Protein AF-0000000086865270 (afdb_homodimer)

Foldseek 3Di:
DEEEEEFDQQDVVRVVLRLLLQLVCLVVPYAYEYEYAPQADDPPDPRSHHYDHDHFQDHPVRSLVVLQVLLVCLQVVDDQVVVVVVLLVRLLRRLLRCLPDPVSLVVVLVVLGAEYEDAVSNLSSLLSCLLSVHAYAYEHQFPQPPVLQLWDFDLQQAAHQPLLDHSDDDPVSSVSRVVVVVVSVCCCVPPRQVSVLVSCVVSVRPDDDGSSVSSLRHLAYEYLADCLLGPDGDDFPRYHYQHQLPADAADDFDPVVNVLQVPFPQFEEEEDADPSDADDPLVLQQLQQQLQQPDSGAYEHQYNDDHHPSHHPSYDYDVDGPLLNVLQDPRHAEYEYLQRRNNVSSLLQNLHAYEHENSHGSSSVSVSSSVVLLQAHYDHSSDDGSVNVSVRVCCCRVVCSNSVSSVVSNVVQPPDPDRSSVVVSVVVVVCSVVVSPCVRNDPSSVDDPCVVVVVVVVVVVVD/DEEEEEFDQQDVVRVVLSLLLQLVCLVVPYAYEYEYAPQADDPPDPRSHHYDHDHFQDHNVRSLVVLQVLLVCLQVVDDQVVVVVVLLVRLLRRLLRCLPPPVSLVVVLVVLGAEYEDAVSNLSSLLSCLLSVHAYAYEHQFPQCPVLQLWDFPLQQAAHQPLLDHSDDDPVSSVSRVVVVVVSVCCCVPPRQVSVLVSCVVSVRPDDDGSSVSSLRHLAYEYLDDCLLGPDGTDFPRYHYQHQLPADAADDFDPVVNVLQVPFPQFEEEEDADPSDADDDLVLLQLQQLLQQPDSGAYEHQYNDDHHPSHHPSYHYDVDGPLLNVLQDPRHAEYEYLQRRNNVSSLLQNLHAYEHENSHGSSSVSVSSSVVLLQAHYDHSSDDGSVNVSVRVCCCRVVCSNSVSSVVSNVVQPPDPDHSSVVVSVVVVVCSVVVSPCVRNDPSSVDDPCVVVVVVVVVVVVD

InterPro domains:
  IPR002213 UDP-glucuronosyl/UDP-glucosyltransferase [PF00201] (2-462)
  IPR002213 UDP-glucuronosyl/UDP-glucosyltransferase [cd03784] (1-425)
  IPR035595 UDP-glycosyltransferase family, conserved site [PS00375] (320-363)
  IPR050271 UDP-glycosyltransferase [PTHR48043] (12-460)

Radius of gyration: 30.58 Å; Cα contacts (8 Å, |Δi|>4): 1669; chains: 2; bounding box: 71×92×75 Å

Secondary structure (DSSP, 8-state):
-EEEEE--SS-HHHHHHHHHHHHHHHHTT-EEEEEEETT----SS--SSEEEEE--S--HHHHHHHHHHHHHHHHTT--HHHHHHHHHHHHHHHHHHHHT-HHHHHHHHHHT-SEEEE-TT-THHHHHHHHHT-EEEEEE-SS--SGGG-----TTTSPPTTS---S---HHHHHHHHHHHHHHHHHIIIIIHHHHHHHHHHTT-SS---HHHHHHT-S-EEES--TTTSPP--B-TTEEE-TTTT--PPPPPPHHHHHHHHT-TT-EEEEE-TTT-----HHHHHHHHHHHHT-SSEEEEE--SPPPTT--TTEEEES---HHHHHTSTTEEEEEE---HHHHHHHHHHT--EEE---STTHHHHHHHHHHTTSEEE--TTT--HHHHHHHHHHHHH-HHHHHHHHHHHHHHH-SSS-HHHHHHHHHHHHHHTTT-GGG--GGGG--HHHHTTHHHHHHHH-/-EEEEE--SS-HHHHHHHHHHHHHHHHTT-EEEEEEETT----SS--SSEEEEE--S--HHHHHHHHHHHHHHHHTT--HHHHHHHHHHHHHHHHHHHHH-HHHHHHHHHHT-SEEEE-TT-THHHHHHHHHT-EEEEEE-SS--SGGG-----TTTSPPTTS---S---HHHHHHHHHHHHHHHHHIIIIIHHHHHHHHHHTT-SS---HHHHHHT-S-EEES--TTTSPP--B-TTEEE-TTTT--PPPPPPHHHHHHHHT-TT-EEEEE-TTT-----HHHHHHHHHHHHT-SSEEEEE--SPPPTT--TTEEEES---HHHHHTSTTEEEEEE---HHHHHHHHHHT--EEE---STTHHHHHHHHHHTTSEEE--TTT--HHHHHHHHHHHHH-HHHHHHHHHHHHHHH-SSS-HHHHHHHHHHHHHHTTT-GGG--GGGG--HHHHTTHHHHHHHH-

Solvent-accessible surface area (backbone atoms only — not comparable to full-atom values): 48591 Å² total; per-residue (Å²): 95,36,31,38,32,31,54,46,74,65,49,63,75,53,37,50,54,54,49,52,50,36,47,55,39,26,75,72,67,33,48,29,30,40,49,39,31,64,56,45,75,65,82,71,68,80,61,80,51,48,74,44,70,42,82,55,78,33,29,44,65,54,22,51,54,51,48,44,50,52,52,52,38,47,76,70,65,47,64,62,70,62,48,54,53,53,51,50,50,50,47,50,52,26,33,51,41,53,72,67,31,61,68,60,53,51,54,56,52,71,64,61,52,60,32,34,39,22,19,70,82,25,56,50,37,47,54,48,28,56,68,61,69,35,50,36,34,32,50,30,71,61,63,72,68,52,71,73,73,66,30,65,64,56,48,41,35,41,54,38,74,86,51,65,55,55,43,77,48,57,74,66,50,28,50,48,25,43,51,49,45,52,50,52,52,49,45,41,63,71,49,54,43,51,55,53,42,50,50,38,55,73,64,64,54,62,78,81,75,54,57,68,55,44,61,67,61,44,38,36,39,32,33,47,39,43,67,82,60,47,71,47,50,48,36,38,79,33,51,42,72,27,34,39,54,84,43,64,86,52,54,86,63,58,68,71,60,38,53,57,46,70,66,25,84,73,12,26,35,40,34,42,48,63,86,74,51,52,74,71,59,66,68,57,49,42,29,48,29,47,26,52,44,70,42,83,30,30,33,43,33,48,51,68,55,80,80,53,91,56,55,30,93,49,50,48,75,28,80,72,71,65,58,56,30,51,50,48,37,88,43,45,47,35,34,36,27,28,31,47,62,69,60,46,27,27,26,33,66,47,25,35,17,34,43,26,38,42,80,59,80,57,13,47,45,49,34,47,34,38,32,72,62,41,20,33,47,74,45,55,71,92,72,61,45,39,65,54,52,33,48,51,55,49,44,48,56,69,40,60,65,19,39,51,30,12,38,50,47,13,53,57,64,66,67,51,99,58,56,27,49,57,48,51,51,51,51,54,49,45,29,64,76,48,72,38,40,67,74,38,61,46,54,66,80,77,49,50,71,49,52,55,69,41,45,65,58,52,52,60,71,72,103,95,36,31,38,32,30,54,46,73,66,48,64,75,52,37,51,53,54,50,54,51,35,47,54,39,28,76,72,66,33,47,29,30,40,50,40,29,65,56,45,78,64,81,73,69,79,59,82,50,49,73,44,69,41,81,57,77,33,30,46,65,55,23,50,52,51,49,44,51,52,51,52,38,47,77,70,65,46,66,63,69,62,48,53,54,52,51,52,50,50,48,50,52,28,35,51,41,55,72,66,31,61,68,58,53,52,54,54,52,71,64,60,51,60,31,34,41,22,20,68,83,25,55,51,37,48,55,48,28,55,68,61,69,35,50,35,33,34,50,30,72,61,64,72,67,53,74,71,76,65,29,64,64,56,48,38,36,41,55,38,73,84,52,64,55,54,43,75,49,56,74,67,49,28,51,48,26,42,50,50,45,51,50,51,51,48,45,42,64,71,48,53,44,49,55,54,44,50,50,38,56,73,64,64,53,61,78,82,76,54,57,65,55,44,61,67,61,45,39,35,41,32,33,46,40,41,67,80,60,47,72,47,50,48,37,38,78,33,52,43,73,28,34,40,53,85,42,64,85,54,54,86,62,59,68,71,61,39,52,57,49,71,66,25,84,73,12,27,36,40,34,42,48,62,89,75,53,52,74,70,58,67,68,56,49,40,29,48,28,46,25,53,44,70,44,83,30,29,32,44,32,49,51,69,59,82,80,54,90,57,56,29,92,50,49,48,76,29,79,69,72,65,58,56,30,52,50,47,36,87,43,44,46,36,35,36,28,29,33,47,60,66,59,46,28,25,27,34,68,47,24,36,15,34,44,24,37,41,81,58,80,57,14,48,45,46,34,45,35,39,32,72,62,40,20,32,47,77,45,56,72,91,72,62,45,39,66,54,52,33,48,50,53,49,45,48,56,68,40,58,63,18,40,51,30,12,38,50,48,15,52,56,64,65,67,52,98,57,57,29,49,58,46,50,51,52,52,55,49,45,28,64,76,48,73,37,41,67,75,40,61,46,53,66,80,78,49,51,71,51,52,55,66,41,45,64,58,52,54,59,73,72,103

Structure (mmCIF, N/CA/C/O backbone):
data_AF-0000000086865270-model_v1
#
loop_
_entity.id
_entity.type
_entity.pdbx_description
1 polymer UDP-glucuronosyltransferase
#
loop_
_atom_site.group_PDB
_atom_site.id
_atom_site.type_symbol
_atom_site.label_atom_id
_atom_site.label_alt_id
_atom_site.label_comp_id
_atom_site.label_asym_id
_atom_site.label_entity_id
_atom_site.label_seq_id
_atom_site.pdbx_PDB_ins_code
_atom_site.Cartn_x
_atom_site.Cartn_y
_atom_site.Cartn_z
_atom_site.occupancy
_atom_site.B_iso_or_equiv
_atom_site.auth_seq_id
_atom_site.auth_comp_id
_atom_site.auth_asym_id
_atom_site.auth_atom_id
_atom_site.pdbx_PDB_model_num
ATOM 1 N N . ALA A 1 1 ? -22.734 11.023 -9.742 1 97.81 1 ALA A N 1
ATOM 2 C CA . ALA A 1 1 ? -23.047 10.609 -8.375 1 97.81 1 ALA A CA 1
ATOM 3 C C . ALA A 1 1 ? -23.188 11.82 -7.461 1 97.81 1 ALA A C 1
ATOM 5 O O . ALA A 1 1 ? -22.531 12.844 -7.66 1 97.81 1 ALA A O 1
ATOM 6 N N . LYS A 1 2 ? -24.078 11.734 -6.527 1 98.19 2 LYS A N 1
ATOM 7 C CA . LYS A 1 2 ? -24.219 12.742 -5.48 1 98.19 2 LYS A CA 1
ATOM 8 C C . LYS A 1 2 ? -23.375 12.406 -4.262 1 98.19 2 LYS A C 1
ATOM 10 O O . LYS A 1 2 ? -23.531 11.336 -3.666 1 98.19 2 LYS A O 1
ATOM 15 N N . VAL A 1 3 ? -22.469 13.297 -3.904 1 98.62 3 VAL A N 1
ATOM 16 C CA . VAL A 1 3 ? -21.516 13.031 -2.83 1 98.62 3 VAL A CA 1
ATOM 17 C C . VAL A 1 3 ? -21.703 14.039 -1.703 1 98.62 3 VAL A C 1
ATOM 19 O O . VAL A 1 3 ? -21.547 15.242 -1.907 1 98.62 3 VAL A O 1
ATOM 22 N N . LEU A 1 4 ? -22.094 13.562 -0.555 1 98.62 4 LEU A N 1
ATOM 23 C CA . LEU A 1 4 ? -22.172 14.422 0.623 1 98.62 4 LEU A CA 1
ATOM 24 C C . LEU A 1 4 ? -20.812 14.531 1.302 1 98.62 4 LEU A C 1
ATOM 26 O O . LEU A 1 4 ? -20.109 13.523 1.448 1 98.62 4 LEU A O 1
ATOM 30 N N . ILE A 1 5 ? -20.438 15.703 1.647 1 97.62 5 ILE A N 1
ATOM 31 C CA . ILE A 1 5 ? -19.141 15.938 2.275 1 97.62 5 ILE A CA 1
ATOM 32 C C . ILE A 1 5 ? -19.328 16.609 3.633 1 97.62 5 ILE A C 1
ATOM 34 O O . ILE A 1 5 ? -19.953 17.672 3.725 1 97.62 5 ILE A O 1
ATOM 38 N N . MET A 1 6 ? -18.828 15.961 4.66 1 95.56 6 MET A N 1
ATOM 39 C CA . MET A 1 6 ? -18.906 16.516 6.008 1 95.56 6 MET A CA 1
ATOM 40 C C . MET A 1 6 ? -17.5 16.766 6.566 1 95.56 6 MET A C 1
ATOM 42 O O . MET A 1 6 ? -16.891 15.883 7.168 1 95.56 6 MET A O 1
ATOM 46 N N . PRO A 1 7 ? -17.031 17.984 6.434 1 92.88 7 PRO A N 1
ATOM 47 C CA . PRO A 1 7 ? -15.719 18.312 7.004 1 92.88 7 PRO A CA 1
ATOM 48 C C . PRO A 1 7 ? -15.789 18.609 8.5 1 92.88 7 PRO A C 1
ATOM 50 O O . PRO A 1 7 ? -16.875 18.609 9.086 1 92.88 7 PRO A O 1
ATOM 53 N N . THR A 1 8 ? -14.656 18.828 9.109 1 89.88 8 THR A N 1
ATOM 54 C CA . THR A 1 8 ? -14.625 19.219 10.516 1 89.88 8 THR A CA 1
ATOM 55 C C . THR A 1 8 ? -15.195 20.625 10.695 1 89.88 8 THR A C 1
ATOM 57 O O . THR A 1 8 ? -15.227 21.406 9.742 1 89.88 8 THR A O 1
ATOM 60 N N . ILE A 1 9 ? -15.602 20.953 11.836 1 88.31 9 ILE A N 1
ATOM 61 C CA . ILE A 1 9 ? -16.344 22.203 12.055 1 88.31 9 ILE A CA 1
ATOM 62 C C . ILE A 1 9 ? -15.383 23.281 12.539 1 88.31 9 ILE A C 1
ATOM 64 O O . ILE A 1 9 ? -15.734 24.469 12.547 1 88.31 9 ILE A O 1
ATOM 68 N N . VAL A 1 10 ? -14.156 22.906 12.844 1 85.62 10 VAL A N 1
ATOM 69 C CA . VAL A 1 10 ? -13.328 23.875 13.562 1 85.62 10 VAL A CA 1
ATOM 70 C C . VAL A 1 10 ? -12.203 24.359 12.648 1 85.62 10 VAL A C 1
ATOM 72 O O . VAL A 1 10 ? -11.922 25.562 12.586 1 85.62 10 VAL A O 1
ATOM 75 N N . PHE A 1 11 ? -11.586 23.516 11.914 1 84.44 11 PHE A N 1
ATOM 76 C CA . PHE A 1 11 ? -10.328 23.859 11.258 1 84.44 11 PHE A CA 1
ATOM 77 C C . PHE A 1 11 ? -10.555 24.172 9.781 1 84.44 11 PHE A C 1
ATOM 79 O O . PHE A 1 11 ? -10.961 23.297 9.008 1 84.44 11 PHE A O 1
ATOM 86 N N . ASP A 1 12 ? -10.164 25.359 9.383 1 85.88 12 ASP A N 1
ATOM 87 C CA . ASP A 1 12 ? -10.297 25.797 7.992 1 85.88 12 ASP A CA 1
ATOM 88 C C . ASP A 1 12 ? -9.344 25.016 7.086 1 85.88 12 ASP A C 1
ATOM 90 O O . ASP A 1 12 ? -9.648 24.781 5.914 1 85.88 12 ASP A O 1
ATOM 94 N N . SER A 1 13 ? -8.219 24.688 7.648 1 87 13 SER A N 1
ATOM 95 C CA . SER A 1 13 ? -7.238 23.953 6.855 1 87 13 SER A CA 1
ATOM 96 C C . SER A 1 13 ? -7.809 22.625 6.367 1 87 13 SER A C 1
ATOM 98 O O . SER A 1 13 ? -7.512 22.188 5.254 1 87 13 SER A O 1
ATOM 100 N N . HIS A 1 14 ? -8.656 22 7.164 1 89.75 14 HIS A N 1
ATOM 101 C CA . HIS A 1 14 ? -9.32 20.766 6.746 1 89.75 14 HIS A CA 1
ATOM 102 C C . HIS A 1 14 ? -10.367 21.047 5.672 1 89.75 14 HIS A C 1
ATOM 104 O O . HIS A 1 14 ? -10.461 20.312 4.684 1 89.75 14 HIS A O 1
ATOM 110 N N . LEU A 1 15 ? -11.102 22.094 5.984 1 91.06 15 LEU A N 1
ATOM 111 C CA . LEU A 1 15 ? -12.172 22.453 5.066 1 91.06 15 LEU A CA 1
ATOM 112 C C . LEU A 1 15 ? -11.625 22.703 3.662 1 91.06 15 LEU A C 1
ATOM 114 O O . LEU A 1 15 ? -12.258 22.312 2.672 1 91.06 15 LEU A O 1
ATOM 118 N N . ARG A 1 16 ? -10.469 23.281 3.535 1 90.81 16 ARG A N 1
ATOM 119 C CA . ARG A 1 16 ? -9.883 23.594 2.232 1 90.81 16 ARG A CA 1
ATOM 120 C C . ARG A 1 16 ? -9.609 22.312 1.443 1 90.81 16 ARG A C 1
ATOM 122 O O . ARG A 1 16 ? -9.766 22.297 0.221 1 90.81 16 ARG A O 1
ATOM 129 N N . VAL A 1 17 ? -9.188 21.297 2.096 1 93.75 17 VAL A N 1
ATOM 130 C CA . VAL A 1 17 ? -8.93 20.016 1.443 1 93.75 17 VAL A CA 1
ATOM 131 C C . VAL A 1 17 ? -10.227 19.453 0.871 1 93.75 17 VAL A C 1
ATOM 133 O O . VAL A 1 17 ? -10.273 19.047 -0.292 1 93.75 17 VAL A O 1
ATOM 136 N N . PHE A 1 18 ? -11.266 19.5 1.661 1 95.06 18 PHE A N 1
ATOM 137 C CA . PHE A 1 18 ? -12.547 18.969 1.231 1 95.06 18 PHE A CA 1
ATOM 138 C C . PHE A 1 18 ? -13.125 19.797 0.089 1 95.06 18 PHE A C 1
ATOM 140 O O . PHE A 1 18 ? -13.727 19.25 -0.836 1 95.06 18 PHE A O 1
ATOM 147 N N . MET A 1 19 ? -12.891 21.078 0.177 1 94.06 19 MET A N 1
ATOM 148 C CA . MET A 1 19 ? -13.367 21.938 -0.903 1 94.06 19 MET A CA 1
ATOM 149 C C . MET A 1 19 ? -12.633 21.641 -2.205 1 94.06 19 MET A C 1
ATOM 151 O O . MET A 1 19 ? -13.242 21.609 -3.275 1 94.06 19 MET A O 1
ATOM 155 N N . ARG A 1 20 ? -11.359 21.438 -2.082 1 94.62 20 ARG A N 1
ATOM 156 C CA . ARG A 1 20 ? -10.57 21.094 -3.264 1 94.62 20 ARG A CA 1
ATOM 157 C C . ARG A 1 20 ? -11.047 19.781 -3.881 1 94.62 20 ARG A C 1
ATOM 159 O O . ARG A 1 20 ? -11.133 19.656 -5.105 1 94.62 20 ARG A O 1
ATOM 166 N N . VAL A 1 21 ? -11.367 18.828 -3.096 1 96.75 21 VAL A N 1
ATOM 167 C CA . VAL A 1 21 ? -11.883 17.547 -3.564 1 96.75 21 VAL A CA 1
ATOM 168 C C . VAL A 1 21 ? -13.25 17.734 -4.207 1 96.75 21 VAL A C 1
ATOM 170 O O . VAL A 1 21 ? -13.539 17.156 -5.258 1 96.75 21 VAL A O 1
ATOM 173 N N . ALA A 1 22 ? -14.094 18.594 -3.582 1 96.56 22 ALA A N 1
ATOM 174 C CA . ALA A 1 22 ? -15.414 18.891 -4.133 1 96.56 22 ALA A CA 1
ATOM 175 C C . ALA A 1 22 ? -15.297 19.516 -5.523 1 96.56 22 ALA A C 1
ATOM 177 O O . ALA A 1 22 ? -16.062 19.172 -6.43 1 96.56 22 ALA A O 1
ATOM 178 N N . GLU A 1 23 ? -14.383 20.375 -5.641 1 95.62 23 GLU A N 1
ATOM 179 C CA . GLU A 1 23 ? -14.148 21 -6.941 1 95.62 23 GLU A CA 1
ATOM 180 C C . GLU A 1 23 ? -13.75 19.969 -7.988 1 95.62 23 GLU A C 1
ATOM 182 O O . GLU A 1 23 ? -14.258 19.984 -9.109 1 95.62 23 GLU A O 1
ATOM 187 N N . ALA A 1 24 ? -12.828 19.109 -7.621 1 96.69 24 ALA A N 1
ATOM 188 C CA . ALA A 1 24 ? -12.359 18.078 -8.547 1 96.69 24 ALA A CA 1
ATOM 189 C C . ALA A 1 24 ? -13.492 17.125 -8.93 1 96.69 24 ALA A C 1
ATOM 191 O O . ALA A 1 24 ? -13.586 16.703 -10.086 1 96.69 24 ALA A O 1
ATOM 192 N N . LEU A 1 25 ? -14.328 16.797 -7.969 1 97.75 25 LEU A N 1
ATOM 193 C CA . LEU A 1 25 ? -15.477 15.945 -8.25 1 97.75 25 LEU A CA 1
ATOM 194 C C . LEU A 1 25 ? -16.438 16.625 -9.219 1 97.75 25 LEU A C 1
ATOM 196 O O . LEU A 1 25 ? -16.969 15.984 -10.125 1 97.75 25 LEU A O 1
ATOM 200 N N . THR A 1 26 ? -16.625 17.891 -9.008 1 97.25 26 THR A N 1
ATOM 201 C CA . THR A 1 26 ? -17.484 18.672 -9.906 1 97.25 26 THR A CA 1
ATOM 202 C C . THR A 1 26 ? -16.938 18.641 -11.328 1 97.25 26 THR A C 1
ATOM 204 O O . THR A 1 26 ? -17.688 18.453 -12.289 1 97.25 26 THR A O 1
ATOM 207 N N . ASP A 1 27 ? -15.688 18.828 -11.461 1 96.44 27 ASP A N 1
ATOM 208 C CA . ASP A 1 27 ? -15.031 18.828 -12.766 1 96.44 27 ASP A CA 1
ATOM 209 C C . ASP A 1 27 ? -15.211 17.484 -13.469 1 96.44 27 ASP A C 1
ATOM 211 O O . ASP A 1 27 ? -15.203 17.422 -14.703 1 96.44 27 ASP A O 1
ATOM 215 N N . ARG A 1 28 ? -15.414 16.484 -12.734 1 96.75 28 ARG A N 1
ATOM 216 C CA . ARG A 1 28 ? -15.562 15.148 -13.297 1 96.75 28 ARG A CA 1
ATOM 217 C C . ARG A 1 28 ? -17.031 14.797 -13.5 1 96.75 28 ARG A C 1
ATOM 219 O O . ARG A 1 28 ? -17.359 13.656 -13.828 1 96.75 28 ARG A O 1
ATOM 226 N N . GLY A 1 29 ? -17.891 15.688 -13.172 1 97.19 29 GLY A N 1
ATOM 227 C CA . GLY A 1 29 ? -19.297 15.508 -13.484 1 97.19 29 GLY A CA 1
ATOM 228 C C . GLY A 1 29 ? -20.125 15.016 -12.312 1 97.19 29 GLY A C 1
ATOM 229 O O . GLY A 1 29 ? -21.297 14.664 -12.469 1 97.19 29 GLY A O 1
ATOM 230 N N . HIS A 1 30 ? -19.547 14.977 -11.141 1 98.19 30 HIS A N 1
ATOM 231 C CA . HIS A 1 30 ? -20.297 14.578 -9.953 1 98.19 30 HIS A CA 1
ATOM 232 C C . HIS A 1 30 ? -21 15.773 -9.312 1 98.19 30 HIS A C 1
ATOM 234 O O . HIS A 1 30 ? -20.812 16.922 -9.758 1 98.19 30 HIS A O 1
ATOM 240 N N . ASP A 1 31 ? -21.859 15.516 -8.336 1 98 31 ASP A N 1
ATOM 241 C CA . ASP A 1 31 ? -22.609 16.531 -7.605 1 98 31 ASP A CA 1
ATOM 242 C C . ASP A 1 31 ? -22.25 16.516 -6.125 1 98 31 ASP A C 1
ATOM 244 O O . ASP A 1 31 ? -23 16.016 -5.297 1 98 31 ASP A O 1
ATOM 248 N N . PRO A 1 32 ? -21.141 17.141 -5.797 1 97.69 32 PRO A N 1
ATOM 249 C CA . PRO A 1 32 ? -20.766 17.219 -4.383 1 97.69 32 PRO A CA 1
ATOM 250 C C . PRO A 1 32 ? -21.594 18.25 -3.617 1 97.69 32 PRO A C 1
ATOM 252 O O . PRO A 1 32 ? -21.891 19.328 -4.141 1 97.69 32 PRO A O 1
ATOM 255 N N . VAL A 1 33 ? -21.984 17.891 -2.428 1 97.19 33 VAL A N 1
ATOM 256 C CA . VAL A 1 33 ? -22.719 18.766 -1.523 1 97.19 33 VAL A CA 1
ATOM 257 C C . VAL A 1 33 ? -21.984 18.891 -0.196 1 97.19 33 VAL A C 1
ATOM 259 O O . VAL A 1 33 ? -21.875 17.922 0.556 1 97.19 33 VAL A O 1
ATOM 262 N N . LEU A 1 34 ? -21.516 20.047 0.086 1 95.5 34 LEU A N 1
ATOM 263 C CA . LEU A 1 34 ? -20.797 20.281 1.332 1 95.5 34 LEU A CA 1
ATOM 264 C C . LEU A 1 34 ? -21.766 20.641 2.457 1 95.5 34 LEU A C 1
ATOM 266 O O . LEU A 1 34 ? -22.594 21.547 2.309 1 95.5 34 LEU A O 1
ATOM 270 N N . LEU A 1 35 ? -21.734 19.891 3.523 1 96.12 35 LEU A N 1
ATOM 271 C CA . LEU A 1 35 ? -22.562 20.125 4.699 1 96.12 35 LEU A CA 1
ATOM 272 C C . LEU A 1 35 ? -21.828 21 5.715 1 96.12 35 LEU A C 1
ATOM 274 O O . LEU A 1 35 ? -20.891 20.547 6.359 1 96.12 35 LEU A O 1
ATOM 278 N N . LEU A 1 36 ? -22.344 22.25 5.863 1 93.06 36 LEU A N 1
ATOM 279 C CA . LEU A 1 36 ? -21.641 23.203 6.711 1 93.06 36 LEU A CA 1
ATOM 280 C C . LEU A 1 36 ? -22.625 23.984 7.578 1 93.06 36 LEU A C 1
ATOM 282 O O . LEU A 1 36 ? -23.812 24.078 7.25 1 93.06 36 LEU A O 1
ATOM 286 N N . HIS A 1 37 ? -22.047 24.453 8.68 1 92.69 37 HIS A N 1
ATOM 287 C CA . HIS A 1 37 ? -22.812 25.422 9.469 1 92.69 37 HIS A CA 1
ATOM 288 C C . HIS A 1 37 ? -23.234 26.609 8.625 1 92.69 37 HIS A C 1
ATOM 290 O O . HIS A 1 37 ? -22.469 27.078 7.77 1 92.69 37 HIS A O 1
ATOM 296 N N . GLU A 1 38 ? -24.359 27.109 8.891 1 91.75 38 GLU A N 1
ATOM 297 C CA . GLU A 1 38 ? -24.922 28.219 8.117 1 91.75 38 GLU A CA 1
ATOM 298 C C . GLU A 1 38 ? -24.031 29.453 8.195 1 91.75 38 GLU A C 1
ATOM 300 O O . GLU A 1 38 ? -24 30.266 7.262 1 91.75 38 GLU A O 1
ATOM 305 N N . GLY A 1 39 ? -23.297 29.578 9.312 1 90.06 39 GLY A N 1
ATOM 306 C CA . GLY A 1 39 ? -22.422 30.734 9.492 1 90.06 39 GLY A CA 1
ATOM 307 C C . GLY A 1 39 ? -21.016 30.5 8.984 1 90.06 39 GLY A C 1
ATOM 308 O O . GLY A 1 39 ? -20.125 31.328 9.211 1 90.06 39 GLY A O 1
ATOM 309 N N . ARG A 1 40 ? -20.812 29.391 8.383 1 88.19 40 ARG A N 1
ATOM 310 C CA . ARG A 1 40 ? -19.484 29.141 7.852 1 88.19 40 ARG A CA 1
ATOM 311 C C . ARG A 1 40 ? -19.312 29.766 6.469 1 88.19 40 ARG A C 1
ATOM 313 O O . ARG A 1 40 ? -20.141 29.547 5.582 1 88.19 40 ARG A O 1
ATOM 320 N N . ASP A 1 41 ? -18.281 30.609 6.344 1 77.12 41 ASP A N 1
ATOM 321 C CA . ASP A 1 41 ? -18.031 31.328 5.094 1 77.12 41 ASP A CA 1
ATOM 322 C C . ASP A 1 41 ? -17.109 30.516 4.18 1 77.12 41 ASP A C 1
ATOM 324 O O . ASP A 1 41 ? -16.062 30.047 4.613 1 77.12 41 ASP A O 1
ATOM 328 N N . VAL A 1 42 ? -17.594 30.047 3.164 1 74.69 42 VAL A N 1
ATOM 329 C CA . VAL A 1 42 ? -16.75 29.453 2.127 1 74.69 42 VAL A CA 1
ATOM 330 C C . VAL A 1 42 ? -16.484 30.484 1.029 1 74.69 42 VAL A C 1
ATOM 332 O O . VAL A 1 42 ? -17.344 31.297 0.706 1 74.69 42 VAL A O 1
ATOM 335 N N . GLU A 1 43 ? -15.273 30.938 0.984 1 62.5 43 GLU A N 1
ATOM 336 C CA . GLU A 1 43 ? -14.898 32 0.052 1 62.5 43 GLU A CA 1
ATOM 337 C C . GLU A 1 43 ? -15.734 31.938 -1.221 1 62.5 43 GLU A C 1
ATOM 339 O O . GLU A 1 43 ? -16.141 30.859 -1.656 1 62.5 43 GLU A O 1
ATOM 344 N N . THR A 1 44 ? -16.516 33.125 -1.383 1 51.94 44 THR A N 1
ATOM 345 C CA . THR A 1 44 ? -17.656 33.625 -2.137 1 51.94 44 THR A CA 1
ATOM 346 C C . THR A 1 44 ? -17.656 33.094 -3.562 1 51.94 44 THR A C 1
ATOM 348 O O . THR A 1 44 ? -18.656 33.188 -4.277 1 51.94 44 THR A O 1
ATOM 351 N N . SER A 1 45 ? -16.562 33.062 -4.34 1 52.34 45 SER A N 1
ATOM 352 C CA . SER A 1 45 ? -17.109 32.781 -5.664 1 52.34 45 SER A CA 1
ATOM 353 C C . SER A 1 45 ? -17.844 31.453 -5.68 1 52.34 45 SER A C 1
ATOM 355 O O . SER A 1 45 ? -17.609 30.594 -4.836 1 52.34 45 SER A O 1
ATOM 357 N N . LEU A 1 46 ? -19.047 31.484 -6.359 1 57.81 46 LEU A N 1
ATOM 358 C CA . LEU A 1 46 ? -19.953 30.359 -6.609 1 57.81 46 LEU A CA 1
ATOM 359 C C . LEU A 1 46 ? -19.172 29.062 -6.746 1 57.81 46 LEU A C 1
ATOM 361 O O . LEU A 1 46 ? -18.609 28.766 -7.805 1 57.81 46 LEU A O 1
ATOM 365 N N . PRO A 1 47 ? -19.062 28.453 -5.512 1 69.75 47 PRO A N 1
ATOM 366 C CA . PRO A 1 47 ? -18.344 27.188 -5.688 1 69.75 47 PRO A CA 1
ATOM 367 C C . PRO A 1 47 ? -18.953 26.297 -6.77 1 69.75 47 PRO A C 1
ATOM 369 O O . PRO A 1 47 ? -20.156 26.422 -7.066 1 69.75 47 PRO A O 1
ATOM 372 N N . GLY A 1 48 ? -18.312 25.828 -7.648 1 80.69 48 GLY A N 1
ATOM 373 C CA . GLY A 1 48 ? -18.797 24.891 -8.648 1 80.69 48 GLY A CA 1
ATOM 374 C C . GLY A 1 48 ? -19.516 23.703 -8.047 1 80.69 48 GLY A C 1
ATOM 375 O O . GLY A 1 48 ? -19.797 22.719 -8.742 1 80.69 48 GLY A O 1
ATOM 376 N N . PHE A 1 49 ? -19.844 23.797 -6.57 1 89.44 49 PHE A N 1
ATOM 377 C CA . PHE A 1 49 ? -20.531 22.688 -5.922 1 89.44 49 PHE A CA 1
ATOM 378 C C . PHE A 1 49 ? -21.594 23.188 -4.969 1 89.44 49 PHE A C 1
ATOM 380 O O . PHE A 1 49 ? -21.625 24.375 -4.617 1 89.44 49 PHE A O 1
ATOM 387 N N . ARG A 1 50 ? -22.5 22.359 -4.574 1 93.19 50 ARG A N 1
ATOM 388 C CA . ARG A 1 50 ? -23.641 22.719 -3.74 1 93.19 50 ARG A CA 1
ATOM 389 C C . ARG A 1 50 ? -23.281 22.672 -2.26 1 93.19 50 ARG A C 1
ATOM 391 O O . ARG A 1 50 ? -22.312 22.016 -1.876 1 93.19 50 ARG A O 1
ATOM 398 N N . MET A 1 51 ? -24.062 23.469 -1.491 1 93.06 51 MET A N 1
ATOM 399 C CA . MET A 1 51 ? -23.906 23.469 -0.039 1 93.06 51 MET A CA 1
ATOM 400 C C . MET A 1 51 ? -25.25 23.188 0.649 1 93.06 51 MET A C 1
ATOM 402 O O . MET A 1 51 ? -26.297 23.641 0.191 1 93.06 51 MET A O 1
ATOM 406 N N . GLN A 1 52 ? -25.188 22.406 1.607 1 93.62 52 GLN A N 1
ATOM 407 C CA . GLN A 1 52 ? -26.281 22.219 2.551 1 93.62 52 GLN A CA 1
ATOM 408 C C . GLN A 1 52 ? -25.938 22.781 3.922 1 93.62 52 GLN A C 1
ATOM 410 O O . GLN A 1 52 ? -24.891 22.453 4.488 1 93.62 52 GLN A O 1
ATOM 415 N N . ARG A 1 53 ? -26.797 23.656 4.398 1 93.19 53 ARG A N 1
ATOM 416 C CA . ARG A 1 53 ? -26.484 24.391 5.621 1 93.19 53 ARG A CA 1
ATOM 417 C C . ARG A 1 53 ? -27.312 23.875 6.797 1 93.19 53 ARG A C 1
ATOM 419 O O . ARG A 1 53 ? -28.422 23.391 6.617 1 93.19 53 ARG A O 1
ATOM 426 N N . TYR A 1 54 ? -26.719 23.922 7.949 1 94.06 54 TYR A N 1
ATOM 427 C CA . TYR A 1 54 ? -27.391 23.562 9.188 1 94.06 54 TYR A CA 1
ATOM 428 C C . TYR A 1 54 ? -26.938 24.469 10.336 1 94.06 54 TYR A C 1
ATOM 430 O O . TYR A 1 54 ? -25.906 25.125 10.242 1 94.06 54 TYR A O 1
ATOM 438 N N . TRP A 1 55 ? -27.734 24.562 11.367 1 92.94 55 TRP A N 1
ATOM 439 C CA . TRP A 1 55 ? -27.328 25.281 12.57 1 92.94 55 TRP A CA 1
ATOM 440 C C . TRP A 1 55 ? -26.531 24.375 13.508 1 92.94 55 TRP A C 1
ATOM 442 O O . TRP A 1 55 ? -27.078 23.422 14.07 1 92.94 55 TRP A O 1
ATOM 452 N N . GLY A 1 56 ? -25.312 24.703 13.555 1 93.06 56 GLY A N 1
ATOM 453 C CA . GLY A 1 56 ? -24.422 23.891 14.383 1 93.06 56 GLY A CA 1
ATOM 454 C C . GLY A 1 56 ? -23.656 24.703 15.414 1 93.06 56 GLY A C 1
ATOM 455 O O . GLY A 1 56 ? -24.109 25.766 15.844 1 93.06 56 GLY A O 1
ATOM 456 N N . THR A 1 57 ? -22.562 24.219 15.852 1 93.56 57 THR A N 1
ATOM 457 C CA . THR A 1 57 ? -21.812 24.75 16.984 1 93.56 57 THR A CA 1
ATOM 458 C C . THR A 1 57 ? -20.984 25.953 16.562 1 93.56 57 THR A C 1
ATOM 460 O O . THR A 1 57 ? -20.828 26.906 17.328 1 93.56 57 THR A O 1
ATOM 463 N N . PHE A 1 58 ? -20.469 25.891 15.273 1 92.12 58 PHE A N 1
ATOM 464 C CA . PHE A 1 58 ? -19.484 26.906 14.961 1 92.12 58 PHE A CA 1
ATOM 465 C C . PHE A 1 58 ? -19.828 27.609 13.648 1 92.12 58 PHE A C 1
ATOM 467 O O . PHE A 1 58 ? -20 26.953 12.625 1 92.12 58 PHE A O 1
ATOM 474 N N . SER A 1 59 ? -19.953 28.859 13.711 1 91.62 59 SER A N 1
ATOM 475 C CA . SER A 1 59 ? -19.797 29.719 12.531 1 91.62 59 SER A CA 1
ATOM 476 C C . SER A 1 59 ? -18.312 29.984 12.242 1 91.62 59 SER A C 1
ATOM 478 O O . SER A 1 59 ? -17.438 29.562 13 1 91.62 59 SER A O 1
ATOM 480 N N . THR A 1 60 ? -18.047 30.656 11.195 1 88.56 60 THR A N 1
ATOM 481 C CA . THR A 1 60 ? -16.672 31 10.891 1 88.56 60 THR A CA 1
ATOM 482 C C . THR A 1 60 ? -16.062 31.844 12.016 1 88.56 60 THR A C 1
ATOM 484 O O . THR A 1 60 ? -14.969 31.531 12.492 1 88.56 60 THR A O 1
ATOM 487 N N . GLU A 1 61 ? -16.812 32.781 12.5 1 89.31 61 GLU A N 1
ATOM 488 C CA . GLU A 1 61 ? -16.328 33.719 13.516 1 89.31 61 GLU A CA 1
ATOM 489 C C . GLU A 1 61 ? -16.156 33.031 14.867 1 89.31 61 GLU A C 1
ATOM 491 O O . GLU A 1 61 ? -15.141 33.219 15.547 1 89.31 61 GLU A O 1
ATOM 496 N N . SER A 1 62 ? -17.125 32.219 15.227 1 91.75 62 SER A N 1
ATOM 497 C CA . SER A 1 62 ? -17.047 31.562 16.531 1 91.75 62 SER A CA 1
ATOM 498 C C . SER A 1 62 ? -15.953 30.516 16.562 1 91.75 62 SER A C 1
ATOM 500 O O . SER A 1 62 ? -15.297 30.312 17.594 1 91.75 62 SER A O 1
ATOM 502 N N . ALA A 1 63 ? -15.859 29.828 15.477 1 90.06 63 ALA A N 1
ATOM 503 C CA . ALA A 1 63 ? -14.766 28.859 15.398 1 90.06 63 ALA A CA 1
ATOM 504 C C . ALA A 1 63 ? -13.414 29.547 15.539 1 90.06 63 ALA A C 1
ATOM 506 O O . ALA A 1 63 ? -12.555 29.094 16.297 1 90.06 63 ALA A O 1
ATOM 507 N N . ASP A 1 64 ? -13.242 30.594 14.781 1 87.88 64 ASP A N 1
ATOM 508 C CA . ASP A 1 64 ? -11.992 31.344 14.828 1 87.88 64 ASP A CA 1
ATOM 509 C C . ASP A 1 64 ? -11.695 31.844 16.234 1 87.88 64 ASP A C 1
ATOM 511 O O . ASP A 1 64 ? -10.578 31.672 16.734 1 87.88 64 ASP A O 1
ATOM 515 N N . ALA A 1 65 ? -12.68 32.406 16.859 1 90.19 65 ALA A N 1
ATOM 516 C CA . ALA A 1 65 ? -12.516 32.938 18.219 1 90.19 65 ALA A CA 1
ATOM 517 C C . ALA A 1 65 ? -12.148 31.812 19.188 1 90.19 65 ALA A C 1
ATOM 519 O O . ALA A 1 65 ? -11.289 32 20.047 1 90.19 65 ALA A O 1
ATOM 520 N N . TRP A 1 66 ? -12.812 30.766 19.047 1 90.31 66 TRP A N 1
ATOM 521 C CA . TRP A 1 66 ? -12.57 29.641 19.938 1 90.31 66 TRP A CA 1
ATOM 522 C C . TRP A 1 66 ? -11.164 29.078 19.766 1 90.31 66 TRP A C 1
ATOM 524 O O . TRP A 1 66 ? -10.477 28.781 20.734 1 90.31 66 TRP A O 1
ATOM 534 N N . VAL A 1 67 ? -10.75 28.891 18.547 1 87.62 67 VAL A N 1
ATOM 535 C CA . VAL A 1 67 ? -9.422 28.375 18.266 1 87.62 67 VAL A CA 1
ATOM 536 C C . VAL A 1 67 ? -8.359 29.328 18.797 1 87.62 67 VAL A C 1
ATOM 538 O O . VAL A 1 67 ? -7.359 28.906 19.375 1 87.62 67 VAL A O 1
ATOM 541 N N . GLN A 1 68 ? -8.586 30.625 18.594 1 87.56 68 GLN A N 1
ATOM 542 C CA . GLN A 1 68 ? -7.637 31.609 19.094 1 87.56 68 GLN A CA 1
ATOM 543 C C . GLN A 1 68 ? -7.523 31.547 20.625 1 87.56 68 GLN A C 1
ATOM 545 O O . GLN A 1 68 ? -6.434 31.734 21.172 1 87.56 68 GLN A O 1
ATOM 550 N N . GLU A 1 69 ? -8.625 31.297 21.234 1 88.69 69 GLU A N 1
ATOM 551 C CA . GLU A 1 69 ? -8.594 31.141 22.672 1 88.69 69 GLU A CA 1
ATOM 552 C C . GLU A 1 69 ? -7.773 29.922 23.094 1 88.69 69 GLU A C 1
ATOM 554 O O . GLU A 1 69 ? -7.039 29.969 24.078 1 88.69 69 GLU A O 1
ATOM 559 N N . LYS A 1 70 ? -7.961 28.844 22.406 1 87.5 70 LYS A N 1
ATOM 560 C CA . LYS A 1 70 ? -7.211 27.625 22.719 1 87.5 70 LYS A CA 1
ATOM 561 C C . LYS A 1 70 ? -5.719 27.828 22.469 1 87.5 70 LYS A C 1
ATOM 563 O O . LYS A 1 70 ? -4.887 27.344 23.234 1 87.5 70 LYS A O 1
ATOM 568 N N . ILE A 1 71 ? -5.418 28.469 21.391 1 85.31 71 ILE A N 1
ATOM 569 C CA . ILE A 1 71 ? -4.023 28.75 21.047 1 85.31 71 ILE A CA 1
ATOM 570 C C . ILE A 1 71 ? -3.393 29.609 22.125 1 85.31 71 ILE A C 1
ATOM 572 O O . ILE A 1 71 ? -2.254 29.375 22.547 1 85.31 71 ILE A O 1
ATOM 576 N N . LYS A 1 72 ? -4.129 30.625 22.531 1 86.19 72 LYS A N 1
ATOM 577 C CA . LYS A 1 72 ? -3.65 31.484 23.609 1 86.19 72 LYS A CA 1
ATOM 578 C C . LYS A 1 72 ? -3.348 30.672 24.859 1 86.19 72 LYS A C 1
ATOM 580 O O . LYS A 1 72 ? -2.355 30.922 25.547 1 86.19 72 LYS A O 1
ATOM 585 N N . ARG A 1 73 ? -4.164 29.734 25.141 1 86 73 ARG A N 1
ATOM 586 C CA . ARG A 1 73 ? -3.965 28.891 26.312 1 86 73 ARG A CA 1
ATOM 587 C C . ARG A 1 73 ? -2.711 28.031 26.172 1 86 73 ARG A C 1
ATOM 589 O O . ARG A 1 73 ? -1.991 27.797 27.141 1 86 73 ARG A O 1
ATOM 596 N N . VAL A 1 74 ? -2.529 27.578 25 1 82.88 74 VAL A N 1
ATOM 597 C CA . VAL A 1 74 ? -1.326 26.812 24.719 1 82.88 74 VAL A CA 1
ATOM 598 C C . VAL A 1 74 ? -0.086 27.656 24.984 1 82.88 74 VAL A C 1
ATOM 600 O O . VAL A 1 74 ? 0.867 27.188 25.609 1 82.88 74 VAL A O 1
ATOM 603 N N . PHE A 1 75 ? -0.096 28.891 24.609 1 85.56 75 PHE A N 1
ATOM 604 C CA . PHE A 1 75 ? 1.05 29.781 24.781 1 85.56 75 PHE A CA 1
ATOM 605 C C . PHE A 1 75 ? 1.214 30.203 26.234 1 85.56 75 PHE A C 1
ATOM 607 O O . PHE A 1 75 ? 2.283 30.656 26.625 1 85.56 75 PHE A O 1
ATOM 614 N N . GLN A 1 76 ? 0.146 30 26.953 1 83.56 76 GLN A N 1
ATOM 615 C CA . GLN A 1 76 ? 0.213 30.297 28.391 1 83.56 76 GLN A CA 1
ATOM 616 C C . GLN A 1 76 ? 0.702 29.094 29.172 1 83.56 76 GLN A C 1
ATOM 618 O O . GLN A 1 76 ? 0.827 29.156 30.406 1 83.56 76 GLN A O 1
ATOM 623 N N . GLY A 1 77 ? 0.921 28.031 28.469 1 77.12 77 GLY A N 1
ATOM 624 C CA . GLY A 1 77 ? 1.521 26.875 29.094 1 77.12 77 GLY A CA 1
ATOM 625 C C . GLY A 1 77 ? 0.495 25.875 29.609 1 77.12 77 GLY A C 1
ATOM 626 O O . GLY A 1 77 ? 0.828 24.984 30.391 1 77.12 77 GLY A O 1
ATOM 627 N N . LYS A 1 78 ? -0.635 26.109 29.266 1 74.62 78 LYS A N 1
ATOM 628 C CA . LYS A 1 78 ? -1.645 25.141 29.703 1 74.62 78 LYS A CA 1
ATOM 629 C C . LYS A 1 78 ? -1.503 23.812 28.953 1 74.62 78 LYS A C 1
ATOM 631 O O . LYS A 1 78 ? -1.014 23.781 27.828 1 74.62 78 LYS A O 1
ATOM 636 N N . MET A 1 79 ? -1.9 22.797 29.641 1 68.69 79 MET A N 1
ATOM 637 C CA . MET A 1 79 ? -1.678 21.438 29.125 1 68.69 79 MET A CA 1
ATOM 638 C C . MET A 1 79 ? -2.496 21.203 27.859 1 68.69 79 MET A C 1
ATOM 640 O O . MET A 1 79 ? -3.711 21.406 27.859 1 68.69 79 MET A O 1
ATOM 644 N N . THR A 1 80 ? -1.91 20.719 26.906 1 67.06 80 THR A N 1
ATOM 645 C CA . THR A 1 80 ? -2.492 20.453 25.594 1 67.06 80 THR A CA 1
ATOM 646 C C . THR A 1 80 ? -3.529 19.328 25.672 1 67.06 80 THR A C 1
ATOM 648 O O . THR A 1 80 ? -4.523 19.344 24.953 1 67.06 80 THR A O 1
ATOM 651 N N . SER A 1 81 ? -3.336 18.422 26.516 1 67.69 81 SER A N 1
ATOM 652 C CA . SER A 1 81 ? -4.285 17.328 26.672 1 67.69 81 SER A CA 1
ATOM 653 C C . SER A 1 81 ? -5.676 17.844 27.031 1 67.69 81 SER A C 1
ATOM 655 O O . SER A 1 81 ? -6.68 17.312 26.547 1 67.69 81 SER A O 1
ATOM 657 N N . LEU A 1 82 ? -5.723 18.859 27.844 1 68.62 82 LEU A N 1
ATOM 658 C CA . LEU A 1 82 ? -6.996 19.453 28.219 1 68.62 82 LEU A CA 1
ATOM 659 C C . LEU A 1 82 ? -7.691 20.078 27.016 1 68.62 82 LEU A C 1
ATOM 661 O O . LEU A 1 82 ? -8.922 20.078 26.938 1 68.62 82 LEU A O 1
ATOM 665 N N . GLU A 1 83 ? -6.887 20.375 26.141 1 76.06 83 GLU A N 1
ATOM 666 C CA . GLU A 1 83 ? -7.449 21 24.953 1 76.06 83 GLU A CA 1
ATOM 667 C C . GLU A 1 83 ? -8.07 19.953 24.031 1 76.06 83 GLU A C 1
ATOM 669 O O . GLU A 1 83 ? -9.078 20.234 23.359 1 76.06 83 GLU A O 1
ATOM 674 N N . VAL A 1 84 ? -7.508 18.844 24.047 1 74.94 84 VAL A N 1
ATOM 675 C CA . VAL A 1 84 ? -8.055 17.781 23.219 1 74.94 84 VAL A CA 1
ATOM 676 C C . VAL A 1 84 ? -9.469 17.438 23.688 1 74.94 84 VAL A C 1
ATOM 678 O O . VAL A 1 84 ? -10.359 17.188 22.875 1 74.94 84 VAL A O 1
ATOM 681 N N . PHE A 1 85 ? -9.688 17.469 24.953 1 80.88 85 PHE A N 1
ATOM 682 C CA . PHE A 1 85 ? -11.008 17.172 25.5 1 80.88 85 PHE A CA 1
ATOM 683 C C . PHE A 1 85 ? -12.008 18.266 25.156 1 80.88 85 PHE A C 1
ATOM 685 O O . PHE A 1 85 ? -13.188 17.984 24.922 1 80.88 85 PHE A O 1
ATOM 692 N N . SER A 1 86 ? -11.477 19.422 25.109 1 85.75 86 SER A N 1
ATOM 693 C CA . SER A 1 86 ? -12.359 20.531 24.734 1 85.75 86 SER A CA 1
ATOM 694 C C . SER A 1 86 ? -12.828 20.406 23.281 1 85.75 86 SER A C 1
ATOM 696 O O . SER A 1 86 ? -13.984 20.672 22.984 1 85.75 86 SER A O 1
ATOM 698 N N . PHE A 1 87 ? -11.953 19.984 22.469 1 87.94 87 PHE A N 1
ATOM 699 C CA . PHE A 1 87 ? -12.328 19.781 21.078 1 87.94 87 PHE A CA 1
ATOM 700 C C . PHE A 1 87 ? -13.359 18.672 20.953 1 87.94 87 PHE A C 1
ATOM 702 O O . PHE A 1 87 ? -14.344 18.812 20.219 1 87.94 87 PHE A O 1
ATOM 709 N N . LEU A 1 88 ? -13.102 17.609 21.672 1 90.5 88 LEU A N 1
ATOM 710 C CA . LEU A 1 88 ? -14.016 16.484 21.641 1 90.5 88 LEU A CA 1
ATOM 711 C C . LEU A 1 88 ? -15.422 16.906 22.062 1 90.5 88 LEU A C 1
ATOM 713 O O . LEU A 1 88 ? -16.406 16.516 21.438 1 90.5 88 LEU A O 1
ATOM 717 N N . GLU A 1 89 ? -15.469 17.719 23.078 1 93.5 89 GLU A N 1
ATOM 718 C CA . GLU A 1 89 ? -16.766 18.172 23.578 1 93.5 89 GLU A CA 1
ATOM 719 C C . GLU A 1 89 ? -17.5 19 22.531 1 93.5 89 GLU A C 1
ATOM 721 O O . GLU A 1 89 ? -18.719 18.891 22.391 1 93.5 89 GLU A O 1
ATOM 726 N N . LYS A 1 90 ? -16.766 19.797 21.812 1 94.44 90 LYS A N 1
ATOM 727 C CA . LYS A 1 90 ? -17.406 20.625 20.781 1 94.44 90 LYS A CA 1
ATOM 728 C C . LYS A 1 90 ? -17.891 19.75 19.625 1 94.44 90 LYS A C 1
ATOM 730 O O . LYS A 1 90 ? -18.953 20.031 19.047 1 94.44 90 LYS A O 1
ATOM 735 N N . TYR A 1 91 ? -17.141 18.766 19.266 1 94.06 91 TYR A N 1
ATOM 736 C CA . TYR A 1 91 ? -17.578 17.844 18.234 1 94.06 91 TYR A CA 1
ATOM 737 C C . TYR A 1 91 ? -18.828 17.094 18.656 1 94.06 91 TYR A C 1
ATOM 739 O O . TYR A 1 91 ? -19.734 16.891 17.844 1 94.06 91 TYR A O 1
ATOM 747 N N . LEU A 1 92 ? -18.844 16.703 19.938 1 96.56 92 LEU A N 1
ATOM 748 C CA . LEU A 1 92 ? -20.016 16 20.469 1 96.56 92 LEU A CA 1
ATOM 749 C C . LEU A 1 92 ? -21.234 16.922 20.469 1 96.56 92 LEU A C 1
ATOM 751 O O . LEU A 1 92 ? -22.328 16.484 20.094 1 96.56 92 LEU A O 1
ATOM 755 N N . GLU A 1 93 ? -20.984 18.125 20.859 1 97.12 93 GLU A N 1
ATOM 756 C CA . GLU A 1 93 ? -22.078 19.109 20.859 1 97.12 93 GLU A CA 1
ATOM 757 C C . GLU A 1 93 ? -22.641 19.297 19.453 1 97.12 93 GLU A C 1
ATOM 759 O O . GLU A 1 93 ? -23.859 19.328 19.266 1 97.12 93 GLU A O 1
ATOM 764 N N . ASN A 1 94 ? -21.75 19.484 18.562 1 96.94 94 ASN A N 1
ATOM 765 C CA . ASN A 1 94 ? -22.188 19.688 17.188 1 96.94 94 ASN A CA 1
ATOM 766 C C . ASN A 1 94 ? -22.938 18.469 16.656 1 96.94 94 ASN A C 1
ATOM 768 O O . ASN A 1 94 ? -23.938 18.609 15.961 1 96.94 94 ASN A O 1
ATOM 772 N N . CYS A 1 95 ? -22.422 17.297 16.969 1 97.38 95 CYS A N 1
ATOM 773 C CA . CYS A 1 95 ? -23.062 16.062 16.531 1 97.38 95 CYS A CA 1
ATOM 774 C C . CYS A 1 95 ? -24.469 15.953 17.125 1 97.38 95 CYS A C 1
ATOM 776 O O . CYS A 1 95 ? -25.391 15.516 16.438 1 97.38 95 CYS A O 1
ATOM 778 N N . ASP A 1 96 ? -24.578 16.297 18.344 1 98.25 96 ASP A N 1
ATOM 779 C CA . ASP A 1 96 ? -25.875 16.297 19 1 98.25 96 ASP A CA 1
ATOM 780 C C . ASP A 1 96 ? -26.875 17.172 18.25 1 98.25 96 ASP A C 1
ATOM 782 O O . ASP A 1 96 ? -28.031 16.781 18.047 1 98.25 96 ASP A O 1
ATOM 786 N N . LEU A 1 97 ? -26.438 18.297 17.828 1 97.38 97 LEU A N 1
ATOM 787 C CA . LEU A 1 97 ? -27.281 19.234 17.094 1 97.38 97 LEU A CA 1
ATOM 788 C C . LEU A 1 97 ? -27.656 18.672 15.727 1 97.38 97 LEU A C 1
ATOM 790 O O . LEU A 1 97 ? -28.812 18.797 15.305 1 97.38 97 LEU A O 1
ATOM 794 N N . VAL A 1 98 ? -26.734 18.094 15.094 1 96.88 98 VAL A N 1
ATOM 795 C CA . VAL A 1 98 ? -27 17.516 13.773 1 96.88 98 VAL A CA 1
ATOM 796 C C . VAL A 1 98 ? -28 16.391 13.883 1 96.88 98 VAL A C 1
ATOM 798 O O . VAL A 1 98 ? -28.984 16.344 13.133 1 96.88 98 VAL A O 1
ATOM 801 N N . LEU A 1 99 ? -27.781 15.453 14.82 1 97.25 99 LEU A N 1
ATOM 802 C CA . LEU A 1 99 ? -28.641 14.281 14.969 1 97.25 99 LEU A CA 1
ATOM 803 C C . LEU A 1 99 ? -30.031 14.664 15.461 1 97.25 99 LEU A C 1
ATOM 805 O O . LEU A 1 99 ? -31 13.961 15.195 1 97.25 99 LEU A O 1
ATOM 809 N N . GLY A 1 100 ? -30.078 15.797 16.141 1 97.06 100 GLY A N 1
ATOM 810 C CA . GLY A 1 100 ? -31.359 16.25 16.656 1 97.06 100 GLY A CA 1
ATOM 811 C C . GLY A 1 100 ? -32.156 17.078 15.664 1 97.06 100 GLY A C 1
ATOM 812 O O . GLY A 1 100 ? -33.281 17.453 15.922 1 97.06 100 GLY A O 1
ATOM 813 N N . ASN A 1 101 ? -31.562 17.344 14.562 1 97.06 101 ASN A N 1
ATOM 814 C CA . ASN A 1 101 ? -32.219 18.141 13.531 1 97.06 101 ASN A CA 1
ATOM 815 C C . ASN A 1 101 ? -32.969 17.266 12.531 1 97.06 101 ASN A C 1
ATOM 817 O O . ASN A 1 101 ? -32.469 17 11.438 1 97.06 101 ASN A O 1
ATOM 821 N N . SER A 1 102 ? -34.219 17.016 12.789 1 96.44 102 SER A N 1
ATOM 822 C CA . SER A 1 102 ? -35 16.094 11.984 1 96.44 102 SER A CA 1
ATOM 823 C C . SER A 1 102 ? -35.219 16.656 10.578 1 96.44 102 SER A C 1
ATOM 825 O O . SER A 1 102 ? -35.25 15.898 9.602 1 96.44 102 SER A O 1
ATOM 827 N N . THR A 1 103 ? -35.375 17.891 10.516 1 96.75 103 THR A N 1
ATOM 828 C CA . THR A 1 103 ? -35.594 18.516 9.211 1 96.75 103 THR A CA 1
ATOM 829 C C . THR A 1 103 ? -34.375 18.312 8.32 1 96.75 103 THR A C 1
ATOM 831 O O . THR A 1 103 ? -34.5 17.969 7.145 1 96.75 103 THR A O 1
ATOM 834 N N . LEU A 1 104 ? -33.25 18.562 8.859 1 96.94 104 LEU A N 1
ATOM 835 C CA . LEU A 1 104 ? -32 18.359 8.125 1 96.94 104 LEU A CA 1
ATOM 836 C C . LEU A 1 104 ? -31.875 16.906 7.676 1 96.94 104 LEU A C 1
ATOM 838 O O . LEU A 1 104 ? -31.562 16.641 6.516 1 96.94 104 LEU A O 1
ATOM 842 N N . LEU A 1 105 ? -32.094 15.992 8.578 1 97.19 105 LEU A N 1
ATOM 843 C CA . LEU A 1 105 ? -31.922 14.57 8.281 1 97.19 105 LEU A CA 1
ATOM 844 C C . LEU A 1 105 ? -32.875 14.133 7.176 1 97.19 105 LEU A C 1
ATOM 846 O O . LEU A 1 105 ? -32.5 13.352 6.297 1 97.19 105 LEU A O 1
ATOM 850 N N . GLN A 1 106 ? -34.062 14.648 7.211 1 97 106 GLN A N 1
ATOM 851 C CA . GLN A 1 106 ? -35.031 14.32 6.18 1 97 106 GLN A CA 1
ATOM 852 C C . GLN A 1 106 ? -34.625 14.867 4.82 1 97 106 GLN A C 1
ATOM 854 O O . GLN A 1 106 ? -34.75 14.18 3.803 1 97 106 GLN A O 1
ATOM 859 N N . LYS A 1 107 ? -34.156 16.047 4.863 1 97 107 LYS A N 1
ATOM 860 C CA . LYS A 1 107 ? -33.688 16.656 3.629 1 97 107 LYS A CA 1
ATOM 861 C C . LYS A 1 107 ? -32.531 15.844 3.027 1 97 107 LYS A C 1
ATOM 863 O O . LYS A 1 107 ? -32.5 15.633 1.813 1 97 107 LYS A O 1
ATOM 868 N N . LEU A 1 108 ? -31.609 15.461 3.869 1 97.81 108 LEU A N 1
ATOM 869 C CA . LEU A 1 108 ? -30.484 14.68 3.404 1 97.81 108 LEU A CA 1
ATOM 870 C C . LEU A 1 108 ? -30.938 13.32 2.883 1 97.81 108 LEU A C 1
ATOM 872 O O . LEU A 1 108 ? -30.391 12.812 1.897 1 97.81 108 LEU A O 1
ATOM 876 N N . GLN A 1 109 ? -31.844 12.734 3.514 1 97.06 109 GLN A N 1
ATOM 877 C CA . GLN A 1 109 ? -32.375 11.445 3.084 1 97.06 109 GLN A CA 1
ATOM 878 C C . GLN A 1 109 ? -33.031 11.547 1.705 1 97.06 109 GLN A C 1
ATOM 880 O O . GLN A 1 109 ? -32.875 10.641 0.882 1 97.06 109 GLN A O 1
ATOM 885 N N . TRP A 1 110 ? -33.656 12.633 1.466 1 96.88 110 TRP A N 1
ATOM 886 C CA . TRP A 1 110 ? -34.375 12.828 0.219 1 96.88 110 TRP A CA 1
ATOM 887 C C . TRP A 1 110 ? -33.438 13 -0.954 1 96.88 110 TRP A C 1
ATOM 889 O O . TRP A 1 110 ? -33.812 12.797 -2.109 1 96.88 110 TRP A O 1
ATOM 899 N N . GLU A 1 111 ? -32.219 13.391 -0.666 1 96.69 111 GLU A N 1
ATOM 900 C CA . GLU A 1 111 ? -31.234 13.625 -1.716 1 96.69 111 GLU A CA 1
ATOM 901 C C . GLU A 1 111 ? -30.75 12.305 -2.316 1 96.69 111 GLU A C 1
ATOM 903 O O . GLU A 1 111 ? -30.297 12.273 -3.465 1 96.69 111 GLU A O 1
ATOM 908 N N . HIS A 1 112 ? -30.797 11.234 -1.544 1 97.31 112 HIS A N 1
ATOM 909 C CA . HIS A 1 112 ? -30.328 9.93 -1.974 1 97.31 112 HIS A CA 1
ATOM 910 C C . HIS A 1 112 ? -28.875 9.992 -2.43 1 97.31 112 HIS A C 1
ATOM 912 O O . HIS A 1 112 ? -28.562 9.633 -3.568 1 97.31 112 HIS A O 1
ATOM 918 N N . PHE A 1 113 ? -28.047 10.328 -1.544 1 98.5 113 PHE A N 1
ATOM 919 C CA . PHE A 1 113 ? -26.609 10.422 -1.828 1 98.5 113 PHE A CA 1
ATOM 920 C C . PHE A 1 113 ? -26.031 9.047 -2.148 1 98.5 113 PHE A C 1
ATOM 922 O O . PHE A 1 113 ? -26.547 8.031 -1.684 1 98.5 113 PHE A O 1
ATOM 929 N N . ASP A 1 114 ? -24.969 9.062 -2.941 1 98.56 114 ASP A N 1
ATOM 930 C CA . ASP A 1 114 ? -24.297 7.828 -3.332 1 98.56 114 ASP A CA 1
ATOM 931 C C . ASP A 1 114 ? -23.094 7.547 -2.438 1 98.56 114 ASP A C 1
ATOM 933 O O . ASP A 1 114 ? -22.656 6.398 -2.316 1 98.56 114 ASP A O 1
ATOM 937 N N . LEU A 1 115 ? -22.562 8.586 -1.876 1 98.69 115 LEU A N 1
ATOM 938 C CA . LEU A 1 115 ? -21.328 8.492 -1.102 1 98.69 115 LEU A CA 1
ATOM 939 C C . LEU A 1 115 ? -21.234 9.633 -0.092 1 98.69 115 LEU A C 1
ATOM 941 O O . LEU A 1 115 ? -21.719 10.742 -0.353 1 98.69 115 LEU A O 1
ATOM 945 N N . LEU A 1 116 ? -20.688 9.344 1.062 1 98.62 116 LEU A N 1
ATOM 946 C CA . LEU A 1 116 ? -20.391 10.367 2.066 1 98.62 116 LEU A CA 1
ATOM 947 C C . LEU A 1 116 ? -18.906 10.422 2.377 1 98.62 116 LEU A C 1
ATOM 949 O O . LEU A 1 116 ? -18.266 9.383 2.586 1 98.62 116 LEU A O 1
ATOM 953 N N . LEU A 1 117 ? -18.328 11.617 2.291 1 97.94 117 LEU A N 1
ATOM 954 C CA . LEU A 1 117 ? -16.938 11.844 2.682 1 97.94 117 LEU A CA 1
ATOM 955 C C . LEU A 1 117 ? -16.859 12.43 4.09 1 97.94 117 LEU A C 1
ATOM 957 O O . LEU A 1 117 ? -17.469 13.461 4.371 1 97.94 117 LEU A O 1
ATOM 961 N N . VAL A 1 118 ? -16.031 11.773 4.902 1 95.25 118 VAL A N 1
ATOM 962 C CA . VAL A 1 118 ? -16 12.117 6.316 1 95.25 118 VAL A CA 1
ATOM 963 C C . VAL A 1 118 ? -14.594 12.539 6.719 1 95.25 118 VAL A C 1
ATOM 965 O O . VAL A 1 118 ? -13.617 11.922 6.293 1 95.25 118 VAL A O 1
ATOM 968 N N . ASP A 1 119 ? -14.469 13.609 7.422 1 93.25 119 ASP A N 1
ATOM 969 C CA . ASP A 1 119 ? -13.273 13.867 8.219 1 93.25 119 ASP A CA 1
ATOM 970 C C . ASP A 1 119 ? -13.312 13.086 9.531 1 93.25 119 ASP A C 1
ATOM 972 O O . ASP A 1 119 ? -14.242 13.234 10.328 1 93.25 119 ASP A O 1
ATOM 976 N N . PRO A 1 120 ? -12.359 12.336 9.773 1 89.12 120 PRO A N 1
ATOM 977 C CA . PRO A 1 120 ? -12.438 11.492 10.969 1 89.12 120 PRO A CA 1
ATOM 978 C C . PRO A 1 120 ? -12.477 12.297 12.258 1 89.12 120 PRO A C 1
ATOM 980 O O . PRO A 1 120 ? -12.906 11.789 13.297 1 89.12 120 PRO A O 1
ATOM 983 N N . ASN A 1 121 ? -12.039 13.539 12.227 1 88.38 121 ASN A N 1
ATOM 984 C CA . ASN A 1 121 ? -12.227 14.406 13.391 1 88.38 121 ASN A CA 1
ATOM 985 C C . ASN A 1 121 ? -13.703 14.664 13.664 1 88.38 121 ASN A C 1
ATOM 987 O O . ASN A 1 121 ? -14.094 14.93 14.805 1 88.38 121 ASN A O 1
ATOM 991 N N . GLU A 1 122 ? -14.453 14.695 12.656 1 91.12 122 GLU A N 1
ATOM 992 C CA . GLU A 1 122 ? -15.906 14.828 12.766 1 91.12 122 GLU A CA 1
ATOM 993 C C . GLU A 1 122 ? -16.594 13.477 12.688 1 91.12 122 GLU A C 1
ATOM 995 O O . GLU A 1 122 ? -17.25 13.156 11.688 1 91.12 122 GLU A O 1
ATOM 1000 N N . MET A 1 123 ? -16.562 12.773 13.789 1 92.38 123 MET A N 1
ATOM 1001 C CA . MET A 1 123 ? -17.031 11.391 13.828 1 92.38 123 MET A CA 1
ATOM 1002 C C . MET A 1 123 ? -18.531 11.312 13.562 1 92.38 123 MET A C 1
ATOM 1004 O O . MET A 1 123 ? -19.062 10.258 13.211 1 92.38 123 MET A O 1
ATOM 1008 N N . CYS A 1 124 ? -19.203 12.445 13.719 1 96.12 124 CYS A N 1
ATOM 1009 C CA . CYS A 1 124 ? -20.641 12.484 13.445 1 96.12 124 CYS A CA 1
ATOM 1010 C C . CYS A 1 124 ? -20.938 12.055 12.016 1 96.12 124 CYS A C 1
ATOM 1012 O O . CYS A 1 124 ? -22.016 11.539 11.734 1 96.12 124 CYS A O 1
ATOM 1014 N N . GLY A 1 125 ? -19.938 12.281 11.133 1 96.88 125 GLY A N 1
ATOM 1015 C CA . GLY A 1 125 ? -20.109 11.883 9.742 1 96.88 125 GLY A CA 1
ATOM 1016 C C . GLY A 1 125 ? -20.375 10.391 9.578 1 96.88 125 GLY A C 1
ATOM 1017 O O . GLY A 1 125 ? -21.141 9.984 8.711 1 96.88 125 GLY A O 1
ATOM 1018 N N . PHE A 1 126 ? -19.781 9.539 10.406 1 96.25 126 PHE A N 1
ATOM 1019 C CA . PHE A 1 126 ? -20 8.102 10.359 1 96.25 126 PHE A CA 1
ATOM 1020 C C . PHE A 1 126 ? -21.438 7.77 10.727 1 96.25 126 PHE A C 1
ATOM 1022 O O . PHE A 1 126 ? -22.078 6.914 10.094 1 96.25 126 PHE A O 1
ATOM 1029 N N . ILE A 1 127 ? -21.906 8.43 11.773 1 98 127 ILE A N 1
ATOM 1030 C CA . ILE A 1 127 ? -23.266 8.203 12.242 1 98 127 ILE A CA 1
ATOM 1031 C C . ILE A 1 127 ? -24.266 8.641 11.164 1 98 127 ILE A C 1
ATOM 1033 O O . ILE A 1 127 ? -25.234 7.93 10.891 1 98 127 ILE A O 1
ATOM 1037 N N . LEU A 1 128 ? -23.953 9.758 10.594 1 98.06 128 LEU A N 1
ATOM 1038 C CA . LEU A 1 128 ? -24.812 10.258 9.531 1 98.06 128 LEU A CA 1
ATOM 1039 C C . LEU A 1 128 ? -24.859 9.281 8.367 1 98.06 128 LEU A C 1
ATOM 1041 O O . LEU A 1 128 ? -25.922 9.047 7.793 1 98.06 128 LEU A O 1
ATOM 1045 N N . ALA A 1 129 ? -23.719 8.758 7.961 1 98.12 129 ALA A N 1
ATOM 1046 C CA . ALA A 1 129 ? -23.688 7.758 6.895 1 98.12 129 ALA A CA 1
ATOM 1047 C C . ALA A 1 129 ? -24.562 6.559 7.234 1 98.12 129 ALA A C 1
ATOM 1049 O O . ALA A 1 129 ? -25.234 6.004 6.355 1 98.12 129 ALA A O 1
ATOM 1050 N N . HIS A 1 130 ? -24.484 6.148 8.453 1 97.94 130 HIS A N 1
ATOM 1051 C CA . HIS A 1 130 ? -25.281 5.027 8.93 1 97.94 130 HIS A CA 1
ATOM 1052 C C . HIS A 1 130 ? -26.781 5.34 8.844 1 97.94 130 HIS A C 1
ATOM 1054 O O . HIS A 1 130 ? -27.562 4.5 8.398 1 97.94 130 HIS A O 1
ATOM 1060 N N . ILE A 1 131 ? -27.188 6.531 9.281 1 97.88 131 ILE A N 1
ATOM 1061 C CA . ILE A 1 131 ? -28.578 6.961 9.242 1 97.88 131 ILE A CA 1
ATOM 1062 C C . ILE A 1 131 ? -29.062 7.008 7.793 1 97.88 131 ILE A C 1
ATOM 1064 O O . ILE A 1 131 ? -30.172 6.551 7.488 1 97.88 131 ILE A O 1
ATOM 1068 N N . LEU A 1 132 ? -28.219 7.523 6.945 1 97.75 132 LEU A N 1
ATOM 1069 C CA . LEU A 1 132 ? -28.594 7.715 5.551 1 97.75 132 LEU A CA 1
ATOM 1070 C C . LEU A 1 132 ? -28.422 6.426 4.758 1 97.75 132 LEU A C 1
ATOM 1072 O O . LEU A 1 132 ? -28.875 6.324 3.617 1 97.75 132 LEU A O 1
ATOM 1076 N N . GLN A 1 133 ? -27.766 5.434 5.316 1 97.06 133 GLN A N 1
ATOM 1077 C CA . GLN A 1 133 ? -27.484 4.152 4.676 1 97.06 133 GLN A CA 1
ATOM 1078 C C . GLN A 1 133 ? -26.734 4.344 3.365 1 97.06 133 GLN A C 1
ATOM 1080 O O . GLN A 1 133 ? -27.125 3.807 2.33 1 97.06 133 GLN A O 1
ATOM 1085 N N . VAL A 1 134 ? -25.703 5.082 3.486 1 97.56 134 VAL A N 1
ATOM 1086 C CA . VAL A 1 134 ? -24.859 5.371 2.324 1 97.56 134 VAL A CA 1
ATOM 1087 C C . VAL A 1 134 ? -23.422 4.918 2.588 1 97.56 134 VAL A C 1
ATOM 1089 O O . VAL A 1 134 ? -22.969 4.93 3.732 1 97.56 134 VAL A O 1
ATOM 1092 N N . LYS A 1 135 ? -22.703 4.453 1.552 1 97.69 135 LYS A N 1
ATOM 1093 C CA . LYS A 1 135 ? -21.281 4.145 1.661 1 97.69 135 LYS A CA 1
ATOM 1094 C C . LYS A 1 135 ? -20.469 5.402 1.939 1 97.69 135 LYS A C 1
ATOM 1096 O O . LYS A 1 135 ? -20.891 6.512 1.596 1 97.69 135 LYS A O 1
ATOM 1101 N N . TYR A 1 136 ? -19.375 5.203 2.604 1 97.75 136 TYR A N 1
ATOM 1102 C CA . TYR A 1 136 ? -18.625 6.398 2.961 1 97.75 136 TYR A CA 1
ATOM 1103 C C . TYR A 1 136 ? -17.125 6.117 2.936 1 97.75 136 TYR A C 1
ATOM 1105 O O . TYR A 1 136 ? -16.703 4.957 2.971 1 97.75 136 TYR A O 1
ATOM 1113 N N . ALA A 1 137 ? -16.344 7.145 2.734 1 96.69 137 ALA A N 1
ATOM 1114 C CA . ALA A 1 137 ? -14.883 7.184 2.766 1 96.69 137 ALA A CA 1
ATOM 1115 C C . ALA A 1 137 ? -14.383 8.281 3.697 1 96.69 137 ALA A C 1
ATOM 1117 O O . ALA A 1 137 ? -15.133 9.203 4.043 1 96.69 137 ALA A O 1
ATOM 1118 N N . VAL A 1 138 ? -13.18 8.094 4.121 1 95.06 138 VAL A N 1
ATOM 1119 C CA . VAL A 1 138 ? -12.602 9.031 5.078 1 95.06 138 VAL A CA 1
ATOM 1120 C C . VAL A 1 138 ? -11.422 9.766 4.434 1 95.06 138 VAL A C 1
ATOM 1122 O O . VAL A 1 138 ? -10.609 9.156 3.732 1 95.06 138 VAL A O 1
ATOM 1125 N N . ILE A 1 139 ? -11.359 11.031 4.562 1 94.44 139 ILE A N 1
ATOM 1126 C CA . ILE A 1 139 ? -10.18 11.828 4.25 1 94.44 139 ILE A CA 1
ATOM 1127 C C . ILE A 1 139 ? -9.57 12.383 5.539 1 94.44 139 ILE A C 1
ATOM 1129 O O . ILE A 1 139 ? -10.125 13.297 6.148 1 94.44 139 ILE A O 1
ATOM 1133 N N . SER A 1 140 ? -8.469 11.742 5.855 1 90.62 140 SER A N 1
ATOM 1134 C CA . SER A 1 140 ? -7.805 12.125 7.102 1 90.62 140 SER A CA 1
ATOM 1135 C C . SER A 1 140 ? -6.762 13.203 6.863 1 90.62 140 SER A C 1
ATOM 1137 O O . SER A 1 140 ? -5.695 12.938 6.309 1 90.62 140 SER A O 1
ATOM 1139 N N . THR A 1 141 ? -6.949 14.398 7.277 1 83.5 141 THR A N 1
ATOM 1140 C CA . THR A 1 141 ? -6.062 15.539 7.066 1 83.5 141 THR A CA 1
ATOM 1141 C C . THR A 1 141 ? -4.996 15.594 8.148 1 83.5 141 THR A C 1
ATOM 1143 O O . THR A 1 141 ? -4.102 16.453 8.102 1 83.5 141 THR A O 1
ATOM 1146 N N . GLY A 1 142 ? -4.906 14.703 9.086 1 71.94 142 GLY A N 1
ATOM 1147 C CA . GLY A 1 142 ? -3.893 14.656 10.133 1 71.94 142 GLY A CA 1
ATOM 1148 C C . GLY A 1 142 ? -3.393 13.258 10.422 1 71.94 142 GLY A C 1
ATOM 1149 O O . GLY A 1 142 ? -3.814 12.297 9.773 1 71.94 142 GLY A O 1
ATOM 1150 N N . PHE A 1 143 ? -2.232 13.125 11.258 1 62.25 143 PHE A N 1
ATOM 1151 C CA . PHE A 1 143 ? -1.609 11.859 11.633 1 62.25 143 PHE A CA 1
ATOM 1152 C C . PHE A 1 143 ? -2.479 11.102 12.633 1 62.25 143 PHE A C 1
ATOM 1154 O O . PHE A 1 143 ? -2.242 9.922 12.898 1 62.25 143 PHE A O 1
ATOM 1161 N N . TRP A 1 144 ? -3.268 11.727 13.312 1 53.78 144 TRP A N 1
ATOM 1162 C CA . TRP A 1 144 ? -3.895 11.164 14.508 1 53.78 144 TRP A CA 1
ATOM 1163 C C . TRP A 1 144 ? -4.5 9.797 14.211 1 53.78 144 TRP A C 1
ATOM 1165 O O . TRP A 1 144 ? -4.594 8.953 15.102 1 53.78 144 TRP A O 1
ATOM 1175 N N . PHE A 1 145 ? -4.957 9.547 13.078 1 53.5 145 PHE A N 1
ATOM 1176 C CA . PHE A 1 145 ? -5.816 8.375 13.188 1 53.5 145 PHE A CA 1
ATOM 1177 C C . PHE A 1 145 ? -5.066 7.109 12.797 1 53.5 145 PHE A C 1
ATOM 1179 O O . PHE A 1 145 ? -5.164 6.648 11.656 1 53.5 145 PHE A O 1
ATOM 1186 N N . PRO A 1 146 ? -3.732 6.879 13.336 1 52.19 146 PRO A N 1
ATOM 1187 C CA . PRO A 1 146 ? -3.078 5.656 12.867 1 52.19 146 PRO A CA 1
ATOM 1188 C C . PRO A 1 146 ? -3.941 4.414 13.062 1 52.19 146 PRO A C 1
ATOM 1190 O O . PRO A 1 146 ? -4.004 3.557 12.18 1 52.19 146 PRO A O 1
ATOM 1193 N N . ALA A 1 147 ? -3.76 4.098 14.469 1 48.41 147 ALA A N 1
ATOM 1194 C CA . ALA A 1 147 ? -4.223 2.812 14.984 1 48.41 147 ALA A CA 1
ATOM 1195 C C . ALA A 1 147 ? -5.52 2.383 14.305 1 48.41 147 ALA A C 1
ATOM 1197 O O . ALA A 1 147 ? -5.859 1.197 14.297 1 48.41 147 ALA A O 1
ATOM 1198 N N . GLU A 1 148 ? -6.312 3.545 14.047 1 51.75 148 GLU A N 1
ATOM 1199 C CA . GLU A 1 148 ? -7.734 3.299 13.805 1 51.75 148 GLU A CA 1
ATOM 1200 C C . GLU A 1 148 ? -7.941 2.395 12.594 1 51.75 148 GLU A C 1
ATOM 1202 O O . GLU A 1 148 ? -8.922 1.646 12.539 1 51.75 148 GLU A O 1
ATOM 1207 N N . ILE A 1 149 ? -6.898 2.596 11.547 1 59.84 149 ILE A N 1
ATOM 1208 C CA . ILE A 1 149 ? -7.414 2.012 10.312 1 59.84 149 ILE A CA 1
ATOM 1209 C C . ILE A 1 149 ? -7.09 0.52 10.273 1 59.84 149 ILE A C 1
ATOM 1211 O O . ILE A 1 149 ? -7.016 -0.077 9.195 1 59.84 149 ILE A O 1
ATOM 1215 N N . GLY A 1 150 ? -6.91 -0 11.547 1 60.12 150 GLY A N 1
ATOM 1216 C CA . GLY A 1 150 ? -6.824 -1.451 11.586 1 60.12 150 GLY A CA 1
ATOM 1217 C C . GLY A 1 150 ? -5.484 -1.985 11.125 1 60.12 150 GLY A C 1
ATOM 1218 O O . GLY A 1 150 ? -5.219 -3.186 11.219 1 60.12 150 GLY A O 1
ATOM 1219 N N . ALA A 1 151 ? -4.668 -1.011 10.602 1 63.12 151 ALA A N 1
ATOM 1220 C CA . ALA A 1 151 ? -3.383 -1.55 10.164 1 63.12 151 ALA A CA 1
ATOM 1221 C C . ALA A 1 151 ? -2.459 -1.797 11.359 1 63.12 151 ALA A C 1
ATOM 1223 O O . ALA A 1 151 ? -2.428 -1.004 12.305 1 63.12 151 ALA A O 1
ATOM 1224 N N . THR A 1 152 ? -1.954 -2.971 11.375 1 70.38 152 THR A N 1
ATOM 1225 C CA . THR A 1 152 ? -0.999 -3.33 12.414 1 70.38 152 THR A CA 1
ATOM 1226 C C . THR A 1 152 ? 0.181 -2.361 12.422 1 70.38 152 THR A C 1
ATOM 1228 O O . THR A 1 152 ? 0.762 -2.074 11.375 1 70.38 152 THR A O 1
ATOM 1231 N N . SER A 1 153 ? 0.357 -1.683 13.484 1 79.44 153 SER A N 1
ATOM 1232 C CA . SER A 1 153 ? 1.511 -0.811 13.68 1 79.44 153 SER A CA 1
ATOM 1233 C C . SER A 1 153 ? 2.438 -1.354 14.766 1 79.44 153 SER A C 1
ATOM 1235 O O . SER A 1 153 ? 2.199 -1.145 15.953 1 79.44 153 SER A O 1
ATOM 1237 N N . PRO A 1 154 ? 3.459 -2.035 14.266 1 87.25 154 PRO A N 1
ATOM 1238 C CA . PRO A 1 154 ? 4.379 -2.543 15.281 1 87.25 154 PRO A CA 1
ATOM 1239 C C . PRO A 1 154 ? 4.977 -1.434 16.141 1 87.25 154 PRO A C 1
ATOM 1241 O O . PRO A 1 154 ? 5.613 -0.516 15.625 1 87.25 154 PRO A O 1
ATOM 1244 N N . ILE A 1 155 ? 4.867 -1.565 17.375 1 89.69 155 ILE A N 1
ATOM 1245 C CA . ILE A 1 155 ? 5.242 -0.538 18.328 1 89.69 155 ILE A CA 1
ATOM 1246 C C . ILE A 1 155 ? 6.758 -0.363 18.344 1 89.69 155 ILE A C 1
ATOM 1248 O O . ILE A 1 155 ? 7.266 0.704 18.703 1 89.69 155 ILE A O 1
ATOM 1252 N N . SER A 1 156 ? 7.414 -1.358 17.891 1 93.31 156 SER A N 1
ATOM 1253 C CA . SER A 1 156 ? 8.867 -1.384 18 1 93.31 156 SER A CA 1
ATOM 1254 C C . SER A 1 156 ? 9.508 -0.381 17.047 1 93.31 156 SER A C 1
ATOM 1256 O O . SER A 1 156 ? 10.641 0.059 17.266 1 93.31 156 SER A O 1
ATOM 1258 N N . TYR A 1 157 ? 8.805 -0.007 15.938 1 93.31 157 TYR A N 1
ATOM 1259 C CA . TYR A 1 157 ? 9.5 0.879 15.016 1 93.31 157 TYR A CA 1
ATOM 1260 C C . TYR A 1 157 ? 8.531 1.836 14.336 1 93.31 157 TYR A C 1
ATOM 1262 O O . TYR A 1 157 ? 8.938 2.715 13.578 1 93.31 157 TYR A O 1
ATOM 1270 N N . VAL A 1 158 ? 7.242 1.686 14.539 1 91.94 158 VAL A N 1
ATOM 1271 C CA . VAL A 1 158 ? 6.266 2.639 14.023 1 91.94 158 VAL A CA 1
ATOM 1272 C C . VAL A 1 158 ? 5.867 3.617 15.125 1 91.94 158 VAL A C 1
ATOM 1274 O O . VAL A 1 158 ? 5.215 3.232 16.109 1 91.94 158 VAL A O 1
ATOM 1277 N N . PRO A 1 159 ? 6.188 4.836 14.984 1 92.25 159 PRO A N 1
ATOM 1278 C CA . PRO A 1 159 ? 5.859 5.793 16.047 1 92.25 159 PRO A CA 1
ATOM 1279 C C . PRO A 1 159 ? 4.359 6.07 16.141 1 92.25 159 PRO A C 1
ATOM 1281 O O . PRO A 1 159 ? 3.691 6.25 15.125 1 92.25 159 PRO A O 1
ATOM 1284 N N . GLU A 1 160 ? 3.906 6.07 17.375 1 89.44 160 GLU A N 1
ATOM 1285 C CA . GLU A 1 160 ? 2.52 6.438 17.641 1 89.44 160 GLU A CA 1
ATOM 1286 C C . GLU A 1 160 ? 2.32 7.945 17.547 1 89.44 160 GLU A C 1
ATOM 1288 O O . GLU A 1 160 ? 3.248 8.719 17.797 1 89.44 160 GLU A O 1
ATOM 1293 N N . PHE A 1 161 ? 1.112 8.281 17.172 1 86.06 161 PHE A N 1
ATOM 1294 C CA . PHE A 1 161 ? 0.772 9.703 17.172 1 86.06 161 PHE A CA 1
ATOM 1295 C C . PHE A 1 161 ? 1.034 10.32 18.531 1 86.06 161 PHE A C 1
ATOM 1297 O O . PHE A 1 161 ? 0.644 9.758 19.562 1 86.06 161 PHE A O 1
ATOM 1304 N N . ASN A 1 162 ? 1.776 11.375 18.562 1 85.06 162 ASN A N 1
ATOM 1305 C CA . ASN A 1 162 ? 2.086 12.156 19.766 1 85.06 162 ASN A CA 1
ATOM 1306 C C . ASN A 1 162 ? 3.225 11.539 20.562 1 85.06 162 ASN A C 1
ATOM 1308 O O . ASN A 1 162 ? 3.504 11.961 21.688 1 85.06 162 ASN A O 1
ATOM 1312 N N . SER A 1 163 ? 3.807 10.492 20.031 1 90.06 163 SER A N 1
ATOM 1313 C CA . SER A 1 163 ? 4.973 9.961 20.719 1 90.06 163 SER A CA 1
ATOM 1314 C C . SER A 1 163 ? 6.219 10.789 20.422 1 90.06 163 SER A C 1
ATOM 1316 O O . SER A 1 163 ? 7.195 10.742 21.172 1 90.06 163 SER A O 1
ATOM 1318 N N . LEU A 1 164 ? 6.25 11.422 19.266 1 91.94 164 LEU A N 1
ATOM 1319 C CA . LEU A 1 164 ? 7.359 12.234 18.781 1 91.94 164 LEU A CA 1
ATOM 1320 C C . LEU A 1 164 ? 8.586 11.367 18.516 1 91.94 164 LEU A C 1
ATOM 1322 O O . LEU A 1 164 ? 9.703 11.883 18.422 1 91.94 164 LEU A O 1
ATOM 1326 N N . MET A 1 165 ? 8.359 10.062 18.469 1 94.31 165 MET A N 1
ATOM 1327 C CA . MET A 1 165 ? 9.438 9.133 18.125 1 94.31 165 MET A CA 1
ATOM 1328 C C . MET A 1 165 ? 9.617 9.023 16.625 1 94.31 165 MET A C 1
ATOM 1330 O O . MET A 1 165 ? 8.781 9.508 15.852 1 94.31 165 MET A O 1
ATOM 1334 N N . THR A 1 166 ? 10.75 8.562 16.219 1 96.19 166 THR A N 1
ATOM 1335 C CA . THR A 1 166 ? 11.008 8.156 14.844 1 96.19 166 THR A CA 1
ATOM 1336 C C . THR A 1 166 ? 10.953 6.637 14.711 1 96.19 166 THR A C 1
ATOM 1338 O O . THR A 1 166 ? 10.555 5.938 15.641 1 96.19 166 THR A O 1
ATOM 1341 N N . ASP A 1 167 ? 11.242 6.105 13.531 1 95.19 167 ASP A N 1
ATOM 1342 C CA . ASP A 1 167 ? 11.188 4.664 13.312 1 95.19 167 ASP A CA 1
ATOM 1343 C C . ASP A 1 167 ? 12.445 3.986 13.852 1 95.19 167 ASP A C 1
ATOM 1345 O O . ASP A 1 167 ? 12.594 2.766 13.758 1 95.19 167 ASP A O 1
ATOM 1349 N N . ARG A 1 168 ? 13.375 4.723 14.375 1 96.12 168 ARG A N 1
ATOM 1350 C CA . ARG A 1 168 ? 14.555 4.215 15.07 1 96.12 168 ARG A CA 1
ATOM 1351 C C . ARG A 1 168 ? 14.492 4.523 16.562 1 96.12 168 ARG A C 1
ATOM 1353 O O . ARG A 1 168 ? 14.773 5.645 16.984 1 96.12 168 ARG A O 1
ATOM 1360 N N . MET A 1 169 ? 14.141 3.508 17.281 1 96.5 169 MET A N 1
ATOM 1361 C CA . MET A 1 169 ? 13.93 3.693 18.703 1 96.5 169 MET A CA 1
ATOM 1362 C C . MET A 1 169 ? 14.828 2.768 19.516 1 96.5 169 MET A C 1
ATOM 1364 O O . MET A 1 169 ? 15.008 1.601 19.156 1 96.5 169 MET A O 1
ATOM 1368 N N . GLY A 1 170 ? 15.461 3.326 20.578 1 95.81 170 GLY A N 1
ATOM 1369 C CA . GLY A 1 170 ? 16.109 2.473 21.562 1 95.81 170 GLY A CA 1
ATOM 1370 C C . GLY A 1 170 ? 15.141 1.869 22.562 1 95.81 170 GLY A C 1
ATOM 1371 O O . GLY A 1 170 ? 13.922 1.927 22.375 1 95.81 170 GLY A O 1
ATOM 1372 N N . PHE A 1 171 ? 15.688 1.265 23.594 1 96.12 171 PHE A N 1
ATOM 1373 C CA . PHE A 1 171 ? 14.867 0.604 24.609 1 96.12 171 PHE A CA 1
ATOM 1374 C C . PHE A 1 171 ? 13.859 1.573 25.203 1 96.12 171 PHE A C 1
ATOM 1376 O O . PHE A 1 171 ? 12.664 1.27 25.281 1 96.12 171 PHE A O 1
ATOM 1383 N N . PHE A 1 172 ? 14.273 2.729 25.609 1 96.69 172 PHE A N 1
ATOM 1384 C CA . PHE A 1 172 ? 13.406 3.703 26.266 1 96.69 172 PHE A CA 1
ATOM 1385 C C . PHE A 1 172 ? 12.414 4.297 25.281 1 96.69 172 PHE A C 1
ATOM 1387 O O . PHE A 1 172 ? 11.273 4.598 25.641 1 96.69 172 PHE A O 1
ATOM 1394 N N . GLY A 1 173 ? 12.852 4.539 24 1 97 173 GLY A N 1
ATOM 1395 C CA . GLY A 1 173 ? 11.945 5.004 22.969 1 97 173 GLY A CA 1
ATOM 1396 C C . GLY A 1 173 ? 10.805 4.039 22.688 1 97 173 GLY A C 1
ATOM 1397 O O . GLY A 1 173 ? 9.648 4.449 22.609 1 97 173 GLY A O 1
ATOM 1398 N N . ARG A 1 174 ? 11.148 2.756 22.609 1 96.81 174 ARG A N 1
ATOM 1399 C CA . ARG A 1 174 ? 10.133 1.731 22.391 1 96.81 174 ARG A CA 1
ATOM 1400 C C . ARG A 1 174 ? 9.164 1.653 23.562 1 96.81 174 ARG A C 1
ATOM 1402 O O . ARG A 1 174 ? 7.965 1.454 23.375 1 96.81 174 ARG A O 1
ATOM 1409 N N . THR A 1 175 ? 9.734 1.771 24.766 1 97.06 175 THR A N 1
ATOM 1410 C CA . THR A 1 175 ? 8.898 1.748 25.953 1 97.06 175 THR A CA 1
ATOM 1411 C C . THR A 1 175 ? 7.914 2.916 25.953 1 97.06 175 THR A C 1
ATOM 1413 O O . THR A 1 175 ? 6.727 2.738 26.234 1 97.06 175 THR A O 1
ATOM 1416 N N . TRP A 1 176 ? 8.438 4.082 25.641 1 96.25 176 TRP A N 1
ATOM 1417 C CA . TRP A 1 176 ? 7.586 5.266 25.562 1 96.25 176 TRP A CA 1
ATOM 1418 C C . TRP A 1 176 ? 6.516 5.102 24.484 1 96.25 176 TRP A C 1
ATOM 1420 O O . TRP A 1 176 ? 5.344 5.406 24.719 1 96.25 176 TRP A O 1
ATOM 1430 N N . ASN A 1 177 ? 6.918 4.625 23.359 1 95.12 177 ASN A N 1
ATOM 1431 C CA . ASN A 1 177 ? 5.98 4.395 22.266 1 95.12 177 ASN A CA 1
ATOM 1432 C C . ASN A 1 177 ? 4.883 3.41 22.672 1 95.12 177 ASN A C 1
ATOM 1434 O O . ASN A 1 177 ? 3.719 3.59 22.312 1 95.12 177 ASN A O 1
ATOM 1438 N N . LEU A 1 178 ? 5.258 2.381 23.391 1 93.31 178 LEU A N 1
ATOM 1439 C CA . LEU A 1 178 ? 4.301 1.405 23.906 1 93.31 178 LEU A CA 1
ATOM 1440 C C . LEU A 1 178 ? 3.311 2.061 24.859 1 93.31 178 LEU A C 1
ATOM 1442 O O . LEU A 1 178 ? 2.107 1.8 24.797 1 93.31 178 LEU A O 1
ATOM 1446 N N . LEU A 1 179 ? 3.824 2.846 25.75 1 93.81 179 LEU A N 1
ATOM 1447 C CA . LEU A 1 179 ? 2.973 3.529 26.719 1 93.81 179 LEU A CA 1
ATOM 1448 C C . LEU A 1 179 ? 1.968 4.434 26.016 1 93.81 179 LEU A C 1
ATOM 1450 O O . LEU A 1 179 ? 0.784 4.441 26.359 1 93.81 179 LEU A O 1
ATOM 1454 N N . VAL A 1 180 ? 2.436 5.277 25.047 1 91.69 180 VAL A N 1
ATOM 1455 C CA . VAL A 1 180 ? 1.555 6.16 24.297 1 91.69 180 VAL A CA 1
ATOM 1456 C C . VAL A 1 180 ? 0.499 5.34 23.562 1 91.69 180 VAL A C 1
ATOM 1458 O O . VAL A 1 180 ? -0.677 5.711 23.531 1 91.69 180 VAL A O 1
ATOM 1461 N N . TYR A 1 181 ? 0.923 4.23 23.016 1 89 181 TYR A N 1
ATOM 1462 C CA . TYR A 1 181 ? 0.018 3.322 22.328 1 89 181 TYR A CA 1
ATOM 1463 C C . TYR A 1 181 ? -1.104 2.861 23.25 1 89 181 TYR A C 1
ATOM 1465 O O . TYR A 1 181 ? -2.281 2.924 22.891 1 89 181 TYR A O 1
ATOM 1473 N N . ILE A 1 182 ? -0.743 2.398 24.391 1 88.5 182 ILE A N 1
ATOM 1474 C CA . ILE A 1 182 ? -1.712 1.872 25.344 1 88.5 182 ILE A CA 1
ATOM 1475 C C . ILE A 1 182 ? -2.656 2.986 25.797 1 88.5 182 ILE A C 1
ATOM 1477 O O . ILE A 1 182 ? -3.877 2.812 25.797 1 88.5 182 ILE A O 1
ATOM 1481 N N . ILE A 1 183 ? -2.137 4.121 26.078 1 89.75 183 ILE A N 1
ATOM 1482 C CA . ILE A 1 183 ? -2.932 5.242 26.562 1 89.75 183 ILE A CA 1
ATOM 1483 C C . ILE A 1 183 ? -3.934 5.664 25.5 1 89.75 183 ILE A C 1
ATOM 1485 O O . ILE A 1 183 ? -5.113 5.883 25.797 1 89.75 183 ILE A O 1
ATOM 1489 N N . THR A 1 184 ? -3.447 5.793 24.297 1 87 184 THR A N 1
ATOM 1490 C CA . THR A 1 184 ? -4.301 6.242 23.203 1 87 184 THR A CA 1
ATOM 1491 C C . THR A 1 184 ? -5.426 5.242 22.953 1 87 184 THR A C 1
ATOM 1493 O O . THR A 1 184 ? -6.574 5.633 22.734 1 87 184 THR A O 1
ATOM 1496 N N . ARG A 1 185 ? -5.121 3.945 23 1 85.44 185 ARG A N 1
ATOM 1497 C CA . ARG A 1 185 ? -6.133 2.922 22.75 1 85.44 185 ARG A CA 1
ATOM 1498 C C . ARG A 1 185 ? -7.16 2.881 23.875 1 85.44 185 ARG A C 1
ATOM 1500 O O . ARG A 1 185 ? -8.352 2.691 23.625 1 85.44 185 ARG A O 1
ATOM 1507 N N . VAL A 1 186 ? -6.703 2.979 25.047 1 88.69 186 VAL A N 1
ATOM 1508 C CA . VAL A 1 186 ? -7.59 2.949 26.219 1 88.69 186 VAL A CA 1
ATOM 1509 C C . VAL A 1 186 ? -8.492 4.184 26.203 1 88.69 186 VAL A C 1
ATOM 1511 O O . VAL A 1 186 ? -9.703 4.078 26.406 1 88.69 186 VAL A O 1
ATOM 1514 N N . ALA A 1 187 ? -7.938 5.359 25.922 1 88.19 187 ALA A N 1
ATOM 1515 C CA . ALA A 1 187 ? -8.711 6.598 25.875 1 88.19 187 ALA A CA 1
ATOM 1516 C C . ALA A 1 187 ? -9.758 6.547 24.766 1 88.19 187 ALA A C 1
ATOM 1518 O O . ALA A 1 187 ? -10.891 7.004 24.969 1 88.19 187 ALA A O 1
ATOM 1519 N N . THR A 1 188 ? -9.391 6.012 23.656 1 86.81 188 THR A N 1
ATOM 1520 C CA . THR A 1 188 ? -10.32 5.926 22.547 1 86.81 188 THR A CA 1
ATOM 1521 C C . THR A 1 188 ? -11.469 4.977 22.859 1 86.81 188 THR A C 1
ATOM 1523 O O . THR A 1 188 ? -12.641 5.316 22.672 1 86.81 188 THR A O 1
ATOM 1526 N N . LYS A 1 189 ? -11.148 3.822 23.438 1 87.62 189 LYS A N 1
ATOM 1527 C CA . LYS A 1 189 ? -12.133 2.77 23.656 1 87.62 189 LYS A CA 1
ATOM 1528 C C . LYS A 1 189 ? -13.023 3.092 24.844 1 87.62 189 LYS A C 1
ATOM 1530 O O . LYS A 1 189 ? -14.219 2.787 24.828 1 87.62 189 LYS A O 1
ATOM 1535 N N . LEU A 1 190 ? -12.445 3.723 25.891 1 91.38 190 LEU A N 1
ATOM 1536 C CA . LEU A 1 190 ? -13.188 3.842 27.141 1 91.38 190 LEU A CA 1
ATOM 1537 C C . LEU A 1 190 ? -13.727 5.258 27.312 1 91.38 190 LEU A C 1
ATOM 1539 O O . LEU A 1 190 ? -14.617 5.488 28.141 1 91.38 190 LEU A O 1
ATOM 1543 N N . VAL A 1 191 ? -13.219 6.18 26.516 1 90.69 191 VAL A N 1
ATOM 1544 C CA . VAL A 1 191 ? -13.641 7.555 26.75 1 90.69 191 VAL A CA 1
ATOM 1545 C C . VAL A 1 191 ? -14.297 8.125 25.5 1 90.69 191 VAL A C 1
ATOM 1547 O O . VAL A 1 191 ? -15.461 8.531 25.516 1 90.69 191 VAL A O 1
ATOM 1550 N N . ILE A 1 192 ? -13.664 8.094 24.375 1 90.56 192 ILE A N 1
ATOM 1551 C CA . ILE A 1 192 ? -14.102 8.805 23.188 1 90.56 192 ILE A CA 1
ATOM 1552 C C . ILE A 1 192 ? -15.297 8.086 22.562 1 90.56 192 ILE A C 1
ATOM 1554 O O . ILE A 1 192 ? -16.375 8.672 22.391 1 90.56 192 ILE A O 1
ATOM 1558 N N . LEU A 1 193 ? -15.148 6.766 22.234 1 92.62 193 LEU A N 1
ATOM 1559 C CA . LEU A 1 193 ? -16.172 6.02 21.516 1 92.62 193 LEU A CA 1
ATOM 1560 C C . LEU A 1 193 ? -17.469 5.969 22.312 1 92.62 193 LEU A C 1
ATOM 1562 O O . LEU A 1 193 ? -18.547 6.199 21.766 1 92.62 193 LEU A O 1
ATOM 1566 N N . PRO A 1 194 ? -17.406 5.738 23.656 1 94.88 194 PRO A N 1
ATOM 1567 C CA . PRO A 1 194 ? -18.641 5.668 24.422 1 94.88 194 PRO A CA 1
ATOM 1568 C C . PRO A 1 194 ? -19.422 6.98 24.406 1 94.88 194 PRO A C 1
ATOM 1570 O O . PRO A 1 194 ? -20.656 6.969 24.484 1 94.88 194 PRO A O 1
ATOM 1573 N N . LYS A 1 195 ? -18.75 8.102 24.312 1 96.06 195 LYS A N 1
ATOM 1574 C CA . LYS A 1 195 ? -19.438 9.383 24.25 1 96.06 195 LYS A CA 1
ATOM 1575 C C . LYS A 1 195 ? -20.297 9.492 23 1 96.06 195 LYS A C 1
ATOM 1577 O O . LYS A 1 195 ? -21.438 9.992 23.062 1 96.06 195 LYS A O 1
ATOM 1582 N N . PHE A 1 196 ? -19.812 9.055 21.922 1 96.12 196 PHE A N 1
ATOM 1583 C CA . PHE A 1 196 ? -20.578 9.07 20.688 1 96.12 196 PHE A CA 1
ATOM 1584 C C . PHE A 1 196 ? -21.688 8.023 20.719 1 96.12 196 PHE A C 1
ATOM 1586 O O . PHE A 1 196 ? -22.781 8.234 20.188 1 96.12 196 PHE A O 1
ATOM 1593 N N . GLU A 1 197 ? -21.406 6.887 21.312 1 97.06 197 GLU A N 1
ATOM 1594 C CA . GLU A 1 197 ? -22.422 5.848 21.438 1 97.06 197 GLU A CA 1
ATOM 1595 C C . GLU A 1 197 ? -23.594 6.32 22.281 1 97.06 197 GLU A C 1
ATOM 1597 O O . GLU A 1 197 ? -24.75 5.98 22 1 97.06 197 GLU A O 1
ATOM 1602 N N . ARG A 1 198 ? -23.312 7.086 23.312 1 97.62 198 ARG A N 1
ATOM 1603 C CA . ARG A 1 198 ? -24.375 7.676 24.109 1 97.62 198 ARG A CA 1
ATOM 1604 C C . ARG A 1 198 ? -25.234 8.609 23.266 1 97.62 198 ARG A C 1
ATOM 1606 O O . ARG A 1 198 ? -26.453 8.664 23.453 1 97.62 198 ARG A O 1
ATOM 1613 N N . LEU A 1 199 ? -24.578 9.359 22.391 1 97.62 199 LEU A N 1
ATOM 1614 C CA . LEU A 1 199 ? -25.328 10.219 21.484 1 97.62 199 LEU A CA 1
ATOM 1615 C C . LEU A 1 199 ? -26.219 9.391 20.547 1 97.62 199 LEU A C 1
ATOM 1617 O O . LEU A 1 199 ? -27.359 9.773 20.281 1 97.62 199 LEU A O 1
ATOM 1621 N N . MET A 1 200 ? -25.672 8.312 20.047 1 98.19 200 MET A N 1
ATOM 1622 C CA . MET A 1 200 ? -26.438 7.441 19.172 1 98.19 200 MET A CA 1
ATOM 1623 C C . MET A 1 200 ? -27.656 6.879 19.906 1 98.19 200 MET A C 1
ATOM 1625 O O . MET A 1 200 ? -28.734 6.777 19.312 1 98.19 200 MET A O 1
ATOM 1629 N N . GLU A 1 201 ? -27.453 6.527 21.141 1 98.12 201 GLU A N 1
ATOM 1630 C CA . GLU A 1 201 ? -28.562 6.039 21.969 1 98.12 201 GLU A CA 1
ATOM 1631 C C . GLU A 1 201 ? -29.594 7.141 22.203 1 98.12 201 GLU A C 1
ATOM 1633 O O . GLU A 1 201 ? -30.797 6.902 22.094 1 98.12 201 GLU A O 1
ATOM 1638 N N . LYS A 1 202 ? -29.109 8.266 22.562 1 98.31 202 LYS A N 1
ATOM 1639 C CA . LYS A 1 202 ? -29.969 9.414 22.844 1 98.31 202 LYS A CA 1
ATOM 1640 C C . LYS A 1 202 ? -30.906 9.695 21.656 1 98.31 202 LYS A C 1
ATOM 1642 O O . LYS A 1 202 ? -32.094 9.992 21.844 1 98.31 202 LYS A O 1
ATOM 1647 N N . HIS A 1 203 ? -30.328 9.609 20.5 1 97.88 203 HIS A N 1
ATOM 1648 C CA . HIS A 1 203 ? -31.094 9.945 19.312 1 97.88 203 HIS A CA 1
ATOM 1649 C C . HIS A 1 203 ? -31.703 8.703 18.688 1 97.88 203 HIS A C 1
ATOM 1651 O O . HIS A 1 203 ? -32.219 8.766 17.562 1 97.88 203 HIS A O 1
ATOM 1657 N N . ARG A 1 204 ? -31.656 7.539 19.25 1 96.62 204 ARG A N 1
ATOM 1658 C CA . ARG A 1 204 ? -32.312 6.289 18.859 1 96.62 204 ARG A CA 1
ATOM 1659 C C . ARG A 1 204 ? -31.922 5.895 17.438 1 96.62 204 ARG A C 1
ATOM 1661 O O . ARG A 1 204 ? -32.781 5.617 16.609 1 96.62 204 ARG A O 1
ATOM 1668 N N . ILE A 1 205 ? -30.609 5.965 17.266 1 96.62 205 ILE A N 1
ATOM 1669 C CA . ILE A 1 205 ? -30.109 5.613 15.945 1 96.62 205 ILE A CA 1
ATOM 1670 C C . ILE A 1 205 ? -30.297 4.117 15.711 1 96.62 205 ILE A C 1
ATOM 1672 O O . ILE A 1 205 ? -29.938 3.297 16.562 1 96.62 205 ILE A O 1
ATOM 1676 N N . GLU A 1 206 ? -30.953 3.725 14.594 1 94.06 206 GLU A N 1
ATOM 1677 C CA . GLU A 1 206 ? -31.172 2.34 14.172 1 94.06 206 GLU A CA 1
ATOM 1678 C C . GLU A 1 206 ? -30.641 2.1 12.766 1 94.06 206 GLU A C 1
ATOM 1680 O O . GLU A 1 206 ? -30.641 3.006 11.93 1 94.06 206 GLU A O 1
ATOM 1685 N N . PRO A 1 207 ? -30.25 0.908 12.539 1 95.44 207 PRO A N 1
ATOM 1686 C CA . PRO A 1 207 ? -30.078 -0.213 13.461 1 95.44 207 PRO A CA 1
ATOM 1687 C C . PRO A 1 207 ? -28.953 0.024 14.469 1 95.44 207 PRO A C 1
ATOM 1689 O O . PRO A 1 207 ? -28.047 0.82 14.211 1 95.44 207 PRO A O 1
ATOM 1692 N N . LYS A 1 208 ? -29.016 -0.685 15.547 1 96.5 208 LYS A N 1
ATOM 1693 C CA . LYS A 1 208 ? -28 -0.521 16.578 1 96.5 208 LYS A CA 1
ATOM 1694 C C . LYS A 1 208 ? -26.641 -1.008 16.109 1 96.5 208 LYS A C 1
ATOM 1696 O O . LYS A 1 208 ? -26.547 -2.025 15.414 1 96.5 208 LYS A O 1
ATOM 1701 N N . THR A 1 209 ? -25.688 -0.273 16.406 1 96.12 209 THR A N 1
ATOM 1702 C CA . THR A 1 209 ? -24.297 -0.581 16.047 1 96.12 209 THR A CA 1
ATOM 1703 C C . THR A 1 209 ? -23.328 0.177 16.953 1 96.12 209 THR A C 1
ATOM 1705 O O . THR A 1 209 ? -23.75 1.003 17.766 1 96.12 209 THR A O 1
ATOM 1708 N N . SER A 1 210 ? -22.094 -0.24 16.969 1 93.62 210 SER A N 1
ATOM 1709 C CA . SER A 1 210 ? -21.078 0.488 17.734 1 93.62 210 SER A CA 1
ATOM 1710 C C . SER A 1 210 ? -20.375 1.523 16.875 1 93.62 210 SER A C 1
ATOM 1712 O O . SER A 1 210 ? -20.391 1.431 15.641 1 93.62 210 SER A O 1
ATOM 1714 N N . MET A 1 211 ? -19.844 2.543 17.531 1 93.88 211 MET A N 1
ATOM 1715 C CA . MET A 1 211 ? -19.078 3.555 16.812 1 93.88 211 MET A CA 1
ATOM 1716 C C . MET A 1 211 ? -17.875 2.932 16.109 1 93.88 211 MET A C 1
ATOM 1718 O O . MET A 1 211 ? -17.531 3.334 14.992 1 93.88 211 MET A O 1
ATOM 1722 N N . LEU A 1 212 ? -17.266 1.979 16.766 1 90.81 212 LEU A N 1
ATOM 1723 C CA . LEU A 1 212 ? -16.109 1.306 16.172 1 90.81 212 LEU A CA 1
ATOM 1724 C C . LEU A 1 212 ? -16.516 0.583 14.891 1 90.81 212 LEU A C 1
ATOM 1726 O O . LEU A 1 212 ? -15.766 0.608 13.906 1 90.81 212 LEU A O 1
ATOM 1730 N N . ASP A 1 213 ? -17.656 -0.073 14.883 1 92.31 213 ASP A N 1
ATOM 1731 C CA . ASP A 1 213 ? -18.156 -0.75 13.695 1 92.31 213 ASP A CA 1
ATOM 1732 C C . ASP A 1 213 ? -18.375 0.238 12.555 1 92.31 213 ASP A C 1
ATOM 1734 O O . ASP A 1 213 ? -18.125 -0.091 11.391 1 92.31 213 ASP A O 1
ATOM 1738 N N . LEU A 1 214 ? -18.812 1.416 12.914 1 94.62 214 LEU A N 1
ATOM 1739 C CA . LEU A 1 214 ? -19.016 2.441 11.898 1 94.62 214 LEU A CA 1
ATOM 1740 C C . LEU A 1 214 ? -17.688 2.879 11.297 1 94.62 214 LEU A C 1
ATOM 1742 O O . LEU A 1 214 ? -17.578 3.037 10.078 1 94.62 214 LEU A O 1
ATOM 1746 N N . VAL A 1 215 ? -16.734 3.061 12.117 1 92.25 215 VAL A N 1
ATOM 1747 C CA . VAL A 1 215 ? -15.414 3.445 11.617 1 92.25 215 VAL A CA 1
ATOM 1748 C C . VAL A 1 215 ? -14.859 2.338 10.719 1 92.25 215 VAL A C 1
ATOM 1750 O O . VAL A 1 215 ? -14.344 2.611 9.633 1 92.25 215 VAL A O 1
ATOM 1753 N N . HIS A 1 216 ? -15.016 1.069 11.148 1 91.31 216 HIS A N 1
ATOM 1754 C CA . HIS A 1 216 ? -14.508 -0.083 10.414 1 91.31 216 HIS A CA 1
ATOM 1755 C C . HIS A 1 216 ? -15.281 -0.299 9.117 1 91.31 216 HIS A C 1
ATOM 1757 O O . HIS A 1 216 ? -14.82 -1.005 8.219 1 91.31 216 HIS A O 1
ATOM 1763 N N . GLY A 1 217 ? -16.438 0.267 9.062 1 92.81 217 GLY A N 1
ATOM 1764 C CA . GLY A 1 217 ? -17.266 0.124 7.875 1 92.81 217 GLY A CA 1
ATOM 1765 C C . GLY A 1 217 ? -16.844 1.031 6.738 1 92.81 217 GLY A C 1
ATOM 1766 O O . GLY A 1 217 ? -17.391 0.961 5.637 1 92.81 217 GLY A O 1
ATOM 1767 N N . THR A 1 218 ? -15.797 1.834 6.934 1 94.81 218 THR A N 1
ATOM 1768 C CA . THR A 1 218 ? -15.297 2.766 5.93 1 94.81 218 THR A CA 1
ATOM 1769 C C . THR A 1 218 ? -14.766 2.014 4.711 1 94.81 218 THR A C 1
ATOM 1771 O O . THR A 1 218 ? -14.039 1.03 4.852 1 94.81 218 THR A O 1
ATOM 1774 N N . SER A 1 219 ? -15.133 2.502 3.529 1 96.5 219 SER A N 1
ATOM 1775 C CA . SER A 1 219 ? -14.703 1.85 2.299 1 96.5 219 SER A CA 1
ATOM 1776 C C . SER A 1 219 ? -13.211 2.08 2.043 1 96.5 219 SER A C 1
ATOM 1778 O O . SER A 1 219 ? -12.484 1.141 1.728 1 96.5 219 SER A O 1
ATOM 1780 N N . LEU A 1 220 ? -12.812 3.326 2.105 1 95.31 220 LEU A N 1
ATOM 1781 C CA . LEU A 1 220 ? -11.414 3.707 1.91 1 95.31 220 LEU A CA 1
ATOM 1782 C C . LEU A 1 220 ? -11 4.789 2.904 1 95.31 220 LEU A C 1
ATOM 1784 O O . LEU A 1 220 ? -11.797 5.668 3.238 1 95.31 220 LEU A O 1
ATOM 1788 N N . PHE A 1 221 ? -9.828 4.645 3.348 1 93.44 221 PHE A N 1
ATOM 1789 C CA . PHE A 1 221 ? -9.195 5.68 4.16 1 93.44 221 PHE A CA 1
ATOM 1790 C C . PHE A 1 221 ? -8.133 6.426 3.361 1 93.44 221 PHE A C 1
ATOM 1792 O O . PHE A 1 221 ? -7.098 5.855 3.008 1 93.44 221 PHE A O 1
ATOM 1799 N N . PHE A 1 222 ? -8.414 7.719 3.102 1 94.44 222 PHE A N 1
ATOM 1800 C CA . PHE A 1 222 ? -7.41 8.578 2.492 1 94.44 222 PHE A CA 1
ATOM 1801 C C . PHE A 1 222 ? -6.594 9.297 3.561 1 94.44 222 PHE A C 1
ATOM 1803 O O . PHE A 1 222 ? -7.141 10.039 4.375 1 94.44 222 PHE A O 1
ATOM 1810 N N . LEU A 1 223 ? -5.312 9.016 3.562 1 91.69 223 LEU A N 1
ATOM 1811 C CA . LEU A 1 223 ? -4.414 9.703 4.484 1 91.69 223 LEU A CA 1
ATOM 1812 C C . LEU A 1 223 ? -3.693 10.844 3.785 1 91.69 223 LEU A C 1
ATOM 1814 O O . LEU A 1 223 ? -2.963 10.625 2.816 1 91.69 223 LEU A O 1
ATOM 1818 N N . CYS A 1 224 ? -3.934 12.031 4.25 1 91.19 224 CYS A N 1
ATOM 1819 C CA . CYS A 1 224 ? -3.264 13.188 3.662 1 91.19 224 CYS A CA 1
ATOM 1820 C C . CYS A 1 224 ? -1.808 13.258 4.105 1 91.19 224 CYS A C 1
ATOM 1822 O O . CYS A 1 224 ? -1.37 14.266 4.66 1 91.19 224 CYS A O 1
ATOM 1824 N N . ASN A 1 225 ? -1.126 12.234 3.949 1 91.31 225 ASN A N 1
ATOM 1825 C CA . ASN A 1 225 ? 0.295 11.984 4.168 1 91.31 225 ASN A CA 1
ATOM 1826 C C . ASN A 1 225 ? 0.92 11.234 2.994 1 91.31 225 ASN A C 1
ATOM 1828 O O . ASN A 1 225 ? 0.265 11.016 1.974 1 91.31 225 ASN A O 1
ATOM 1832 N N . ASP A 1 226 ? 2.174 11.078 3.053 1 92 226 ASP A N 1
ATOM 1833 C CA . ASP A 1 226 ? 2.891 10.375 1.995 1 92 226 ASP A CA 1
ATOM 1834 C C . ASP A 1 226 ? 4.07 9.586 2.562 1 92 226 ASP A C 1
ATOM 1836 O O . ASP A 1 226 ? 4.703 10.016 3.529 1 92 226 ASP A O 1
ATOM 1840 N N . VAL A 1 227 ? 4.348 8.578 1.861 1 91.12 227 VAL A N 1
ATOM 1841 C CA . VAL A 1 227 ? 5.414 7.688 2.303 1 91.12 227 VAL A CA 1
ATOM 1842 C C . VAL A 1 227 ? 6.75 8.43 2.287 1 91.12 227 VAL A C 1
ATOM 1844 O O . VAL A 1 227 ? 7.633 8.148 3.102 1 91.12 227 VAL A O 1
ATOM 1847 N N . VAL A 1 228 ? 6.895 9.414 1.455 1 94.81 228 VAL A N 1
ATOM 1848 C CA . VAL A 1 228 ? 8.164 10.125 1.308 1 94.81 228 VAL A CA 1
ATOM 1849 C C . VAL A 1 228 ? 8.453 10.922 2.574 1 94.81 228 VAL A C 1
ATOM 1851 O O . VAL A 1 228 ? 9.617 11.18 2.902 1 94.81 228 VAL A O 1
ATOM 1854 N N . LEU A 1 229 ? 7.387 11.352 3.23 1 94.38 229 LEU A N 1
ATOM 1855 C CA . LEU A 1 229 ? 7.555 12.094 4.477 1 94.38 229 LEU A CA 1
ATOM 1856 C C . LEU A 1 229 ? 7.5 11.156 5.676 1 94.38 229 LEU A C 1
ATOM 1858 O O . LEU A 1 229 ? 8.273 11.312 6.629 1 94.38 229 LEU A O 1
ATOM 1862 N N . ASP A 1 230 ? 6.68 10.164 5.637 1 92.12 230 ASP A N 1
ATOM 1863 C CA . ASP A 1 230 ? 6.473 9.258 6.758 1 92.12 230 ASP A CA 1
ATOM 1864 C C . ASP A 1 230 ? 7.57 8.195 6.816 1 92.12 230 ASP A C 1
ATOM 1866 O O . ASP A 1 230 ? 8.484 8.188 5.988 1 92.12 230 ASP A O 1
ATOM 1870 N N . PHE A 1 231 ? 7.516 7.465 7.93 1 93.56 231 PHE A N 1
ATOM 1871 C CA . PHE A 1 231 ? 8.383 6.301 8.062 1 93.56 231 PHE A CA 1
ATOM 1872 C C . PHE A 1 231 ? 7.711 5.059 7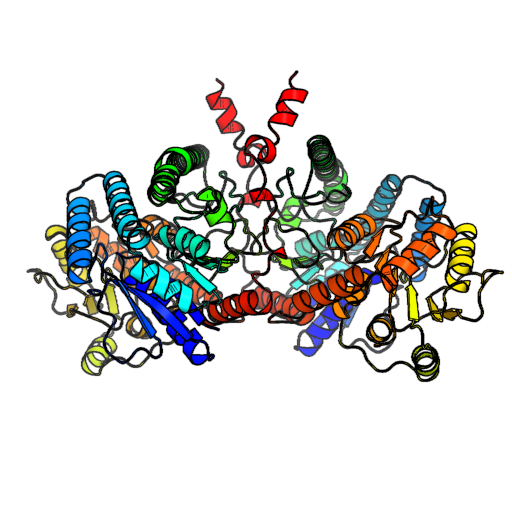.492 1 93.56 231 PHE A C 1
ATOM 1874 O O . PHE A 1 231 ? 6.5 4.875 7.641 1 93.56 231 PHE A O 1
ATOM 1881 N N . PRO A 1 232 ? 8.523 4.238 6.73 1 92 232 PRO A N 1
ATOM 1882 C CA . PRO A 1 232 ? 7.91 3.021 6.188 1 92 232 PRO A CA 1
ATOM 1883 C C . PRO A 1 232 ? 7.223 2.178 7.258 1 92 232 PRO A C 1
ATOM 1885 O O . PRO A 1 232 ? 7.828 1.861 8.281 1 92 232 PRO A O 1
ATOM 1888 N N . ARG A 1 233 ? 6 1.863 7.035 1 89.62 233 ARG A N 1
ATOM 1889 C CA . ARG A 1 233 ? 5.207 1.076 7.973 1 89.62 233 ARG A CA 1
ATOM 1890 C C . ARG A 1 233 ? 4.195 0.206 7.234 1 89.62 233 ARG A C 1
ATOM 1892 O O . ARG A 1 233 ? 3.869 0.47 6.074 1 89.62 233 ARG A O 1
ATOM 1899 N N . PRO A 1 234 ? 3.707 -0.82 7.91 1 88.88 234 PRO A N 1
ATOM 1900 C CA . PRO A 1 234 ? 2.652 -1.617 7.277 1 88.88 234 PRO A CA 1
ATOM 1901 C C . PRO A 1 234 ? 1.367 -0.824 7.051 1 88.88 234 PRO A C 1
ATOM 1903 O O . PRO A 1 234 ? 0.996 0.006 7.887 1 88.88 234 PRO A O 1
ATOM 1906 N N . THR A 1 235 ? 0.77 -1.062 5.965 1 88.94 235 THR A N 1
ATOM 1907 C CA . THR A 1 235 ? -0.524 -0.471 5.645 1 88.94 235 THR A CA 1
ATOM 1908 C C . THR A 1 235 ? -1.471 -1.52 5.066 1 88.94 235 THR A C 1
ATOM 1910 O O . THR A 1 235 ? -1.09 -2.68 4.898 1 88.94 235 THR A O 1
ATOM 1913 N N . LEU A 1 236 ? -2.707 -1.14 4.844 1 91.12 236 LEU A N 1
ATOM 1914 C CA . LEU A 1 236 ? -3.727 -2.031 4.297 1 91.12 236 LEU A CA 1
ATOM 1915 C C . LEU A 1 236 ? -4.188 -1.555 2.924 1 91.12 236 LEU A C 1
ATOM 1917 O O . LEU A 1 236 ? -4.004 -0.387 2.574 1 91.12 236 LEU A O 1
ATOM 1921 N N . PRO A 1 237 ? -4.738 -2.451 2.148 1 91.44 237 PRO A N 1
ATOM 1922 C CA . PRO A 1 237 ? -5.082 -2.102 0.768 1 91.44 237 PRO A CA 1
ATOM 1923 C C . PRO A 1 237 ? -6.148 -1.013 0.682 1 91.44 237 PRO A C 1
ATOM 1925 O O . PRO A 1 237 ? -6.242 -0.313 -0.33 1 91.44 237 PRO A O 1
ATOM 1928 N N . HIS A 1 238 ? -6.953 -0.823 1.717 1 93.06 238 HIS A N 1
ATOM 1929 C CA . HIS A 1 238 ? -8 0.191 1.649 1 93.06 238 HIS A CA 1
ATOM 1930 C C . HIS A 1 238 ? -7.512 1.524 2.205 1 93.06 238 HIS A C 1
ATOM 1932 O O . HIS A 1 238 ? -8.312 2.432 2.445 1 93.06 238 HIS A O 1
ATOM 1938 N N . VAL A 1 239 ? -6.219 1.649 2.441 1 91.88 239 VAL A N 1
ATOM 1939 C CA . VAL A 1 239 ? -5.598 2.902 2.854 1 91.88 239 VAL A CA 1
ATOM 1940 C C . VAL A 1 239 ? -4.836 3.512 1.678 1 91.88 239 VAL A C 1
ATOM 1942 O O . VAL A 1 239 ? -3.967 2.863 1.089 1 91.88 239 VAL A O 1
ATOM 1945 N N . ILE A 1 240 ? -5.18 4.75 1.321 1 93.06 240 ILE A N 1
ATOM 1946 C CA . ILE A 1 240 ? -4.57 5.43 0.184 1 93.06 240 ILE A CA 1
ATOM 1947 C C . ILE A 1 240 ? -3.877 6.703 0.658 1 93.06 240 ILE A C 1
ATOM 1949 O O . ILE A 1 240 ? -4.5 7.555 1.297 1 93.06 240 ILE A O 1
ATOM 1953 N N . PHE A 1 241 ? -2.592 6.816 0.342 1 92.19 241 PHE A N 1
ATOM 1954 C CA . PHE A 1 241 ? -1.855 8.023 0.687 1 92.19 241 PHE A CA 1
ATOM 1955 C C . PHE A 1 241 ? -2.135 9.141 -0.32 1 92.19 241 PHE A C 1
ATOM 1957 O O . PHE A 1 241 ? -1.97 8.945 -1.525 1 92.19 241 PHE A O 1
ATOM 1964 N N . THR A 1 242 ? -2.531 10.305 0.205 1 94.19 242 THR A N 1
ATOM 1965 C CA . THR A 1 242 ? -2.91 11.406 -0.669 1 94.19 242 THR A CA 1
ATOM 1966 C C . THR A 1 242 ? -2.305 12.719 -0.177 1 94.19 242 THR A C 1
ATOM 1968 O O . THR A 1 242 ? -2.945 13.773 -0.25 1 94.19 242 THR A O 1
ATOM 1971 N N . GLY A 1 243 ? -1.126 12.594 0.355 1 93.44 243 GLY A N 1
ATOM 1972 C CA . GLY A 1 243 ? -0.444 13.797 0.8 1 93.44 243 GLY A CA 1
ATOM 1973 C C . GLY A 1 243 ? -0.169 14.773 -0.325 1 93.44 243 GLY A C 1
ATOM 1974 O O . GLY A 1 243 ? 0.195 14.375 -1.432 1 93.44 243 GLY A O 1
ATOM 1975 N N . GLY A 1 244 ? -0.423 16.125 -0.039 1 95 244 GLY A N 1
ATOM 1976 C CA . GLY A 1 244 ? -0.088 17.156 -0.999 1 95 244 GLY A CA 1
ATOM 1977 C C . GLY A 1 244 ? -1.233 17.5 -1.934 1 95 244 GLY A C 1
ATOM 1978 O O . GLY A 1 244 ? -1.01 17.953 -3.061 1 95 244 GLY A O 1
ATOM 1979 N N . ILE A 1 245 ? -2.426 17.297 -1.486 1 95.25 245 ILE A N 1
ATOM 1980 C CA . ILE A 1 245 ? -3.602 17.547 -2.316 1 95.25 245 ILE A CA 1
ATOM 1981 C C . ILE A 1 245 ? -3.645 19 -2.744 1 95.25 245 ILE A C 1
ATOM 1983 O O . ILE A 1 245 ? -4.055 19.328 -3.865 1 95.25 245 ILE A O 1
ATOM 1987 N N . LEU A 1 246 ? -3.162 19.891 -1.893 1 95.06 246 LEU A N 1
ATOM 1988 C CA . LEU A 1 246 ? -3.318 21.312 -2.152 1 95.06 246 LEU A CA 1
ATOM 1989 C C . LEU A 1 246 ? -2.072 21.875 -2.824 1 95.06 246 LEU A C 1
ATOM 1991 O O . LEU A 1 246 ? -2.082 23.016 -3.295 1 95.06 246 LEU A O 1
ATOM 1995 N N . ALA A 1 247 ? -0.977 21.141 -2.822 1 96.81 247 ALA A N 1
ATOM 1996 C CA . ALA A 1 247 ? 0.256 21.641 -3.436 1 96.81 247 ALA A CA 1
ATOM 1997 C C . ALA A 1 247 ? 0.194 21.516 -4.957 1 96.81 247 ALA A C 1
ATOM 1999 O O . ALA A 1 247 ? -0.122 20.453 -5.492 1 96.81 247 ALA A O 1
ATOM 2000 N N . VAL A 1 248 ? 0.444 22.594 -5.656 1 96.75 248 VAL A N 1
ATOM 2001 C CA . VAL A 1 248 ? 0.342 22.672 -7.109 1 96.75 248 VAL A CA 1
ATOM 2002 C C . VAL A 1 248 ? 1.509 23.484 -7.668 1 96.75 248 VAL A C 1
ATOM 2004 O O . VAL A 1 248 ? 2.232 24.141 -6.914 1 96.75 248 VAL A O 1
ATOM 2007 N N . PRO A 1 249 ? 1.742 23.406 -8.984 1 97.06 249 PRO A N 1
ATOM 2008 C CA . PRO A 1 249 ? 2.781 24.266 -9.562 1 97.06 249 PRO A CA 1
ATOM 2009 C C . PRO A 1 249 ? 2.561 25.734 -9.25 1 97.06 249 PRO A C 1
ATOM 2011 O O . PRO A 1 249 ? 1.42 26.203 -9.242 1 97.06 249 PRO A O 1
ATOM 2014 N N . ALA A 1 250 ? 3.592 26.438 -9.047 1 98.12 250 ALA A N 1
ATOM 2015 C CA . ALA A 1 250 ? 3.533 27.844 -8.641 1 98.12 250 ALA A CA 1
ATOM 2016 C C . ALA A 1 250 ? 3.016 28.719 -9.773 1 98.12 250 ALA A C 1
ATOM 2018 O O . ALA A 1 250 ? 3.432 28.562 -10.93 1 98.12 250 ALA A O 1
ATOM 2019 N N . LYS A 1 251 ? 2.127 29.562 -9.461 1 97.56 251 LYS A N 1
ATOM 2020 C CA . LYS A 1 251 ? 1.688 30.641 -10.352 1 97.56 251 LYS A CA 1
ATOM 2021 C C . LYS A 1 251 ? 2.5 31.906 -10.125 1 97.56 251 LYS A C 1
ATOM 2023 O O . LYS A 1 251 ? 3.178 32.031 -9.102 1 97.56 251 LYS A O 1
ATOM 2028 N N . PRO A 1 252 ? 2.404 32.781 -11.109 1 96.62 252 PRO A N 1
ATOM 2029 C CA . PRO A 1 252 ? 3.131 34.062 -10.906 1 96.62 252 PRO A CA 1
ATOM 2030 C C . PRO A 1 252 ? 2.623 34.844 -9.703 1 96.62 252 PRO A C 1
ATOM 2032 O O . PRO A 1 252 ? 1.414 34.906 -9.461 1 96.62 252 PRO A O 1
ATOM 2035 N N . LEU A 1 253 ? 3.584 35.469 -8.984 1 97.75 253 LEU A N 1
ATOM 2036 C CA . LEU A 1 253 ? 3.229 36.25 -7.824 1 97.75 253 LEU A CA 1
ATOM 2037 C C . LEU A 1 253 ? 2.633 37.594 -8.25 1 97.75 253 LEU A C 1
ATOM 2039 O O . LEU A 1 253 ? 2.902 38.094 -9.352 1 97.75 253 LEU A O 1
ATOM 2043 N N . PRO A 1 254 ? 1.813 38.188 -7.328 1 96 254 PRO A N 1
ATOM 2044 C CA . PRO A 1 254 ? 1.406 39.562 -7.594 1 96 254 PRO A CA 1
ATOM 2045 C C . PRO A 1 254 ? 2.596 40.5 -7.77 1 96 254 PRO A C 1
ATOM 2047 O O . PRO A 1 254 ? 3.625 40.344 -7.109 1 96 254 PRO A O 1
ATOM 2050 N N . VAL A 1 255 ? 2.467 41.531 -8.562 1 95.56 255 VAL A N 1
ATOM 2051 C CA . VAL A 1 255 ? 3.561 42.375 -9.055 1 95.56 255 VAL A CA 1
ATOM 2052 C C . VAL A 1 255 ? 4.359 42.906 -7.875 1 95.56 255 VAL A C 1
ATOM 2054 O O . VAL A 1 255 ? 5.586 42.781 -7.836 1 95.56 255 VAL A O 1
ATOM 2057 N N . GLY A 1 256 ? 3.756 43.5 -6.879 1 95.38 256 GLY A N 1
ATOM 2058 C CA . GLY A 1 256 ? 4.465 44.062 -5.738 1 95.38 256 GLY A CA 1
ATOM 2059 C C . GLY A 1 256 ? 5.305 43.031 -5 1 95.38 256 GLY A C 1
ATOM 2060 O O . GLY A 1 256 ? 6.477 43.281 -4.703 1 95.38 256 GLY A O 1
ATOM 2061 N N . LEU A 1 257 ? 4.707 41.938 -4.703 1 97.5 257 LEU A N 1
ATOM 2062 C CA . LEU A 1 257 ? 5.406 40.844 -4.008 1 97.5 257 LEU A CA 1
ATOM 2063 C C . LEU A 1 257 ? 6.512 40.281 -4.883 1 97.5 257 LEU A C 1
ATOM 2065 O O . LEU A 1 257 ? 7.598 39.969 -4.387 1 97.5 257 LEU A O 1
ATOM 2069 N N . ARG A 1 258 ? 6.223 40.094 -6.172 1 97.19 258 ARG A N 1
ATOM 2070 C CA . ARG A 1 258 ? 7.203 39.562 -7.117 1 97.19 258 ARG A CA 1
ATOM 2071 C C . ARG A 1 258 ? 8.469 40.406 -7.125 1 97.19 258 ARG A C 1
ATOM 2073 O O . ARG A 1 258 ? 9.578 39.875 -7.074 1 97.19 258 ARG A O 1
ATOM 2080 N N . LEU A 1 259 ? 8.273 41.75 -7.172 1 97.25 259 LEU A N 1
ATOM 2081 C CA . LEU A 1 259 ? 9.406 42.656 -7.207 1 97.25 259 LEU A CA 1
ATOM 2082 C C . LEU A 1 259 ? 10.219 42.562 -5.918 1 97.25 259 LEU A C 1
ATOM 2084 O O . LEU A 1 259 ? 11.453 42.594 -5.949 1 97.25 259 LEU A O 1
ATOM 2088 N N . TRP A 1 260 ? 9.492 42.438 -4.844 1 97.44 260 TRP A N 1
ATOM 2089 C CA . TRP A 1 260 ? 10.148 42.312 -3.547 1 97.44 260 TRP A CA 1
ATOM 2090 C C . TRP A 1 260 ? 11.008 41.062 -3.502 1 97.44 260 TRP A C 1
ATOM 2092 O O . TRP A 1 260 ? 12.156 41.094 -3.049 1 97.44 260 TRP A O 1
ATOM 2102 N N . VAL A 1 261 ? 10.508 40 -3.961 1 98.19 261 VAL A N 1
ATOM 2103 C CA . VAL A 1 261 ? 11.148 38.688 -3.9 1 98.19 261 VAL A CA 1
ATOM 2104 C C . VAL A 1 261 ? 12.305 38.625 -4.895 1 98.19 261 VAL A C 1
ATOM 2106 O O . VAL A 1 261 ? 13.383 38.125 -4.57 1 98.19 261 VAL A O 1
ATOM 2109 N N . GLU A 1 262 ? 12.164 39.156 -6.074 1 97.75 262 GLU A N 1
ATOM 2110 C CA . GLU A 1 262 ? 13.18 39.094 -7.125 1 97.75 262 GLU A CA 1
ATOM 2111 C C . GLU A 1 262 ? 14.367 40 -6.789 1 97.75 262 GLU A C 1
ATOM 2113 O O . GLU A 1 262 ? 15.492 39.75 -7.227 1 97.75 262 GLU A O 1
ATOM 2118 N N . ALA A 1 263 ? 14.086 41.031 -6.02 1 97.25 263 ALA A N 1
ATOM 2119 C CA . ALA A 1 263 ? 15.148 41.969 -5.656 1 97.25 263 ALA A CA 1
ATOM 2120 C C . ALA A 1 263 ? 16.031 41.375 -4.562 1 97.25 263 ALA A C 1
ATOM 2122 O O . ALA A 1 263 ? 17.109 41.906 -4.289 1 97.25 263 ALA A O 1
ATOM 2123 N N . ALA A 1 264 ? 15.609 40.312 -3.984 1 97.88 264 ALA A N 1
ATOM 2124 C CA . ALA A 1 264 ? 16.359 39.719 -2.885 1 97.88 264 ALA A CA 1
ATOM 2125 C C . ALA A 1 264 ? 17.562 38.906 -3.406 1 97.88 264 ALA A C 1
ATOM 2127 O O . ALA A 1 264 ? 17.453 37.719 -3.645 1 97.88 264 ALA A O 1
ATOM 2128 N N . GLU A 1 265 ? 18.672 39.438 -3.451 1 96.56 265 GLU A N 1
ATOM 2129 C CA . GLU A 1 265 ? 19.875 38.812 -4.004 1 96.56 265 GLU A CA 1
ATOM 2130 C C . GLU A 1 265 ? 20.312 37.625 -3.166 1 96.56 265 GLU A C 1
ATOM 2132 O O . GLU A 1 265 ? 20.734 36.594 -3.707 1 96.56 265 GLU A O 1
ATOM 2137 N N . ALA A 1 266 ? 20.141 37.812 -1.863 1 97.88 266 ALA A N 1
ATOM 2138 C CA . ALA A 1 266 ? 20.562 36.719 -0.974 1 97.88 266 ALA A CA 1
ATOM 2139 C C . ALA A 1 266 ? 19.453 35.688 -0.798 1 97.88 266 ALA A C 1
ATOM 2141 O O . ALA A 1 266 ? 19.641 34.656 -0.142 1 97.88 266 ALA A O 1
ATOM 2142 N N . GLY A 1 267 ? 18.312 36 -1.351 1 98.44 267 GLY A N 1
ATOM 2143 C CA . GLY A 1 267 ? 17.188 35.062 -1.268 1 98.44 267 GLY A CA 1
ATOM 2144 C C . GLY A 1 267 ? 16.094 35.562 -0.322 1 98.44 267 GLY A C 1
ATOM 2145 O O . GLY A 1 267 ? 16.141 36.688 0.18 1 98.44 267 GLY A O 1
ATOM 2146 N N . VAL A 1 268 ? 15.086 34.688 -0.166 1 98.81 268 VAL A N 1
ATOM 2147 C CA . VAL A 1 268 ? 13.906 35.031 0.607 1 98.81 268 VAL A CA 1
ATOM 2148 C C . VAL A 1 268 ? 13.594 33.938 1.625 1 98.81 268 VAL A C 1
ATOM 2150 O O . VAL A 1 268 ? 13.711 32.75 1.323 1 98.81 268 VAL A O 1
ATOM 2153 N N . VAL A 1 269 ? 13.258 34.344 2.814 1 98.81 269 VAL A N 1
ATOM 2154 C CA . VAL A 1 269 ? 12.695 33.469 3.834 1 98.81 269 VAL A CA 1
ATOM 2155 C C . VAL A 1 269 ? 11.195 33.75 3.969 1 98.81 269 VAL A C 1
ATOM 2157 O O . VAL A 1 269 ? 10.773 34.875 4.156 1 98.81 269 VAL A O 1
ATOM 2160 N N . VAL A 1 270 ? 10.438 32.688 3.787 1 98.81 270 VAL A N 1
ATOM 2161 C CA . VAL A 1 270 ? 8.992 32.781 3.945 1 98.81 270 VAL A CA 1
ATOM 2162 C C . VAL A 1 270 ? 8.594 32.375 5.363 1 98.81 270 VAL A C 1
ATOM 2164 O O . VAL A 1 270 ? 8.992 31.312 5.84 1 98.81 270 VAL A O 1
ATOM 2167 N N . VAL A 1 271 ? 7.84 33.25 6.031 1 98.06 271 VAL A N 1
ATOM 2168 C CA . VAL A 1 271 ? 7.383 32.969 7.391 1 98.06 271 VAL A CA 1
ATOM 2169 C C . VAL A 1 271 ? 5.859 32.969 7.426 1 98.06 271 VAL A C 1
ATOM 2171 O O . VAL A 1 271 ? 5.207 33.969 7.129 1 98.06 271 VAL A O 1
ATOM 2174 N N . SER A 1 272 ? 5.348 31.781 7.73 1 96.31 272 SER A N 1
ATOM 2175 C CA . SER A 1 272 ? 3.902 31.641 7.836 1 96.31 272 SER A CA 1
ATOM 2176 C C . SER A 1 272 ? 3.531 30.578 8.875 1 96.31 272 SER A C 1
ATOM 2178 O O . SER A 1 272 ? 4.078 29.484 8.875 1 96.31 272 SER A O 1
ATOM 2180 N N . PHE A 1 273 ? 2.641 30.891 9.758 1 92.62 273 PHE A N 1
ATOM 2181 C CA . PHE A 1 273 ? 2.213 29.969 10.797 1 92.62 273 PHE A CA 1
ATOM 2182 C C . PHE A 1 273 ? 0.759 29.547 10.594 1 92.62 273 PHE A C 1
ATOM 2184 O O . PHE A 1 273 ? 0.044 29.281 11.555 1 92.62 273 PHE A O 1
ATOM 2191 N N . GLY A 1 274 ? 0.297 29.609 9.367 1 83.25 274 GLY A N 1
ATOM 2192 C CA . GLY A 1 274 ? -1.017 29.094 9 1 83.25 274 GLY A CA 1
ATOM 2193 C C . GLY A 1 274 ? -2.139 30.062 9.32 1 83.25 274 GLY A C 1
ATOM 2194 O O . GLY A 1 274 ? -1.917 31.094 9.969 1 83.25 274 GLY A O 1
ATOM 2195 N N . ILE A 1 275 ? -3.291 29.734 8.961 1 72.75 275 ILE A N 1
ATOM 2196 C CA . ILE A 1 275 ? -4.449 30.609 9.086 1 72.75 275 ILE A CA 1
ATOM 2197 C C . ILE A 1 275 ? -4.957 30.594 10.523 1 72.75 275 ILE A C 1
ATOM 2199 O O . ILE A 1 275 ? -5.531 31.578 10.992 1 72.75 275 ILE A O 1
ATOM 2203 N N . GLY A 1 276 ? -4.598 29.562 11.188 1 74.88 276 GLY A N 1
ATOM 2204 C CA . GLY A 1 276 ? -5.16 29.375 12.516 1 74.88 276 GLY A CA 1
ATOM 2205 C C . GLY A 1 276 ? -4.422 30.156 13.586 1 74.88 276 GLY A C 1
ATOM 2206 O O . GLY A 1 276 ? -4.988 30.469 14.633 1 74.88 276 GLY A O 1
ATOM 2207 N N . ILE A 1 277 ? -3.199 30.438 13.328 1 78.88 277 ILE A N 1
ATOM 2208 C CA . ILE A 1 277 ? -2.395 31.125 14.328 1 78.88 277 ILE A CA 1
ATOM 2209 C C . ILE A 1 277 ? -2.287 32.594 13.977 1 78.88 277 ILE A C 1
ATOM 2211 O O . ILE A 1 277 ? -1.474 33 13.133 1 78.88 277 ILE A O 1
ATOM 2215 N N . ARG A 1 278 ? -3.068 33.406 14.562 1 77.88 278 ARG A N 1
ATOM 2216 C CA . ARG A 1 278 ? -3.113 34.812 14.227 1 77.88 278 ARG A CA 1
ATOM 2217 C C . ARG A 1 278 ? -2.24 35.656 15.172 1 77.88 278 ARG A C 1
ATOM 2219 O O . ARG A 1 278 ? -1.705 36.688 14.789 1 77.88 278 ARG A O 1
ATOM 2226 N N . ALA A 1 279 ? -2.223 35.094 16.406 1 78.31 279 ALA A N 1
ATOM 2227 C CA . ALA A 1 279 ? -1.414 35.875 17.344 1 78.31 279 ALA A CA 1
ATOM 2228 C C . ALA A 1 279 ? -0.391 34.969 18.047 1 78.31 279 ALA A C 1
ATOM 2230 O O . ALA A 1 279 ? -0.705 33.844 18.438 1 78.31 279 ALA A O 1
ATOM 2231 N N . LEU A 1 280 ? 0.801 35.469 17.984 1 87.69 280 LEU A N 1
ATOM 2232 C CA . LEU A 1 280 ? 1.912 34.844 18.688 1 87.69 280 LEU A CA 1
ATOM 2233 C C . LEU A 1 280 ? 2.273 35.656 19.938 1 87.69 280 LEU A C 1
ATOM 2235 O O . LEU A 1 280 ? 1.986 36.844 20.016 1 87.69 280 LEU A O 1
ATOM 2239 N N . PRO A 1 281 ? 2.824 34.969 20.875 1 89.06 281 PRO A N 1
ATOM 2240 C CA . PRO A 1 281 ? 3.322 35.75 22.016 1 89.06 281 PRO A CA 1
ATOM 2241 C C . PRO A 1 281 ? 4.262 36.875 21.594 1 89.06 281 PRO A C 1
ATOM 2243 O O . PRO A 1 281 ? 5.105 36.688 20.703 1 89.06 281 PRO A O 1
ATOM 2246 N N . ARG A 1 282 ? 4.102 38.031 22.281 1 91.06 282 ARG A N 1
ATOM 2247 C CA . ARG A 1 282 ? 4.855 39.219 21.922 1 91.06 282 ARG A CA 1
ATOM 2248 C C . ARG A 1 282 ? 6.355 38.969 21.984 1 91.06 282 ARG A C 1
ATOM 2250 O O . ARG A 1 282 ? 7.102 39.406 21.109 1 91.06 282 ARG A O 1
ATOM 2257 N N . ASP A 1 283 ? 6.68 38.219 23.016 1 93.06 283 ASP A N 1
ATOM 2258 C CA . ASP A 1 283 ? 8.102 37.938 23.172 1 93.06 283 ASP A CA 1
ATOM 2259 C C . ASP A 1 283 ? 8.633 37.125 22 1 93.06 283 ASP A C 1
ATOM 2261 O O . ASP A 1 283 ? 9.727 37.375 21.5 1 93.06 283 ASP A O 1
ATOM 2265 N N . LEU A 1 284 ? 7.902 36.156 21.562 1 94.19 284 LEU A N 1
ATOM 2266 C CA . LEU A 1 284 ? 8.32 35.312 20.453 1 94.19 284 LEU A CA 1
ATOM 2267 C C . LEU A 1 284 ? 8.406 36.125 19.156 1 94.19 284 LEU A C 1
ATOM 2269 O O . LEU A 1 284 ? 9.352 35.969 18.391 1 94.19 284 LEU A O 1
ATOM 2273 N N . VAL A 1 285 ? 7.453 37 18.938 1 95.19 285 VAL A N 1
ATOM 2274 C CA . VAL A 1 285 ? 7.422 37.844 17.734 1 95.19 285 VAL A CA 1
ATOM 2275 C C . VAL A 1 285 ? 8.641 38.75 17.703 1 95.19 285 VAL A C 1
ATOM 2277 O O . VAL A 1 285 ? 9.266 38.938 16.656 1 95.19 285 VAL A O 1
ATOM 2280 N N . GLU A 1 286 ? 8.945 39.281 18.859 1 96.62 286 GLU A N 1
ATOM 2281 C CA . GLU A 1 286 ? 10.102 40.188 18.953 1 96.62 286 GLU A CA 1
ATOM 2282 C C . GLU A 1 286 ? 11.398 39.406 18.688 1 96.62 286 GLU A C 1
ATOM 2284 O O . GLU A 1 286 ? 12.289 39.938 18 1 96.62 286 GLU A O 1
ATOM 2289 N N . LYS A 1 287 ? 11.453 38.25 19.25 1 97.31 287 LYS A N 1
ATOM 2290 C CA . LYS A 1 287 ? 12.633 37.406 19.016 1 97.31 287 LYS A CA 1
ATOM 2291 C C . LYS A 1 287 ? 12.758 37.062 17.531 1 97.31 287 LYS A C 1
ATOM 2293 O O . LYS A 1 287 ? 13.859 37.094 16.969 1 97.31 287 LYS A O 1
ATOM 2298 N N . MET A 1 288 ? 11.664 36.719 16.891 1 97.56 288 MET A N 1
ATOM 2299 C CA . MET A 1 288 ? 11.664 36.406 15.477 1 97.56 288 MET A CA 1
ATOM 2300 C C . MET A 1 288 ? 12.07 37.625 14.641 1 97.56 288 MET A C 1
ATOM 2302 O O . MET A 1 288 ? 12.938 37.5 13.766 1 97.56 288 MET A O 1
ATOM 2306 N N . ALA A 1 289 ? 11.484 38.75 14.953 1 98.06 289 ALA A N 1
ATOM 2307 C CA . ALA A 1 289 ? 11.797 39.969 14.227 1 98.06 289 ALA A CA 1
ATOM 2308 C C . ALA A 1 289 ? 13.281 40.312 14.336 1 98.06 289 ALA A C 1
ATOM 2310 O O . ALA A 1 289 ? 13.906 40.688 13.344 1 98.06 289 ALA A O 1
ATOM 2311 N N . GLY A 1 290 ? 13.758 40.188 15.555 1 98.31 290 GLY A N 1
ATOM 2312 C CA . GLY A 1 290 ? 15.172 40.438 15.758 1 98.31 290 GLY A CA 1
ATOM 2313 C C . GLY A 1 290 ? 16.062 39.5 14.969 1 98.31 290 GLY A C 1
ATOM 2314 O O . GLY A 1 290 ? 17.062 39.938 14.367 1 98.31 290 GLY A O 1
ATOM 2315 N N . ALA A 1 291 ? 15.758 38.25 14.984 1 98.56 291 ALA A N 1
ATOM 2316 C CA . ALA A 1 291 ? 16.531 37.25 14.25 1 98.56 291 ALA A CA 1
ATOM 2317 C C . ALA A 1 291 ? 16.469 37.5 12.742 1 98.56 291 ALA A C 1
ATOM 2319 O O . ALA A 1 291 ? 17.5 37.469 12.062 1 98.56 291 ALA A O 1
ATOM 2320 N N . PHE A 1 292 ? 15.305 37.844 12.242 1 98.62 292 PHE A N 1
ATOM 2321 C CA . PHE A 1 292 ? 15.109 38.062 10.812 1 98.62 292 PHE A CA 1
ATOM 2322 C C . PHE A 1 292 ? 15.805 39.312 10.344 1 98.62 292 PHE A C 1
ATOM 2324 O O . PHE A 1 292 ? 16.297 39.375 9.211 1 98.62 292 PHE A O 1
ATOM 2331 N N . ALA A 1 293 ? 15.844 40.312 11.195 1 98.38 293 ALA A N 1
ATOM 2332 C CA . ALA A 1 293 ? 16.453 41.594 10.836 1 98.38 293 ALA A CA 1
ATOM 2333 C C . ALA A 1 293 ? 17.938 41.438 10.547 1 98.38 293 ALA A C 1
ATOM 2335 O O . ALA A 1 293 ? 18.516 42.219 9.789 1 98.38 293 ALA A O 1
ATOM 2336 N N . ARG A 1 294 ? 18.469 40.406 11.109 1 98.12 294 ARG A N 1
ATOM 2337 C CA . ARG A 1 294 ? 19.906 40.188 10.984 1 98.12 294 ARG A CA 1
ATOM 2338 C C . ARG A 1 294 ? 20.234 39.438 9.703 1 98.12 294 ARG A C 1
ATOM 2340 O O . ARG A 1 294 ? 21.391 39.344 9.289 1 98.12 294 ARG A O 1
ATOM 2347 N N . LEU A 1 295 ? 19.281 38.938 9 1 98.5 295 LEU A N 1
ATOM 2348 C CA . LEU A 1 295 ? 19.5 38.125 7.82 1 98.5 295 LEU A CA 1
ATOM 2349 C C . LEU A 1 295 ? 19.828 38.969 6.605 1 98.5 295 LEU A C 1
ATOM 2351 O O . LEU A 1 295 ? 19.266 40.062 6.426 1 98.5 295 LEU A O 1
ATOM 2355 N N . PRO A 1 296 ? 20.781 38.5 5.824 1 98.19 296 PRO A N 1
ATOM 2356 C CA . PRO A 1 296 ? 20.953 39.188 4.531 1 98.19 296 PRO A CA 1
ATOM 2357 C C . PRO A 1 296 ? 19.797 38.938 3.576 1 98.19 296 PRO A C 1
ATOM 2359 O O . PRO A 1 296 ? 19.609 39.688 2.619 1 98.19 296 PRO A O 1
ATOM 2362 N N . GLN A 1 297 ? 19.047 37.875 3.809 1 98.62 297 GLN A N 1
ATOM 2363 C CA . GLN A 1 297 ? 17.859 37.562 3.023 1 98.62 297 GLN A CA 1
ATOM 2364 C C . GLN A 1 297 ? 16.719 38.531 3.326 1 98.62 297 GLN A C 1
ATOM 2366 O O . GLN A 1 297 ? 16.672 39.094 4.418 1 98.62 297 GLN A O 1
ATOM 2371 N N . ARG A 1 298 ? 15.859 38.688 2.389 1 98.62 298 ARG A N 1
ATOM 2372 C CA . ARG A 1 298 ? 14.578 39.344 2.676 1 98.62 298 ARG A CA 1
ATOM 2373 C C . ARG A 1 298 ? 13.594 38.344 3.287 1 98.62 298 ARG A C 1
ATOM 2375 O O . ARG A 1 298 ? 13.703 37.125 3.068 1 98.62 298 ARG A O 1
ATOM 2382 N N . VAL A 1 299 ? 12.727 38.906 4.082 1 98.56 299 VAL A N 1
ATOM 2383 C CA . VAL A 1 299 ? 11.75 38.062 4.777 1 98.56 299 VAL A CA 1
ATOM 2384 C C . VAL A 1 299 ? 10.336 38.469 4.391 1 98.56 299 VAL A C 1
ATOM 2386 O O . VAL A 1 299 ? 10.016 39.656 4.387 1 98.56 299 VAL A O 1
ATOM 2389 N N . VAL A 1 300 ? 9.57 37.562 3.941 1 98.38 300 VAL A N 1
ATOM 2390 C CA . VAL A 1 300 ? 8.133 37.75 3.779 1 98.38 300 VAL A CA 1
ATOM 2391 C C . VAL A 1 300 ? 7.379 37.031 4.891 1 98.38 300 VAL A C 1
ATOM 2393 O O . VAL A 1 300 ? 7.402 35.812 4.965 1 98.38 300 VAL A O 1
ATOM 2396 N N . TRP A 1 301 ? 6.695 37.812 5.734 1 97 301 TRP A N 1
ATOM 2397 C CA . TRP A 1 301 ? 6.133 37.281 6.973 1 97 301 TRP A CA 1
ATOM 2398 C C . TRP A 1 301 ? 4.629 37.5 7.035 1 97 301 TRP A C 1
ATOM 2400 O O . TRP A 1 301 ? 4.18 38.656 7.078 1 97 301 TRP A O 1
ATOM 2410 N N . ARG A 1 302 ? 3.869 36.406 7.016 1 95.5 302 ARG A N 1
ATOM 2411 C CA . ARG A 1 302 ? 2.43 36.5 7.246 1 95.5 302 ARG A CA 1
ATOM 2412 C C . ARG A 1 302 ? 2.125 36.719 8.719 1 95.5 302 ARG A C 1
ATOM 2414 O O . ARG A 1 302 ? 2.348 35.844 9.547 1 95.5 302 ARG A O 1
ATOM 2421 N N . TYR A 1 303 ? 1.597 37.844 9.031 1 90 303 TYR A N 1
ATOM 2422 C CA . TYR A 1 303 ? 1.341 38.156 10.43 1 90 303 TYR A CA 1
ATOM 2423 C C . TYR A 1 303 ? 0.248 39.219 10.547 1 90 303 TYR A C 1
ATOM 2425 O O . TYR A 1 303 ? 0.239 40.219 9.797 1 90 303 TYR A O 1
ATOM 2433 N N . PHE A 1 304 ? -0.688 38.969 11.5 1 82.38 304 PHE A N 1
ATOM 2434 C CA . PHE A 1 304 ? -1.844 39.844 11.656 1 82.38 304 PHE A CA 1
ATOM 2435 C C . PHE A 1 304 ? -1.731 40.656 12.945 1 82.38 304 PHE A C 1
ATOM 2437 O O . PHE A 1 304 ? -2.521 41.562 13.18 1 82.38 304 PHE A O 1
ATOM 2444 N N . GLY A 1 305 ? -0.806 40.438 13.734 1 83.06 305 GLY A N 1
ATOM 2445 C CA . GLY A 1 305 ? -0.717 41.094 15.023 1 83.06 305 GLY A CA 1
ATOM 2446 C C . GLY A 1 305 ? 0.01 42.406 14.961 1 83.06 305 GLY A C 1
ATOM 2447 O O . GLY A 1 305 ? 0.136 43 13.891 1 83.06 305 GLY A O 1
ATOM 2448 N N . GLN A 1 306 ? 0.297 42.906 16.141 1 87.19 306 GLN A N 1
ATOM 2449 C CA . GLN A 1 306 ? 1.024 44.156 16.25 1 87.19 306 GLN A CA 1
ATOM 2450 C C . GLN A 1 306 ? 2.459 44 15.75 1 87.19 306 GLN A C 1
ATOM 2452 O O . GLN A 1 306 ? 3.158 43.062 16.125 1 87.19 306 GLN A O 1
ATOM 2457 N N . LYS A 1 307 ? 2.787 44.969 14.945 1 91 307 LYS A N 1
ATOM 2458 C CA . LYS A 1 307 ? 4.145 44.938 14.406 1 91 307 LYS A CA 1
ATOM 2459 C C . LYS A 1 307 ? 5.176 45.062 15.531 1 91 307 LYS A C 1
ATOM 2461 O O . LYS A 1 307 ? 5.047 45.938 16.406 1 91 307 LYS A O 1
ATOM 2466 N N . PRO A 1 308 ? 6.098 44.188 15.461 1 94.06 308 PRO A N 1
ATOM 2467 C CA . PRO A 1 308 ? 7.145 44.312 16.469 1 94.06 308 PRO A CA 1
ATOM 2468 C C . PRO A 1 308 ? 8 45.562 16.297 1 94.06 308 PRO A C 1
ATOM 2470 O O . PRO A 1 308 ? 8.109 46.094 15.195 1 94.06 308 PRO A O 1
ATOM 2473 N N . ARG A 1 309 ? 8.711 46.031 17.359 1 93.75 309 ARG A N 1
ATOM 2474 C CA . ARG A 1 309 ? 9.469 47.281 17.391 1 93.75 309 ARG A CA 1
ATOM 2475 C C . ARG A 1 309 ? 10.789 47.125 16.625 1 93.75 309 ARG A C 1
ATOM 2477 O O . ARG A 1 309 ? 11.297 48.094 16.062 1 93.75 309 ARG A O 1
ATOM 2484 N N . ASN A 1 310 ? 11.203 45.938 16.641 1 96.19 310 ASN A N 1
ATOM 2485 C CA . ASN A 1 310 ? 12.531 45.688 16.078 1 96.19 310 ASN A CA 1
ATOM 2486 C C . ASN A 1 310 ? 12.445 45.031 14.695 1 96.19 310 ASN A C 1
ATOM 2488 O O . ASN A 1 310 ? 13.359 44.312 14.289 1 96.19 310 ASN A O 1
ATOM 2492 N N . LEU A 1 311 ? 11.359 45.344 14.016 1 96.5 311 LEU A N 1
ATOM 2493 C CA . LEU A 1 311 ? 11.188 44.812 12.672 1 96.5 311 LEU A CA 1
ATOM 2494 C C . LEU A 1 311 ? 12.242 45.375 11.719 1 96.5 311 LEU A C 1
ATOM 2496 O O . LEU A 1 311 ? 12.398 46.594 11.625 1 96.5 311 LEU A O 1
ATOM 2500 N N . GLY A 1 312 ? 12.938 44.562 11.055 1 96.75 312 GLY A N 1
ATOM 2501 C CA . GLY A 1 312 ? 13.961 45.031 10.125 1 96.75 312 GLY A CA 1
ATOM 2502 C C . GLY A 1 312 ? 13.398 45.531 8.812 1 96.75 312 GLY A C 1
ATOM 2503 O O . GLY A 1 312 ? 12.297 45.125 8.414 1 96.75 312 GLY A O 1
ATOM 2504 N N . GLU A 1 313 ? 14.227 46.281 8.055 1 96.44 313 GLU A N 1
ATOM 2505 C CA . GLU A 1 313 ? 13.836 46.812 6.75 1 96.44 313 GLU A CA 1
ATOM 2506 C C . GLU A 1 313 ? 13.766 45.719 5.703 1 96.44 313 GLU A C 1
ATOM 2508 O O . GLU A 1 313 ? 13.117 45.875 4.668 1 96.44 313 GLU A O 1
ATOM 2513 N N . ASN A 1 314 ? 14.359 44.688 6.035 1 97.88 314 ASN A N 1
ATOM 2514 C CA . ASN A 1 314 ? 14.391 43.562 5.086 1 97.88 314 ASN A CA 1
ATOM 2515 C C . ASN A 1 314 ? 13.148 42.688 5.195 1 97.88 314 ASN A C 1
ATOM 2517 O O . ASN A 1 314 ? 13.039 41.656 4.516 1 97.88 314 ASN A O 1
ATOM 2521 N N . THR A 1 315 ? 12.211 43.031 6.051 1 98.12 315 THR A N 1
ATOM 2522 C CA . THR A 1 315 ? 11.055 42.188 6.305 1 98.12 315 THR A CA 1
ATOM 2523 C C . THR A 1 315 ? 9.773 42.844 5.801 1 98.12 315 THR A C 1
ATOM 2525 O O . THR A 1 315 ? 9.469 43.969 6.164 1 98.12 315 THR A O 1
ATOM 2528 N N . LEU A 1 316 ? 9.078 42.156 4.984 1 96.62 316 LEU A N 1
ATOM 2529 C CA . LEU A 1 316 ? 7.754 42.562 4.527 1 96.62 316 LEU A CA 1
ATOM 2530 C C . LEU A 1 316 ? 6.672 41.75 5.254 1 96.62 316 LEU A C 1
ATOM 2532 O O . LEU A 1 316 ? 6.574 40.531 5.094 1 96.62 316 LEU A O 1
ATOM 2536 N N . MET A 1 317 ? 5.852 42.406 6.066 1 94.38 317 MET A N 1
ATOM 2537 C CA . MET A 1 317 ? 4.746 41.781 6.777 1 94.38 317 MET A CA 1
ATOM 2538 C C . MET A 1 317 ? 3.445 41.906 5.988 1 94.38 317 MET A C 1
ATOM 2540 O O . MET A 1 317 ? 3.143 42.969 5.465 1 94.38 317 MET A O 1
ATOM 2544 N N . MET A 1 318 ? 2.783 40.719 5.848 1 92.31 318 MET A N 1
ATOM 2545 C CA . MET A 1 318 ? 1.526 40.719 5.105 1 92.31 318 MET A CA 1
ATOM 2546 C C . MET A 1 318 ? 0.454 39.938 5.859 1 92.31 318 MET A C 1
ATOM 2548 O O . MET A 1 318 ? 0.765 39 6.59 1 92.31 318 MET A O 1
ATOM 2552 N N . GLY A 1 319 ? -0.764 40.406 5.688 1 88.25 319 GLY A N 1
ATOM 2553 C CA . GLY A 1 319 ? -1.875 39.688 6.289 1 88.25 319 GLY A CA 1
ATOM 2554 C C . GLY A 1 319 ? -2.17 38.344 5.598 1 88.25 319 GLY A C 1
ATOM 2555 O O . GLY A 1 319 ? -2.748 37.438 6.203 1 88.25 319 GLY A O 1
ATOM 2556 N N . TRP A 1 320 ? -1.947 38.344 4.336 1 89.31 320 TRP A N 1
ATOM 2557 C CA . TRP A 1 320 ? -2.131 37.156 3.533 1 89.31 320 TRP A CA 1
ATOM 2558 C C . TRP A 1 320 ? -1.03 37.031 2.484 1 89.31 320 TRP A C 1
ATOM 2560 O O . TRP A 1 320 ? -0.571 38.031 1.934 1 89.31 320 TRP A O 1
ATOM 2570 N N . LEU A 1 321 ? -0.565 35.812 2.252 1 92.69 321 LEU A N 1
ATOM 2571 C CA . LEU A 1 321 ? 0.388 35.625 1.164 1 92.69 321 LEU A CA 1
ATOM 2572 C C . LEU A 1 321 ? 0.067 34.375 0.379 1 92.69 321 LEU A C 1
ATOM 2574 O O . LEU A 1 321 ? -0.459 33.406 0.938 1 92.69 321 LEU A O 1
ATOM 2578 N N . PRO A 1 322 ? 0.285 34.344 -0.918 1 96.06 322 PRO A N 1
ATOM 2579 C CA . PRO A 1 322 ? 0.178 33.156 -1.736 1 96.06 322 PRO A CA 1
ATOM 2580 C C . PRO A 1 322 ? 1.285 32.125 -1.442 1 96.06 322 PRO A C 1
ATOM 2582 O O . PRO A 1 322 ? 2.201 31.969 -2.252 1 96.06 322 PRO A O 1
ATOM 2585 N N . GLN A 1 323 ? 1.131 31.438 -0.367 1 96.88 323 GLN A N 1
ATOM 2586 C CA . GLN A 1 323 ? 2.189 30.641 0.231 1 96.88 323 GLN A CA 1
ATOM 2587 C C . GLN A 1 323 ? 2.736 29.625 -0.768 1 96.88 323 GLN A C 1
ATOM 2589 O O . GLN A 1 323 ? 3.951 29.531 -0.96 1 96.88 323 GLN A O 1
ATOM 2594 N N . ASN A 1 324 ? 1.849 28.828 -1.454 1 97.69 324 ASN A N 1
ATOM 2595 C CA . ASN A 1 324 ? 2.287 27.828 -2.426 1 97.69 324 ASN A CA 1
ATOM 2596 C C . ASN A 1 324 ? 3.109 28.469 -3.545 1 97.69 324 ASN A C 1
ATOM 2598 O O . ASN A 1 324 ? 4.191 27.984 -3.879 1 97.69 324 ASN A O 1
ATOM 2602 N N . ASP A 1 325 ? 2.607 29.562 -4.098 1 98.5 325 ASP A N 1
ATOM 2603 C CA . ASP A 1 325 ? 3.271 30.234 -5.207 1 98.5 325 ASP A CA 1
ATOM 2604 C C . ASP A 1 325 ? 4.598 30.844 -4.758 1 98.5 325 ASP A C 1
ATOM 2606 O O . ASP A 1 325 ? 5.586 30.812 -5.492 1 98.5 325 ASP A O 1
ATOM 2610 N N . LEU A 1 326 ? 4.504 31.406 -3.625 1 98.31 326 LEU A N 1
ATOM 2611 C CA . LEU A 1 326 ? 5.707 32.031 -3.078 1 98.31 326 LEU A CA 1
ATOM 2612 C C . LEU A 1 326 ? 6.793 30.984 -2.842 1 98.31 326 LEU A C 1
ATOM 2614 O O . LEU A 1 326 ? 7.953 31.203 -3.203 1 98.31 326 LEU A O 1
ATOM 2618 N N . LEU A 1 327 ? 6.465 29.859 -2.266 1 98.62 327 LEU A N 1
ATOM 2619 C CA . LEU A 1 327 ? 7.422 28.781 -2 1 98.62 327 LEU A CA 1
ATOM 2620 C C . LEU A 1 327 ? 8 28.234 -3.301 1 98.62 327 LEU A C 1
ATOM 2622 O O . LEU A 1 327 ? 9.102 27.688 -3.312 1 98.62 327 LEU A O 1
ATOM 2626 N N . GLY A 1 328 ? 7.258 28.422 -4.352 1 98.38 328 GLY A N 1
ATOM 2627 C CA . GLY A 1 328 ? 7.695 27.922 -5.645 1 98.38 328 GLY A CA 1
ATOM 2628 C C . GLY A 1 328 ? 8.641 28.859 -6.363 1 98.38 328 GLY A C 1
ATOM 2629 O O . GLY A 1 328 ? 9.164 28.531 -7.43 1 98.38 328 GLY A O 1
ATOM 2630 N N . HIS A 1 329 ? 8.914 30.047 -5.832 1 98.25 329 HIS A N 1
ATOM 2631 C CA . HIS A 1 329 ? 9.812 31 -6.457 1 98.25 329 HIS A CA 1
ATOM 2632 C C . HIS A 1 329 ? 11.273 30.594 -6.262 1 98.25 329 HIS A C 1
ATOM 2634 O O . HIS A 1 329 ? 11.664 30.172 -5.176 1 98.25 329 HIS A O 1
ATOM 2640 N N . PRO A 1 330 ? 12.094 30.766 -7.219 1 97.12 330 PRO A N 1
ATOM 2641 C CA . PRO A 1 330 ? 13.477 30.281 -7.16 1 97.12 330 PRO A CA 1
ATOM 2642 C C . PRO A 1 330 ? 14.305 31 -6.09 1 97.12 330 PRO A C 1
ATOM 2644 O O . PRO A 1 330 ? 15.297 30.453 -5.602 1 97.12 330 PRO A O 1
ATOM 2647 N N . ASN A 1 331 ? 13.883 32.188 -5.641 1 98.38 331 ASN A N 1
ATOM 2648 C CA . ASN A 1 331 ? 14.656 32.938 -4.672 1 98.38 331 ASN A CA 1
ATOM 2649 C C . ASN A 1 331 ? 14.352 32.531 -3.242 1 98.38 331 ASN A C 1
ATOM 2651 O O . ASN A 1 331 ? 15.047 32.906 -2.305 1 98.38 331 ASN A O 1
ATOM 2655 N N . VAL A 1 332 ? 13.367 31.688 -3.025 1 98.69 332 VAL A N 1
ATOM 2656 C CA . VAL A 1 332 ? 13.016 31.266 -1.675 1 98.69 332 VAL A CA 1
ATOM 2657 C C . VAL A 1 332 ? 14.016 30.203 -1.194 1 98.69 332 VAL A C 1
ATOM 2659 O O . VAL A 1 332 ? 14.273 29.219 -1.89 1 98.69 332 VAL A O 1
ATOM 2662 N N . LYS A 1 333 ? 14.516 30.453 0.022 1 98.69 333 LYS A N 1
ATOM 2663 C CA . LYS A 1 333 ? 15.594 29.609 0.522 1 98.69 333 LYS A CA 1
ATOM 2664 C C . LYS A 1 333 ? 15.148 28.812 1.735 1 98.69 333 LYS A C 1
ATOM 2666 O O . LYS A 1 333 ? 15.727 27.766 2.045 1 98.69 333 LYS A O 1
ATOM 2671 N N . ALA A 1 334 ? 14.141 29.266 2.408 1 98.81 334 ALA A N 1
ATOM 2672 C CA . ALA A 1 334 ? 13.695 28.578 3.623 1 98.81 334 ALA A CA 1
ATOM 2673 C C . ALA A 1 334 ? 12.242 28.953 3.947 1 98.81 334 ALA A C 1
ATOM 2675 O O . ALA A 1 334 ? 11.758 30 3.543 1 98.81 334 ALA A O 1
ATOM 2676 N N . PHE A 1 335 ? 11.617 28.094 4.621 1 98.88 335 PHE A N 1
ATOM 2677 C CA . PHE A 1 335 ? 10.234 28.25 5.078 1 98.88 335 PHE A CA 1
ATOM 2678 C C . PHE A 1 335 ? 10.148 28.109 6.594 1 98.88 335 PHE A C 1
ATOM 2680 O O . PHE A 1 335 ? 10.453 27.062 7.148 1 98.88 335 PHE A O 1
ATOM 2687 N N . VAL A 1 336 ? 9.828 29.172 7.289 1 98.62 336 VAL A N 1
ATOM 2688 C CA . VAL A 1 336 ? 9.555 29.141 8.727 1 98.62 336 VAL A CA 1
ATOM 2689 C C . VAL A 1 336 ? 8.055 28.922 8.953 1 98.62 336 VAL A C 1
ATOM 2691 O O . VAL A 1 336 ? 7.234 29.75 8.555 1 98.62 336 VAL A O 1
ATOM 2694 N N . SER A 1 337 ? 7.723 27.781 9.609 1 97.06 337 SER A N 1
ATOM 2695 C CA . SER A 1 337 ? 6.328 27.344 9.609 1 97.06 337 SER A CA 1
ATOM 2696 C C . SER A 1 337 ? 5.957 26.688 10.93 1 97.06 337 SER A C 1
ATOM 2698 O O . SER A 1 337 ? 6.832 26.328 11.719 1 97.06 337 SER A O 1
ATOM 2700 N N . HIS A 1 338 ? 4.672 26.688 11.258 1 94.88 338 HIS A N 1
ATOM 2701 C CA . HIS A 1 338 ? 4.176 25.922 12.398 1 94.88 338 HIS A CA 1
ATOM 2702 C C . HIS A 1 338 ? 4.09 24.438 12.07 1 94.88 338 HIS A C 1
ATOM 2704 O O . HIS A 1 338 ? 3.756 23.625 12.938 1 94.88 338 HIS A O 1
ATOM 2710 N N . CYS A 1 339 ? 4.281 24.078 10.805 1 93.88 339 CYS A N 1
ATOM 2711 C CA . CYS A 1 339 ? 4.426 22.703 10.352 1 93.88 339 CYS A CA 1
ATOM 2712 C C . CYS A 1 339 ? 3.072 22 10.266 1 93.88 339 CYS A C 1
ATOM 2714 O O . CYS A 1 339 ? 2.912 20.891 10.758 1 93.88 339 CYS A O 1
ATOM 2716 N N . GLY A 1 340 ? 2.096 22.766 9.734 1 93.06 340 GLY A N 1
ATOM 2717 C CA . GLY A 1 340 ? 0.896 22.078 9.289 1 93.06 340 GLY A CA 1
ATOM 2718 C C . GLY A 1 340 ? 1.131 21.188 8.078 1 93.06 340 GLY A C 1
ATOM 2719 O O . GLY A 1 340 ? 1.996 21.484 7.25 1 93.06 340 GLY A O 1
ATOM 2720 N N . MET A 1 341 ? 0.365 20.234 7.949 1 93.12 341 MET A N 1
ATOM 2721 C CA . MET A 1 341 ? 0.569 19.234 6.902 1 93.12 341 MET A CA 1
ATOM 2722 C C . MET A 1 341 ? 0.51 19.875 5.52 1 93.12 341 MET A C 1
ATOM 2724 O O . MET A 1 341 ? 1.354 19.609 4.668 1 93.12 341 MET A O 1
ATOM 2728 N N . ASN A 1 342 ? -0.454 20.703 5.27 1 94.25 342 ASN A N 1
ATOM 2729 C CA . ASN A 1 342 ? -0.595 21.328 3.965 1 94.25 342 ASN A CA 1
ATOM 2730 C C . ASN A 1 342 ? 0.62 22.188 3.625 1 94.25 342 ASN A C 1
ATOM 2732 O O . ASN A 1 342 ? 1.136 22.125 2.508 1 94.25 342 ASN A O 1
ATOM 2736 N N . GLY A 1 343 ? 1.024 23.016 4.621 1 95.62 343 GLY A N 1
ATOM 2737 C CA . GLY A 1 343 ? 2.195 23.844 4.406 1 95.62 343 GLY A CA 1
ATOM 2738 C C . GLY A 1 343 ? 3.463 23.047 4.164 1 95.62 343 GLY A C 1
ATOM 2739 O O . GLY A 1 343 ? 4.266 23.391 3.297 1 95.62 343 GLY A O 1
ATOM 2740 N N . VAL A 1 344 ? 3.623 22 4.906 1 96.75 344 VAL A N 1
ATOM 2741 C CA . VAL A 1 344 ? 4.805 21.156 4.762 1 96.75 344 VAL A CA 1
ATOM 2742 C C . VAL A 1 344 ? 4.812 20.516 3.379 1 96.75 344 VAL A C 1
ATOM 2744 O O . VAL A 1 344 ? 5.863 20.391 2.744 1 96.75 344 VAL A O 1
ATOM 2747 N N . PHE A 1 345 ? 3.668 20.109 2.887 1 97 345 PHE A N 1
ATOM 2748 C CA . PHE A 1 345 ? 3.635 19.484 1.571 1 97 345 PHE A CA 1
ATOM 2749 C C . PHE A 1 345 ? 3.832 20.516 0.47 1 97 345 PHE A C 1
ATOM 2751 O O . PHE A 1 345 ? 4.328 20.203 -0.612 1 97 345 PHE A O 1
ATOM 2758 N N . GLU A 1 346 ? 3.434 21.781 0.737 1 97.94 346 GLU A N 1
ATOM 2759 C CA . GLU A 1 346 ? 3.83 22.828 -0.196 1 97.94 346 GLU A CA 1
ATOM 2760 C C . GLU A 1 346 ? 5.348 22.984 -0.243 1 97.94 346 GLU A C 1
ATOM 2762 O O . GLU A 1 346 ? 5.93 23.125 -1.321 1 97.94 346 GLU A O 1
ATOM 2767 N N . ALA A 1 347 ? 5.926 22.969 0.936 1 98.62 347 ALA A N 1
ATOM 2768 C CA . ALA A 1 347 ? 7.383 23.031 1.008 1 98.62 347 ALA A CA 1
ATOM 2769 C C . ALA A 1 347 ? 8.031 21.844 0.302 1 98.62 347 ALA A C 1
ATOM 2771 O O . ALA A 1 347 ? 9 22.016 -0.438 1 98.62 347 ALA A O 1
ATOM 2772 N N . ILE A 1 348 ? 7.512 20.672 0.49 1 98.38 348 ILE A N 1
ATOM 2773 C CA . ILE A 1 348 ? 8.008 19.453 -0.156 1 98.38 348 ILE A CA 1
ATOM 2774 C C . ILE A 1 348 ? 7.836 19.578 -1.668 1 98.38 348 ILE A C 1
ATOM 2776 O O . ILE A 1 348 ? 8.766 19.297 -2.43 1 98.38 348 ILE A O 1
ATOM 2780 N N . TYR A 1 349 ? 6.688 20 -2.08 1 98.44 349 TYR A N 1
ATOM 2781 C CA . TYR A 1 349 ? 6.398 20.125 -3.504 1 98.44 349 TYR A CA 1
ATOM 2782 C C . TYR A 1 349 ? 7.441 21 -4.199 1 98.44 349 TYR A C 1
ATOM 2784 O O . TYR A 1 349 ? 7.883 20.672 -5.305 1 98.44 349 TYR A O 1
ATOM 2792 N N . HIS A 1 350 ? 7.887 22.031 -3.537 1 98.69 350 HIS A N 1
ATOM 2793 C CA . HIS A 1 350 ? 8.773 23 -4.164 1 98.69 350 HIS A CA 1
ATOM 2794 C C . HIS A 1 350 ? 10.211 22.812 -3.695 1 98.69 350 HIS A C 1
ATOM 2796 O O . HIS A 1 350 ? 11.102 23.578 -4.074 1 98.69 350 HIS A O 1
ATOM 2802 N N . GLY A 1 351 ? 10.477 21.828 -2.863 1 98.62 351 GLY A N 1
ATOM 2803 C CA . GLY A 1 351 ? 11.828 21.5 -2.434 1 98.62 351 GLY A CA 1
ATOM 2804 C C . GLY A 1 351 ? 12.453 22.562 -1.558 1 98.62 351 GLY A C 1
ATOM 2805 O O . GLY A 1 351 ? 13.617 22.922 -1.742 1 98.62 351 GLY A O 1
ATOM 2806 N N . VAL A 1 352 ? 11.656 23.094 -0.595 1 98.81 352 VAL A N 1
ATOM 2807 C CA . VAL A 1 352 ? 12.133 24.172 0.268 1 98.81 352 VAL A CA 1
ATOM 2808 C C . VAL A 1 352 ? 12.352 23.641 1.683 1 98.81 352 VAL A C 1
ATOM 2810 O O . VAL A 1 352 ? 11.461 23.016 2.266 1 98.81 352 VAL A O 1
ATOM 2813 N N . PRO A 1 353 ? 13.516 23.812 2.283 1 98.75 353 PRO A N 1
ATOM 2814 C CA . PRO A 1 353 ? 13.742 23.375 3.664 1 98.75 353 PRO A CA 1
ATOM 2815 C C . PRO A 1 353 ? 12.922 24.172 4.676 1 98.75 353 PRO A C 1
ATOM 2817 O O . PRO A 1 353 ? 12.461 25.281 4.371 1 98.75 353 PRO A O 1
ATOM 2820 N N . VAL A 1 354 ? 12.836 23.625 5.941 1 98.88 354 VAL A N 1
ATOM 2821 C CA . VAL A 1 354 ? 11.859 24.172 6.883 1 98.88 354 VAL A CA 1
ATOM 2822 C C . VAL A 1 354 ? 12.523 24.422 8.234 1 98.88 354 VAL A C 1
ATOM 2824 O O . VAL A 1 354 ? 13.359 23.625 8.672 1 98.88 354 VAL A O 1
ATOM 2827 N N . VAL A 1 355 ? 12.312 25.547 8.805 1 98.88 355 VAL A N 1
ATOM 2828 C CA . VAL A 1 355 ? 12.5 25.781 10.234 1 98.88 355 VAL A CA 1
ATOM 2829 C C . VAL A 1 355 ? 11.148 25.797 10.938 1 98.88 355 VAL A C 1
ATOM 2831 O O . VAL A 1 355 ? 10.352 26.719 10.758 1 98.88 355 VAL A O 1
ATOM 2834 N N . GLY A 1 356 ? 10.938 24.734 11.68 1 98.25 356 GLY A N 1
ATOM 2835 C CA . GLY A 1 356 ? 9.57 24.5 12.133 1 98.25 356 GLY A CA 1
ATOM 2836 C C . GLY A 1 356 ? 9.359 24.828 13.602 1 98.25 356 GLY A C 1
ATOM 2837 O O . GLY A 1 356 ? 10.18 24.469 14.445 1 98.25 356 GLY A O 1
ATOM 2838 N N . PHE A 1 357 ? 8.242 25.516 13.922 1 95.94 357 PHE A N 1
ATOM 2839 C CA . PHE A 1 357 ? 7.734 25.812 15.25 1 95.94 357 PHE A CA 1
ATOM 2840 C C . PHE A 1 357 ? 6.375 25.156 15.461 1 95.94 357 PHE A C 1
ATOM 2842 O O . PHE A 1 357 ? 5.336 25.812 15.352 1 95.94 357 PHE A O 1
ATOM 2849 N N . PRO A 1 358 ? 6.363 23.828 15.781 1 93.94 358 PRO A N 1
ATOM 2850 C CA . PRO A 1 358 ? 5.055 23.25 16.094 1 93.94 358 PRO A CA 1
ATOM 2851 C C . PRO A 1 358 ? 4.449 23.828 17.375 1 93.94 358 PRO A C 1
ATOM 2853 O O . PRO A 1 358 ? 5.16 24.047 18.359 1 93.94 358 PRO A O 1
ATOM 2856 N N . PHE A 1 359 ? 3.184 24.094 17.344 1 90 359 PHE A N 1
ATOM 2857 C CA . PHE A 1 359 ? 2.514 24.703 18.5 1 90 359 PHE A CA 1
ATOM 2858 C C . PHE A 1 359 ? 1.537 23.719 19.125 1 90 359 PHE A C 1
ATOM 2860 O O . PHE A 1 359 ? 1.331 23.75 20.344 1 90 359 PHE A O 1
ATOM 2867 N N . TYR A 1 360 ? 0.906 22.891 18.266 1 84.5 360 TYR A N 1
ATOM 2868 C CA . TYR A 1 360 ? -0.108 22 18.812 1 84.5 360 TYR A CA 1
ATOM 2869 C C . TYR A 1 360 ? -0.384 20.844 17.859 1 84.5 360 TYR A C 1
ATOM 2871 O O . TYR A 1 360 ? 0.033 20.875 16.703 1 84.5 360 TYR A O 1
ATOM 2879 N N . GLY A 1 361 ? -1.011 19.812 18.328 1 84.12 361 GLY A N 1
ATOM 2880 C CA . GLY A 1 361 ? -1.556 18.719 17.547 1 84.12 361 GLY A CA 1
ATOM 2881 C C . GLY A 1 361 ? -0.49 17.906 16.844 1 84.12 361 GLY A C 1
ATOM 2882 O O . GLY A 1 361 ? 0.52 17.547 17.438 1 84.12 361 GLY A O 1
ATOM 2883 N N . ASP A 1 362 ? -0.782 17.672 15.562 1 88.19 362 ASP A N 1
ATOM 2884 C CA . ASP A 1 362 ? 0.094 16.766 14.836 1 88.19 362 ASP A CA 1
ATOM 2885 C C . ASP A 1 362 ? 1.3 17.5 14.258 1 88.19 362 ASP A C 1
ATOM 2887 O O . ASP A 1 362 ? 2.178 16.891 13.648 1 88.19 362 ASP A O 1
ATOM 2891 N N . GLN A 1 363 ? 1.36 18.766 14.531 1 92.06 363 GLN A N 1
ATOM 2892 C CA . GLN A 1 363 ? 2.479 19.562 14.039 1 92.06 363 GLN A CA 1
ATOM 2893 C C . GLN A 1 363 ? 3.809 19.016 14.555 1 92.06 363 GLN A C 1
ATOM 2895 O O . GLN A 1 363 ? 4.809 19.016 13.828 1 92.06 363 GLN A O 1
ATOM 2900 N N . PHE A 1 364 ? 3.742 18.547 15.789 1 92.56 364 PHE A N 1
ATOM 2901 C CA . PHE A 1 364 ? 4.961 18.016 16.391 1 92.56 364 PHE A CA 1
ATOM 2902 C C . PHE A 1 364 ? 5.422 16.766 15.648 1 92.56 364 PHE A C 1
ATOM 2904 O O . PHE A 1 364 ? 6.609 16.625 15.336 1 92.56 364 PHE A O 1
ATOM 2911 N N . ASP A 1 365 ? 4.516 15.922 15.352 1 92.69 365 ASP A N 1
ATOM 2912 C CA . ASP A 1 365 ? 4.836 14.688 14.641 1 92.69 365 ASP A CA 1
ATOM 2913 C C . ASP A 1 365 ? 5.301 14.984 13.211 1 92.69 365 ASP A C 1
ATOM 2915 O O . ASP A 1 365 ? 6.219 14.328 12.711 1 92.69 365 ASP A O 1
ATOM 2919 N N . ILE A 1 366 ? 4.699 15.914 12.555 1 94.81 366 ILE A N 1
ATOM 2920 C CA . ILE A 1 366 ? 5.059 16.281 11.195 1 94.81 366 ILE A CA 1
ATOM 2921 C C . ILE A 1 366 ? 6.496 16.812 11.164 1 94.81 366 ILE A C 1
ATOM 2923 O O . ILE A 1 366 ? 7.305 16.375 10.344 1 94.81 366 ILE A O 1
ATOM 2927 N N . MET A 1 367 ? 6.746 17.641 12.109 1 96.81 367 MET A N 1
ATOM 2928 C CA . MET A 1 367 ? 8.07 18.266 12.109 1 96.81 367 MET A CA 1
ATOM 2929 C C . MET A 1 367 ? 9.141 17.25 12.5 1 96.81 367 MET A C 1
ATOM 2931 O O . MET A 1 367 ? 10.281 17.344 12.047 1 96.81 367 MET A O 1
ATOM 2935 N N . THR A 1 368 ? 8.766 16.312 13.367 1 96.38 368 THR A N 1
ATOM 2936 C CA . THR A 1 368 ? 9.688 15.234 13.695 1 96.38 368 THR A CA 1
ATOM 2937 C C . THR A 1 368 ? 10.117 14.492 12.43 1 96.38 368 THR A C 1
ATOM 2939 O O . THR A 1 368 ? 11.289 14.148 12.273 1 96.38 368 THR A O 1
ATOM 2942 N N . ARG A 1 369 ? 9.234 14.273 11.523 1 95.81 369 ARG A N 1
ATOM 2943 C CA . ARG A 1 369 ? 9.539 13.586 10.273 1 95.81 369 ARG A CA 1
ATOM 2944 C C . ARG A 1 369 ? 10.375 14.461 9.352 1 95.81 369 ARG A C 1
ATOM 2946 O O . ARG A 1 369 ? 11.336 13.992 8.734 1 95.81 369 ARG A O 1
ATOM 2953 N N . VAL A 1 370 ? 10.016 15.727 9.289 1 97.94 370 VAL A N 1
ATOM 2954 C CA . VAL A 1 370 ? 10.75 16.672 8.461 1 97.94 370 VAL A CA 1
ATOM 2955 C C . VAL A 1 370 ? 12.211 16.719 8.883 1 97.94 370 VAL A C 1
ATOM 2957 O O . VAL A 1 370 ? 13.117 16.641 8.047 1 97.94 370 VAL A O 1
ATOM 2960 N N . GLN A 1 371 ? 12.375 16.812 10.195 1 98.25 371 GLN A N 1
ATOM 2961 C CA . GLN A 1 371 ? 13.734 16.875 10.719 1 98.25 371 GLN A CA 1
ATOM 2962 C C . GLN A 1 371 ? 14.461 15.547 10.5 1 98.25 371 GLN A C 1
ATOM 2964 O O . GLN A 1 371 ? 15.633 15.531 10.125 1 98.25 371 GLN A O 1
ATOM 2969 N N . ALA A 1 372 ? 13.781 14.484 10.719 1 97.38 372 ALA A N 1
ATOM 2970 C CA . ALA A 1 372 ? 14.391 13.164 10.562 1 97.38 372 ALA A CA 1
ATOM 2971 C C . ALA A 1 372 ? 14.859 12.945 9.125 1 97.38 372 ALA A C 1
ATOM 2973 O O . ALA A 1 372 ? 15.859 12.266 8.891 1 97.38 372 ALA A O 1
ATOM 2974 N N . LYS A 1 373 ? 14.234 13.547 8.203 1 97.31 373 LYS A N 1
ATOM 2975 C CA . LYS A 1 373 ? 14.562 13.367 6.793 1 97.31 373 LYS A CA 1
ATOM 2976 C C . LYS A 1 373 ? 15.617 14.375 6.336 1 97.31 373 LYS A C 1
ATOM 2978 O O . LYS A 1 373 ? 16.016 14.375 5.172 1 97.31 373 LYS A O 1
ATOM 2983 N N . GLY A 1 374 ? 16.031 15.242 7.211 1 98.06 374 GLY A N 1
ATOM 2984 C CA . GLY A 1 374 ? 17.109 16.188 6.938 1 98.06 374 GLY A CA 1
ATOM 2985 C C . GLY A 1 374 ? 16.641 17.438 6.215 1 98.06 374 GLY A C 1
ATOM 2986 O O . GLY A 1 374 ? 17.469 18.188 5.68 1 98.06 374 GLY A O 1
ATOM 2987 N N . MET A 1 375 ? 15.336 17.609 6.258 1 98.12 375 MET A N 1
ATOM 2988 C CA . MET A 1 375 ? 14.773 18.688 5.445 1 98.12 375 MET A CA 1
ATOM 2989 C C . MET A 1 375 ? 14.57 19.938 6.281 1 98.12 375 MET A C 1
ATOM 2991 O O . MET A 1 375 ? 14.258 21 5.742 1 98.12 375 MET A O 1
ATOM 2995 N N . GLY A 1 376 ? 14.773 19.828 7.559 1 98.62 376 GLY A N 1
ATOM 2996 C CA . GLY A 1 376 ? 14.508 21 8.359 1 98.62 376 GLY A CA 1
ATOM 2997 C C . GLY A 1 376 ? 14.969 20.859 9.805 1 98.62 376 GLY A C 1
ATOM 2998 O O . GLY A 1 376 ? 15.508 19.828 10.188 1 98.62 376 GLY A O 1
ATOM 2999 N N . ILE A 1 377 ? 14.797 21.953 10.562 1 98.75 377 ILE A N 1
ATOM 3000 C CA . ILE A 1 377 ? 15.18 22.016 11.969 1 98.75 377 ILE A CA 1
ATOM 3001 C C . ILE A 1 377 ? 13.953 22.297 12.828 1 98.75 377 ILE A C 1
ATOM 3003 O O . ILE A 1 377 ? 13.195 23.219 12.555 1 98.75 377 ILE A O 1
ATOM 3007 N N . LEU A 1 378 ? 13.742 21.438 13.797 1 98.25 378 LEU A N 1
ATOM 3008 C CA . LEU A 1 378 ? 12.656 21.594 14.758 1 98.25 378 LEU A CA 1
ATOM 3009 C C . LEU A 1 378 ? 13.047 22.578 15.859 1 98.25 378 LEU A C 1
ATOM 3011 O O . LEU A 1 378 ? 14.117 22.453 16.453 1 98.25 378 LEU A O 1
ATOM 3015 N N . MET A 1 379 ? 12.211 23.625 16.062 1 97.44 379 MET A N 1
ATOM 3016 C CA . MET A 1 379 ? 12.422 24.625 17.109 1 97.44 379 MET A CA 1
ATOM 3017 C C . MET A 1 379 ? 11.367 24.5 18.203 1 97.44 379 MET A C 1
ATOM 3019 O O . MET A 1 379 ? 10.219 24.156 17.922 1 97.44 379 MET A O 1
ATOM 3023 N N . ASP A 1 380 ? 11.82 24.719 19.406 1 94.5 380 ASP A N 1
ATOM 3024 C CA . ASP A 1 380 ? 10.906 24.828 20.531 1 94.5 380 ASP A CA 1
ATOM 3025 C C . ASP A 1 380 ? 10.531 26.281 20.812 1 94.5 380 ASP A C 1
ATOM 3027 O O . ASP A 1 380 ? 11.344 27.047 21.344 1 94.5 380 ASP A O 1
ATOM 3031 N N . TRP A 1 381 ? 9.336 26.641 20.547 1 91.75 381 TRP A N 1
ATOM 3032 C CA . TRP A 1 381 ? 8.93 28.047 20.625 1 91.75 381 TRP A CA 1
ATOM 3033 C C . TRP A 1 381 ? 9 28.547 22.062 1 91.75 381 TRP A C 1
ATOM 3035 O O . TRP A 1 381 ? 9.172 29.734 22.297 1 91.75 381 TRP A O 1
ATOM 3045 N N . SER A 1 382 ? 8.836 27.688 23.031 1 90.06 382 SER A N 1
ATOM 3046 C CA . SER A 1 382 ? 8.766 28.094 24.438 1 90.06 382 SER A CA 1
ATOM 3047 C C . SER A 1 382 ? 10.156 28.422 24.984 1 90.06 382 SER A C 1
ATOM 3049 O O . SER A 1 382 ? 10.281 29.156 25.969 1 90.06 382 SER A O 1
ATOM 3051 N N . ARG A 1 383 ? 11.203 27.969 24.297 1 93.31 383 ARG A N 1
ATOM 3052 C CA . ARG A 1 383 ? 12.531 28.156 24.875 1 93.31 383 ARG A CA 1
ATOM 3053 C C . ARG A 1 383 ? 13.453 28.844 23.875 1 93.31 383 ARG A C 1
ATOM 3055 O O . ARG A 1 383 ? 14.57 29.234 24.219 1 93.31 383 ARG A O 1
ATOM 3062 N N . VAL A 1 384 ? 12.969 29.078 22.766 1 95.69 384 VAL A N 1
ATOM 3063 C CA . VAL A 1 384 ? 13.828 29.531 21.672 1 95.69 384 VAL A CA 1
ATOM 3064 C C . VAL A 1 384 ? 14.367 30.922 22 1 95.69 384 VAL A C 1
ATOM 3066 O O . VAL A 1 384 ? 13.648 31.766 22.531 1 95.69 384 VAL A O 1
ATOM 3069 N N . LYS A 1 385 ? 15.672 31.109 21.812 1 97.38 385 LYS A N 1
ATOM 3070 C CA . LYS A 1 385 ? 16.312 32.438 21.875 1 97.38 385 LYS A CA 1
ATOM 3071 C C . LYS A 1 385 ? 16.484 33 20.469 1 97.38 385 LYS A C 1
ATOM 3073 O O . LYS A 1 385 ? 16.484 32.281 19.484 1 97.38 385 LYS A O 1
ATOM 3078 N N . GLU A 1 386 ? 16.516 34.344 20.484 1 97.88 386 GLU A N 1
ATOM 3079 C CA . GLU A 1 386 ? 16.703 35.031 19.219 1 97.88 386 GLU A CA 1
ATOM 3080 C C . GLU A 1 386 ? 17.891 34.5 18.438 1 97.88 386 GLU A C 1
ATOM 3082 O O . GLU A 1 386 ? 17.781 34.219 17.234 1 97.88 386 GLU A O 1
ATOM 3087 N N . GLU A 1 387 ? 18.969 34.219 19.141 1 98.19 387 GLU A N 1
ATOM 3088 C CA . GLU A 1 387 ? 20.188 33.75 18.516 1 98.19 387 GLU A CA 1
ATOM 3089 C C . GLU A 1 387 ? 20 32.344 17.938 1 98.19 387 GLU A C 1
ATOM 3091 O O . GLU A 1 387 ? 20.531 32.031 16.875 1 98.19 387 GLU A O 1
ATOM 3096 N N . GLU A 1 388 ? 19.312 31.562 18.609 1 98.12 388 GLU A N 1
ATOM 3097 C CA . GLU A 1 388 ? 19.062 30.188 18.172 1 98.12 388 GLU A CA 1
ATOM 3098 C C . GLU A 1 388 ? 18.234 30.172 16.891 1 98.12 388 GLU A C 1
ATOM 3100 O O . GLU A 1 388 ? 18.5 29.359 15.992 1 98.12 388 GLU A O 1
ATOM 3105 N N . LEU A 1 389 ? 17.234 30.984 16.891 1 98.31 389 LEU A N 1
ATOM 3106 C CA . LEU A 1 389 ? 16.422 31.062 15.68 1 98.31 389 LEU A CA 1
ATOM 3107 C C . LEU A 1 389 ? 17.25 31.562 14.5 1 98.31 389 LEU A C 1
ATOM 3109 O O . LEU A 1 389 ? 17.156 31.016 13.398 1 98.31 389 LEU A O 1
ATOM 3113 N N . TYR A 1 390 ? 18.016 32.656 14.781 1 98.62 390 TYR A N 1
ATOM 3114 C CA . TYR A 1 390 ? 18.891 33.188 13.742 1 98.62 390 TYR A CA 1
ATOM 3115 C C . TYR A 1 390 ? 19.812 32.094 13.195 1 98.62 390 TYR A C 1
ATOM 3117 O O . TYR A 1 390 ? 19.906 31.891 11.984 1 98.62 390 TYR A O 1
ATOM 3125 N N . GLN A 1 391 ? 20.391 31.344 14.07 1 98.56 391 GLN A N 1
ATOM 3126 C CA . GLN A 1 391 ? 21.328 30.297 13.68 1 98.56 391 GLN A CA 1
ATOM 3127 C C . GLN A 1 391 ? 20.625 29.188 12.906 1 98.56 391 GLN A C 1
ATOM 3129 O O . GLN A 1 391 ? 21.188 28.625 11.961 1 98.56 391 GLN A O 1
ATOM 3134 N N . ALA A 1 392 ? 19.453 28.812 13.336 1 98.69 392 ALA A N 1
ATOM 3135 C CA . ALA A 1 392 ? 18.688 27.766 12.656 1 98.69 392 ALA A CA 1
ATOM 3136 C C . ALA A 1 392 ? 18.406 28.141 11.211 1 98.69 392 ALA A C 1
ATOM 3138 O O . ALA A 1 392 ? 18.578 27.344 10.297 1 98.69 392 ALA A O 1
ATOM 3139 N N . VAL A 1 393 ? 17.969 29.406 11.016 1 98.81 393 VAL A N 1
ATOM 3140 C CA . VAL A 1 393 ? 17.625 29.875 9.68 1 98.81 393 VAL A CA 1
ATOM 3141 C C . VAL A 1 393 ? 18.891 29.922 8.82 1 98.81 393 VAL A C 1
ATOM 3143 O O . VAL A 1 393 ? 18.906 29.469 7.68 1 98.81 393 VAL A O 1
ATOM 3146 N N . VAL A 1 394 ? 19.938 30.469 9.375 1 98.69 394 VAL A N 1
ATOM 3147 C CA . VAL A 1 394 ? 21.203 30.562 8.648 1 98.69 394 VAL A CA 1
ATOM 3148 C C . VAL A 1 394 ? 21.703 29.156 8.281 1 98.69 394 VAL A C 1
ATOM 3150 O O . VAL A 1 394 ? 22.156 28.922 7.164 1 98.69 394 VAL A O 1
ATOM 3153 N N . THR A 1 395 ? 21.625 28.25 9.219 1 98.69 395 THR A N 1
ATOM 3154 C CA . THR A 1 395 ? 22.094 26.891 9 1 98.69 395 THR A CA 1
ATOM 3155 C C . THR A 1 395 ? 21.312 26.219 7.867 1 98.69 395 THR A C 1
ATOM 3157 O O . THR A 1 395 ? 21.891 25.625 6.961 1 98.69 395 THR A O 1
ATOM 3160 N N . VAL A 1 396 ? 20.031 26.328 7.871 1 98.5 396 VAL A N 1
ATOM 3161 C CA . VAL A 1 396 ? 19.172 25.688 6.879 1 98.5 396 VAL A CA 1
ATOM 3162 C C . VAL A 1 396 ? 19.469 26.266 5.492 1 98.5 396 VAL A C 1
ATOM 3164 O O . VAL A 1 396 ? 19.406 25.547 4.492 1 98.5 396 VAL A O 1
ATOM 3167 N N . ILE A 1 397 ? 19.859 27.531 5.441 1 98.44 397 ILE A N 1
ATOM 3168 C CA . ILE A 1 397 ? 20.109 28.203 4.168 1 98.44 397 ILE A CA 1
ATOM 3169 C C . ILE A 1 397 ? 21.531 27.922 3.691 1 98.44 397 ILE A C 1
ATOM 3171 O O . ILE A 1 397 ? 21.75 27.656 2.506 1 98.44 397 ILE A O 1
ATOM 3175 N N . SER A 1 398 ? 22.453 27.891 4.598 1 98.25 398 SER A N 1
ATOM 3176 C CA . SER A 1 398 ? 23.859 27.859 4.207 1 98.25 398 SER A CA 1
ATOM 3177 C C . SER A 1 398 ? 24.375 26.422 4.082 1 98.25 398 SER A C 1
ATOM 3179 O O . SER A 1 398 ? 25.297 26.156 3.314 1 98.25 398 SER A O 1
ATOM 3181 N N . ASP A 1 399 ? 23.859 25.547 4.918 1 98.5 399 ASP A N 1
ATOM 3182 C CA . ASP A 1 399 ? 24.219 24.141 4.785 1 98.5 399 ASP A CA 1
ATOM 3183 C C . ASP A 1 399 ? 23.453 23.5 3.629 1 98.5 399 ASP A C 1
ATOM 3185 O O . ASP A 1 399 ? 22.25 23.297 3.707 1 98.5 399 ASP A O 1
ATOM 3189 N N . PRO A 1 400 ? 24.156 23.156 2.611 1 98.19 400 PRO A N 1
ATOM 3190 C CA . PRO A 1 400 ? 23.469 22.656 1.411 1 98.19 400 PRO A CA 1
ATOM 3191 C C . PRO A 1 400 ? 22.734 21.344 1.653 1 98.19 400 PRO A C 1
ATOM 3193 O O . PRO A 1 400 ? 21.891 20.953 0.85 1 98.19 400 PRO A O 1
ATOM 3196 N N . SER A 1 401 ? 23.062 20.609 2.729 1 98.62 401 SER A N 1
ATOM 3197 C CA . SER A 1 401 ? 22.438 19.312 2.984 1 98.62 401 SER A CA 1
ATOM 3198 C C . SER A 1 401 ? 20.922 19.453 3.145 1 98.62 401 SER A C 1
ATOM 3200 O O . SER A 1 401 ? 20.172 18.562 2.738 1 98.62 401 SER A O 1
ATOM 3202 N N . TYR A 1 402 ? 20.469 20.562 3.682 1 98.75 402 TYR A N 1
ATOM 3203 C CA . TYR A 1 402 ? 19.047 20.766 3.887 1 98.75 402 TYR A CA 1
ATOM 3204 C C . TYR A 1 402 ? 18.328 20.969 2.559 1 98.75 402 TYR A C 1
ATOM 3206 O O . TYR A 1 402 ? 17.281 20.344 2.312 1 98.75 402 TYR A O 1
ATOM 3214 N N . ARG A 1 403 ? 18.859 21.812 1.75 1 98.31 403 ARG A N 1
ATOM 3215 C CA . ARG A 1 403 ? 18.266 22.031 0.435 1 98.31 403 ARG A CA 1
ATOM 3216 C C . ARG A 1 403 ? 18.312 20.766 -0.405 1 98.31 403 ARG A C 1
ATOM 3218 O O . ARG A 1 403 ? 17.344 20.453 -1.118 1 98.31 403 ARG A O 1
ATOM 3225 N N . LYS A 1 404 ? 19.422 20.094 -0.341 1 98.5 404 LYS A N 1
ATOM 3226 C CA . LYS A 1 404 ? 19.547 18.828 -1.069 1 98.5 404 LYS A CA 1
ATOM 3227 C C . LYS A 1 404 ? 18.5 17.828 -0.608 1 98.5 404 LYS A C 1
ATOM 3229 O O . LYS A 1 404 ? 17.891 17.125 -1.429 1 98.5 404 LYS A O 1
ATOM 3234 N N . ALA A 1 405 ? 18.281 17.734 0.659 1 98.5 405 ALA A N 1
ATOM 3235 C CA . ALA A 1 405 ? 17.266 16.828 1.2 1 98.5 405 ALA A CA 1
ATOM 3236 C C . ALA A 1 405 ? 15.867 17.234 0.738 1 98.5 405 ALA A C 1
ATOM 3238 O O . ALA A 1 405 ? 15.078 16.391 0.321 1 98.5 405 ALA A O 1
ATOM 3239 N N . ALA A 1 406 ? 15.578 18.5 0.805 1 98.69 406 ALA A N 1
ATOM 3240 C CA . ALA A 1 406 ? 14.273 19 0.393 1 98.69 406 ALA A CA 1
ATOM 3241 C C . ALA A 1 406 ? 14.008 18.703 -1.08 1 98.69 406 ALA A C 1
ATOM 3243 O O . ALA A 1 406 ? 12.922 18.25 -1.444 1 98.69 406 ALA A O 1
ATOM 3244 N N . GLN A 1 407 ? 14.992 18.953 -1.866 1 98.5 407 GLN A N 1
ATOM 3245 C CA . GLN A 1 407 ? 14.859 18.719 -3.299 1 98.5 407 GLN A CA 1
ATOM 3246 C C . GLN A 1 407 ? 14.719 17.219 -3.602 1 98.5 407 GLN A C 1
ATOM 3248 O O . GLN A 1 407 ? 13.961 16.844 -4.496 1 98.5 407 GLN A O 1
ATOM 3253 N N . HIS A 1 408 ? 15.484 16.484 -2.877 1 98.19 408 HIS A N 1
ATOM 3254 C CA . HIS A 1 408 ? 15.383 15.031 -3.041 1 98.19 408 HIS A CA 1
ATOM 3255 C C . HIS A 1 408 ? 13.984 14.539 -2.695 1 98.19 408 HIS A C 1
ATOM 3257 O O . HIS A 1 408 ? 13.383 13.781 -3.459 1 98.19 408 HIS A O 1
ATOM 3263 N N . ILE A 1 409 ? 13.438 14.953 -1.606 1 98.19 409 ILE A N 1
ATOM 3264 C CA . ILE A 1 409 ? 12.102 14.555 -1.167 1 98.19 409 ILE A CA 1
ATOM 3265 C C . ILE A 1 409 ? 11.055 15.055 -2.162 1 98.19 409 ILE A C 1
ATOM 3267 O O . ILE A 1 409 ? 10.094 14.352 -2.475 1 98.19 409 ILE A O 1
ATOM 3271 N N . SER A 1 410 ? 11.25 16.25 -2.621 1 98.31 410 SER A N 1
ATOM 3272 C CA . SER A 1 410 ? 10.367 16.812 -3.641 1 98.31 410 SER A CA 1
ATOM 3273 C C . SER A 1 410 ? 10.344 15.93 -4.887 1 98.31 410 SER A C 1
ATOM 3275 O O . SER A 1 410 ? 9.266 15.602 -5.398 1 98.31 410 SER A O 1
ATOM 3277 N N . ALA A 1 411 ? 11.539 15.57 -5.355 1 98.06 411 ALA A N 1
ATOM 3278 C CA . ALA A 1 411 ? 11.641 14.742 -6.551 1 98.06 411 ALA A CA 1
ATOM 3279 C C . ALA A 1 411 ? 10.906 13.414 -6.359 1 98.06 411 ALA A C 1
ATOM 3281 O O . ALA A 1 411 ? 10.211 12.945 -7.266 1 98.06 411 ALA A O 1
ATOM 3282 N N . LEU A 1 412 ? 11.07 12.797 -5.203 1 97.69 412 LEU A N 1
ATOM 3283 C CA . LEU A 1 412 ? 10.383 11.547 -4.902 1 97.69 412 LEU A CA 1
ATOM 3284 C C . LEU A 1 412 ? 8.867 11.75 -4.875 1 97.69 412 LEU A C 1
ATOM 3286 O O . LEU A 1 412 ? 8.125 10.945 -5.445 1 97.69 412 LEU A O 1
ATOM 3290 N N . HIS A 1 413 ? 8.445 12.805 -4.203 1 96.94 413 HIS A N 1
ATOM 3291 C CA . HIS A 1 413 ? 7.027 13.102 -4.047 1 96.94 413 HIS A CA 1
ATOM 3292 C C . HIS A 1 413 ? 6.367 13.352 -5.402 1 96.94 413 HIS A C 1
ATOM 3294 O O . HIS A 1 413 ? 5.219 12.953 -5.617 1 96.94 413 HIS A O 1
ATOM 3300 N N . LEU A 1 414 ? 7.062 13.961 -6.297 1 97.31 414 LEU A N 1
ATOM 3301 C CA . LEU A 1 414 ? 6.5 14.367 -7.578 1 97.31 414 LEU A CA 1
ATOM 3302 C C . LEU A 1 414 ? 6.555 13.219 -8.586 1 97.31 414 LEU A C 1
ATOM 3304 O O . LEU A 1 414 ? 5.84 13.234 -9.586 1 97.31 414 LEU A O 1
ATOM 3308 N N . ASP A 1 415 ? 7.434 12.25 -8.312 1 96.56 415 ASP A N 1
ATOM 3309 C CA . ASP A 1 415 ? 7.555 11.117 -9.227 1 96.56 415 ASP A CA 1
ATOM 3310 C C . ASP A 1 415 ? 6.52 10.039 -8.906 1 96.56 415 ASP A C 1
ATOM 3312 O O . ASP A 1 415 ? 6.871 8.945 -8.461 1 96.56 415 ASP A O 1
ATOM 3316 N N . ARG A 1 416 ? 5.289 10.305 -9.102 1 92.44 416 ARG A N 1
ATOM 3317 C CA . ARG A 1 416 ? 4.156 9.406 -8.961 1 92.44 416 ARG A CA 1
ATOM 3318 C C . ARG A 1 416 ? 3.295 9.398 -10.219 1 92.44 416 ARG A C 1
ATOM 3320 O O . ARG A 1 416 ? 3.268 10.383 -10.961 1 92.44 416 ARG A O 1
ATOM 3327 N N . PRO A 1 417 ? 2.648 8.273 -10.398 1 90.25 417 PRO A N 1
ATOM 3328 C CA . PRO A 1 417 ? 1.84 8.203 -11.617 1 90.25 417 PRO A CA 1
ATOM 3329 C C . PRO A 1 417 ? 0.708 9.227 -11.633 1 90.25 417 PRO A C 1
ATOM 3331 O O . PRO A 1 417 ? 0.296 9.672 -12.703 1 90.25 417 PRO A O 1
ATOM 3334 N N . MET A 1 418 ? 0.143 9.609 -10.453 1 92.69 418 MET A N 1
ATOM 3335 C CA . MET A 1 418 ? -0.966 10.555 -10.352 1 92.69 418 MET A CA 1
ATOM 3336 C C . MET A 1 418 ? -0.735 11.539 -9.211 1 92.69 418 MET A C 1
ATOM 3338 O O . MET A 1 418 ? -0.275 11.156 -8.133 1 92.69 418 MET A O 1
ATOM 3342 N N . HIS A 1 419 ? -1.143 12.812 -9.523 1 94.94 419 HIS A N 1
ATOM 3343 C CA . HIS A 1 419 ? -1.168 13.789 -8.438 1 94.94 419 HIS A CA 1
ATOM 3344 C C . HIS A 1 419 ? -2.131 13.359 -7.336 1 94.94 419 HIS A C 1
ATOM 3346 O O . HIS A 1 419 ? -3.113 12.664 -7.602 1 94.94 419 HIS A O 1
ATOM 3352 N N . ALA A 1 420 ? -1.856 13.812 -6.133 1 96.19 420 ALA A N 1
ATOM 3353 C CA . ALA A 1 420 ? -2.611 13.391 -4.957 1 96.19 420 ALA A CA 1
ATOM 3354 C C . ALA A 1 420 ? -4.105 13.641 -5.145 1 96.19 420 ALA A C 1
ATOM 3356 O O . ALA A 1 420 ? -4.934 12.805 -4.777 1 96.19 420 ALA A O 1
ATOM 3357 N N . LEU A 1 421 ? -4.484 14.789 -5.688 1 97.31 421 LEU A N 1
ATOM 3358 C CA . LEU A 1 421 ? -5.891 15.125 -5.895 1 97.31 421 LEU A CA 1
ATOM 3359 C C . LEU A 1 421 ? -6.543 14.156 -6.875 1 97.31 421 LEU A C 1
ATOM 3361 O O . LEU A 1 421 ? -7.625 13.625 -6.605 1 97.31 421 LEU A O 1
ATOM 3365 N N . ASN A 1 422 ? -5.895 13.906 -7.996 1 97.06 422 ASN A N 1
ATOM 3366 C CA . ASN A 1 422 ? -6.422 12.992 -9 1 97.06 422 ASN A CA 1
ATOM 3367 C C . ASN A 1 422 ? -6.523 11.57 -8.453 1 97.06 422 ASN A C 1
ATOM 3369 O O . ASN A 1 422 ? -7.465 10.844 -8.773 1 97.06 422 ASN A O 1
ATOM 3373 N N . ARG A 1 423 ? -5.555 11.172 -7.73 1 96.5 423 ARG A N 1
ATOM 3374 C CA . ARG A 1 423 ? -5.574 9.852 -7.105 1 96.5 423 ARG A CA 1
ATOM 3375 C C . ARG A 1 423 ? -6.766 9.719 -6.16 1 96.5 423 ARG A C 1
ATOM 3377 O O . ARG A 1 423 ? -7.414 8.672 -6.121 1 96.5 423 ARG A O 1
ATOM 3384 N N . THR A 1 424 ? -7.027 10.781 -5.383 1 97.69 424 THR A N 1
ATOM 3385 C CA . THR A 1 424 ? -8.172 10.781 -4.477 1 97.69 424 THR A CA 1
ATOM 3386 C C . THR A 1 424 ? -9.469 10.602 -5.25 1 97.69 424 THR A C 1
ATOM 3388 O O . THR A 1 424 ? -10.273 9.727 -4.922 1 97.69 424 THR A O 1
ATOM 3391 N N . VAL A 1 425 ? -9.641 11.352 -6.305 1 98.12 425 VAL A N 1
ATOM 3392 C CA . VAL A 1 425 ? -10.867 11.305 -7.086 1 98.12 425 VAL A CA 1
ATOM 3393 C C . VAL A 1 425 ? -10.992 9.945 -7.773 1 98.12 425 VAL A C 1
ATOM 3395 O O . VAL A 1 425 ? -12.078 9.367 -7.832 1 98.12 425 VAL A O 1
ATOM 3398 N N . TYR A 1 426 ? -9.891 9.453 -8.32 1 97.81 426 TYR A N 1
ATOM 3399 C CA . TYR A 1 426 ? -9.898 8.133 -8.945 1 97.81 426 TYR A CA 1
ATOM 3400 C C . TYR A 1 426 ? -10.461 7.082 -8 1 97.81 426 TYR A C 1
ATOM 3402 O O . TYR A 1 426 ? -11.328 6.293 -8.383 1 97.81 426 TYR A O 1
ATOM 3410 N N . TRP A 1 427 ? -9.984 7.051 -6.793 1 97.62 427 TRP A N 1
ATOM 3411 C CA . TRP A 1 427 ? -10.367 6.004 -5.852 1 97.62 427 TRP A CA 1
ATOM 3412 C C . TRP A 1 427 ? -11.773 6.242 -5.32 1 97.62 427 TRP A C 1
ATOM 3414 O O . TRP A 1 427 ? -12.492 5.297 -4.984 1 97.62 427 TRP A O 1
ATOM 3424 N N . LEU A 1 428 ? -12.148 7.52 -5.191 1 98.5 428 LEU A N 1
ATOM 3425 C CA . LEU A 1 428 ? -13.539 7.785 -4.855 1 98.5 428 LEU A CA 1
ATOM 3426 C C . LEU A 1 428 ? -14.477 7.234 -5.926 1 98.5 428 LEU A C 1
ATOM 3428 O O . LEU A 1 428 ? -15.484 6.605 -5.609 1 98.5 428 LEU A O 1
ATOM 3432 N N . GLU A 1 429 ? -14.133 7.473 -7.172 1 98.44 429 GLU A N 1
ATOM 3433 C CA . GLU A 1 429 ? -14.906 6.914 -8.273 1 98.44 429 GLU A CA 1
ATOM 3434 C C . GLU A 1 429 ? -14.859 5.391 -8.266 1 98.44 429 GLU A C 1
ATOM 3436 O O . GLU A 1 429 ? -15.828 4.73 -8.648 1 98.44 429 GLU A O 1
ATOM 3441 N N . TYR A 1 430 ? -13.734 4.875 -7.895 1 97.94 430 TYR A N 1
ATOM 3442 C CA . TYR A 1 430 ? -13.562 3.43 -7.836 1 97.94 430 TYR A CA 1
ATOM 3443 C C . TYR A 1 430 ? -14.586 2.795 -6.902 1 97.94 430 TYR A C 1
ATOM 3445 O O . TYR A 1 430 ? -15.219 1.797 -7.254 1 97.94 430 TYR A O 1
ATOM 3453 N N . ILE A 1 431 ? -14.773 3.338 -5.688 1 97.12 431 ILE A N 1
ATOM 3454 C CA . ILE A 1 431 ? -15.711 2.734 -4.75 1 97.12 431 ILE A CA 1
ATOM 3455 C C . ILE A 1 431 ? -17.141 2.961 -5.238 1 97.12 431 ILE A C 1
ATOM 3457 O O . ILE A 1 431 ? -18.047 2.18 -4.926 1 97.12 431 ILE A O 1
ATOM 3461 N N . LEU A 1 432 ? -17.344 4.07 -6.016 1 98 432 LEU A N 1
ATOM 3462 C CA . LEU A 1 432 ? -18.656 4.262 -6.633 1 98 432 LEU A CA 1
ATOM 3463 C C . LEU A 1 432 ? -18.922 3.203 -7.695 1 98 432 LEU A C 1
ATOM 3465 O O . LEU A 1 432 ? -20 2.621 -7.746 1 98 432 LEU A O 1
ATOM 3469 N N . ARG A 1 433 ? -17.906 2.879 -8.484 1 97.56 433 ARG A N 1
ATOM 3470 C CA . ARG A 1 433 ? -18.047 1.904 -9.562 1 97.56 433 ARG A CA 1
ATOM 3471 C C . ARG A 1 433 ? -18.188 0.49 -9.008 1 97.56 433 ARG A C 1
ATOM 3473 O O . ARG A 1 433 ? -18.859 -0.352 -9.602 1 97.56 433 ARG A O 1
ATOM 3480 N N . HIS A 1 434 ? -17.578 0.266 -7.875 1 97.56 434 HIS A N 1
ATOM 3481 C CA . HIS A 1 434 ? -17.5 -1.101 -7.367 1 97.56 434 HIS A CA 1
ATOM 3482 C C . HIS A 1 434 ? -18.219 -1.233 -6.031 1 97.56 434 HIS A C 1
ATOM 3484 O O . HIS A 1 434 ? -17.828 -2.037 -5.184 1 97.56 434 HIS A O 1
ATOM 3490 N N . ASN A 1 435 ? -19.188 -0.415 -5.828 1 96.81 435 ASN A N 1
ATOM 3491 C CA . ASN A 1 435 ? -20.141 -0.519 -4.727 1 96.81 435 ASN A CA 1
ATOM 3492 C C . ASN A 1 435 ? -19.438 -0.627 -3.381 1 96.81 435 ASN A C 1
ATOM 3494 O O . ASN A 1 435 ? -19.672 -1.571 -2.625 1 96.81 435 ASN A O 1
ATOM 3498 N N . GLY A 1 436 ? -18.484 0.285 -3.121 1 97.12 436 GLY A N 1
ATOM 3499 C CA . GLY A 1 436 ? -17.812 0.382 -1.836 1 97.12 436 GLY A CA 1
ATOM 3500 C C . GLY A 1 436 ? -16.547 -0.466 -1.757 1 97.12 436 GLY A C 1
ATOM 3501 O O . GLY A 1 436 ? -15.812 -0.402 -0.77 1 97.12 436 GLY A O 1
ATOM 3502 N N . ALA A 1 437 ? -16.328 -1.404 -2.768 1 96.5 437 ALA A N 1
ATOM 3503 C CA . ALA A 1 437 ? -15.156 -2.273 -2.846 1 96.5 437 ALA A CA 1
ATOM 3504 C C . ALA A 1 437 ? -14.977 -3.07 -1.557 1 96.5 437 ALA A C 1
ATOM 3506 O O . ALA A 1 437 ? -13.906 -3.039 -0.943 1 96.5 437 ALA A O 1
ATOM 3507 N N . PRO A 1 438 ? -15.938 -3.887 -1.167 1 95.88 438 PRO A N 1
ATOM 3508 C CA . PRO A 1 438 ? -15.883 -4.609 0.106 1 95.88 438 PRO A CA 1
ATOM 3509 C C . PRO A 1 438 ? -14.719 -5.598 0.175 1 95.88 438 PRO A C 1
ATOM 3511 O O . PRO A 1 438 ? -14.312 -6 1.267 1 95.88 438 PRO A O 1
ATOM 3514 N N . TYR A 1 439 ? -14.141 -6 -0.995 1 95.44 439 TYR A N 1
ATOM 3515 C CA . TYR A 1 439 ? -13.062 -6.977 -1.017 1 95.44 439 TYR A CA 1
ATOM 3516 C C . TYR A 1 439 ? -11.805 -6.414 -0.371 1 95.44 439 TYR A C 1
ATOM 3518 O O . TYR A 1 439 ? -10.867 -7.156 -0.058 1 95.44 439 TYR A O 1
ATOM 3526 N N . LEU A 1 440 ? -11.758 -5.105 -0.091 1 95.44 440 LEU A N 1
ATOM 3527 C CA . LEU A 1 440 ? -10.594 -4.461 0.503 1 95.44 440 LEU A CA 1
ATOM 3528 C C . LEU A 1 440 ? -10.688 -4.469 2.025 1 95.44 440 LEU A C 1
ATOM 3530 O O . LEU A 1 440 ? -9.703 -4.172 2.711 1 95.44 440 LEU A O 1
ATOM 3534 N N . ARG A 1 441 ? -11.852 -4.781 2.627 1 92.75 441 ARG A N 1
ATOM 3535 C CA . ARG A 1 441 ? -12.047 -4.773 4.074 1 92.75 441 ARG A CA 1
ATOM 3536 C C . ARG A 1 441 ? -11.266 -5.91 4.734 1 92.75 441 ARG A C 1
ATOM 3538 O O . ARG A 1 441 ? -11.484 -7.082 4.418 1 92.75 441 ARG A O 1
ATOM 3545 N N . PRO A 1 442 ? -10.344 -5.605 5.621 1 92 442 PRO A N 1
ATOM 3546 C CA . PRO A 1 442 ? -9.539 -6.652 6.254 1 92 442 PRO A CA 1
ATOM 3547 C C . PRO A 1 442 ? -10.305 -7.414 7.332 1 92 442 PRO A C 1
ATOM 3549 O O . PRO A 1 442 ? -11.18 -6.848 7.988 1 92 442 PRO A O 1
ATOM 3552 N N . ALA A 1 443 ? -9.914 -8.641 7.547 1 93.5 443 ALA A N 1
ATOM 3553 C CA . ALA A 1 443 ? -10.594 -9.523 8.492 1 93.5 443 ALA A CA 1
ATOM 3554 C C . ALA A 1 443 ? -10.297 -9.109 9.93 1 93.5 443 ALA A C 1
ATOM 3556 O O . ALA A 1 443 ? -10.977 -9.547 10.859 1 93.5 443 ALA A O 1
ATOM 3557 N N . VAL A 1 444 ? -9.289 -8.273 10.117 1 91.25 444 VAL A N 1
ATOM 3558 C CA . VAL A 1 444 ? -8.906 -7.852 11.461 1 91.25 444 VAL A CA 1
ATOM 3559 C C . VAL A 1 444 ? -10.078 -7.16 12.141 1 91.25 444 VAL A C 1
ATOM 3561 O O . VAL A 1 444 ? -10.219 -7.223 13.367 1 91.25 444 VAL A O 1
ATOM 3564 N N . TYR A 1 445 ? -10.969 -6.523 11.43 1 91.25 445 TYR A N 1
ATOM 3565 C CA . TYR A 1 445 ? -12.078 -5.758 11.977 1 91.25 445 TYR A CA 1
ATOM 3566 C C . TYR A 1 445 ? -13.102 -6.68 12.641 1 91.25 445 TYR A C 1
ATOM 3568 O O . TYR A 1 445 ? -13.961 -6.223 13.398 1 91.25 445 TYR A O 1
ATOM 3576 N N . ASP A 1 446 ? -12.984 -7.977 12.375 1 92.19 446 ASP A N 1
ATOM 3577 C CA . ASP A 1 446 ? -13.945 -8.93 12.93 1 92.19 446 ASP A CA 1
ATOM 3578 C C . ASP A 1 446 ? -13.328 -9.703 14.094 1 92.19 446 ASP A C 1
ATOM 3580 O O . ASP A 1 446 ? -13.938 -10.648 14.609 1 92.19 446 ASP A O 1
ATOM 3584 N N . LEU A 1 447 ? -12.172 -9.344 14.508 1 91.75 447 LEU A N 1
ATOM 3585 C CA . LEU A 1 447 ? -11.477 -10.086 15.555 1 91.75 447 LEU A CA 1
ATOM 3586 C C . LEU A 1 447 ? -11.5 -9.328 16.875 1 91.75 447 LEU A C 1
ATOM 3588 O O . LEU A 1 447 ? -11.391 -8.102 16.891 1 91.75 447 LEU A O 1
ATOM 3592 N N . SER A 1 448 ? -11.641 -10.102 17.938 1 89.81 448 SER A N 1
ATOM 3593 C CA . SER A 1 448 ? -11.414 -9.531 19.266 1 89.81 448 SER A CA 1
ATOM 3594 C C . SER A 1 448 ? -9.922 -9.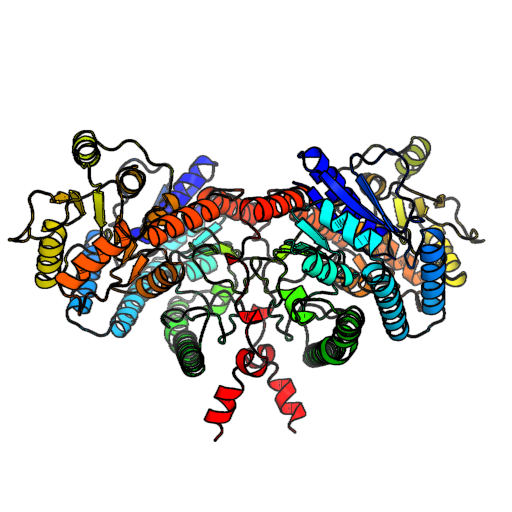375 19.547 1 89.81 448 SER A C 1
ATOM 3596 O O . SER A 1 448 ? -9.086 -9.93 18.844 1 89.81 448 SER A O 1
ATOM 3598 N N . LEU A 1 449 ? -9.672 -8.609 20.531 1 85.31 449 LEU A N 1
ATOM 3599 C CA . LEU A 1 449 ? -8.281 -8.367 20.891 1 85.31 449 LEU A CA 1
ATOM 3600 C C . LEU A 1 449 ? -7.57 -9.672 21.25 1 85.31 449 LEU A C 1
ATOM 3602 O O . LEU A 1 449 ? -6.418 -9.875 20.859 1 85.31 449 LEU A O 1
ATOM 3606 N N . TYR A 1 450 ? -8.234 -10.508 22.016 1 90.31 450 TYR A N 1
ATOM 3607 C CA . TYR A 1 450 ? -7.574 -11.734 22.438 1 90.31 450 TYR A CA 1
ATOM 3608 C C . TYR A 1 450 ? -7.379 -12.688 21.266 1 90.31 450 TYR A C 1
ATOM 3610 O O . TYR A 1 450 ? -6.426 -13.469 21.25 1 90.31 450 TYR A O 1
ATOM 3618 N N . GLU A 1 451 ? -8.289 -12.633 20.203 1 93 451 GLU A N 1
ATOM 3619 C CA . GLU A 1 451 ? -8.086 -13.414 18.984 1 93 451 GLU A CA 1
ATOM 3620 C C . GLU A 1 451 ? -6.922 -12.875 18.172 1 93 451 GLU A C 1
ATOM 3622 O O . GLU A 1 451 ? -6.102 -13.641 17.656 1 93 451 GLU A O 1
ATOM 3627 N N . TYR A 1 452 ? -6.922 -11.562 18.109 1 89.94 452 TYR A N 1
ATOM 3628 C CA . TYR A 1 452 ? -5.891 -10.914 17.297 1 89.94 452 TYR A CA 1
ATOM 3629 C C . TYR A 1 452 ? -4.5 -11.258 17.828 1 89.94 452 TYR A C 1
ATOM 3631 O O . TYR A 1 452 ? -3.598 -11.57 17.047 1 89.94 452 TYR A O 1
ATOM 3639 N N . PHE A 1 453 ? -4.344 -11.297 19.141 1 86.75 453 PHE A N 1
ATOM 3640 C CA . PHE A 1 453 ? -3.033 -11.539 19.734 1 86.75 453 PHE A CA 1
ATOM 3641 C C . PHE A 1 453 ? -2.867 -13.016 20.078 1 86.75 453 PHE A C 1
ATOM 3643 O O . PHE A 1 453 ? -1.88 -13.398 20.719 1 86.75 453 PHE A O 1
ATOM 3650 N N . CYS A 1 454 ? -3.793 -13.867 19.719 1 92 454 CYS A N 1
ATOM 3651 C CA . CYS A 1 454 ? -3.764 -15.297 19.969 1 92 454 CYS A CA 1
ATOM 3652 C C . CYS A 1 454 ? -3.553 -15.594 21.438 1 92 454 CYS A C 1
ATOM 3654 O O . CYS A 1 454 ? -2.803 -16.5 21.797 1 92 454 CYS A O 1
ATOM 3656 N N . LEU A 1 455 ? -4.117 -14.797 22.281 1 90.94 455 LEU A N 1
ATOM 3657 C CA . LEU A 1 455 ? -3.977 -14.977 23.719 1 90.94 455 LEU A CA 1
ATOM 3658 C C . LEU A 1 455 ? -4.691 -16.25 24.172 1 90.94 455 LEU A C 1
ATOM 3660 O O . LEU A 1 455 ? -4.27 -16.891 25.141 1 90.94 455 LEU A O 1
ATOM 3664 N N . ASP A 1 456 ? -5.781 -16.547 23.547 1 93.19 456 ASP A N 1
ATOM 3665 C CA . ASP A 1 456 ? -6.508 -17.781 23.859 1 93.19 456 ASP A CA 1
ATOM 3666 C C . ASP A 1 456 ? -5.637 -19.016 23.594 1 93.19 456 ASP A C 1
ATOM 3668 O O . ASP A 1 456 ? -5.637 -19.953 24.391 1 93.19 456 ASP A O 1
ATOM 3672 N N . ILE A 1 457 ? -4.898 -18.984 22.562 1 93.38 457 ILE A N 1
ATOM 3673 C CA . ILE A 1 457 ? -3.994 -20.078 22.234 1 93.38 457 ILE A CA 1
ATOM 3674 C C . ILE A 1 457 ? -2.863 -20.141 23.266 1 93.38 457 ILE A C 1
ATOM 3676 O O . ILE A 1 457 ? -2.514 -21.219 23.75 1 93.38 457 ILE A O 1
ATOM 3680 N N . LEU A 1 458 ? -2.258 -19.016 23.578 1 90.19 458 LEU A N 1
ATOM 3681 C CA . LEU A 1 458 ? -1.183 -18.938 24.562 1 90.19 458 LEU A CA 1
ATOM 3682 C C . LEU A 1 458 ? -1.654 -19.453 25.922 1 90.19 458 LEU A C 1
ATOM 3684 O O . LEU A 1 458 ? -0.917 -20.141 26.625 1 90.19 458 LEU A O 1
ATOM 3688 N N . ALA A 1 459 ? -2.85 -19.125 26.312 1 91.62 459 ALA A N 1
ATOM 3689 C CA . ALA A 1 459 ? -3.416 -19.562 27.594 1 91.62 459 ALA A CA 1
ATOM 3690 C C . ALA A 1 459 ? -3.537 -21.078 27.656 1 91.62 459 ALA A C 1
ATOM 3692 O O . ALA A 1 459 ? -3.256 -21.688 28.688 1 91.62 459 ALA A O 1
ATOM 3693 N N . LEU A 1 460 ? -3.953 -21.641 26.562 1 90.12 460 LEU A N 1
ATOM 3694 C CA . LEU A 1 460 ? -4.105 -23.094 26.516 1 90.12 460 LEU A CA 1
ATOM 3695 C C . LEU A 1 460 ? -2.746 -23.781 26.594 1 90.12 460 LEU A C 1
ATOM 3697 O O . LEU A 1 460 ? -2.615 -24.828 27.234 1 90.12 460 LEU A O 1
ATOM 3701 N N . LEU A 1 461 ? -1.762 -23.172 25.891 1 87.38 461 LEU A N 1
ATOM 3702 C CA . LEU A 1 461 ? -0.428 -23.766 25.875 1 87.38 461 LEU A CA 1
ATOM 3703 C C . LEU A 1 461 ? 0.218 -23.672 27.266 1 87.38 461 LEU A C 1
ATOM 3705 O O . LEU A 1 461 ? 1.044 -24.5 27.625 1 87.38 461 LEU A O 1
ATOM 3709 N N . LEU A 1 462 ? -0.092 -22.641 27.984 1 85.12 462 LEU A N 1
ATOM 3710 C CA . LEU A 1 462 ? 0.472 -22.438 29.312 1 85.12 462 LEU A CA 1
ATOM 3711 C C . LEU A 1 462 ? -0.266 -23.281 30.344 1 85.12 462 LEU A C 1
ATOM 3713 O O . LEU A 1 462 ? 0.206 -23.438 31.469 1 85.12 462 LEU A O 1
ATOM 3717 N N . LEU A 1 463 ? -1.397 -23.859 30.141 1 78.5 463 LEU A N 1
ATOM 3718 C CA . LEU A 1 463 ? -2.086 -24.781 31.047 1 78.5 463 LEU A CA 1
ATOM 3719 C C . LEU A 1 463 ? -1.515 -26.188 30.922 1 78.5 463 LEU A C 1
ATOM 3721 O O . LEU A 1 463 ? -1.403 -26.906 31.922 1 78.5 463 LEU A O 1
ATOM 3725 N N . ALA B 1 1 ? 19.625 1.758 -19.234 1 97.81 1 ALA B N 1
ATOM 3726 C CA . ALA B 1 1 ? 20.25 1.006 -18.141 1 97.81 1 ALA B CA 1
ATOM 3727 C C . ALA B 1 1 ? 20.469 -0.453 -18.531 1 97.81 1 ALA B C 1
ATOM 3729 O O . ALA B 1 1 ? 19.672 -1.02 -19.297 1 97.81 1 ALA B O 1
ATOM 3730 N N . LYS B 1 2 ? 21.516 -1.025 -18.062 1 98.19 2 LYS B N 1
ATOM 3731 C CA . LYS B 1 2 ? 21.781 -2.453 -18.219 1 98.19 2 LYS B CA 1
ATOM 3732 C C . LYS B 1 2 ? 21.219 -3.244 -17.047 1 98.19 2 LYS B C 1
ATOM 3734 O O . LYS B 1 2 ? 21.578 -2.998 -15.891 1 98.19 2 LYS B O 1
ATOM 3739 N N . VAL B 1 3 ? 20.312 -4.18 -17.328 1 98.62 3 VAL B N 1
ATOM 3740 C CA . VAL B 1 3 ? 19.625 -4.918 -16.281 1 98.62 3 VAL B CA 1
ATOM 3741 C C . VAL B 1 3 ? 19.938 -6.406 -16.406 1 98.62 3 VAL B C 1
ATOM 3743 O O . VAL B 1 3 ? 19.641 -7.035 -17.422 1 98.62 3 VAL B O 1
ATOM 3746 N N . LEU B 1 4 ? 20.594 -6.945 -15.398 1 98.62 4 LEU B N 1
ATOM 3747 C CA . LEU B 1 4 ? 20.812 -8.383 -15.344 1 98.62 4 LEU B CA 1
ATOM 3748 C C . LEU B 1 4 ? 19.609 -9.094 -14.742 1 98.62 4 LEU B C 1
ATOM 3750 O O . LEU B 1 4 ? 19.047 -8.633 -13.75 1 98.62 4 LEU B O 1
ATOM 3754 N N . ILE B 1 5 ? 19.188 -10.156 -15.359 1 97.62 5 ILE B N 1
ATOM 3755 C CA . ILE B 1 5 ? 18.031 -10.898 -14.898 1 97.62 5 ILE B CA 1
ATOM 3756 C C . ILE B 1 5 ? 18.422 -12.352 -14.609 1 97.62 5 ILE B C 1
ATOM 3758 O O . ILE B 1 5 ? 18.953 -13.039 -15.484 1 97.62 5 ILE B O 1
ATOM 3762 N N . MET B 1 6 ? 18.188 -12.75 -13.383 1 95.62 6 MET B N 1
ATOM 3763 C CA . MET B 1 6 ? 18.469 -14.133 -12.992 1 95.62 6 MET B CA 1
ATOM 3764 C C . MET B 1 6 ? 17.188 -14.844 -12.57 1 95.62 6 MET B C 1
ATOM 3766 O O . MET B 1 6 ? 16.797 -14.789 -11.398 1 95.62 6 MET B O 1
ATOM 3770 N N . PRO B 1 7 ? 16.594 -15.578 -13.477 1 92.88 7 PRO B N 1
ATOM 3771 C CA . PRO B 1 7 ? 15.391 -16.344 -13.133 1 92.88 7 PRO B CA 1
ATOM 3772 C C . PRO B 1 7 ? 15.719 -17.672 -12.445 1 92.88 7 PRO B C 1
ATOM 3774 O O . PRO B 1 7 ? 16.891 -18.016 -12.305 1 92.88 7 PRO B O 1
ATOM 3777 N N . THR B 1 8 ? 14.719 -18.359 -12 1 90 8 THR B N 1
ATOM 3778 C CA . THR B 1 8 ? 14.93 -19.688 -11.43 1 90 8 THR B CA 1
ATOM 3779 C C . THR B 1 8 ? 15.375 -20.672 -12.508 1 90 8 THR B C 1
ATOM 3781 O O . THR B 1 8 ? 15.141 -20.453 -13.695 1 90 8 THR B O 1
ATOM 3784 N N . ILE B 1 9 ? 15.969 -21.719 -12.133 1 88.56 9 ILE B N 1
ATOM 3785 C CA . ILE B 1 9 ? 16.609 -22.609 -13.094 1 88.56 9 ILE B CA 1
ATOM 3786 C C . ILE B 1 9 ? 15.68 -23.766 -13.43 1 88.56 9 ILE B C 1
ATOM 3788 O O . ILE B 1 9 ? 15.906 -24.5 -14.398 1 88.56 9 ILE B O 1
ATOM 3792 N N . VAL B 1 10 ? 14.57 -23.875 -12.711 1 86.06 10 VAL B N 1
ATOM 3793 C CA . VAL B 1 10 ? 13.797 -25.109 -12.852 1 86.06 10 VAL B CA 1
ATOM 3794 C C . VAL B 1 10 ? 12.477 -24.812 -13.562 1 86.06 10 VAL B C 1
ATOM 3796 O O . VAL B 1 10 ? 12.078 -25.562 -14.461 1 86.06 10 VAL B O 1
ATOM 3799 N N . PHE B 1 11 ? 11.82 -23.781 -13.258 1 84.62 11 PHE B N 1
ATOM 3800 C CA . PHE B 1 11 ? 10.43 -23.594 -13.68 1 84.62 11 PHE B CA 1
ATOM 3801 C C . PHE B 1 11 ? 10.344 -22.656 -14.867 1 84.62 11 PHE B C 1
ATOM 3803 O O . PHE B 1 11 ? 10.672 -21.469 -14.75 1 84.62 11 PHE B O 1
ATOM 3810 N N . ASP B 1 12 ? 9.773 -23.156 -15.953 1 86.12 12 ASP B N 1
ATOM 3811 C CA . ASP B 1 12 ? 9.594 -22.359 -17.156 1 86.12 12 ASP B CA 1
ATOM 3812 C C . ASP B 1 12 ? 8.555 -21.266 -16.953 1 86.12 12 ASP B C 1
ATOM 3814 O O . ASP B 1 12 ? 8.648 -20.188 -17.547 1 86.12 12 ASP B O 1
ATOM 3818 N N . SER B 1 13 ? 7.602 -21.594 -16.141 1 87.19 13 SER B N 1
ATOM 3819 C CA . SER B 1 13 ? 6.559 -20.609 -15.867 1 87.19 13 SER B CA 1
ATOM 3820 C C . SER B 1 13 ? 7.145 -19.328 -15.266 1 87.19 13 SER B C 1
ATOM 3822 O O . SER B 1 13 ? 6.676 -18.234 -15.555 1 87.19 13 SER B O 1
ATOM 3824 N N . HIS B 1 14 ? 8.18 -19.453 -14.453 1 89.94 14 HIS B N 1
ATOM 3825 C CA . HIS B 1 14 ? 8.875 -18.297 -13.906 1 89.94 14 HIS B CA 1
ATOM 3826 C C . HIS B 1 14 ? 9.656 -17.562 -14.992 1 89.94 14 HIS B C 1
ATOM 3828 O O . HIS B 1 14 ? 9.617 -16.328 -15.062 1 89.94 14 HIS B O 1
ATOM 3834 N N . LEU B 1 15 ? 10.336 -18.391 -15.734 1 91.19 15 LEU B N 1
ATOM 3835 C CA . LEU B 1 15 ? 11.164 -17.828 -16.797 1 91.19 15 LEU B CA 1
ATOM 3836 C C . LEU B 1 15 ? 10.336 -16.953 -17.734 1 91.19 15 LEU B C 1
ATOM 3838 O O . LEU B 1 15 ? 10.789 -15.898 -18.172 1 91.19 15 LEU B O 1
ATOM 3842 N N . ARG B 1 16 ? 9.125 -17.344 -18.031 1 90.88 16 ARG B N 1
ATOM 3843 C CA . ARG B 1 16 ? 8.266 -16.594 -18.938 1 90.88 16 ARG B CA 1
ATOM 3844 C C . ARG B 1 16 ? 7.965 -15.211 -18.406 1 90.88 16 ARG B C 1
ATOM 3846 O O . ARG B 1 16 ? 7.891 -14.242 -19.156 1 90.88 16 ARG B O 1
ATOM 3853 N N . VAL B 1 17 ? 7.773 -15.094 -17.141 1 93.81 17 VAL B N 1
ATOM 3854 C CA . VAL B 1 17 ? 7.512 -13.805 -16.516 1 93.81 17 VAL B CA 1
ATOM 3855 C C . VAL B 1 17 ? 8.719 -12.891 -16.688 1 93.81 17 VAL B C 1
ATOM 3857 O O . VAL B 1 17 ? 8.578 -11.734 -17.109 1 93.81 17 VAL B O 1
ATOM 3860 N N . PHE B 1 18 ? 9.875 -13.43 -16.453 1 95.06 18 PHE B N 1
ATOM 3861 C CA . PHE B 1 18 ? 11.102 -12.641 -16.547 1 95.06 18 PHE B CA 1
ATOM 3862 C C . PHE B 1 18 ? 11.359 -12.242 -18 1 95.06 18 PHE B C 1
ATOM 3864 O O . PHE B 1 18 ? 11.82 -11.125 -18.266 1 95.06 18 PHE B O 1
ATOM 3871 N N . MET B 1 19 ? 11.031 -13.148 -18.891 1 94.19 19 MET B N 1
ATOM 3872 C CA . MET B 1 19 ? 11.203 -12.828 -20.297 1 94.19 19 MET B CA 1
ATOM 3873 C C . MET B 1 19 ? 10.258 -11.711 -20.719 1 94.19 19 MET B C 1
ATOM 3875 O O . MET B 1 19 ? 10.648 -10.82 -21.484 1 94.19 19 MET B O 1
ATOM 3879 N N . ARG B 1 20 ? 9.062 -11.781 -20.234 1 94.62 20 ARG B N 1
ATOM 3880 C CA . ARG B 1 20 ? 8.094 -10.734 -20.547 1 94.62 20 ARG B CA 1
ATOM 3881 C C . ARG B 1 20 ? 8.562 -9.383 -20.016 1 94.62 20 ARG B C 1
ATOM 3883 O O . ARG B 1 20 ? 8.414 -8.367 -20.703 1 94.62 20 ARG B O 1
ATOM 3890 N N . VAL B 1 21 ? 9.117 -9.352 -18.875 1 96.75 21 VAL B N 1
ATOM 3891 C CA . VAL B 1 21 ? 9.648 -8.125 -18.281 1 96.75 21 VAL B CA 1
ATOM 3892 C C . VAL B 1 21 ? 10.844 -7.637 -19.094 1 96.75 21 VAL B C 1
ATOM 3894 O O . VAL B 1 21 ? 10.969 -6.441 -19.359 1 96.75 21 VAL B O 1
ATOM 3897 N N . ALA B 1 22 ? 11.703 -8.57 -19.531 1 96.56 22 ALA B N 1
ATOM 3898 C CA . ALA B 1 22 ? 12.859 -8.219 -20.359 1 96.56 22 ALA B CA 1
ATOM 3899 C C . ALA B 1 22 ? 12.422 -7.57 -21.672 1 96.56 22 ALA B C 1
ATOM 3901 O O . ALA B 1 22 ? 13.016 -6.586 -22.109 1 96.56 22 ALA B O 1
ATOM 3902 N N . GLU B 1 23 ? 11.422 -8.109 -22.219 1 95.62 23 GLU B N 1
ATOM 3903 C CA . GLU B 1 23 ? 10.883 -7.539 -23.453 1 95.62 23 GLU B CA 1
ATOM 3904 C C . GLU B 1 23 ? 10.383 -6.113 -23.219 1 95.62 23 GLU B C 1
ATOM 3906 O O . GLU B 1 23 ? 10.664 -5.219 -24.016 1 95.62 23 GLU B O 1
ATOM 3911 N N . ALA B 1 24 ? 9.641 -5.93 -22.156 1 96.69 24 ALA B N 1
ATOM 3912 C CA . ALA B 1 24 ? 9.094 -4.609 -21.844 1 96.69 24 ALA B CA 1
ATOM 3913 C C . ALA B 1 24 ? 10.219 -3.607 -21.578 1 96.69 24 ALA B C 1
ATOM 3915 O O . ALA B 1 24 ? 10.125 -2.443 -21.984 1 96.69 24 ALA B O 1
ATOM 3916 N N . LEU B 1 25 ? 11.242 -4.051 -20.906 1 97.75 25 LEU B N 1
ATOM 3917 C CA . LEU B 1 25 ? 12.391 -3.191 -20.656 1 97.75 25 LEU B CA 1
ATOM 3918 C C . LEU B 1 25 ? 13.078 -2.799 -21.953 1 97.75 25 LEU B C 1
ATOM 3920 O O . LEU B 1 25 ? 13.484 -1.646 -22.125 1 97.75 25 LEU B O 1
ATOM 3924 N N . THR B 1 26 ? 13.188 -3.746 -22.828 1 97.25 26 THR B N 1
ATOM 3925 C CA . THR B 1 26 ? 13.773 -3.479 -24.141 1 97.25 26 THR B CA 1
ATOM 3926 C C . THR B 1 26 ? 12.969 -2.426 -24.891 1 97.25 26 THR B C 1
ATOM 3928 O O . THR B 1 26 ? 13.531 -1.502 -25.484 1 97.25 26 THR B O 1
ATOM 3931 N N . ASP B 1 27 ? 11.703 -2.562 -24.875 1 96.44 27 ASP B N 1
ATOM 3932 C CA . ASP B 1 27 ? 10.805 -1.628 -25.547 1 96.44 27 ASP B CA 1
ATOM 3933 C C . ASP B 1 27 ? 10.969 -0.213 -25 1 96.44 27 ASP B C 1
ATOM 3935 O O . ASP B 1 27 ? 10.727 0.766 -25.703 1 96.44 27 ASP B O 1
ATOM 3939 N N . ARG B 1 28 ? 11.414 -0.111 -23.812 1 96.75 28 ARG B N 1
ATOM 3940 C CA . ARG B 1 28 ? 11.57 1.188 -23.172 1 96.75 28 ARG B CA 1
ATOM 3941 C C . ARG B 1 28 ? 13.008 1.698 -23.312 1 96.75 28 ARG B C 1
ATOM 3943 O O . ARG B 1 28 ? 13.375 2.709 -22.703 1 96.75 28 ARG B O 1
ATOM 3950 N N . GLY B 1 29 ? 13.828 0.959 -23.953 1 97.19 29 GLY B N 1
ATOM 3951 C CA . GLY B 1 29 ? 15.164 1.438 -24.281 1 97.19 29 GLY B CA 1
ATOM 3952 C C . GLY B 1 29 ? 16.234 0.93 -23.344 1 97.19 29 GLY B C 1
ATOM 3953 O O . GLY B 1 29 ? 17.391 1.375 -23.406 1 97.19 29 GLY B O 1
ATOM 3954 N N . HIS B 1 30 ? 15.906 0.004 -22.484 1 98.19 30 HIS B N 1
ATOM 3955 C CA . HIS B 1 30 ? 16.891 -0.585 -21.594 1 98.19 30 HIS B CA 1
ATOM 3956 C C . HIS B 1 30 ? 17.594 -1.775 -22.25 1 98.19 30 HIS B C 1
ATOM 3958 O O . HIS B 1 30 ? 17.219 -2.18 -23.359 1 98.19 30 HIS B O 1
ATOM 3964 N N . ASP B 1 31 ? 18.641 -2.273 -21.625 1 98 31 ASP B N 1
ATOM 3965 C CA . ASP B 1 31 ? 19.422 -3.412 -22.094 1 98 31 ASP B CA 1
ATOM 3966 C C . ASP B 1 31 ? 19.359 -4.574 -21.109 1 98 31 ASP B C 1
ATOM 3968 O O . ASP B 1 31 ? 20.312 -4.805 -20.359 1 98 31 ASP B O 1
ATOM 3972 N N . PRO B 1 32 ? 18.281 -5.32 -21.172 1 97.69 32 PRO B N 1
ATOM 3973 C CA . PRO B 1 32 ? 18.203 -6.484 -20.281 1 97.69 32 PRO B CA 1
ATOM 3974 C C . PRO B 1 32 ? 19.062 -7.648 -20.766 1 97.69 32 PRO B C 1
ATOM 3976 O O . PRO B 1 32 ? 19.141 -7.906 -21.969 1 97.69 32 PRO B O 1
ATOM 3979 N N . VAL B 1 33 ? 19.703 -8.289 -19.844 1 97.19 33 VAL B N 1
ATOM 3980 C CA . VAL B 1 33 ? 20.516 -9.469 -20.094 1 97.19 33 VAL B CA 1
ATOM 3981 C C . VAL B 1 33 ? 20.031 -10.633 -19.219 1 97.19 33 VAL B C 1
ATOM 3983 O O . VAL B 1 33 ? 20.172 -10.594 -18 1 97.19 33 VAL B O 1
ATOM 3986 N N . LEU B 1 34 ? 19.531 -11.625 -19.844 1 95.56 34 LEU B N 1
ATOM 3987 C CA . LEU B 1 34 ? 19.062 -12.797 -19.125 1 95.56 34 LEU B CA 1
ATOM 3988 C C . LEU B 1 34 ? 20.188 -13.797 -18.891 1 95.56 34 LEU B C 1
ATOM 3990 O O . LEU B 1 34 ? 20.875 -14.188 -19.828 1 95.56 34 LEU B O 1
ATOM 3994 N N . LEU B 1 35 ? 20.438 -14.133 -17.641 1 96.19 35 LEU B N 1
ATOM 3995 C CA . LEU B 1 35 ? 21.453 -15.102 -17.266 1 96.19 35 LEU B CA 1
ATOM 3996 C C . LEU B 1 35 ? 20.859 -16.5 -17.172 1 96.19 35 LEU B C 1
ATOM 3998 O O . LEU B 1 35 ? 20.094 -16.797 -16.234 1 96.19 35 LEU B O 1
ATOM 4002 N N . LEU B 1 36 ? 21.266 -17.375 -18.125 1 93.06 36 LEU B N 1
ATOM 4003 C CA . LEU B 1 36 ? 20.656 -18.703 -18.203 1 93.06 36 LEU B CA 1
ATOM 4004 C C . LEU B 1 36 ? 21.719 -19.766 -18.453 1 93.06 36 LEU B C 1
ATOM 4006 O O . LEU B 1 36 ? 22.797 -19.469 -18.969 1 93.06 36 LEU B O 1
ATOM 4010 N N . HIS B 1 37 ? 21.312 -20.953 -18.016 1 92.81 37 HIS B N 1
ATOM 4011 C CA . HIS B 1 37 ? 22.125 -22.109 -18.422 1 92.81 37 HIS B CA 1
ATOM 4012 C C . HIS B 1 37 ? 22.25 -22.188 -19.938 1 92.81 37 HIS B C 1
ATOM 4014 O O . HIS B 1 37 ? 21.297 -21.891 -20.672 1 92.81 37 HIS B O 1
ATOM 4020 N N . GLU B 1 38 ? 23.375 -22.625 -20.375 1 91.81 38 GLU B N 1
ATOM 4021 C CA . GLU B 1 38 ? 23.672 -22.672 -21.797 1 91.81 38 GLU B CA 1
ATOM 4022 C C . GLU B 1 38 ? 22.703 -23.609 -22.531 1 91.81 38 GLU B C 1
ATOM 4024 O O . GLU B 1 38 ? 22.422 -23.422 -23.703 1 91.81 38 GLU B O 1
ATOM 4029 N N . GLY B 1 39 ? 22.188 -24.594 -21.781 1 90.25 39 GLY B N 1
ATOM 4030 C CA . GLY B 1 39 ? 21.266 -25.547 -22.391 1 90.25 39 GLY B CA 1
ATOM 4031 C C . GLY B 1 39 ? 19.812 -25.156 -22.25 1 90.25 39 GLY B C 1
ATOM 4032 O O . GLY B 1 39 ? 18.922 -25.938 -22.562 1 90.25 39 GLY B O 1
ATOM 4033 N N . ARG B 1 40 ? 19.609 -24 -21.734 1 88.38 40 ARG B N 1
ATOM 4034 C CA . ARG B 1 40 ? 18.219 -23.562 -21.594 1 88.38 40 ARG B CA 1
ATOM 4035 C C . ARG B 1 40 ? 17.734 -22.922 -22.891 1 88.38 40 ARG B C 1
ATOM 4037 O O . ARG B 1 40 ? 18.375 -22.016 -23.438 1 88.38 40 ARG B O 1
ATOM 4044 N N . ASP B 1 41 ? 16.625 -23.453 -23.422 1 77.31 41 ASP B N 1
ATOM 4045 C CA . ASP B 1 41 ? 16.062 -22.984 -24.688 1 77.31 41 ASP B CA 1
ATOM 4046 C C . ASP B 1 41 ? 15.055 -21.859 -24.438 1 77.31 41 ASP B C 1
ATOM 4048 O O . ASP B 1 41 ? 14.156 -21.984 -23.609 1 77.31 41 ASP B O 1
ATOM 4052 N N . VAL B 1 42 ? 15.375 -20.734 -24.812 1 75 42 VAL B N 1
ATOM 4053 C CA . VAL B 1 42 ? 14.406 -19.641 -24.828 1 75 42 VAL B CA 1
ATOM 4054 C C . VAL B 1 42 ? 13.812 -19.5 -26.234 1 75 42 VAL B C 1
ATOM 4056 O O . VAL B 1 42 ? 14.508 -19.719 -27.234 1 75 42 VAL B O 1
ATOM 4059 N N . GLU B 1 43 ? 12.57 -19.828 -26.344 1 63.34 43 GLU B N 1
ATOM 4060 C CA . GLU B 1 43 ? 11.898 -19.844 -27.641 1 63.34 43 GLU B CA 1
ATOM 4061 C C . GLU B 1 43 ? 12.477 -18.797 -28.578 1 63.34 43 GLU B C 1
ATOM 4063 O O . GLU B 1 43 ? 12.922 -17.734 -28.141 1 63.34 43 GLU B O 1
ATOM 4068 N N . THR B 1 44 ? 13.07 -19.359 -29.719 1 52.5 44 THR B N 1
ATOM 4069 C CA . THR B 1 44 ? 13.984 -19.031 -30.812 1 52.5 44 THR B CA 1
ATOM 4070 C C . THR B 1 44 ? 13.773 -17.594 -31.281 1 52.5 44 THR B C 1
ATOM 4072 O O . THR B 1 44 ? 14.586 -17.062 -32.031 1 52.5 44 THR B O 1
ATOM 4075 N N . SER B 1 45 ? 12.578 -17.047 -31.5 1 52.66 45 SER B N 1
ATOM 4076 C CA . SER B 1 45 ? 12.883 -15.797 -32.219 1 52.66 45 SER B CA 1
ATOM 4077 C C . SER B 1 45 ? 13.742 -14.875 -31.344 1 52.66 45 SER B C 1
ATOM 4079 O O . SER B 1 45 ? 13.75 -14.984 -30.125 1 52.66 45 SER B O 1
ATOM 4081 N N . LEU B 1 46 ? 14.828 -14.352 -32.031 1 58.06 46 LEU B N 1
ATOM 4082 C CA . LEU B 1 46 ? 15.781 -13.383 -31.484 1 58.06 46 LEU B CA 1
ATOM 4083 C C . LEU B 1 46 ? 15.109 -12.5 -30.438 1 58.06 46 LEU B C 1
ATOM 4085 O O . LEU B 1 46 ? 14.391 -11.555 -30.781 1 58.06 46 LEU B O 1
ATOM 4089 N N . PRO B 1 47 ? 15.273 -13.016 -29.188 1 69.81 47 PRO B N 1
ATOM 4090 C CA . PRO B 1 47 ? 14.664 -12.125 -28.203 1 69.81 47 PRO B CA 1
ATOM 4091 C C . PRO B 1 47 ? 15.133 -10.68 -28.344 1 69.81 47 PRO B C 1
ATOM 4093 O O . PRO B 1 47 ? 16.234 -10.43 -28.844 1 69.81 47 PRO B O 1
ATOM 4096 N N . GLY B 1 48 ? 14.367 -9.773 -28.406 1 80.69 48 GLY B N 1
ATOM 4097 C CA . GLY B 1 48 ? 14.742 -8.367 -28.422 1 80.69 48 GLY B CA 1
ATOM 4098 C C . GLY B 1 48 ? 15.664 -7.98 -27.281 1 80.69 48 GLY B C 1
ATOM 4099 O O . GLY B 1 48 ? 15.883 -6.797 -27.031 1 80.69 48 GLY B O 1
ATOM 4100 N N . PHE B 1 49 ? 16.266 -9.125 -26.5 1 89.38 49 PHE B N 1
ATOM 4101 C CA . PHE B 1 49 ? 17.156 -8.828 -25.391 1 89.38 49 PHE B CA 1
ATOM 4102 C C . PHE B 1 49 ? 18.344 -9.781 -25.375 1 89.38 49 PHE B C 1
ATOM 4104 O O . PHE B 1 49 ? 18.312 -10.82 -26.062 1 89.38 49 PHE B O 1
ATOM 4111 N N . ARG B 1 50 ? 19.375 -9.461 -24.672 1 93.25 50 ARG B N 1
ATOM 4112 C CA . ARG B 1 50 ? 20.625 -10.211 -24.656 1 93.25 50 ARG B CA 1
ATOM 4113 C C . ARG B 1 50 ? 20.547 -11.352 -23.641 1 93.25 50 ARG B C 1
ATOM 4115 O O . ARG B 1 50 ? 19.734 -11.312 -22.719 1 93.25 50 ARG B O 1
ATOM 4122 N N . MET B 1 51 ? 21.391 -12.375 -23.922 1 93 51 MET B N 1
ATOM 4123 C CA . MET B 1 51 ? 21.531 -13.5 -23.016 1 93 51 MET B CA 1
ATOM 4124 C C . MET B 1 51 ? 22.984 -13.727 -22.625 1 93 51 MET B C 1
ATOM 4126 O O . MET B 1 51 ? 23.875 -13.57 -23.469 1 93 51 MET B O 1
ATOM 4130 N N . GLN B 1 52 ? 23.203 -13.961 -21.422 1 93.62 52 GLN B N 1
ATOM 4131 C CA . GLN B 1 52 ? 24.469 -14.461 -20.922 1 93.62 52 GLN B CA 1
ATOM 4132 C C . GLN B 1 52 ? 24.344 -15.898 -20.438 1 93.62 52 GLN B C 1
ATOM 4134 O O . GLN B 1 52 ? 23.469 -16.219 -19.641 1 93.62 52 GLN B O 1
ATOM 4139 N N . ARG B 1 53 ? 25.203 -16.75 -20.969 1 93.12 53 ARG B N 1
ATOM 4140 C CA . ARG B 1 53 ? 25.062 -18.188 -20.719 1 93.12 53 ARG B CA 1
ATOM 4141 C C . ARG B 1 53 ? 26.141 -18.672 -19.766 1 93.12 53 ARG B C 1
ATOM 4143 O O . ARG B 1 53 ? 27.25 -18.125 -19.734 1 93.12 53 ARG B O 1
ATOM 4150 N N . TYR B 1 54 ? 25.781 -19.641 -18.984 1 94.12 54 TYR B N 1
ATOM 4151 C CA . TYR B 1 54 ? 26.734 -20.297 -18.078 1 94.12 54 TYR B CA 1
ATOM 4152 C C . TYR B 1 54 ? 26.422 -21.781 -17.953 1 94.12 54 TYR B C 1
ATOM 4154 O O . TYR B 1 54 ? 25.328 -22.234 -18.328 1 94.12 54 TYR B O 1
ATOM 4162 N N . TRP B 1 55 ? 27.391 -22.562 -17.562 1 93 55 TRP B N 1
ATOM 4163 C CA . TRP B 1 55 ? 27.172 -23.969 -17.281 1 93 55 TRP B CA 1
ATOM 4164 C C . TRP B 1 55 ? 26.656 -24.172 -15.867 1 93 55 TRP B C 1
ATOM 4166 O O . TRP B 1 55 ? 27.375 -23.953 -14.898 1 93 55 TRP B O 1
ATOM 4176 N N . GLY B 1 56 ? 25.422 -24.531 -15.852 1 93.12 56 GLY B N 1
ATOM 4177 C CA . GLY B 1 56 ? 24.797 -24.719 -14.562 1 93.12 56 GLY B CA 1
ATOM 4178 C C . GLY B 1 56 ? 24.188 -26.094 -14.391 1 93.12 56 GLY B C 1
ATOM 4179 O O . GLY B 1 56 ? 24.625 -27.062 -15.016 1 93.12 56 GLY B O 1
ATOM 4180 N N . THR B 1 57 ? 23.234 -26.219 -13.531 1 93.75 57 THR B N 1
ATOM 4181 C CA . THR B 1 57 ? 22.672 -27.484 -13.086 1 93.75 57 THR B CA 1
ATOM 4182 C C . THR B 1 57 ? 21.688 -28.016 -14.109 1 93.75 57 THR B C 1
ATOM 4184 O O . THR B 1 57 ? 21.594 -29.234 -14.328 1 93.75 57 THR B O 1
ATOM 4187 N N . PHE B 1 58 ? 20.938 -27.047 -14.75 1 92.31 58 PHE B N 1
ATOM 4188 C CA . PHE B 1 58 ? 19.828 -27.562 -15.531 1 92.31 58 PHE B CA 1
ATOM 4189 C C . PHE B 1 58 ?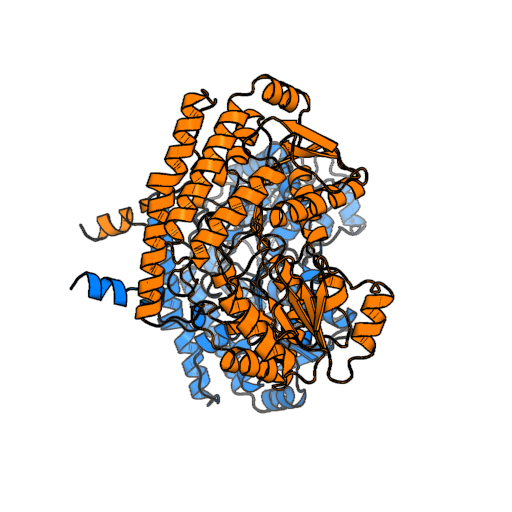 19.828 -26.969 -16.938 1 92.31 58 PHE B C 1
ATOM 4191 O O . PHE B 1 58 ? 19.875 -25.75 -17.109 1 92.31 58 PHE B O 1
ATOM 4198 N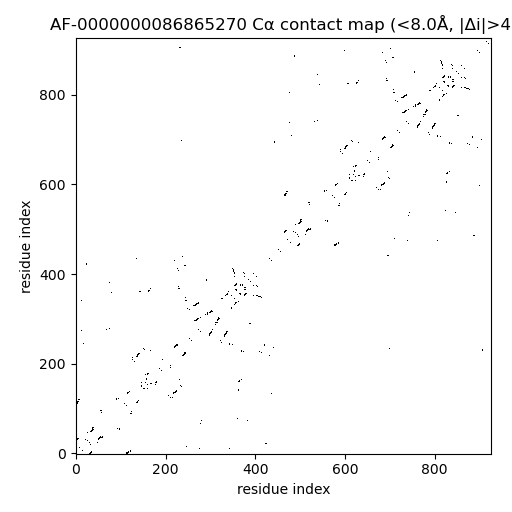 N . SER B 1 59 ? 19.859 -27.797 -17.891 1 91.81 59 SER B N 1
ATOM 4199 C CA . SER B 1 59 ? 19.391 -27.453 -19.234 1 91.81 59 SER B CA 1
ATOM 4200 C C . SER B 1 59 ? 17.875 -27.547 -19.328 1 91.81 59 SER B C 1
ATOM 4202 O O . SER B 1 59 ? 17.203 -27.938 -18.359 1 91.81 59 SER B O 1
ATOM 4204 N N . THR B 1 60 ? 17.328 -27.203 -20.422 1 88.81 60 THR B N 1
ATOM 4205 C CA . THR B 1 60 ? 15.891 -27.328 -20.609 1 88.81 60 THR B CA 1
ATOM 4206 C C . THR B 1 60 ? 15.438 -28.781 -20.438 1 88.81 60 THR B C 1
ATOM 4208 O O . THR B 1 60 ? 14.492 -29.047 -19.688 1 88.81 60 THR B O 1
ATOM 4211 N N . GLU B 1 61 ? 16.188 -29.672 -21 1 89.56 61 GLU B N 1
ATOM 4212 C CA . GLU B 1 61 ? 15.812 -31.094 -20.984 1 89.56 61 GLU B CA 1
ATOM 4213 C C . GLU B 1 61 ? 15.977 -31.688 -19.594 1 89.56 61 GLU B C 1
ATOM 4215 O O . GLU B 1 61 ? 15.102 -32.438 -19.141 1 89.56 61 GLU B O 1
ATOM 4220 N N . SER B 1 62 ? 17.062 -31.375 -18.953 1 91.94 62 SER B N 1
ATOM 4221 C CA . SER B 1 62 ? 17.312 -31.969 -17.641 1 91.94 62 SER B CA 1
ATOM 4222 C C . SER B 1 62 ? 16.344 -31.406 -16.594 1 91.94 62 SER B C 1
ATOM 4224 O O . SER B 1 62 ? 15.93 -32.125 -15.688 1 91.94 62 SER B O 1
ATOM 4226 N N . ALA B 1 63 ? 16.109 -30.156 -16.734 1 90.38 63 ALA B N 1
ATOM 4227 C CA . ALA B 1 63 ? 15.117 -29.578 -15.828 1 90.38 63 ALA B CA 1
ATOM 4228 C C . ALA B 1 63 ? 13.758 -30.234 -16 1 90.38 63 ALA B C 1
ATOM 4230 O O . ALA B 1 63 ? 13.117 -30.609 -15.016 1 90.38 63 ALA B O 1
ATOM 4231 N N . ASP B 1 64 ? 13.352 -30.344 -17.219 1 88 64 ASP B N 1
ATOM 4232 C CA . ASP B 1 64 ? 12.07 -30.969 -17.531 1 88 64 ASP B CA 1
ATOM 4233 C C . ASP B 1 64 ? 12.008 -32.406 -16.969 1 88 64 ASP B C 1
ATOM 4235 O O . ASP B 1 64 ? 11.039 -32.781 -16.328 1 88 64 ASP B O 1
ATOM 4239 N N . ALA B 1 65 ? 13.031 -33.156 -17.219 1 90.31 65 ALA B N 1
ATOM 4240 C CA . ALA B 1 65 ? 13.094 -34.531 -16.75 1 90.31 65 ALA B CA 1
ATOM 4241 C C . ALA B 1 65 ? 13.023 -34.594 -15.227 1 90.31 65 ALA B C 1
ATOM 4243 O O . ALA B 1 65 ? 12.336 -35.438 -14.664 1 90.31 65 ALA B O 1
ATOM 4244 N N . TRP B 1 66 ? 13.734 -33.75 -14.633 1 90.44 66 TRP B N 1
ATOM 4245 C CA . TRP B 1 66 ? 13.781 -33.719 -13.18 1 90.44 66 TRP B CA 1
ATOM 4246 C C . TRP B 1 66 ? 12.422 -33.375 -12.594 1 90.44 66 TRP B C 1
ATOM 4248 O O . TRP B 1 66 ? 11.969 -34 -11.633 1 90.44 66 TRP B O 1
ATOM 4258 N N . VAL B 1 67 ? 11.805 -32.375 -13.117 1 87.69 67 VAL B N 1
ATOM 4259 C CA . VAL B 1 67 ? 10.492 -31.922 -12.641 1 87.69 67 VAL B CA 1
ATOM 4260 C C . VAL B 1 67 ? 9.477 -33.062 -12.836 1 87.69 67 VAL B C 1
ATOM 4262 O O . VAL B 1 67 ? 8.656 -33.312 -11.953 1 87.69 67 VAL B O 1
ATOM 4265 N N . GLN B 1 68 ? 9.539 -33.719 -13.984 1 87.56 68 GLN B N 1
ATOM 4266 C CA . GLN B 1 68 ? 8.617 -34.812 -14.25 1 87.56 68 GLN B CA 1
ATOM 4267 C C . GLN B 1 68 ? 8.812 -35.938 -13.242 1 87.56 68 GLN B C 1
ATOM 4269 O O . GLN B 1 68 ? 7.84 -36.562 -12.82 1 87.56 68 GLN B O 1
ATOM 4274 N N . GLU B 1 69 ? 10.023 -36.156 -12.891 1 88.69 69 GLU B N 1
ATOM 4275 C CA . GLU B 1 69 ? 10.297 -37.156 -11.867 1 88.69 69 GLU B CA 1
ATOM 4276 C C . GLU B 1 69 ? 9.688 -36.781 -10.531 1 88.69 69 GLU B C 1
ATOM 4278 O O . GLU B 1 69 ? 9.133 -37.625 -9.82 1 88.69 69 GLU B O 1
ATOM 4283 N N . LYS B 1 70 ? 9.836 -35.531 -10.148 1 87.5 70 LYS B N 1
ATOM 4284 C CA . LYS B 1 70 ? 9.281 -35.062 -8.891 1 87.5 70 LYS B CA 1
ATOM 4285 C C . LYS B 1 70 ? 7.754 -35.125 -8.898 1 87.5 70 LYS B C 1
ATOM 4287 O O . LYS B 1 70 ? 7.141 -35.5 -7.898 1 87.5 70 LYS B O 1
ATOM 4292 N N . ILE B 1 71 ? 7.191 -34.75 -10.008 1 85.19 71 ILE B N 1
ATOM 4293 C CA . ILE B 1 71 ? 5.738 -34.812 -10.148 1 85.19 71 ILE B CA 1
ATOM 4294 C C . ILE B 1 71 ? 5.25 -36.25 -10.023 1 85.19 71 ILE B C 1
ATOM 4296 O O . ILE B 1 71 ? 4.246 -36.5 -9.359 1 85.19 71 ILE B O 1
ATOM 4300 N N . LYS B 1 72 ? 5.961 -37.125 -10.688 1 86.12 72 LYS B N 1
ATOM 4301 C CA . LYS B 1 72 ? 5.625 -38.531 -10.586 1 86.12 72 LYS B CA 1
ATOM 4302 C C . LYS B 1 72 ? 5.652 -39 -9.125 1 86.12 72 LYS B C 1
ATOM 4304 O O . LYS B 1 72 ? 4.789 -39.781 -8.703 1 86.12 72 LYS B O 1
ATOM 4309 N N . ARG B 1 73 ? 6.59 -38.531 -8.414 1 85.69 73 ARG B N 1
ATOM 4310 C CA . ARG B 1 73 ? 6.707 -38.906 -7.004 1 85.69 73 ARG B CA 1
ATOM 4311 C C . ARG B 1 73 ? 5.535 -38.375 -6.195 1 85.69 73 ARG B C 1
ATOM 4313 O O . ARG B 1 73 ? 5.043 -39.031 -5.281 1 85.69 73 ARG B O 1
ATOM 4320 N N . VAL B 1 74 ? 5.168 -37.219 -6.539 1 83 74 VAL B N 1
ATOM 4321 C CA . VAL B 1 74 ? 4.016 -36.594 -5.879 1 83 74 VAL B CA 1
ATOM 4322 C C . VAL B 1 74 ? 2.777 -37.469 -6.113 1 83 74 VAL B C 1
ATOM 4324 O O . VAL B 1 74 ? 2.016 -37.75 -5.18 1 83 74 VAL B O 1
ATOM 4327 N N . PHE B 1 75 ? 2.594 -38 -7.285 1 85.56 75 PHE B N 1
ATOM 4328 C CA . PHE B 1 75 ? 1.422 -38.781 -7.637 1 85.56 75 PHE B CA 1
ATOM 4329 C C . PHE B 1 75 ? 1.508 -40.188 -7.031 1 85.56 75 PHE B C 1
ATOM 4331 O O . PHE B 1 75 ? 0.499 -40.875 -6.926 1 85.56 75 PHE B O 1
ATOM 4338 N N . GLN B 1 76 ? 2.713 -40.5 -6.652 1 83.69 76 GLN B N 1
ATOM 4339 C CA . GLN B 1 76 ? 2.898 -41.781 -5.988 1 83.69 76 GLN B CA 1
ATOM 4340 C C . GLN B 1 76 ? 2.689 -41.656 -4.48 1 83.69 76 GLN B C 1
ATOM 4342 O O . GLN B 1 76 ? 2.799 -42.656 -3.752 1 83.69 76 GLN B O 1
ATOM 4347 N N . GLY B 1 77 ? 2.443 -40.469 -4.059 1 77.19 77 GLY B N 1
ATOM 4348 C CA . GLY B 1 77 ? 2.088 -40.281 -2.666 1 77.19 77 GLY B CA 1
ATOM 4349 C C . GLY B 1 77 ? 3.277 -39.938 -1.792 1 77.19 77 GLY B C 1
ATOM 4350 O O . GLY B 1 77 ? 3.188 -39.969 -0.563 1 77.19 77 GLY B O 1
ATOM 4351 N N . LYS B 1 78 ? 4.289 -39.688 -2.41 1 74.44 78 LYS B N 1
ATOM 4352 C CA . LYS B 1 78 ? 5.445 -39.281 -1.605 1 74.44 78 LYS B CA 1
ATOM 4353 C C . LYS B 1 78 ? 5.273 -37.875 -1.033 1 74.44 78 LYS B C 1
ATOM 4355 O O . LYS B 1 78 ? 4.578 -37.062 -1.617 1 74.44 78 LYS B O 1
ATOM 4360 N N . MET B 1 79 ? 5.883 -37.719 0.106 1 68.94 79 MET B N 1
ATOM 4361 C CA . MET B 1 79 ? 5.688 -36.5 0.855 1 68.94 79 MET B CA 1
ATOM 4362 C C . MET B 1 79 ? 6.266 -35.312 0.099 1 68.94 79 MET B C 1
ATOM 4364 O O . MET B 1 79 ? 7.438 -35.312 -0.282 1 68.94 79 MET B O 1
ATOM 4368 N N . THR B 1 80 ? 5.539 -34.312 -0.026 1 67.38 80 THR B N 1
ATOM 4369 C CA . THR B 1 80 ? 5.883 -33.094 -0.75 1 67.38 80 THR B CA 1
ATOM 4370 C C . THR B 1 80 ? 7.012 -32.344 -0.045 1 67.38 80 THR B C 1
ATOM 4372 O O . THR B 1 80 ? 7.848 -31.719 -0.696 1 67.38 80 THR B O 1
ATOM 4375 N N . SER B 1 81 ? 7.066 -32.438 1.213 1 67.75 81 SER B N 1
ATOM 4376 C CA . SER B 1 81 ? 8.117 -31.75 1.96 1 67.75 81 SER B CA 1
ATOM 4377 C C . SER B 1 81 ? 9.5 -32.219 1.528 1 67.75 81 SER B C 1
ATOM 4379 O O . SER B 1 81 ? 10.438 -31.438 1.438 1 67.75 81 SER B O 1
ATOM 4381 N N . LEU B 1 82 ? 9.602 -33.5 1.262 1 69 82 LEU B N 1
ATOM 4382 C CA . LEU B 1 82 ? 10.867 -34.062 0.808 1 69 82 LEU B CA 1
ATOM 4383 C C . LEU B 1 82 ? 11.266 -33.5 -0.55 1 69 82 LEU B C 1
ATOM 4385 O O . LEU B 1 82 ? 12.453 -33.312 -0.835 1 69 82 LEU B O 1
ATOM 4389 N N . GLU B 1 83 ? 10.305 -33.094 -1.178 1 76.19 83 GLU B N 1
ATOM 4390 C CA . GLU B 1 83 ? 10.578 -32.531 -2.5 1 76.19 83 GLU B CA 1
ATOM 4391 C C . GLU B 1 83 ? 11.094 -31.109 -2.402 1 76.19 83 GLU B C 1
ATOM 4393 O O . GLU B 1 83 ? 11.914 -30.672 -3.217 1 76.19 83 GLU B O 1
ATOM 4398 N N . VAL B 1 84 ? 10.648 -30.453 -1.424 1 75.31 84 VAL B N 1
ATOM 4399 C CA . VAL B 1 84 ? 11.117 -29.094 -1.224 1 75.31 84 VAL B CA 1
ATOM 4400 C C . VAL B 1 84 ? 12.617 -29.094 -0.955 1 75.31 84 VAL B C 1
ATOM 4402 O O . VAL B 1 84 ? 13.352 -28.234 -1.454 1 75.31 84 VAL B O 1
ATOM 4405 N N . PHE B 1 85 ? 13.07 -30.062 -0.243 1 81 85 PHE B N 1
ATOM 4406 C CA . PHE B 1 85 ? 14.492 -30.156 0.072 1 81 85 PHE B CA 1
ATOM 4407 C C . PHE B 1 85 ? 15.297 -30.484 -1.175 1 81 85 PHE B C 1
ATOM 4409 O O . PHE B 1 85 ? 16.438 -30.031 -1.329 1 81 85 PHE B O 1
ATOM 4416 N N . SER B 1 86 ? 14.672 -31.25 -1.987 1 85.81 86 SER B N 1
ATOM 4417 C CA . SER B 1 86 ? 15.352 -31.594 -3.23 1 85.81 86 SER B CA 1
ATOM 4418 C C . SER B 1 86 ? 15.539 -30.359 -4.117 1 85.81 86 SER B C 1
ATOM 4420 O O . SER B 1 86 ? 16.578 -30.203 -4.75 1 85.81 86 SER B O 1
ATOM 4422 N N . PHE B 1 87 ? 14.57 -29.562 -4.148 1 88.12 87 PHE B N 1
ATOM 4423 C CA . PHE B 1 87 ? 14.68 -28.328 -4.918 1 88.12 87 PHE B CA 1
ATOM 4424 C C . PHE B 1 87 ? 15.766 -27.422 -4.344 1 88.12 87 PHE B C 1
ATOM 4426 O O . PHE B 1 87 ? 16.578 -26.859 -5.09 1 88.12 87 PHE B O 1
ATOM 4433 N N . LEU B 1 88 ? 15.75 -27.328 -3.037 1 90.56 88 LEU B N 1
ATOM 4434 C CA . LEU B 1 88 ? 16.75 -26.5 -2.369 1 90.56 88 LEU B CA 1
ATOM 4435 C C . LEU B 1 88 ? 18.156 -26.969 -2.715 1 90.56 88 LEU B C 1
ATOM 4437 O O . LEU B 1 88 ? 19.031 -26.141 -2.992 1 90.56 88 LEU B O 1
ATOM 4441 N N . GLU B 1 89 ? 18.328 -28.25 -2.713 1 93.56 89 GLU B N 1
ATOM 4442 C CA . GLU B 1 89 ? 19.641 -28.797 -3.014 1 93.56 89 GLU B CA 1
ATOM 4443 C C . GLU B 1 89 ? 20.078 -28.453 -4.434 1 93.56 89 GLU B C 1
ATOM 4445 O O . GLU B 1 89 ? 21.25 -28.172 -4.672 1 93.56 89 GLU B O 1
ATOM 4450 N N . LYS B 1 90 ? 19.156 -28.484 -5.344 1 94.5 90 LYS B N 1
ATOM 4451 C CA . LYS B 1 90 ? 19.5 -28.156 -6.727 1 94.5 90 LYS B CA 1
ATOM 4452 C C . LYS B 1 90 ? 19.828 -26.672 -6.875 1 94.5 90 LYS B C 1
ATOM 4454 O O . LYS B 1 90 ? 20.734 -26.312 -7.641 1 94.5 90 LYS B O 1
ATOM 4459 N N . TYR B 1 91 ? 19.125 -25.859 -6.188 1 94.19 91 TYR B N 1
ATOM 4460 C CA . TYR B 1 91 ? 19.422 -24.438 -6.203 1 94.19 91 TYR B CA 1
ATOM 4461 C C . TYR B 1 91 ? 20.812 -24.156 -5.613 1 94.19 91 TYR B C 1
ATOM 4463 O O . TYR B 1 91 ? 21.562 -23.328 -6.133 1 94.19 91 TYR B O 1
ATOM 4471 N N . LEU B 1 92 ? 21.109 -24.891 -4.535 1 96.62 92 LEU B N 1
ATOM 4472 C CA . LEU B 1 92 ? 22.406 -24.734 -3.902 1 96.62 92 LEU B CA 1
ATOM 4473 C C . LEU B 1 92 ? 23.516 -25.203 -4.84 1 96.62 92 LEU B C 1
ATOM 4475 O O . LEU B 1 92 ? 24.562 -24.547 -4.953 1 96.62 92 LEU B O 1
ATOM 4479 N N . GLU B 1 93 ? 23.25 -26.297 -5.469 1 97.19 93 GLU B N 1
ATOM 4480 C CA . GLU B 1 93 ? 24.219 -26.828 -6.43 1 97.19 93 GLU B CA 1
ATOM 4481 C C . GLU B 1 93 ? 24.469 -25.828 -7.555 1 97.19 93 GLU B C 1
ATOM 4483 O O . GLU B 1 93 ? 25.625 -25.594 -7.93 1 97.19 93 GLU B O 1
ATOM 4488 N N . ASN B 1 94 ? 23.406 -25.344 -8.07 1 97 94 ASN B N 1
ATOM 4489 C CA . ASN B 1 94 ? 23.547 -24.375 -9.148 1 97 94 ASN B CA 1
ATOM 4490 C C . ASN B 1 94 ? 24.297 -23.125 -8.688 1 97 94 ASN B C 1
ATOM 4492 O O . ASN B 1 94 ? 25.141 -22.594 -9.422 1 97 94 ASN B O 1
ATOM 4496 N N . CYS B 1 95 ? 23.953 -22.672 -7.516 1 97.44 95 CYS B N 1
ATOM 4497 C CA . CYS B 1 95 ? 24.625 -21.484 -6.965 1 97.44 95 CYS B CA 1
ATOM 4498 C C . CYS B 1 95 ? 26.109 -21.734 -6.789 1 97.44 95 CYS B C 1
ATOM 4500 O O . CYS B 1 95 ? 26.938 -20.859 -7.062 1 97.44 95 CYS B O 1
ATOM 4502 N N . ASP B 1 96 ? 26.438 -22.875 -6.32 1 98.25 96 ASP B N 1
ATOM 4503 C CA . ASP B 1 96 ? 27.828 -23.266 -6.172 1 98.25 96 ASP B CA 1
ATOM 4504 C C . ASP B 1 96 ? 28.578 -23.156 -7.5 1 98.25 96 ASP B C 1
ATOM 4506 O O . ASP B 1 96 ? 29.688 -22.641 -7.555 1 98.25 96 ASP B O 1
ATOM 4510 N N . LEU B 1 97 ? 27.953 -23.594 -8.531 1 97.44 97 LEU B N 1
ATOM 4511 C CA . LEU B 1 97 ? 28.547 -23.547 -9.867 1 97.44 97 LEU B CA 1
ATOM 4512 C C . LEU B 1 97 ? 28.719 -22.125 -10.352 1 97.44 97 LEU B C 1
ATOM 4514 O O . LEU B 1 97 ? 29.75 -21.766 -10.93 1 97.44 97 LEU B O 1
ATOM 4518 N N . VAL B 1 98 ? 27.75 -21.344 -10.117 1 96.88 98 VAL B N 1
ATOM 4519 C CA . VAL B 1 98 ? 27.781 -19.953 -10.555 1 96.88 98 VAL B CA 1
ATOM 4520 C C . VAL B 1 98 ? 28.906 -19.219 -9.82 1 96.88 98 VAL B C 1
ATOM 4522 O O . VAL B 1 98 ? 29.719 -18.531 -10.438 1 96.88 98 VAL B O 1
ATOM 4525 N N . LEU B 1 99 ? 28.969 -19.359 -8.5 1 97.25 99 LEU B N 1
ATOM 4526 C CA . LEU B 1 99 ? 29.922 -18.641 -7.668 1 97.25 99 LEU B CA 1
ATOM 4527 C C . LEU B 1 99 ? 31.344 -19.141 -7.938 1 97.25 99 LEU B C 1
ATOM 4529 O O . LEU B 1 99 ? 32.312 -18.406 -7.75 1 97.25 99 LEU B O 1
ATOM 4533 N N . GLY B 1 100 ? 31.422 -20.375 -8.391 1 97.06 100 GLY B N 1
ATOM 4534 C CA . GLY B 1 100 ? 32.719 -20.953 -8.672 1 97.06 100 GLY B CA 1
ATOM 4535 C C . GLY B 1 100 ? 33.219 -20.641 -10.078 1 97.06 100 GLY B C 1
ATOM 4536 O O . GLY B 1 100 ? 34.375 -20.984 -10.422 1 97.06 100 GLY B O 1
ATOM 4537 N N . ASN B 1 101 ? 32.438 -20.031 -10.844 1 97.12 101 ASN B N 1
ATOM 4538 C CA . ASN B 1 101 ? 32.781 -19.703 -12.219 1 97.12 101 ASN B CA 1
ATOM 4539 C C . ASN B 1 101 ? 33.406 -18.312 -12.312 1 97.12 101 ASN B C 1
ATOM 4541 O O . ASN B 1 101 ? 32.75 -17.344 -12.688 1 97.12 101 ASN B O 1
ATOM 4545 N N . SER B 1 102 ? 34.688 -18.234 -12.203 1 96.44 102 SER B N 1
ATOM 4546 C CA . SER B 1 102 ? 35.406 -16.953 -12.156 1 96.44 102 SER B CA 1
ATOM 4547 C C . SER B 1 102 ? 35.281 -16.219 -13.484 1 96.44 102 SER B C 1
ATOM 4549 O O . SER B 1 102 ? 35.219 -14.984 -13.508 1 96.44 102 SER B O 1
ATOM 4551 N N . THR B 1 103 ? 35.312 -16.938 -14.492 1 96.75 103 THR B N 1
ATOM 4552 C CA . THR B 1 103 ? 35.188 -16.328 -15.805 1 96.75 103 THR B CA 1
ATOM 4553 C C . THR B 1 103 ? 33.844 -15.625 -15.961 1 96.75 103 THR B C 1
ATOM 4555 O O . THR B 1 103 ? 33.781 -14.492 -16.453 1 96.75 103 THR B O 1
ATOM 4558 N N . LEU B 1 104 ? 32.844 -16.297 -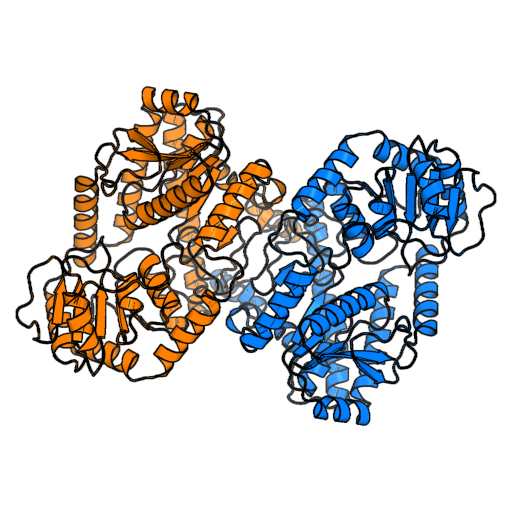15.609 1 96.94 104 LEU B N 1
ATOM 4559 C CA . LEU B 1 104 ? 31.5 -15.719 -15.656 1 96.94 104 LEU B CA 1
ATOM 4560 C C . LEU B 1 104 ? 31.422 -14.461 -14.797 1 96.94 104 LEU B C 1
ATOM 4562 O O . LEU B 1 104 ? 30.922 -13.43 -15.242 1 96.94 104 LEU B O 1
ATOM 4566 N N . LEU B 1 105 ? 31.891 -14.547 -13.594 1 97.19 105 LEU B N 1
ATOM 4567 C CA . LEU B 1 105 ? 31.812 -13.43 -12.656 1 97.19 105 LEU B CA 1
ATOM 4568 C C . LEU B 1 105 ? 32.562 -12.219 -13.195 1 97.19 105 LEU B C 1
ATOM 4570 O O . LEU B 1 105 ? 32.094 -11.078 -13.062 1 97.19 105 LEU B O 1
ATOM 4574 N N . GLN B 1 106 ? 33.688 -12.469 -13.789 1 97 106 GLN B N 1
ATOM 4575 C CA . GLN B 1 106 ? 34.469 -11.391 -14.367 1 97 106 GLN B CA 1
ATOM 4576 C C . GLN B 1 106 ? 33.75 -10.734 -15.531 1 97 106 GLN B C 1
ATOM 4578 O O . GLN B 1 106 ? 33.719 -9.508 -15.656 1 97 106 GLN B O 1
ATOM 4583 N N . LYS B 1 107 ? 33.188 -11.562 -16.328 1 96.94 107 LYS B N 1
ATOM 4584 C CA . LYS B 1 107 ? 32.406 -11.047 -17.453 1 96.94 107 LYS B CA 1
ATOM 4585 C C . LYS B 1 107 ? 31.266 -10.172 -16.969 1 96.94 107 LYS B C 1
ATOM 4587 O O . LYS B 1 107 ? 31 -9.117 -17.547 1 96.94 107 LYS B O 1
ATOM 4592 N N . LEU B 1 108 ? 30.562 -10.664 -15.984 1 97.81 108 LEU B N 1
ATOM 4593 C CA . LEU B 1 108 ? 29.438 -9.906 -15.453 1 97.81 108 LEU B CA 1
ATOM 4594 C C . LEU B 1 108 ? 29.906 -8.602 -14.82 1 97.81 108 LEU B C 1
ATOM 4596 O O . LEU B 1 108 ? 29.234 -7.57 -14.938 1 97.81 108 LEU B O 1
ATOM 4600 N N . GLN B 1 109 ? 30.984 -8.617 -14.164 1 97 109 GLN B N 1
ATOM 4601 C CA . GLN B 1 109 ? 31.531 -7.414 -13.547 1 97 109 GLN B CA 1
ATOM 4602 C C . GLN B 1 109 ? 31.891 -6.367 -14.602 1 97 109 GLN B C 1
ATOM 4604 O O . GLN B 1 109 ? 31.688 -5.172 -14.383 1 97 109 GLN B O 1
ATOM 4609 N N . TRP B 1 110 ? 32.344 -6.82 -15.695 1 96.81 110 TRP B N 1
ATOM 4610 C CA . TRP B 1 110 ? 32.812 -5.93 -16.766 1 96.81 110 TRP B CA 1
ATOM 4611 C C . TRP B 1 110 ? 31.625 -5.23 -17.422 1 96.81 110 TRP B C 1
ATOM 4613 O O . TRP B 1 110 ? 31.781 -4.18 -18.047 1 96.81 110 TRP B O 1
ATOM 4623 N N . GLU B 1 111 ? 30.469 -5.812 -17.312 1 96.69 111 GLU B N 1
ATOM 4624 C CA . GLU B 1 111 ? 29.281 -5.25 -17.938 1 96.69 111 GLU B CA 1
ATOM 4625 C C . GLU B 1 111 ? 28.812 -3.994 -17.203 1 96.69 111 GLU B C 1
ATOM 4627 O O . GLU B 1 111 ? 28.156 -3.131 -17.797 1 96.69 111 GLU B O 1
ATOM 4632 N N . HIS B 1 112 ? 29.109 -3.898 -15.922 1 97.31 112 HIS B N 1
ATOM 4633 C CA . HIS B 1 112 ? 28.688 -2.775 -15.094 1 97.31 112 HIS B CA 1
ATOM 4634 C C . HIS B 1 112 ? 27.172 -2.594 -15.141 1 97.31 112 HIS B C 1
ATOM 4636 O O . HIS B 1 112 ? 26.672 -1.522 -15.5 1 97.31 112 HIS B O 1
ATOM 4642 N N . PHE B 1 113 ? 26.5 -3.57 -14.703 1 98.5 113 PHE B N 1
ATOM 4643 C CA . PHE B 1 113 ? 25.047 -3.539 -14.672 1 98.5 113 PHE B CA 1
ATOM 4644 C C . PHE B 1 113 ? 24.547 -2.469 -13.711 1 98.5 113 PHE B C 1
ATOM 4646 O O . PHE B 1 113 ? 25.234 -2.125 -12.742 1 98.5 113 PHE B O 1
ATOM 4653 N N . ASP B 1 114 ? 23.344 -1.979 -14 1 98.56 114 ASP B N 1
ATOM 4654 C CA . ASP B 1 114 ? 22.734 -0.949 -13.172 1 98.56 114 ASP B CA 1
ATOM 4655 C C . ASP B 1 114 ? 21.75 -1.562 -12.172 1 98.56 114 ASP B C 1
ATOM 4657 O O . ASP B 1 114 ? 21.453 -0.958 -11.141 1 98.56 114 ASP B O 1
ATOM 4661 N N . LEU B 1 115 ? 21.25 -2.705 -12.516 1 98.69 115 LEU B N 1
ATOM 4662 C CA . LEU B 1 115 ? 20.203 -3.348 -11.727 1 98.69 115 LEU B CA 1
ATOM 4663 C C . LEU B 1 115 ? 20.203 -4.855 -11.953 1 98.69 115 LEU B C 1
ATOM 4665 O O . LEU B 1 115 ? 20.516 -5.324 -13.055 1 98.69 115 LEU B O 1
ATOM 4669 N N . LEU B 1 116 ? 19.906 -5.602 -10.906 1 98.69 116 LEU B N 1
ATOM 4670 C CA . LEU B 1 116 ? 19.734 -7.047 -11.008 1 98.69 116 LEU B CA 1
ATOM 4671 C C . LEU B 1 116 ? 18.344 -7.457 -10.57 1 98.69 116 LEU B C 1
ATOM 4673 O O . LEU B 1 116 ? 17.859 -7.008 -9.523 1 98.69 116 LEU B O 1
ATOM 4677 N N . LEU B 1 117 ? 17.641 -8.219 -11.422 1 97.94 117 LEU B N 1
ATOM 4678 C CA . LEU B 1 117 ? 16.344 -8.789 -11.078 1 97.94 117 LEU B CA 1
ATOM 4679 C C . LEU B 1 117 ? 16.484 -10.242 -10.641 1 97.94 117 LEU B C 1
ATOM 4681 O O . LEU B 1 117 ? 17.031 -11.07 -11.383 1 97.94 117 LEU B O 1
ATOM 4685 N N . VAL B 1 118 ? 15.898 -10.516 -9.484 1 95.31 118 VAL B N 1
ATOM 4686 C CA . VAL B 1 118 ? 16.109 -11.82 -8.867 1 95.31 118 VAL B CA 1
ATOM 4687 C C . VAL B 1 118 ? 14.766 -12.523 -8.664 1 95.31 118 VAL B C 1
ATOM 4689 O O . VAL B 1 118 ? 13.781 -11.891 -8.273 1 95.31 118 VAL B O 1
ATOM 4692 N N . ASP B 1 119 ? 14.688 -13.766 -9.031 1 93.38 119 ASP B N 1
ATOM 4693 C CA . ASP B 1 119 ? 13.648 -14.648 -8.508 1 93.38 119 ASP B CA 1
ATOM 4694 C C . ASP B 1 119 ? 14.008 -15.148 -7.109 1 93.38 119 ASP B C 1
ATOM 4696 O O . ASP B 1 119 ? 15.062 -15.773 -6.918 1 93.38 119 ASP B O 1
ATOM 4700 N N . PRO B 1 120 ? 13.203 -14.922 -6.195 1 89.19 120 PRO B N 1
ATOM 4701 C CA . PRO B 1 120 ? 13.594 -15.289 -4.832 1 89.19 120 PRO B CA 1
ATOM 4702 C C . PRO B 1 120 ? 13.805 -16.797 -4.66 1 89.19 120 PRO B C 1
ATOM 4704 O O . PRO B 1 120 ? 14.469 -17.219 -3.715 1 89.19 120 PRO B O 1
ATOM 4707 N N . ASN B 1 121 ? 13.25 -17.594 -5.535 1 88.44 121 ASN B N 1
ATOM 4708 C CA . ASN B 1 121 ? 13.57 -19.016 -5.52 1 88.44 121 ASN B CA 1
ATOM 4709 C C . ASN B 1 121 ? 15.039 -19.266 -5.848 1 88.44 121 ASN B C 1
ATOM 4711 O O . ASN B 1 121 ? 15.617 -20.266 -5.426 1 88.44 121 ASN B O 1
ATOM 4715 N N . GLU B 1 122 ? 15.57 -18.438 -6.633 1 91.19 122 GLU B N 1
ATOM 4716 C CA . GLU B 1 122 ? 17 -18.484 -6.961 1 91.19 122 GLU B CA 1
ATOM 4717 C C . GLU B 1 122 ? 17.781 -17.484 -6.109 1 91.19 122 GLU B C 1
ATOM 4719 O O . GLU B 1 122 ? 18.266 -16.469 -6.617 1 91.19 122 GLU B O 1
ATOM 4724 N N . MET B 1 123 ? 18.047 -17.891 -4.895 1 92.56 123 MET B N 1
ATOM 4725 C CA . MET B 1 123 ? 18.625 -16.984 -3.906 1 92.56 123 MET B CA 1
ATOM 4726 C C . MET B 1 123 ? 20.047 -16.594 -4.305 1 92.56 123 MET B C 1
ATOM 4728 O O . MET B 1 123 ? 20.594 -15.609 -3.812 1 92.56 123 MET B O 1
ATOM 4732 N N . CYS B 1 124 ? 20.625 -17.375 -5.195 1 96.19 124 CYS B N 1
ATOM 4733 C CA . CYS B 1 124 ? 21.969 -17.078 -5.672 1 96.19 124 CYS B CA 1
ATOM 4734 C C . CYS B 1 124 ? 22.031 -15.68 -6.285 1 96.19 124 CYS B C 1
ATOM 4736 O O . CYS B 1 124 ? 23.078 -15.031 -6.277 1 96.19 124 CYS B O 1
ATOM 4738 N N . GLY B 1 125 ? 20.859 -15.234 -6.812 1 96.88 125 GLY B N 1
ATOM 4739 C CA . GLY B 1 125 ? 20.797 -13.898 -7.391 1 96.88 125 GLY B CA 1
ATOM 4740 C C . GLY B 1 125 ? 21.156 -12.805 -6.406 1 96.88 125 GLY B C 1
ATOM 4741 O O . GLY B 1 125 ? 21.766 -11.805 -6.773 1 96.88 125 GLY B O 1
ATOM 4742 N N . PHE B 1 126 ? 20.812 -12.945 -5.129 1 96.31 126 PHE B N 1
ATOM 4743 C CA . PHE B 1 126 ? 21.156 -11.977 -4.102 1 96.31 126 PHE B CA 1
ATOM 4744 C C . PHE B 1 126 ? 22.672 -11.906 -3.902 1 96.31 126 PHE B C 1
ATOM 4746 O O . PHE B 1 126 ? 23.234 -10.828 -3.76 1 96.31 126 PHE B O 1
ATOM 4753 N N . ILE B 1 127 ? 23.266 -13.086 -3.857 1 98 127 ILE B N 1
ATOM 4754 C CA . ILE B 1 127 ? 24.703 -13.172 -3.66 1 98 127 ILE B CA 1
ATOM 4755 C C . ILE B 1 127 ? 25.422 -12.531 -4.848 1 98 127 ILE B C 1
ATOM 4757 O O . ILE B 1 127 ? 26.391 -11.781 -4.664 1 98 127 ILE B O 1
ATOM 4761 N N . LEU B 1 128 ? 24.906 -12.844 -5.992 1 98.06 128 LEU B N 1
ATOM 4762 C CA . LEU B 1 128 ? 25.5 -12.273 -7.199 1 98.06 128 LEU B CA 1
ATOM 4763 C C . LEU B 1 128 ? 25.406 -10.75 -7.18 1 98.06 128 LEU B C 1
ATOM 4765 O O . LEU B 1 128 ? 26.359 -10.062 -7.562 1 98.06 128 LEU B O 1
ATOM 4769 N N . ALA B 1 129 ? 24.266 -10.219 -6.805 1 98.06 129 ALA B N 1
ATOM 4770 C CA . ALA B 1 129 ? 24.109 -8.773 -6.691 1 98.06 129 ALA B CA 1
ATOM 4771 C C . ALA B 1 129 ? 25.156 -8.18 -5.742 1 98.06 129 ALA B C 1
ATOM 4773 O O . ALA B 1 129 ? 25.688 -7.098 -5.988 1 98.06 129 ALA B O 1
ATOM 4774 N N . HIS B 1 130 ? 25.344 -8.859 -4.656 1 98 130 HIS B N 1
ATOM 4775 C CA . HIS B 1 130 ? 26.328 -8.43 -3.664 1 98 130 HIS B CA 1
ATOM 4776 C C . HIS B 1 130 ? 27.734 -8.43 -4.25 1 98 130 HIS B C 1
ATOM 4778 O O . HIS B 1 130 ? 28.5 -7.48 -4.035 1 98 130 HIS B O 1
ATOM 4784 N N . ILE B 1 131 ? 28.109 -9.484 -4.965 1 97.88 131 ILE B N 1
ATOM 4785 C CA . ILE B 1 131 ? 29.422 -9.602 -5.594 1 97.88 131 ILE B CA 1
ATOM 4786 C C . ILE B 1 131 ? 29.609 -8.484 -6.613 1 97.88 131 ILE B C 1
ATOM 4788 O O . ILE B 1 131 ? 30.672 -7.855 -6.668 1 97.88 131 ILE B O 1
ATOM 4792 N N . LEU B 1 132 ? 28.578 -8.242 -7.363 1 97.75 132 LEU B N 1
ATOM 4793 C CA . LEU B 1 132 ? 28.656 -7.262 -8.445 1 97.75 132 LEU B CA 1
ATOM 4794 C C . LEU B 1 132 ? 28.453 -5.848 -7.906 1 97.75 132 LEU B C 1
ATOM 4796 O O . LEU B 1 132 ? 28.688 -4.867 -8.625 1 97.75 132 LEU B O 1
ATOM 4800 N N . GLN B 1 133 ? 28.016 -5.703 -6.68 1 97.12 133 GLN B N 1
ATOM 4801 C CA . GLN B 1 133 ? 27.734 -4.422 -6.039 1 97.12 133 GLN B CA 1
ATOM 4802 C C . GLN B 1 133 ? 26.734 -3.607 -6.84 1 97.12 133 GLN B C 1
ATOM 4804 O O . GLN B 1 133 ? 26.969 -2.436 -7.141 1 97.12 133 GLN B O 1
ATOM 4809 N N . VAL B 1 134 ? 25.672 -4.266 -7.137 1 97.56 134 VAL B N 1
ATOM 4810 C CA . VAL B 1 134 ? 24.609 -3.633 -7.906 1 97.56 134 VAL B CA 1
ATOM 4811 C C . VAL B 1 134 ? 23.297 -3.68 -7.121 1 97.56 134 VAL B C 1
ATOM 4813 O O . VAL B 1 134 ? 23.078 -4.605 -6.336 1 97.56 134 VAL B O 1
ATOM 4816 N N . LYS B 1 135 ? 22.438 -2.66 -7.27 1 97.69 135 LYS B N 1
ATOM 4817 C CA . LYS B 1 135 ? 21.094 -2.678 -6.688 1 97.69 135 LYS B CA 1
ATOM 4818 C C . LYS B 1 135 ? 20.234 -3.773 -7.316 1 97.69 135 LYS B C 1
ATOM 4820 O O . LYS B 1 135 ? 20.484 -4.18 -8.453 1 97.69 135 LYS B O 1
ATOM 4825 N N . TYR B 1 136 ? 19.328 -4.242 -6.547 1 97.75 136 TYR B N 1
ATOM 4826 C CA . TYR B 1 136 ? 18.547 -5.348 -7.09 1 97.75 136 TYR B CA 1
ATOM 4827 C C . TYR B 1 136 ? 17.094 -5.289 -6.598 1 97.75 136 TYR B C 1
ATOM 4829 O O . TYR B 1 136 ? 16.797 -4.617 -5.605 1 97.75 136 TYR B O 1
ATOM 4837 N N . ALA B 1 137 ? 16.203 -5.867 -7.359 1 96.75 137 ALA B N 1
ATOM 4838 C CA . ALA B 1 137 ? 14.781 -6.051 -7.086 1 96.75 137 ALA B CA 1
ATOM 4839 C C . ALA B 1 137 ? 14.375 -7.512 -7.254 1 96.75 137 ALA B C 1
ATOM 4841 O O . ALA B 1 137 ? 15.094 -8.297 -7.879 1 96.75 137 ALA B O 1
ATOM 4842 N N . VAL B 1 138 ? 13.297 -7.82 -6.609 1 95.06 138 VAL B N 1
ATOM 4843 C CA . VAL B 1 138 ? 12.828 -9.203 -6.625 1 95.06 138 VAL B CA 1
ATOM 4844 C C . VAL B 1 138 ? 11.484 -9.289 -7.352 1 95.06 138 VAL B C 1
ATOM 4846 O O . VAL B 1 138 ? 10.617 -8.43 -7.16 1 95.06 138 VAL B O 1
ATOM 4849 N N . ILE B 1 139 ? 11.336 -10.211 -8.219 1 94.5 139 ILE B N 1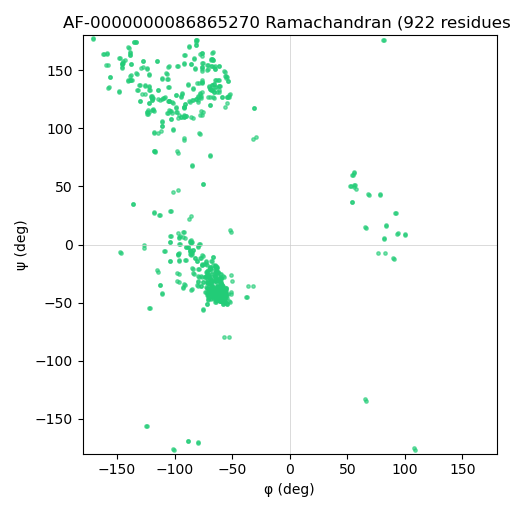
ATOM 4850 C CA . ILE B 1 139 ? 10.047 -10.594 -8.789 1 94.5 139 ILE B CA 1
ATOM 4851 C C . ILE B 1 139 ? 9.656 -11.984 -8.297 1 94.5 139 ILE B C 1
ATOM 4853 O O . ILE B 1 139 ? 10.227 -12.984 -8.727 1 94.5 139 ILE B O 1
ATOM 4857 N N . SER B 1 140 ? 8.688 -11.914 -7.398 1 90.81 140 SER B N 1
ATOM 4858 C CA . SER B 1 140 ? 8.25 -13.164 -6.793 1 90.81 140 SER B CA 1
ATOM 4859 C C . SER B 1 140 ? 7.078 -13.773 -7.566 1 90.81 140 SER B C 1
ATOM 4861 O O . SER B 1 140 ? 5.953 -13.273 -7.492 1 90.81 140 SER B O 1
ATOM 4863 N N . THR B 1 141 ? 7.238 -14.836 -8.25 1 84 141 THR B N 1
ATOM 4864 C CA . THR B 1 141 ? 6.227 -15.477 -9.086 1 84 141 THR B CA 1
ATOM 4865 C C . THR B 1 141 ? 5.379 -16.438 -8.258 1 84 141 THR B C 1
ATOM 4867 O O . THR B 1 141 ? 4.426 -17.031 -8.766 1 84 141 THR B O 1
ATOM 4870 N N . GLY B 1 142 ? 5.543 -16.578 -6.973 1 72.31 142 GLY B N 1
ATOM 4871 C CA . GLY B 1 142 ? 4.754 -17.438 -6.102 1 72.31 142 GLY B CA 1
ATOM 4872 C C . GLY B 1 142 ? 4.445 -16.812 -4.762 1 72.31 142 GLY B C 1
ATOM 4873 O O . GLY B 1 142 ? 4.793 -15.648 -4.52 1 72.31 142 GLY B O 1
ATOM 4874 N N . PHE B 1 143 ? 3.502 -17.469 -3.898 1 62.88 143 PHE B N 1
ATOM 4875 C CA . PHE B 1 143 ? 3.08 -17 -2.584 1 62.88 143 PHE B CA 1
ATOM 4876 C C . PHE B 1 143 ? 4.191 -17.188 -1.56 1 62.88 143 PHE B C 1
ATOM 4878 O O . PHE B 1 143 ? 4.117 -16.656 -0.45 1 62.88 143 PHE B O 1
ATOM 4885 N N . TRP B 1 144 ? 5.035 -18.016 -1.756 1 54 144 TRP B N 1
ATOM 4886 C CA . TRP B 1 144 ? 5.938 -18.516 -0.72 1 54 144 TRP B CA 1
ATOM 4887 C C . TRP B 1 144 ? 6.613 -17.344 0.004 1 54 144 TRP B C 1
ATOM 4889 O O . TRP B 1 144 ? 7 -17.469 1.168 1 54 144 TRP B O 1
ATOM 4899 N N . PHE B 1 145 ? 6.762 -16.25 -0.599 1 53.78 145 PHE B N 1
ATOM 4900 C CA . PHE B 1 145 ? 7.746 -15.484 0.15 1 53.78 145 PHE B CA 1
ATOM 4901 C C . PHE B 1 145 ? 7.066 -14.43 1.014 1 53.78 145 PHE B C 1
ATOM 4903 O O . PHE B 1 145 ? 7.016 -13.258 0.646 1 53.78 145 PHE B O 1
ATOM 4910 N N . PRO B 1 146 ? 5.848 -14.781 1.825 1 52.56 146 PRO B N 1
ATOM 4911 C CA . PRO B 1 146 ? 5.242 -13.68 2.572 1 52.56 146 PRO B CA 1
ATOM 4912 C C . PRO B 1 146 ? 6.223 -13.008 3.529 1 52.56 146 PRO B C 1
ATOM 4914 O O . PRO B 1 146 ? 6.234 -11.773 3.645 1 52.56 146 PRO B O 1
ATOM 4917 N N . ALA B 1 147 ? 6.234 -13.898 4.652 1 48.44 147 ALA B N 1
ATOM 4918 C CA . ALA B 1 147 ? 6.898 -13.477 5.883 1 48.44 147 ALA B CA 1
ATOM 4919 C C . ALA B 1 147 ? 8.086 -12.57 5.578 1 48.44 147 ALA B C 1
ATOM 4921 O O . ALA B 1 147 ? 8.5 -11.773 6.426 1 48.44 147 ALA B O 1
ATOM 4922 N N . GLU B 1 148 ? 8.727 -13.008 4.371 1 51.72 148 GLU B N 1
ATOM 4923 C CA . GLU B 1 148 ? 10.125 -12.641 4.16 1 51.72 148 GLU B CA 1
ATOM 4924 C C . GLU B 1 148 ? 10.281 -11.125 4.012 1 51.72 148 GLU B C 1
ATOM 4926 O O . GLU B 1 148 ? 11.312 -10.57 4.387 1 51.72 148 GLU B O 1
ATOM 4931 N N . ILE B 1 149 ? 9.133 -10.523 3.426 1 60.81 149 ILE B N 1
ATOM 4932 C CA . ILE B 1 149 ? 9.555 -9.188 3.02 1 60.81 149 ILE B CA 1
ATOM 4933 C C . ILE B 1 149 ? 9.383 -8.211 4.184 1 60.81 149 ILE B C 1
ATOM 4935 O O . ILE B 1 149 ? 9.344 -6.996 3.982 1 60.81 149 ILE B O 1
ATOM 4939 N N . GLY B 1 150 ? 9.359 -8.875 5.41 1 60.69 150 GLY B N 1
ATOM 4940 C CA . GLY B 1 150 ? 9.422 -7.984 6.559 1 60.69 150 GLY B CA 1
ATOM 4941 C C . GLY B 1 150 ? 8.07 -7.398 6.934 1 60.69 150 GLY B C 1
ATOM 4942 O O . GLY B 1 150 ? 7.941 -6.746 7.973 1 60.69 150 GLY B O 1
ATOM 4943 N N . ALA B 1 151 ? 7.09 -7.703 6.023 1 63.97 151 ALA B N 1
ATOM 4944 C CA . ALA B 1 151 ? 5.785 -7.156 6.391 1 63.97 151 ALA B CA 1
ATOM 4945 C C . ALA B 1 151 ? 5.129 -7.984 7.492 1 63.97 151 ALA B C 1
ATOM 4947 O O . ALA B 1 151 ? 5.23 -9.211 7.496 1 63.97 151 ALA B O 1
ATOM 4948 N N . THR B 1 152 ? 4.742 -7.293 8.492 1 70.25 152 THR B N 1
ATOM 4949 C CA . THR B 1 152 ? 4.039 -7.953 9.594 1 70.25 152 THR B CA 1
ATOM 4950 C C . THR B 1 152 ? 2.828 -8.719 9.07 1 70.25 152 THR B C 1
ATOM 4952 O O . THR B 1 152 ? 2.045 -8.195 8.281 1 70.25 152 THR B O 1
ATOM 4955 N N . SER B 1 153 ? 2.793 -9.984 9.305 1 79.25 153 SER B N 1
ATOM 4956 C CA . SER B 1 153 ? 1.653 -10.836 8.977 1 79.25 153 SER B CA 1
ATOM 4957 C C . SER B 1 153 ? 1.001 -11.398 10.242 1 79.25 153 SER B C 1
ATOM 4959 O O . SER B 1 153 ? 1.435 -12.422 10.766 1 79.25 153 SER B O 1
ATOM 4961 N N . PRO B 1 154 ? -0.03 -10.672 10.641 1 87.38 154 PRO B N 1
ATOM 4962 C CA . PRO B 1 154 ? -0.688 -11.203 11.844 1 87.38 154 PRO B CA 1
ATOM 4963 C C . PRO B 1 154 ? -1.211 -12.625 11.648 1 87.38 154 PRO B C 1
ATOM 4965 O O . PRO B 1 154 ? -2.02 -12.867 10.742 1 87.38 154 PRO B O 1
ATOM 4968 N N . ILE B 1 155 ? -0.853 -13.461 12.492 1 89.75 155 ILE B N 1
ATOM 4969 C CA . ILE B 1 155 ? -1.131 -14.891 12.383 1 89.75 155 ILE B CA 1
ATOM 4970 C C . ILE B 1 155 ? -2.631 -15.133 12.539 1 89.75 155 ILE B C 1
ATOM 4972 O O . ILE B 1 155 ? -3.156 -16.125 12.039 1 89.75 155 ILE B O 1
ATOM 4976 N N . SER B 1 156 ? -3.271 -14.211 13.141 1 93.25 156 SER B N 1
ATOM 4977 C CA . SER B 1 156 ? -4.672 -14.398 13.5 1 93.25 156 SER B CA 1
ATOM 4978 C C . SER B 1 156 ? -5.57 -14.375 12.266 1 93.25 156 SER B C 1
ATOM 4980 O O . SER B 1 156 ? -6.672 -14.922 12.281 1 93.25 156 SER B O 1
ATOM 4982 N N . TYR B 1 157 ? -5.121 -13.703 11.172 1 93.25 157 TYR B N 1
ATOM 4983 C CA . TYR B 1 157 ? -6.059 -13.625 10.055 1 93.25 157 TYR B CA 1
ATOM 4984 C C . TYR B 1 157 ? -5.324 -13.633 8.719 1 93.25 157 TYR B C 1
ATOM 4986 O O . TYR B 1 157 ? -5.949 -13.648 7.656 1 93.25 157 TYR B O 1
ATOM 4994 N N . VAL B 1 158 ? -4.012 -13.562 8.711 1 92 158 VAL B N 1
ATOM 4995 C CA . VAL B 1 158 ? -3.24 -13.688 7.48 1 92 158 VAL B CA 1
ATOM 4996 C C . VAL B 1 158 ? -2.727 -15.117 7.332 1 92 158 VAL B C 1
ATOM 4998 O O . VAL B 1 158 ? -1.866 -15.562 8.102 1 92 158 VAL B O 1
ATOM 5001 N N . PRO B 1 159 ? -3.182 -15.805 6.375 1 92.31 159 PRO B N 1
ATOM 5002 C CA . PRO B 1 159 ? -2.748 -17.203 6.23 1 92.31 159 PRO B CA 1
ATOM 5003 C C . PRO B 1 159 ? -1.291 -17.312 5.789 1 92.31 159 PRO B C 1
ATOM 5005 O O . PRO B 1 159 ? -0.848 -16.578 4.902 1 92.31 159 PRO B O 1
ATOM 5008 N N . GLU B 1 160 ? -0.611 -18.234 6.445 1 89.5 160 GLU B N 1
ATOM 5009 C CA . GLU B 1 160 ? 0.76 -18.562 6.059 1 89.5 160 GLU B CA 1
ATOM 5010 C C . GLU B 1 160 ? 0.792 -19.422 4.809 1 89.5 160 GLU B C 1
ATOM 5012 O O . GLU B 1 160 ? -0.14 -20.188 4.555 1 89.5 160 GLU B O 1
ATOM 5017 N N . PHE B 1 161 ? 1.864 -19.234 4.078 1 86 161 PHE B N 1
ATOM 5018 C CA . PHE B 1 161 ? 2.062 -20.109 2.928 1 86 161 PHE B CA 1
ATOM 5019 C C . PHE B 1 161 ? 2.014 -21.578 3.346 1 86 161 PHE B C 1
ATOM 5021 O O . PHE B 1 161 ? 2.646 -21.969 4.328 1 86 161 PHE B O 1
ATOM 5028 N N . ASN B 1 162 ? 1.205 -22.344 2.703 1 85 162 ASN B N 1
ATOM 5029 C CA . ASN B 1 162 ? 1.062 -23.781 2.893 1 85 162 ASN B CA 1
ATOM 5030 C C . ASN B 1 162 ? 0.168 -24.094 4.086 1 85 162 ASN B C 1
ATOM 5032 O O . ASN B 1 162 ? 0.083 -25.25 4.512 1 85 162 ASN B O 1
ATOM 5036 N N . SER B 1 163 ? -0.416 -23.078 4.668 1 90.06 163 SER B N 1
ATOM 5037 C CA . SER B 1 163 ? -1.37 -23.375 5.734 1 90.06 163 SER B CA 1
ATOM 5038 C C . SER B 1 163 ? -2.725 -23.781 5.16 1 90.06 163 SER B C 1
ATOM 5040 O O . SER B 1 163 ? -3.529 -24.406 5.852 1 90.06 163 SER B O 1
ATOM 5042 N N . LEU B 1 164 ? -3.043 -23.312 3.982 1 92.06 164 LEU B N 1
ATOM 5043 C CA . LEU B 1 164 ? -4.301 -23.547 3.279 1 92.06 164 LEU B CA 1
ATOM 5044 C C . LEU B 1 164 ? -5.469 -22.906 4.02 1 92.06 164 LEU B C 1
ATOM 5046 O O . LEU B 1 164 ? -6.625 -23.266 3.799 1 92.06 164 LEU B O 1
ATOM 5050 N N . MET B 1 165 ? -5.137 -22.016 4.938 1 94.38 165 MET B N 1
ATOM 5051 C CA . MET B 1 165 ? -6.16 -21.266 5.66 1 94.38 165 MET B CA 1
ATOM 5052 C C . MET B 1 165 ? -6.621 -20.047 4.848 1 94.38 165 MET B C 1
ATOM 5054 O O . MET B 1 165 ? -5.996 -19.688 3.852 1 94.38 165 MET B O 1
ATOM 5058 N N . THR B 1 166 ? -7.77 -19.562 5.172 1 96.25 166 THR B N 1
ATOM 5059 C CA . THR B 1 166 ? -8.25 -18.281 4.688 1 96.25 166 THR B CA 1
ATOM 5060 C C . THR B 1 166 ? -8.078 -17.203 5.754 1 96.25 166 THR B C 1
ATOM 5062 O O . THR B 1 166 ? -7.449 -17.438 6.785 1 96.25 166 THR B O 1
ATOM 5065 N N . ASP B 1 167 ? -8.539 -15.984 5.488 1 95.19 167 ASP B N 1
ATOM 5066 C CA . ASP B 1 167 ? -8.398 -14.898 6.453 1 95.19 167 ASP B CA 1
ATOM 5067 C C . ASP B 1 167 ? -9.461 -14.992 7.547 1 95.19 167 ASP B C 1
ATOM 5069 O O . ASP B 1 167 ? -9.5 -14.156 8.453 1 95.19 167 ASP B O 1
ATOM 5073 N N . ARG B 1 168 ? -10.328 -15.953 7.48 1 96.19 168 ARG B N 1
ATOM 5074 C CA . ARG B 1 168 ? -11.305 -16.266 8.523 1 96.19 168 ARG B CA 1
ATOM 5075 C C . ARG B 1 168 ? -10.977 -17.594 9.188 1 96.19 168 ARG B C 1
ATOM 5077 O O . ARG B 1 168 ? -11.273 -18.672 8.648 1 96.19 168 ARG B O 1
ATOM 5084 N N . MET B 1 169 ? -10.398 -17.453 10.344 1 96.44 169 MET B N 1
ATOM 5085 C CA . MET B 1 169 ? -9.93 -18.656 11.039 1 96.44 169 MET B CA 1
ATOM 5086 C C . MET B 1 169 ? -10.57 -18.766 12.422 1 96.44 169 MET B C 1
ATOM 5088 O O . MET B 1 169 ? -10.703 -17.766 13.125 1 96.44 169 MET B O 1
ATOM 5092 N N . GLY B 1 170 ? -11.023 -19.984 12.781 1 95.81 170 GLY B N 1
ATOM 5093 C CA . GLY B 1 170 ? -11.391 -20.266 14.156 1 95.81 170 GLY B CA 1
ATOM 5094 C C . GLY B 1 170 ? -10.195 -20.547 15.047 1 95.81 170 GLY B C 1
ATOM 5095 O O . GLY B 1 170 ? -9.047 -20.328 14.648 1 95.81 170 GLY B O 1
ATOM 5096 N N . PHE B 1 171 ? -10.469 -21 16.25 1 96.12 171 PHE B N 1
ATOM 5097 C CA . PHE B 1 171 ? -9.414 -21.281 17.219 1 96.12 171 PHE B CA 1
ATOM 5098 C C . PHE B 1 171 ? -8.398 -22.266 16.641 1 96.12 171 PHE B C 1
ATOM 5100 O O . PHE B 1 171 ? -7.188 -22 16.672 1 96.12 171 PHE B O 1
ATOM 5107 N N . PHE B 1 172 ? -8.828 -23.344 16.078 1 96.69 172 PHE B N 1
ATOM 5108 C CA . PHE B 1 172 ? -7.945 -24.391 15.578 1 96.69 172 PHE B CA 1
ATOM 5109 C C . PHE B 1 172 ? -7.219 -23.922 14.32 1 96.69 172 PHE B C 1
ATOM 5111 O O . PHE B 1 172 ? -6.062 -24.281 14.094 1 96.69 172 PHE B O 1
ATOM 5118 N N . GLY B 1 173 ? -7.926 -23.141 13.43 1 96.94 173 GLY B N 1
ATOM 5119 C CA . GLY B 1 173 ? -7.285 -22.562 12.266 1 96.94 173 GLY B CA 1
ATOM 5120 C C . GLY B 1 173 ? -6.137 -21.625 12.609 1 96.94 173 GLY B C 1
ATOM 5121 O O . GLY B 1 173 ? -5.059 -21.719 12.023 1 96.94 173 GLY B O 1
ATOM 5122 N N . ARG B 1 174 ? -6.367 -20.781 13.609 1 96.81 174 ARG B N 1
ATOM 5123 C CA . ARG B 1 174 ? -5.324 -19.859 14.055 1 96.81 174 ARG B CA 1
ATOM 5124 C C . ARG B 1 174 ? -4.148 -20.625 14.656 1 96.81 174 ARG B C 1
ATOM 5126 O O . ARG B 1 174 ? -2.99 -20.234 14.461 1 96.81 174 ARG B O 1
ATOM 5133 N N . THR B 1 175 ? -4.477 -21.672 15.406 1 97 175 THR B N 1
ATOM 5134 C CA . THR B 1 175 ? -3.422 -22.484 16 1 97 175 THR B CA 1
ATOM 5135 C C . THR B 1 175 ? -2.572 -23.141 14.914 1 97 175 THR B C 1
ATOM 5137 O O . THR B 1 175 ? -1.343 -23.141 14.992 1 97 175 THR B O 1
ATOM 5140 N N . TRP B 1 176 ? -3.256 -23.688 13.922 1 96.25 176 TRP B N 1
ATOM 5141 C CA . TRP B 1 176 ? -2.549 -24.312 12.812 1 96.25 176 TRP B CA 1
ATOM 5142 C C . TRP B 1 176 ? -1.691 -23.281 12.07 1 96.25 176 TRP B C 1
ATOM 5144 O O . TRP B 1 176 ? -0.53 -23.547 11.758 1 96.25 176 TRP B O 1
ATOM 5154 N N . ASN B 1 177 ? -2.262 -22.156 11.812 1 95.06 177 ASN B N 1
ATOM 5155 C CA . ASN B 1 177 ? -1.533 -21.078 11.141 1 95.06 177 ASN B CA 1
ATOM 5156 C C . ASN B 1 177 ? -0.296 -20.672 11.93 1 95.06 177 ASN B C 1
ATOM 5158 O O . ASN B 1 177 ? 0.757 -20.406 11.344 1 95.06 177 ASN B O 1
ATOM 5162 N N . LEU B 1 178 ? -0.424 -20.609 13.234 1 93.38 178 LEU B N 1
ATOM 5163 C CA . LEU B 1 178 ? 0.7 -20.281 14.109 1 93.38 178 LEU B CA 1
ATOM 5164 C C . LEU B 1 178 ? 1.791 -21.344 14 1 93.38 178 LEU B C 1
ATOM 5166 O O . LEU B 1 178 ? 2.977 -21.016 13.93 1 93.38 178 LEU B O 1
ATOM 5170 N N . LEU B 1 179 ? 1.396 -22.562 14.047 1 93.75 179 LEU B N 1
ATOM 5171 C CA . LEU B 1 179 ? 2.352 -23.656 13.953 1 93.75 179 LEU B CA 1
ATOM 5172 C C . LEU B 1 179 ? 3.115 -23.609 12.633 1 93.75 179 LEU B C 1
ATOM 5174 O O . LEU B 1 179 ? 4.336 -23.766 12.609 1 93.75 179 LEU B O 1
ATOM 5178 N N . VAL B 1 180 ? 2.393 -23.453 11.484 1 91.62 180 VAL B N 1
ATOM 5179 C CA . VAL B 1 180 ? 3.025 -23.359 10.172 1 91.62 180 VAL B CA 1
ATOM 5180 C C . VAL B 1 180 ? 3.988 -22.172 10.148 1 91.62 180 VAL B C 1
ATOM 5182 O O . VAL B 1 180 ? 5.094 -22.266 9.617 1 91.62 180 VAL B O 1
ATOM 5185 N N . TYR B 1 181 ? 3.566 -21.094 10.75 1 88.94 181 TYR B N 1
ATOM 5186 C CA . TYR B 1 181 ? 4.395 -19.891 10.844 1 88.94 181 TYR B CA 1
ATOM 5187 C C . TYR B 1 181 ? 5.715 -20.203 11.539 1 88.94 181 TYR B C 1
ATOM 5189 O O . TYR B 1 181 ? 6.785 -19.844 11.047 1 88.94 181 TYR B O 1
ATOM 5197 N N . ILE B 1 182 ? 5.629 -20.812 12.664 1 88.56 182 ILE B N 1
ATOM 5198 C CA . ILE B 1 182 ? 6.812 -21.109 13.469 1 88.56 182 ILE B CA 1
ATOM 5199 C C . ILE B 1 182 ? 7.719 -22.078 12.703 1 88.56 182 ILE B C 1
ATOM 5201 O O . ILE B 1 182 ? 8.922 -21.844 12.594 1 88.56 182 ILE B O 1
ATOM 5205 N N . ILE B 1 183 ? 7.164 -23.078 12.109 1 89.75 183 ILE B N 1
ATOM 5206 C CA . ILE B 1 183 ? 7.93 -24.078 11.398 1 89.75 183 ILE B CA 1
ATOM 5207 C C . ILE B 1 183 ? 8.664 -23.438 10.219 1 89.75 183 ILE B C 1
ATOM 5209 O O . ILE B 1 183 ? 9.844 -23.688 10 1 89.75 183 ILE B O 1
ATOM 5213 N N . THR B 1 184 ? 7.938 -22.641 9.477 1 87 184 THR B N 1
ATOM 5214 C CA . THR B 1 184 ? 8.516 -22.016 8.297 1 87 184 THR B CA 1
ATOM 5215 C C . THR B 1 184 ? 9.656 -21.078 8.688 1 87 184 THR B C 1
ATOM 5217 O O . THR B 1 184 ? 10.703 -21.078 8.039 1 87 184 THR B O 1
ATOM 5220 N N . ARG B 1 185 ? 9.492 -20.328 9.766 1 85.38 185 ARG B N 1
ATOM 5221 C CA . ARG B 1 185 ? 10.523 -19.391 10.195 1 85.38 185 ARG B CA 1
ATOM 5222 C C . ARG B 1 185 ? 11.75 -20.125 10.719 1 85.38 185 ARG B C 1
ATOM 5224 O O . ARG B 1 185 ? 12.883 -19.703 10.492 1 85.38 185 ARG B O 1
ATOM 5231 N N . VAL B 1 186 ? 11.523 -21.141 11.461 1 88.69 186 VAL B N 1
ATOM 5232 C CA . VAL B 1 186 ? 12.617 -21.922 12.016 1 88.69 186 VAL B CA 1
ATOM 5233 C C . VAL B 1 186 ? 13.383 -22.625 10.891 1 88.69 186 VAL B C 1
ATOM 5235 O O . VAL B 1 186 ? 14.617 -22.609 10.867 1 88.69 186 VAL B O 1
ATOM 5238 N N . ALA B 1 187 ? 12.68 -23.203 9.922 1 88.19 187 ALA B N 1
ATOM 5239 C CA . ALA B 1 187 ? 13.312 -23.891 8.797 1 88.19 187 ALA B CA 1
ATOM 5240 C C . ALA B 1 187 ? 14.125 -22.922 7.957 1 88.19 187 ALA B C 1
ATOM 5242 O O . ALA B 1 187 ? 15.227 -23.25 7.504 1 88.19 187 ALA B O 1
ATOM 5243 N N . THR B 1 188 ? 13.602 -21.766 7.758 1 86.81 188 THR B N 1
ATOM 5244 C CA . THR B 1 188 ? 14.305 -20.766 6.953 1 86.81 188 THR B CA 1
ATOM 5245 C C . THR B 1 188 ? 15.57 -20.297 7.656 1 86.81 188 THR B C 1
ATOM 5247 O O . THR B 1 188 ? 16.641 -20.266 7.051 1 86.81 188 THR B O 1
ATOM 5250 N N . LYS B 1 189 ? 15.477 -20.031 8.945 1 87.56 189 LYS B N 1
ATOM 5251 C CA . LYS B 1 189 ? 16.578 -19.438 9.695 1 87.56 189 LYS B CA 1
ATOM 5252 C C . LYS B 1 189 ? 17.656 -20.469 10.008 1 87.56 189 LYS B C 1
ATOM 5254 O O . LYS B 1 189 ? 18.844 -20.156 10 1 87.56 189 LYS B O 1
ATOM 5259 N N . LEU B 1 190 ? 17.234 -21.719 10.281 1 91.25 190 LEU B N 1
ATOM 5260 C CA . LEU B 1 190 ? 18.188 -22.688 10.812 1 91.25 190 LEU B CA 1
ATOM 5261 C C . LEU B 1 190 ? 18.609 -23.672 9.734 1 91.25 190 LEU B C 1
ATOM 5263 O O . LEU B 1 190 ? 19.609 -24.375 9.891 1 91.25 190 LEU B O 1
ATOM 5267 N N . VAL B 1 191 ? 17.875 -23.688 8.633 1 90.69 191 VAL B N 1
ATOM 5268 C CA . VAL B 1 191 ? 18.203 -24.719 7.648 1 90.69 191 VAL B CA 1
ATOM 5269 C C . VAL B 1 191 ? 18.547 -24.062 6.316 1 90.69 191 VAL B C 1
ATOM 5271 O O . VAL B 1 191 ? 19.641 -24.234 5.793 1 90.69 191 VAL B O 1
ATOM 5274 N N . ILE B 1 192 ? 17.719 -23.25 5.781 1 90.62 192 ILE B N 1
ATOM 5275 C CA . ILE B 1 192 ? 17.844 -22.75 4.414 1 90.62 192 ILE B CA 1
ATOM 5276 C C . ILE B 1 192 ? 18.953 -21.703 4.352 1 90.62 192 ILE B C 1
ATOM 5278 O O . ILE B 1 192 ? 19.906 -21.859 3.586 1 90.62 192 ILE B O 1
ATOM 5282 N N . LEU B 1 193 ? 18.875 -20.625 5.18 1 92.62 193 LEU B N 1
ATOM 5283 C CA . LEU B 1 193 ? 19.797 -19.5 5.102 1 92.62 193 LEU B CA 1
ATOM 5284 C C . LEU B 1 193 ? 21.234 -19.969 5.379 1 92.62 193 LEU B C 1
ATOM 5286 O O . LEU B 1 193 ? 22.156 -19.594 4.652 1 92.62 193 LEU B O 1
ATOM 5290 N N . PRO B 1 194 ? 21.438 -20.844 6.398 1 94.88 194 PRO B N 1
ATOM 5291 C CA . PRO B 1 194 ? 22.812 -21.281 6.684 1 94.88 194 PRO B CA 1
ATOM 5292 C C . PRO B 1 194 ? 23.438 -22.031 5.52 1 94.88 194 PRO B C 1
ATOM 5294 O O . PRO B 1 194 ? 24.656 -21.969 5.332 1 94.88 194 PRO B O 1
ATOM 5297 N N . LYS B 1 195 ? 22.656 -22.734 4.73 1 96.06 195 LYS B N 1
ATOM 5298 C CA . LYS B 1 195 ? 23.203 -23.453 3.584 1 96.06 195 LYS B CA 1
ATOM 5299 C C . LYS B 1 195 ? 23.797 -22.484 2.557 1 96.06 195 LYS B C 1
ATOM 5301 O O . LYS B 1 195 ? 24.859 -22.75 1.992 1 96.06 195 LYS B O 1
ATOM 5306 N N . PHE B 1 196 ? 23.141 -21.422 2.326 1 96.25 196 PHE B N 1
ATOM 5307 C CA . PHE B 1 196 ? 23.656 -20.422 1.398 1 96.25 196 PHE B CA 1
ATOM 5308 C C . PHE B 1 196 ? 24.844 -19.672 2.008 1 96.25 196 PHE B C 1
ATOM 5310 O O . PHE B 1 196 ? 25.781 -19.312 1.298 1 96.25 196 PHE B O 1
ATOM 5317 N N . GLU B 1 197 ? 24.781 -19.422 3.293 1 97.06 197 GLU B N 1
ATOM 5318 C CA . GLU B 1 197 ? 25.891 -18.766 3.965 1 97.06 197 GLU B CA 1
ATOM 5319 C C . GLU B 1 197 ? 27.172 -19.609 3.896 1 97.06 197 GLU B C 1
ATOM 5321 O O . GLU B 1 197 ? 28.266 -19.062 3.76 1 97.06 197 GLU B O 1
ATOM 5326 N N . ARG B 1 198 ? 27.016 -20.906 4.008 1 97.56 198 ARG B N 1
ATOM 5327 C CA . ARG B 1 198 ? 28.156 -21.797 3.842 1 97.56 198 ARG B CA 1
ATOM 5328 C C . ARG B 1 198 ? 28.75 -21.672 2.441 1 97.56 198 ARG B C 1
ATOM 5330 O O . ARG B 1 198 ? 29.969 -21.734 2.27 1 97.56 198 ARG B O 1
ATOM 5337 N N . LEU B 1 199 ? 27.859 -21.531 1.449 1 97.69 199 LEU B N 1
ATOM 5338 C CA . LEU B 1 199 ? 28.344 -21.328 0.088 1 97.69 199 LEU B CA 1
ATOM 5339 C C . LEU B 1 199 ? 29.109 -20.016 -0.024 1 97.69 199 LEU B C 1
ATOM 5341 O O . LEU B 1 199 ? 30.125 -19.938 -0.701 1 97.69 199 LEU B O 1
ATOM 5345 N N . MET B 1 200 ? 28.562 -18.984 0.592 1 98.19 200 MET B N 1
ATOM 5346 C CA . MET B 1 200 ? 29.234 -17.688 0.573 1 98.19 200 MET B CA 1
ATOM 5347 C C . MET B 1 200 ? 30.609 -17.781 1.211 1 98.19 200 MET B C 1
ATOM 5349 O O . MET B 1 200 ? 31.578 -17.172 0.722 1 98.19 200 MET B O 1
ATOM 5353 N N . GLU B 1 201 ? 30.688 -18.516 2.291 1 98.12 201 GLU B N 1
ATOM 5354 C CA . GLU B 1 201 ? 31.969 -18.734 2.949 1 98.12 201 GLU B CA 1
ATOM 5355 C C . GLU B 1 201 ? 32.938 -19.516 2.057 1 98.12 201 GLU B C 1
ATOM 5357 O O . GLU B 1 201 ? 34.094 -19.172 1.931 1 98.12 201 GLU B O 1
ATOM 5362 N N . LYS B 1 202 ? 32.406 -20.562 1.512 1 98.31 202 LYS B N 1
ATOM 5363 C CA . LYS B 1 202 ? 33.219 -21.422 0.634 1 98.31 202 LYS B CA 1
ATOM 5364 C C . LYS B 1 202 ? 33.844 -20.625 -0.489 1 98.31 202 LYS B C 1
ATOM 5366 O O . LYS B 1 202 ? 35.031 -20.844 -0.829 1 98.31 202 LYS B O 1
ATOM 5371 N N . HIS B 1 203 ? 33.094 -19.734 -1.015 1 97.88 203 HIS B N 1
ATOM 5372 C CA . HIS B 1 203 ? 33.594 -18.969 -2.16 1 97.88 203 HIS B CA 1
ATOM 5373 C C . HIS B 1 203 ? 34.156 -17.641 -1.726 1 97.88 203 HIS B C 1
ATOM 5375 O O . HIS B 1 203 ? 34.438 -16.781 -2.562 1 97.88 203 HIS B O 1
ATOM 5381 N N . ARG B 1 204 ? 34.344 -17.328 -0.48 1 96.62 204 ARG B N 1
ATOM 5382 C CA . ARG B 1 204 ? 35 -16.172 0.107 1 96.62 204 ARG B CA 1
ATOM 5383 C C . ARG B 1 204 ? 34.375 -14.867 -0.394 1 96.62 204 ARG B C 1
ATOM 5385 O O . ARG B 1 204 ? 35.094 -13.977 -0.866 1 96.62 204 ARG B O 1
ATOM 5392 N N . ILE B 1 205 ? 33.062 -14.898 -0.288 1 96.69 205 ILE B N 1
ATOM 5393 C CA . ILE B 1 205 ? 32.375 -13.711 -0.742 1 96.69 205 ILE B CA 1
ATOM 5394 C C . ILE B 1 205 ? 32.625 -12.555 0.213 1 96.69 205 ILE B C 1
ATOM 5396 O O . ILE B 1 205 ? 32.531 -12.703 1.432 1 96.69 205 ILE B O 1
ATOM 5400 N N . GLU B 1 206 ? 33.094 -11.383 -0.306 1 94.06 206 GLU B N 1
ATOM 5401 C CA . GLU B 1 206 ? 33.344 -10.164 0.447 1 94.06 206 GLU B CA 1
ATOM 5402 C C . GLU B 1 206 ? 32.562 -8.984 -0.136 1 94.06 206 GLU B C 1
ATOM 5404 O O . GLU B 1 206 ? 32.344 -8.93 -1.345 1 94.06 206 GLU B O 1
ATOM 5409 N N . PRO B 1 207 ? 32.25 -8.078 0.692 1 95.38 207 PRO B N 1
ATOM 5410 C CA . PRO B 1 207 ? 32.375 -8.086 2.152 1 95.38 207 PRO B CA 1
ATOM 5411 C C . PRO B 1 207 ? 31.453 -9.109 2.812 1 95.38 207 PRO B C 1
ATOM 5413 O O . PRO B 1 207 ? 30.438 -9.508 2.227 1 95.38 207 PRO B O 1
ATOM 5416 N N . LYS B 1 208 ? 31.797 -9.477 4.016 1 96.5 208 LYS B N 1
ATOM 5417 C CA . LYS B 1 208 ? 30.984 -10.469 4.73 1 96.5 208 LYS B CA 1
ATOM 5418 C C . LYS B 1 208 ? 29.609 -9.914 5.078 1 96.5 208 LYS B C 1
ATOM 5420 O O . LYS B 1 208 ? 29.484 -8.75 5.457 1 96.5 208 LYS B O 1
ATOM 5425 N N . THR B 1 209 ? 28.672 -10.695 4.891 1 96.12 209 THR B N 1
ATOM 5426 C CA . THR B 1 209 ? 27.281 -10.359 5.191 1 96.12 209 THR B CA 1
ATOM 5427 C C . THR B 1 209 ? 26.453 -11.625 5.355 1 96.12 209 THR B C 1
ATOM 5429 O O . THR B 1 209 ? 26.938 -12.734 5.129 1 96.12 209 THR B O 1
ATOM 5432 N N . SER B 1 210 ? 25.281 -11.484 5.93 1 93.69 210 SER B N 1
ATOM 5433 C CA . SER B 1 210 ? 24.375 -12.625 6.039 1 93.69 210 SER B CA 1
ATOM 5434 C C . SER B 1 210 ? 23.422 -12.695 4.855 1 93.69 210 SER B C 1
ATOM 5436 O O . SER B 1 210 ? 23.203 -11.695 4.164 1 93.69 210 SER B O 1
ATOM 5438 N N . MET B 1 211 ? 22.922 -13.898 4.594 1 93.94 211 MET B N 1
ATOM 5439 C CA . MET B 1 211 ? 21.938 -14.062 3.525 1 93.94 211 MET B CA 1
ATOM 5440 C C . MET B 1 211 ? 20.688 -13.234 3.803 1 93.94 211 MET B C 1
ATOM 5442 O O . MET B 1 211 ? 20.094 -12.68 2.881 1 93.94 211 MET B O 1
ATOM 5446 N N . LEU B 1 212 ? 20.312 -13.188 5.059 1 90.88 212 LEU B N 1
ATOM 5447 C CA . LEU B 1 212 ? 19.141 -12.406 5.434 1 90.88 212 LEU B CA 1
ATOM 5448 C C . LEU B 1 212 ? 19.344 -10.93 5.113 1 90.88 212 LEU B C 1
ATOM 5450 O O . LEU B 1 212 ? 18.422 -10.266 4.629 1 90.88 212 LEU B O 1
ATOM 5454 N N . ASP B 1 213 ? 20.516 -10.406 5.391 1 92.44 213 ASP B N 1
ATOM 5455 C CA . ASP B 1 213 ? 20.844 -9.023 5.07 1 92.44 213 ASP B CA 1
ATOM 5456 C C . ASP B 1 213 ? 20.734 -8.766 3.568 1 92.44 213 ASP B C 1
ATOM 5458 O O . ASP B 1 213 ? 20.297 -7.688 3.146 1 92.44 213 ASP B O 1
ATOM 5462 N N . LEU B 1 214 ? 21.125 -9.75 2.809 1 94.75 214 LEU B N 1
ATOM 5463 C CA . LEU B 1 214 ? 21.031 -9.617 1.36 1 94.75 214 LEU B CA 1
ATOM 5464 C C . LEU B 1 214 ? 19.562 -9.555 0.916 1 94.75 214 LEU B C 1
ATOM 5466 O O . LEU B 1 214 ? 19.203 -8.742 0.065 1 94.75 214 LEU B O 1
ATOM 5470 N N . VAL B 1 215 ? 18.781 -10.391 1.471 1 92.31 215 VAL B N 1
ATOM 5471 C CA . VAL B 1 215 ? 17.359 -10.375 1.128 1 92.31 215 VAL B CA 1
ATOM 5472 C C . VAL B 1 215 ? 16.75 -9.031 1.526 1 92.31 215 VAL B C 1
ATOM 5474 O O . VAL B 1 215 ? 16.016 -8.422 0.748 1 92.31 215 VAL B O 1
ATOM 5477 N N . HIS B 1 216 ? 17.109 -8.531 2.73 1 91.44 216 HIS B N 1
ATOM 5478 C CA . HIS B 1 216 ? 16.578 -7.277 3.254 1 91.44 216 HIS B CA 1
ATOM 5479 C C . HIS B 1 216 ? 17.094 -6.082 2.469 1 91.44 216 HIS B C 1
ATOM 5481 O O . HIS B 1 216 ? 16.547 -4.984 2.547 1 91.44 216 HIS B O 1
ATOM 5487 N N . GLY B 1 217 ? 18.172 -6.297 1.767 1 92.94 217 GLY B N 1
ATOM 5488 C CA . GLY B 1 217 ? 18.766 -5.227 0.981 1 92.94 217 GLY B CA 1
ATOM 5489 C C . GLY B 1 217 ? 18.031 -4.977 -0.328 1 92.94 217 GLY B C 1
ATOM 5490 O O . GLY B 1 217 ? 18.375 -4.043 -1.062 1 92.94 217 GLY B O 1
ATOM 5491 N N . THR B 1 218 ? 16.969 -5.727 -0.607 1 94.81 218 THR B N 1
ATOM 5492 C CA . THR B 1 218 ? 16.203 -5.602 -1.837 1 94.81 218 THR B CA 1
ATOM 5493 C C . THR B 1 218 ? 15.523 -4.238 -1.909 1 94.81 218 THR B C 1
ATOM 5495 O O . THR B 1 218 ? 14.922 -3.783 -0.93 1 94.81 218 THR B O 1
ATOM 5498 N N . SER B 1 219 ? 15.609 -3.611 -3.078 1 96.5 219 SER B N 1
ATOM 5499 C CA . SER B 1 219 ? 15.008 -2.293 -3.254 1 96.5 219 SER B CA 1
ATOM 5500 C C . SER B 1 219 ? 13.484 -2.381 -3.297 1 96.5 219 SER B C 1
ATOM 5502 O O . SER B 1 219 ? 12.797 -1.614 -2.621 1 96.5 219 SER B O 1
ATOM 5504 N N . LEU B 1 220 ? 12.984 -3.26 -4.133 1 95.38 220 LEU B N 1
ATOM 5505 C CA . LEU B 1 220 ? 11.555 -3.48 -4.27 1 95.38 220 LEU B CA 1
ATOM 5506 C C . LEU B 1 220 ? 11.242 -4.969 -4.406 1 95.38 220 LEU B C 1
ATOM 5508 O O . LEU B 1 220 ? 12 -5.711 -5.031 1 95.38 220 LEU B O 1
ATOM 5512 N N . PHE B 1 221 ? 10.188 -5.324 -3.797 1 93.5 221 PHE B N 1
ATOM 5513 C CA . PHE B 1 221 ? 9.633 -6.664 -3.961 1 93.5 221 PHE B CA 1
ATOM 5514 C C . PHE B 1 221 ? 8.375 -6.629 -4.816 1 93.5 221 PHE B C 1
ATOM 5516 O O . PHE B 1 221 ? 7.348 -6.09 -4.395 1 93.5 221 PHE B O 1
ATOM 5523 N N . PHE B 1 222 ? 8.477 -7.23 -6.02 1 94.5 222 PHE B N 1
ATOM 5524 C CA . PHE B 1 222 ? 7.297 -7.41 -6.855 1 94.5 222 PHE B CA 1
ATOM 5525 C C . PHE B 1 222 ? 6.645 -8.758 -6.586 1 94.5 222 PHE B C 1
ATOM 5527 O O . PHE B 1 222 ? 7.273 -9.805 -6.758 1 94.5 222 PHE B O 1
ATOM 5534 N N . LEU B 1 223 ? 5.418 -8.703 -6.125 1 91.81 223 LEU B N 1
ATOM 5535 C CA . LEU B 1 223 ? 4.66 -9.93 -5.906 1 91.81 223 LEU B CA 1
ATOM 5536 C C . LEU B 1 223 ? 3.711 -10.195 -7.07 1 91.81 223 LEU B C 1
ATOM 5538 O O . LEU B 1 223 ? 2.832 -9.383 -7.359 1 91.81 223 LEU B O 1
ATOM 5542 N N . CYS B 1 224 ? 3.92 -11.289 -7.727 1 91.25 224 CYS B N 1
ATOM 5543 C CA . CYS B 1 224 ? 3.043 -11.641 -8.836 1 91.25 224 CYS B CA 1
ATOM 5544 C C . CYS B 1 224 ? 1.701 -12.156 -8.328 1 91.25 224 CYS B C 1
ATOM 5546 O O . CYS B 1 224 ? 1.295 -13.273 -8.656 1 91.25 224 CYS B O 1
ATOM 5548 N N . ASN B 1 225 ? 1.104 -11.445 -7.512 1 91.31 225 ASN B N 1
ATOM 5549 C CA . ASN B 1 225 ? -0.216 -11.578 -6.906 1 91.31 225 ASN B CA 1
ATOM 5550 C C . ASN B 1 225 ? -0.984 -10.266 -6.938 1 91.31 225 ASN B C 1
ATOM 5552 O O . ASN B 1 225 ? -0.52 -9.281 -7.523 1 91.31 225 ASN B O 1
ATOM 5556 N N . ASP B 1 226 ? -2.178 -10.32 -6.539 1 91.88 226 ASP B N 1
ATOM 5557 C CA . ASP B 1 226 ? -3.014 -9.125 -6.508 1 91.88 226 ASP B CA 1
ATOM 5558 C C . ASP B 1 226 ? -3.982 -9.164 -5.328 1 91.88 226 ASP B C 1
ATOM 5560 O O . ASP B 1 226 ? -4.453 -10.234 -4.938 1 91.88 226 ASP B O 1
ATOM 5564 N N . VAL B 1 227 ? -4.297 -8.016 -4.938 1 91.06 227 VAL B N 1
ATOM 5565 C CA . VAL B 1 227 ? -5.168 -7.879 -3.775 1 91.06 227 VAL B CA 1
ATOM 5566 C C . VAL B 1 227 ? -6.543 -8.461 -4.094 1 91.06 227 VAL B C 1
ATOM 5568 O O . VAL B 1 227 ? -7.223 -8.984 -3.205 1 91.06 227 VAL B O 1
ATOM 5571 N N . VAL B 1 228 ? -6.945 -8.469 -5.324 1 94.81 228 VAL B N 1
ATOM 5572 C CA . VAL B 1 228 ? -8.273 -8.93 -5.707 1 94.81 228 VAL B CA 1
ATOM 5573 C C . VAL B 1 228 ? -8.391 -10.438 -5.488 1 94.81 228 VAL B C 1
ATOM 5575 O O . VAL B 1 228 ? -9.484 -10.953 -5.254 1 94.81 228 VAL B O 1
ATOM 5578 N N . LEU B 1 229 ? -7.258 -11.109 -5.625 1 94.38 229 LEU B N 1
ATOM 5579 C CA . LEU B 1 229 ? -7.246 -12.547 -5.391 1 94.38 229 LEU B CA 1
ATOM 5580 C C . LEU B 1 229 ? -6.879 -12.859 -3.943 1 94.38 229 LEU B C 1
ATOM 5582 O O . LEU B 1 229 ? -7.465 -13.75 -3.328 1 94.38 229 LEU B O 1
ATOM 5586 N N . ASP B 1 230 ? -5.992 -12.133 -3.363 1 92.19 230 ASP B N 1
ATOM 5587 C CA . ASP B 1 230 ? -5.488 -12.391 -2.018 1 92.19 230 ASP B CA 1
ATOM 5588 C C . ASP B 1 230 ? -6.445 -11.852 -0.958 1 92.19 230 ASP B C 1
ATOM 5590 O O . ASP B 1 230 ? -7.484 -11.273 -1.288 1 92.19 230 ASP B O 1
ATOM 5594 N N . PHE B 1 231 ? -6.117 -12.219 0.269 1 93.56 231 PHE B N 1
ATOM 5595 C CA . PHE B 1 231 ? -6.828 -11.656 1.41 1 93.56 231 PHE B CA 1
ATOM 5596 C C . PHE B 1 231 ? -6.172 -10.359 1.871 1 93.56 231 PHE B C 1
ATOM 5598 O O . PHE B 1 231 ? -4.945 -10.242 1.86 1 93.56 231 PHE B O 1
ATOM 5605 N N . PRO B 1 232 ? -7.039 -9.336 2.201 1 92 232 PRO B N 1
ATOM 5606 C CA . PRO B 1 232 ? -6.438 -8.086 2.676 1 92 232 PRO B CA 1
ATOM 5607 C C . PRO B 1 232 ? -5.477 -8.305 3.844 1 92 232 PRO B C 1
ATOM 5609 O O . PRO B 1 232 ? -5.836 -8.953 4.832 1 92 232 PRO B O 1
ATOM 5612 N N . ARG B 1 233 ? -4.293 -7.816 3.713 1 89.75 233 ARG B N 1
ATOM 5613 C CA . ARG B 1 233 ? -3.262 -7.961 4.734 1 89.75 233 ARG B CA 1
ATOM 5614 C C . ARG B 1 233 ? -2.328 -6.758 4.746 1 89.75 233 ARG B C 1
ATOM 5616 O O . ARG B 1 233 ? -2.258 -6.012 3.766 1 89.75 233 ARG B O 1
ATOM 5623 N N . PRO B 1 234 ? -1.624 -6.574 5.844 1 88.88 234 PRO B N 1
ATOM 5624 C CA . PRO B 1 234 ? -0.644 -5.488 5.859 1 88.88 234 PRO B CA 1
ATOM 5625 C C . PRO B 1 234 ? 0.49 -5.703 4.855 1 88.88 234 PRO B C 1
ATOM 5627 O O . PRO B 1 234 ? 0.939 -6.832 4.66 1 88.88 234 PRO B O 1
ATOM 5630 N N . THR B 1 235 ? 0.883 -4.66 4.258 1 89 235 THR B N 1
ATOM 5631 C CA . THR B 1 235 ? 2.023 -4.672 3.348 1 89 235 THR B CA 1
ATOM 5632 C C . THR B 1 235 ? 2.934 -3.473 3.605 1 89 235 THR B C 1
ATOM 5634 O O . THR B 1 235 ? 2.637 -2.635 4.461 1 89 235 THR B O 1
ATOM 5637 N N . LEU B 1 236 ? 4.062 -3.43 2.936 1 91.25 236 LEU B N 1
ATOM 5638 C CA . LEU B 1 236 ? 5.031 -2.35 3.082 1 91.25 236 LEU B CA 1
ATOM 5639 C C . LEU B 1 236 ? 5.168 -1.562 1.782 1 91.25 236 LEU B C 1
ATOM 5641 O O . LEU B 1 236 ? 4.816 -2.061 0.71 1 91.25 236 LEU B O 1
ATOM 5645 N N . PRO B 1 237 ? 5.633 -0.354 1.885 1 91.44 237 PRO B N 1
ATOM 5646 C CA . PRO B 1 237 ? 5.664 0.51 0.702 1 91.44 237 PRO B CA 1
ATOM 5647 C C . PRO B 1 237 ? 6.59 -0.02 -0.393 1 91.44 237 PRO B C 1
ATOM 5649 O O . PRO B 1 237 ? 6.414 0.313 -1.567 1 91.44 237 PRO B O 1
ATOM 5652 N N . HIS B 1 238 ? 7.562 -0.854 -0.06 1 93.12 238 HIS B N 1
ATOM 5653 C CA . HIS B 1 238 ? 8.477 -1.351 -1.081 1 93.12 238 HIS B CA 1
ATOM 5654 C C . HIS B 1 238 ? 7.988 -2.67 -1.666 1 93.12 238 HIS B C 1
ATOM 5656 O O . HIS B 1 238 ? 8.727 -3.35 -2.381 1 93.12 238 HIS B O 1
ATOM 5662 N N . VAL B 1 239 ? 6.762 -3.047 -1.359 1 92 239 VAL B N 1
ATOM 5663 C CA . VAL B 1 239 ? 6.121 -4.223 -1.942 1 92 239 VAL B CA 1
ATOM 5664 C C . VAL B 1 239 ? 5.094 -3.785 -2.984 1 92 239 VAL B C 1
ATOM 5666 O O . VAL B 1 239 ? 4.191 -3 -2.686 1 92 239 VAL B O 1
ATOM 5669 N N . ILE B 1 240 ? 5.246 -4.277 -4.223 1 93.12 240 ILE B N 1
ATOM 5670 C CA . ILE B 1 240 ? 4.367 -3.902 -5.324 1 93.12 240 ILE B CA 1
ATOM 5671 C C . ILE B 1 240 ? 3.668 -5.145 -5.871 1 93.12 240 ILE B C 1
ATOM 5673 O O . ILE B 1 240 ? 4.324 -6.117 -6.25 1 93.12 240 ILE B O 1
ATOM 5677 N N . PHE B 1 241 ? 2.344 -5.094 -5.902 1 92.31 241 PHE B N 1
ATOM 5678 C CA . PHE B 1 241 ? 1.583 -6.199 -6.473 1 92.31 241 PHE B CA 1
ATOM 5679 C C . PHE B 1 241 ? 1.56 -6.117 -7.992 1 92.31 241 PHE B C 1
ATOM 5681 O O . PHE B 1 241 ? 1.186 -5.086 -8.555 1 92.31 241 PHE B O 1
ATOM 5688 N N . THR B 1 242 ? 1.929 -7.234 -8.633 1 94.25 242 THR B N 1
ATOM 5689 C CA . THR B 1 242 ? 2.029 -7.238 -10.086 1 94.25 242 THR B CA 1
ATOM 5690 C C . THR B 1 242 ? 1.411 -8.508 -10.672 1 94.25 242 THR B C 1
ATOM 5692 O O . THR B 1 242 ? 1.923 -9.062 -11.641 1 94.25 242 THR B O 1
ATOM 5695 N N . GLY B 1 243 ? 0.377 -8.938 -10.008 1 93.44 243 GLY B N 1
ATOM 5696 C CA . GLY B 1 243 ? -0.315 -10.109 -10.516 1 93.44 243 GLY B CA 1
ATOM 5697 C C . GLY B 1 243 ? -0.896 -9.898 -11.906 1 93.44 243 GLY B C 1
ATOM 5698 O O . GLY B 1 243 ? -1.431 -8.828 -12.203 1 93.44 243 GLY B O 1
ATOM 5699 N N . GLY B 1 244 ? -0.718 -10.953 -12.805 1 95 244 GLY B N 1
ATOM 5700 C CA . GLY B 1 244 ? -1.33 -10.914 -14.125 1 95 244 GLY B CA 1
ATOM 5701 C C . GLY B 1 244 ? -0.424 -10.312 -15.18 1 95 244 GLY B C 1
ATOM 5702 O O . GLY B 1 244 ? -0.901 -9.766 -16.172 1 95 244 GLY B O 1
ATOM 5703 N N . ILE B 1 245 ? 0.847 -10.422 -14.984 1 95.31 245 ILE B N 1
ATOM 5704 C CA . ILE B 1 245 ? 1.812 -9.836 -15.906 1 95.31 245 ILE B CA 1
ATOM 5705 C C . ILE B 1 245 ? 1.633 -10.445 -17.297 1 95.31 245 ILE B C 1
ATOM 5707 O O . ILE B 1 245 ? 1.782 -9.75 -18.312 1 95.31 245 ILE B O 1
ATOM 5711 N N . LEU B 1 246 ? 1.249 -11.695 -17.344 1 95.06 246 LEU B N 1
ATOM 5712 C CA . LEU B 1 246 ? 1.217 -12.398 -18.625 1 95.06 246 LEU B CA 1
ATOM 5713 C C . LEU B 1 246 ? -0.183 -12.367 -19.234 1 95.06 246 LEU B C 1
ATOM 5715 O O . LEU B 1 246 ? -0.373 -12.742 -20.391 1 95.06 246 LEU B O 1
ATOM 5719 N N . ALA B 1 247 ? -1.184 -11.992 -18.453 1 96.75 247 ALA B N 1
ATOM 5720 C CA . ALA B 1 247 ? -2.553 -11.953 -18.953 1 96.75 247 ALA B CA 1
ATOM 5721 C C . ALA B 1 247 ? -2.777 -10.719 -19.828 1 96.75 247 ALA B C 1
ATOM 5723 O O . ALA B 1 247 ? -2.477 -9.594 -19.406 1 96.75 247 ALA B O 1
ATOM 5724 N N . VAL B 1 248 ? -3.252 -10.898 -21.016 1 96.69 248 VAL B N 1
ATOM 5725 C CA . VAL B 1 248 ? -3.441 -9.836 -22 1 96.69 248 VAL B CA 1
ATOM 5726 C C . VAL B 1 248 ? -4.766 -10.031 -22.734 1 96.69 248 VAL B C 1
ATOM 5728 O O . VAL B 1 248 ? -5.387 -11.094 -22.625 1 96.69 248 VAL B O 1
ATOM 5731 N N . PRO B 1 249 ? -5.234 -9 -23.438 1 97.06 249 PRO B N 1
ATOM 5732 C CA . PRO B 1 249 ? -6.438 -9.203 -24.25 1 97.06 249 PRO B CA 1
ATOM 5733 C C . PRO B 1 249 ? -6.301 -10.367 -25.234 1 97.06 249 PRO B C 1
ATOM 5735 O O . PRO B 1 249 ? -5.227 -10.57 -25.797 1 97.06 249 PRO B O 1
ATOM 5738 N N . ALA B 1 250 ? -7.332 -11.062 -25.438 1 98.12 250 ALA B N 1
ATOM 5739 C CA . ALA B 1 250 ? -7.324 -12.266 -26.281 1 98.12 250 ALA B CA 1
ATOM 5740 C C . ALA B 1 250 ? -7.117 -11.906 -27.75 1 98.12 250 ALA B C 1
ATOM 5742 O O . ALA B 1 250 ? -7.734 -10.969 -28.25 1 98.12 250 ALA B O 1
ATOM 5743 N N . LYS B 1 251 ? -6.266 -12.609 -28.359 1 97.5 251 LYS B N 1
ATOM 5744 C CA . LYS B 1 251 ? -6.105 -12.578 -29.812 1 97.5 251 LYS B CA 1
ATOM 5745 C C . LYS B 1 251 ? -6.969 -13.641 -30.484 1 97.5 251 LYS B C 1
ATOM 5747 O O . LYS B 1 251 ? -7.441 -14.57 -29.828 1 97.5 251 LYS B O 1
ATOM 5752 N N . PRO B 1 252 ? -7.148 -13.438 -31.781 1 96.62 252 PRO B N 1
ATOM 5753 C CA . PRO B 1 252 ? -7.93 -14.469 -32.469 1 96.62 252 PRO B CA 1
ATOM 5754 C C . PRO B 1 252 ? -7.27 -15.844 -32.438 1 96.62 252 PRO B C 1
ATOM 5756 O O . PRO B 1 252 ? -6.047 -15.953 -32.562 1 96.62 252 PRO B O 1
ATOM 5759 N N . LEU B 1 253 ? -8.133 -16.859 -32.281 1 97.75 253 LEU B N 1
ATOM 5760 C CA . LEU B 1 253 ? -7.633 -18.234 -32.25 1 97.75 253 LEU B CA 1
ATOM 5761 C C . LEU B 1 253 ? -7.254 -18.719 -33.625 1 97.75 253 LEU B C 1
ATOM 5763 O O . LEU B 1 253 ? -7.773 -18.203 -34.625 1 97.75 253 LEU B O 1
ATOM 5767 N N . PRO B 1 254 ? -6.332 -19.734 -33.688 1 96 254 PRO B N 1
ATOM 5768 C CA . PRO B 1 254 ? -6.113 -20.375 -34.969 1 96 254 PRO B CA 1
ATOM 5769 C C . PRO B 1 254 ? -7.395 -20.953 -35.594 1 96 254 PRO B C 1
ATOM 5771 O O . PRO B 1 254 ? -8.258 -21.438 -34.844 1 96 254 PRO B O 1
ATOM 5774 N N . VAL B 1 255 ? -7.508 -20.984 -36.875 1 95.5 255 VAL B N 1
ATOM 5775 C CA . VAL B 1 255 ? -8.742 -21.25 -37.594 1 95.5 255 VAL B CA 1
ATOM 5776 C C . VAL B 1 255 ? -9.352 -22.578 -37.125 1 95.5 255 VAL B C 1
ATOM 5778 O O . VAL B 1 255 ? -10.523 -22.625 -36.781 1 95.5 255 VAL B O 1
ATOM 5781 N N . GLY B 1 256 ? -8.625 -23.641 -37.094 1 95.38 256 GLY B N 1
ATOM 5782 C CA . GLY B 1 256 ? -9.148 -24.922 -36.656 1 95.38 256 GLY B CA 1
ATOM 5783 C C . GLY B 1 256 ? -9.734 -24.906 -35.25 1 95.38 256 GLY B C 1
ATOM 5784 O O . GLY B 1 256 ? -10.844 -25.391 -35.031 1 95.38 256 GLY B O 1
ATOM 5785 N N . LEU B 1 257 ? -9 -24.375 -34.344 1 97.5 257 LEU B N 1
ATOM 5786 C CA . LEU B 1 257 ? -9.445 -24.281 -32.969 1 97.5 257 LEU B CA 1
ATOM 5787 C C . LEU B 1 257 ? -10.641 -23.344 -32.844 1 97.5 257 LEU B C 1
ATOM 5789 O O . LEU B 1 257 ? -11.578 -23.609 -32.094 1 97.5 257 LEU B O 1
ATOM 5793 N N . ARG B 1 258 ? -10.594 -22.219 -33.562 1 97.12 258 ARG B N 1
ATOM 5794 C CA . ARG B 1 258 ? -11.68 -21.25 -33.562 1 97.12 258 ARG B CA 1
ATOM 5795 C C . ARG B 1 258 ? -13 -21.906 -33.969 1 97.12 258 ARG B C 1
ATOM 5797 O O . ARG B 1 258 ? -14.023 -21.703 -33.312 1 97.12 258 ARG B O 1
ATOM 5804 N N . LEU B 1 259 ? -12.938 -22.703 -35.031 1 97.19 259 LEU B N 1
ATOM 5805 C CA . LEU B 1 259 ? -14.133 -23.359 -35.531 1 97.19 259 LEU B CA 1
ATOM 5806 C C . LEU B 1 259 ? -14.672 -24.359 -34.531 1 97.19 259 LEU B C 1
ATOM 5808 O O . LEU B 1 259 ? -15.883 -24.469 -34.312 1 97.19 259 LEU B O 1
ATOM 5812 N N . TRP B 1 260 ? -13.742 -25.047 -33.906 1 97.44 260 TRP B N 1
ATOM 5813 C CA . TRP B 1 260 ? -14.117 -26 -32.875 1 97.44 260 TRP B CA 1
ATOM 5814 C C . TRP B 1 260 ? -14.844 -25.312 -31.719 1 97.44 260 TRP B C 1
ATOM 5816 O O . TRP B 1 260 ? -15.875 -25.797 -31.25 1 97.44 260 TRP B O 1
ATOM 5826 N N . VAL B 1 261 ? -14.344 -24.234 -31.281 1 98.12 261 VAL B N 1
ATOM 5827 C CA . VAL B 1 261 ? -14.836 -23.5 -30.125 1 98.12 261 VAL B CA 1
ATOM 5828 C C . VAL B 1 261 ? -16.156 -22.812 -30.469 1 98.12 261 VAL B C 1
ATOM 5830 O O . VAL B 1 261 ? -17.094 -22.828 -29.688 1 98.12 261 VAL B O 1
ATOM 5833 N N . GLU B 1 262 ? -16.297 -22.234 -31.641 1 97.69 262 GLU B N 1
ATOM 5834 C CA . GLU B 1 262 ? -17.484 -21.5 -32.062 1 97.69 262 GLU B CA 1
ATOM 5835 C C . GLU B 1 262 ? -18.656 -22.438 -32.312 1 97.69 262 GLU B C 1
ATOM 5837 O O . GLU B 1 262 ? -19.812 -22.047 -32.156 1 97.69 262 GLU B O 1
ATOM 5842 N N . ALA B 1 263 ? -18.328 -23.641 -32.656 1 97.25 263 ALA B N 1
ATOM 5843 C CA . ALA B 1 263 ? -19.375 -24.625 -32.938 1 97.25 263 ALA B CA 1
ATOM 5844 C C . ALA B 1 263 ? -19.984 -25.172 -31.656 1 97.25 263 ALA B C 1
ATOM 5846 O O . ALA B 1 263 ? -21.031 -25.812 -31.672 1 97.25 263 ALA B O 1
ATOM 5847 N N . ALA B 1 264 ? -19.359 -24.891 -30.562 1 97.88 264 ALA B N 1
ATOM 5848 C CA . ALA B 1 264 ? -19.812 -25.406 -29.281 1 97.88 264 ALA B CA 1
ATOM 5849 C C . ALA B 1 264 ? -21.016 -24.609 -28.75 1 97.88 264 ALA B C 1
ATOM 5851 O O . ALA B 1 264 ? -20.844 -23.656 -27.984 1 97.88 264 ALA B O 1
ATOM 5852 N N . GLU B 1 265 ? -22.172 -25.016 -28.969 1 96.5 265 GLU B N 1
ATOM 5853 C CA . GLU B 1 265 ? -23.391 -24.297 -28.594 1 96.5 265 GLU B CA 1
ATOM 5854 C C . GLU B 1 265 ? -23.547 -24.203 -27.078 1 96.5 265 GLU B C 1
ATOM 5856 O O . GLU B 1 265 ? -23.969 -23.172 -26.562 1 96.5 265 GLU B O 1
ATOM 5861 N N . ALA B 1 266 ? -23.156 -25.312 -26.453 1 97.88 266 ALA B N 1
ATOM 5862 C CA . ALA B 1 266 ? -23.297 -25.344 -25 1 97.88 266 ALA B CA 1
ATOM 5863 C C . ALA B 1 266 ? -22.078 -24.703 -24.328 1 97.88 266 ALA B C 1
ATOM 5865 O O . ALA B 1 266 ? -22.047 -24.562 -23.094 1 97.88 266 ALA B O 1
ATOM 5866 N N . GLY B 1 267 ? -21.094 -24.375 -25.109 1 98.44 267 GLY B N 1
ATOM 5867 C CA . GLY B 1 267 ? -19.891 -23.75 -24.578 1 98.44 267 GLY B CA 1
ATOM 5868 C C . GLY B 1 267 ? -18.688 -24.672 -24.578 1 98.44 267 GLY B C 1
ATOM 5869 O O . GLY B 1 267 ? -18.734 -25.781 -25.125 1 98.44 267 GLY B O 1
ATOM 5870 N N . VAL B 1 268 ? -17.594 -24.141 -24 1 98.81 268 VAL B N 1
ATOM 5871 C CA . VAL B 1 268 ? -16.312 -24.859 -24.031 1 98.81 268 VAL B CA 1
ATOM 5872 C C . VAL B 1 268 ? -15.719 -24.906 -22.641 1 98.81 268 VAL B C 1
ATOM 5874 O O . VAL B 1 268 ? -15.789 -23.922 -21.891 1 98.81 268 VAL B O 1
ATOM 5877 N N . VAL B 1 269 ? -15.195 -26.047 -22.266 1 98.88 269 VAL B N 1
ATOM 5878 C CA . VAL B 1 269 ? -14.367 -26.203 -21.078 1 98.88 269 VAL B CA 1
ATOM 5879 C C . VAL B 1 269 ? -12.898 -26.344 -21.5 1 98.88 269 VAL B C 1
ATOM 5881 O O . VAL B 1 269 ? -12.555 -27.188 -22.328 1 98.88 269 VAL B O 1
ATOM 5884 N N . VAL B 1 270 ? -12.094 -25.453 -20.953 1 98.81 270 VAL B N 1
ATOM 5885 C CA . VAL B 1 270 ? -10.664 -25.516 -21.219 1 98.81 270 VAL B CA 1
ATOM 5886 C C . VAL B 1 270 ? -9.961 -26.297 -20.109 1 98.81 270 VAL B C 1
ATOM 5888 O O . VAL B 1 270 ? -10.164 -26.016 -18.922 1 98.81 270 VAL B O 1
ATOM 5891 N N . VAL B 1 271 ? -9.18 -27.297 -20.516 1 98.06 271 VAL B N 1
ATOM 5892 C CA . VAL B 1 271 ? -8.445 -28.125 -19.562 1 98.06 271 VAL B CA 1
ATOM 5893 C C . VAL B 1 271 ? -6.941 -27.984 -19.812 1 98.06 271 VAL B C 1
ATOM 5895 O O . VAL B 1 271 ? -6.453 -28.344 -20.875 1 98.06 271 VAL B O 1
ATOM 5898 N N . SER B 1 272 ? -6.281 -27.422 -18.828 1 96.31 272 SER B N 1
ATOM 5899 C CA . SER B 1 272 ? -4.832 -27.281 -18.922 1 96.31 272 SER B CA 1
ATOM 5900 C C . SER B 1 272 ? -4.172 -27.359 -17.547 1 96.31 272 SER B C 1
ATOM 5902 O O . SER B 1 272 ? -4.605 -26.703 -16.609 1 96.31 272 SER B O 1
ATOM 5904 N N . PHE B 1 273 ? -3.156 -28.141 -17.422 1 92.69 273 PHE B N 1
ATOM 5905 C CA . PHE B 1 273 ? -2.451 -28.312 -16.141 1 92.69 273 PHE B CA 1
ATOM 5906 C C . PHE B 1 273 ? -1.035 -27.75 -16.234 1 92.69 273 PHE B C 1
ATOM 5908 O O . PHE B 1 273 ? -0.124 -28.234 -15.57 1 92.69 273 PHE B O 1
ATOM 5915 N N . GLY B 1 274 ? -0.826 -26.812 -17.125 1 83.38 274 GLY B N 1
ATOM 5916 C CA . GLY B 1 274 ? 0.432 -26.094 -17.234 1 83.38 274 GLY B CA 1
ATOM 5917 C C . GLY B 1 274 ? 1.499 -26.844 -18 1 83.38 274 GLY B C 1
ATOM 5918 O O . GLY B 1 274 ? 1.315 -28.016 -18.328 1 83.38 274 GLY B O 1
ATOM 5919 N N . ILE B 1 275 ? 2.582 -26.25 -18.188 1 72.81 275 ILE B N 1
ATOM 5920 C CA . ILE B 1 275 ? 3.65 -26.797 -19.016 1 72.81 275 ILE B CA 1
ATOM 5921 C C . ILE B 1 275 ? 4.43 -27.844 -18.234 1 72.81 275 ILE B C 1
ATOM 5923 O O . ILE B 1 275 ? 4.98 -28.781 -18.797 1 72.81 275 ILE B O 1
ATOM 5927 N N . GLY B 1 276 ? 4.305 -27.734 -16.953 1 74.81 276 GLY B N 1
ATOM 5928 C CA . GLY B 1 276 ? 5.133 -28.578 -16.109 1 74.81 276 GLY B CA 1
ATOM 5929 C C . GLY B 1 276 ? 4.543 -29.953 -15.891 1 74.81 276 GLY B C 1
ATOM 5930 O O . GLY B 1 276 ? 5.273 -30.906 -15.609 1 74.81 276 GLY B O 1
ATOM 5931 N N . ILE B 1 277 ? 3.273 -30.047 -16.016 1 78.75 277 ILE B N 1
ATOM 5932 C CA . ILE B 1 277 ? 2.617 -31.328 -15.766 1 78.75 277 ILE B CA 1
ATOM 5933 C C . ILE B 1 277 ? 2.299 -32 -17.094 1 78.75 277 ILE B C 1
ATOM 5935 O O . ILE B 1 277 ? 1.301 -31.703 -17.734 1 78.75 277 ILE B O 1
ATOM 5939 N N . ARG B 1 278 ? 3.105 -32.906 -17.469 1 77.94 278 ARG B N 1
ATOM 5940 C CA . ARG B 1 278 ? 2.945 -33.562 -18.766 1 77.94 278 ARG B CA 1
ATOM 5941 C C . ARG B 1 278 ? 2.227 -34.906 -18.609 1 77.94 278 ARG B C 1
ATOM 5943 O O . ARG B 1 278 ? 1.536 -35.344 -19.531 1 77.94 278 ARG B O 1
ATOM 5950 N N . ALA B 1 279 ? 2.516 -35.469 -17.422 1 78.12 279 ALA B N 1
ATOM 5951 C CA . ALA B 1 279 ? 1.865 -36.75 -17.25 1 78.12 279 ALA B CA 1
ATOM 5952 C C . ALA B 1 279 ? 1.049 -36.781 -15.961 1 78.12 279 ALA B C 1
ATOM 5954 O O . ALA B 1 279 ? 1.491 -36.281 -14.922 1 78.12 279 ALA B O 1
ATOM 5955 N N . LEU B 1 280 ? -0.167 -37.188 -16.156 1 87.69 280 LEU B N 1
ATOM 5956 C CA . LEU B 1 280 ? -1.08 -37.438 -15.047 1 87.69 280 LEU B CA 1
ATOM 5957 C C . LEU B 1 280 ? -1.274 -38.938 -14.82 1 87.69 280 LEU B C 1
ATOM 5959 O O . LEU B 1 280 ? -1.088 -39.75 -15.734 1 87.69 280 LEU B O 1
ATOM 5963 N N . PRO B 1 281 ? -1.563 -39.25 -13.625 1 89 281 PRO B N 1
ATOM 5964 C CA . PRO B 1 281 ? -1.908 -40.688 -13.422 1 89 281 PRO B CA 1
ATOM 5965 C C . PRO B 1 281 ? -3.01 -41.156 -14.359 1 89 281 PRO B C 1
ATOM 5967 O O . PRO B 1 281 ? -3.982 -40.438 -14.594 1 89 281 PRO B O 1
ATOM 5970 N N . ARG B 1 282 ? -2.82 -42.406 -14.844 1 91.06 282 ARG B N 1
ATOM 5971 C CA . ARG B 1 282 ? -3.736 -42.969 -15.836 1 91.06 282 ARG B CA 1
ATOM 5972 C C . ARG B 1 282 ? -5.168 -42.969 -15.312 1 91.06 282 ARG B C 1
ATOM 5974 O O . ARG B 1 282 ? -6.105 -42.656 -16.047 1 91.06 282 ARG B O 1
ATOM 5981 N N . ASP B 1 283 ? -5.223 -43.312 -14.055 1 93.06 283 ASP B N 1
ATOM 5982 C CA . ASP B 1 283 ? -6.551 -43.406 -13.453 1 93.06 283 ASP B CA 1
ATOM 5983 C C . ASP B 1 283 ? -7.223 -42.031 -13.445 1 93.06 283 ASP B C 1
ATOM 5985 O O . ASP B 1 283 ? -8.414 -41.906 -13.742 1 93.06 283 ASP B O 1
ATOM 5989 N N . LEU B 1 284 ? -6.504 -41 -13.125 1 94.19 284 LEU B N 1
ATOM 5990 C CA . LEU B 1 284 ? -7.043 -39.656 -13.094 1 94.19 284 LEU B CA 1
ATOM 5991 C C . LEU B 1 284 ? -7.453 -39.188 -14.492 1 94.19 284 LEU B C 1
ATOM 5993 O O . LEU B 1 284 ? -8.516 -38.594 -14.664 1 94.19 284 LEU B O 1
ATOM 5997 N N . VAL B 1 285 ? -6.652 -39.5 -15.484 1 95.12 285 VAL B N 1
ATOM 5998 C CA . VAL B 1 285 ? -6.93 -39.125 -16.859 1 95.12 285 VAL B CA 1
ATOM 5999 C C . VAL B 1 285 ? -8.211 -39.781 -17.344 1 95.12 285 VAL B C 1
ATOM 6001 O O . VAL B 1 285 ? -9.039 -39.156 -18.016 1 95.12 285 VAL B O 1
ATOM 6004 N N . GLU B 1 286 ? -8.336 -41.031 -16.984 1 96.62 286 GLU B N 1
ATOM 6005 C CA . GLU B 1 286 ? -9.523 -41.781 -17.391 1 96.62 286 GLU B CA 1
ATOM 6006 C C . GLU B 1 286 ? -10.773 -41.219 -16.719 1 96.62 286 GLU B C 1
ATOM 6008 O O . GLU B 1 286 ? -11.828 -41.094 -17.359 1 96.62 286 GLU B O 1
ATOM 6013 N N . LYS B 1 287 ? -10.609 -40.906 -15.453 1 97.38 287 LYS B N 1
ATOM 6014 C CA . LYS B 1 287 ? -11.727 -40.281 -14.742 1 97.38 287 LYS B CA 1
ATOM 6015 C C . LYS B 1 287 ? -12.102 -38.969 -15.367 1 97.38 287 LYS B C 1
ATOM 6017 O O . LYS B 1 287 ? -13.289 -38.656 -15.516 1 97.38 287 LYS B O 1
ATOM 6022 N N . MET B 1 288 ? -11.133 -38.156 -15.719 1 97.56 288 MET B N 1
ATOM 6023 C CA . MET B 1 288 ? -11.383 -36.875 -16.344 1 97.56 288 MET B CA 1
ATOM 6024 C C . MET B 1 288 ? -12.055 -37.031 -17.703 1 97.56 288 MET B C 1
ATOM 6026 O O . MET B 1 288 ? -13.055 -36.375 -17.984 1 97.56 288 MET B O 1
ATOM 6030 N N . ALA B 1 289 ? -11.516 -37.938 -18.484 1 98.06 289 ALA B N 1
ATOM 6031 C CA . ALA B 1 289 ? -12.078 -38.219 -19.812 1 98.06 289 ALA B CA 1
ATOM 6032 C C . ALA B 1 289 ? -13.539 -38.656 -19.719 1 98.06 289 ALA B C 1
ATOM 6034 O O . ALA B 1 289 ? -14.383 -38.188 -20.484 1 98.06 289 ALA B O 1
ATOM 6035 N N . GLY B 1 290 ? -13.758 -39.531 -18.766 1 98.31 290 GLY B N 1
ATOM 6036 C CA . GLY B 1 290 ? -15.125 -39.969 -18.562 1 98.31 290 GLY B CA 1
ATOM 6037 C C . GLY B 1 290 ? -16.062 -38.844 -18.156 1 98.31 290 GLY B C 1
ATOM 6038 O O . GLY B 1 290 ? -17.188 -38.781 -18.672 1 98.31 290 GLY B O 1
ATOM 6039 N N . ALA B 1 291 ? -15.648 -38.031 -17.266 1 98.56 291 ALA B N 1
ATOM 6040 C CA . ALA B 1 291 ? -16.453 -36.906 -16.797 1 98.56 291 ALA B CA 1
ATOM 6041 C C . ALA B 1 291 ? -16.719 -35.938 -17.938 1 98.56 291 ALA B C 1
ATOM 6043 O O . ALA B 1 291 ? -17.844 -35.469 -18.125 1 98.56 291 ALA B O 1
ATOM 6044 N N . PHE B 1 292 ? -15.695 -35.656 -18.734 1 98.62 292 PHE B N 1
ATOM 6045 C CA . PHE B 1 292 ? -15.797 -34.688 -19.812 1 98.62 292 PHE B CA 1
ATOM 6046 C C . PHE B 1 292 ? -16.688 -35.188 -20.938 1 98.62 292 PHE B C 1
ATOM 6048 O O . PHE B 1 292 ? -17.391 -34.406 -21.578 1 98.62 292 PHE B O 1
ATOM 6055 N N . ALA B 1 293 ? -16.656 -36.469 -21.156 1 98.44 293 ALA B N 1
ATOM 6056 C CA . ALA B 1 293 ? -17.438 -37.094 -22.234 1 98.44 293 ALA B CA 1
ATOM 6057 C C . ALA B 1 293 ? -18.938 -36.906 -22 1 98.44 293 ALA B C 1
ATOM 6059 O O . ALA B 1 293 ? -19.719 -36.875 -22.953 1 98.44 293 ALA B O 1
ATOM 6060 N N . ARG B 1 294 ? -19.234 -36.719 -20.781 1 98.19 294 ARG B N 1
ATOM 6061 C CA . ARG B 1 294 ? -20.641 -36.625 -20.406 1 98.19 294 ARG B CA 1
ATOM 6062 C C . ARG B 1 294 ? -21.141 -35.188 -20.547 1 98.19 294 ARG B C 1
ATOM 6064 O O . ARG B 1 294 ? -22.344 -34.938 -20.516 1 98.19 294 ARG B O 1
ATOM 6071 N N . LEU B 1 295 ? -20.312 -34.25 -20.797 1 98.5 295 LEU B N 1
ATOM 6072 C CA . LEU B 1 295 ? -20.672 -32.844 -20.844 1 98.5 295 LEU B CA 1
ATOM 6073 C C . LEU B 1 295 ? -21.312 -32.5 -22.188 1 98.5 295 LEU B C 1
ATOM 6075 O O . LEU B 1 295 ? -20.875 -33 -23.234 1 98.5 295 LEU B O 1
ATOM 6079 N N . PRO B 1 296 ? -22.344 -31.688 -22.125 1 98.19 296 PRO B N 1
ATOM 6080 C CA . PRO B 1 296 ? -22.828 -31.141 -23.406 1 98.19 296 PRO B CA 1
ATOM 6081 C C . PRO B 1 296 ? -21.844 -30.141 -24.016 1 98.19 296 PRO B C 1
ATOM 6083 O O . PRO B 1 296 ? -21.922 -29.875 -25.219 1 98.19 296 PRO B O 1
ATOM 6086 N N . GLN B 1 297 ? -20.984 -29.578 -23.219 1 98.69 297 GLN B N 1
ATOM 6087 C CA . GLN B 1 297 ? -19.938 -28.672 -23.688 1 98.69 297 GLN B CA 1
ATOM 6088 C C . GLN B 1 297 ? -18.859 -29.422 -24.469 1 98.69 297 GLN B C 1
ATOM 6090 O O . GLN B 1 297 ? -18.656 -30.609 -24.234 1 98.69 297 GLN B O 1
ATOM 6095 N N . ARG B 1 298 ? -18.219 -28.719 -25.328 1 98.62 298 ARG B N 1
ATOM 6096 C CA . ARG B 1 298 ? -16.969 -29.25 -25.891 1 98.62 298 ARG B CA 1
ATOM 6097 C C . ARG B 1 298 ? -15.797 -28.984 -24.953 1 98.62 298 ARG B C 1
ATOM 6099 O O . ARG B 1 298 ? -15.836 -28.062 -24.141 1 98.62 298 ARG B O 1
ATOM 6106 N N . VAL B 1 299 ? -14.844 -29.875 -25.062 1 98.62 299 VAL B N 1
ATOM 6107 C CA . VAL B 1 299 ? -13.68 -29.766 -24.188 1 98.62 299 VAL B CA 1
ATOM 6108 C C . VAL B 1 299 ? -12.414 -29.625 -25.016 1 98.62 299 VAL B C 1
ATOM 6110 O O . VAL B 1 299 ? -12.211 -30.344 -26 1 98.62 299 VAL B O 1
ATOM 6113 N N . VAL B 1 300 ? -11.656 -28.609 -24.734 1 98.38 300 VAL B N 1
ATOM 6114 C CA . VAL B 1 300 ? -10.305 -28.484 -25.266 1 98.38 300 VAL B CA 1
ATOM 6115 C C . VAL B 1 300 ? -9.289 -28.797 -24.188 1 98.38 300 VAL B C 1
ATOM 6117 O O . VAL B 1 300 ? -9.18 -28.062 -23.188 1 98.38 300 VAL B O 1
ATOM 6120 N N . TRP B 1 301 ? -8.531 -29.875 -24.391 1 96.94 301 TRP B N 1
ATOM 6121 C CA . TRP B 1 301 ? -7.695 -30.422 -23.328 1 96.94 301 TRP B CA 1
ATOM 6122 C C . TRP B 1 301 ? -6.238 -30.484 -23.766 1 96.94 301 TRP B C 1
ATOM 6124 O O . TRP B 1 301 ? -5.891 -31.219 -24.703 1 96.94 301 TRP B O 1
ATOM 6134 N N . ARG B 1 302 ? -5.395 -29.703 -23.062 1 95.56 302 ARG B N 1
ATOM 6135 C CA . ARG B 1 302 ? -3.955 -29.797 -23.281 1 95.56 302 ARG B CA 1
ATOM 6136 C C . ARG B 1 302 ? -3.389 -31.047 -22.594 1 95.56 302 ARG B C 1
ATOM 6138 O O . ARG B 1 302 ? -3.369 -31.125 -21.359 1 95.56 302 ARG B O 1
ATOM 6145 N N . TYR B 1 303 ? -2.908 -31.953 -23.359 1 90.06 303 TYR B N 1
ATOM 6146 C CA . TYR B 1 303 ? -2.422 -33.188 -22.797 1 90.06 303 TYR B CA 1
ATOM 6147 C C . TYR B 1 303 ? -1.42 -33.875 -23.734 1 90.06 303 TYR B C 1
ATOM 6149 O O . TYR B 1 303 ? -1.634 -33.906 -24.953 1 90.06 303 TYR B O 1
ATOM 6157 N N . PHE B 1 304 ? -0.298 -34.344 -23.141 1 82.25 304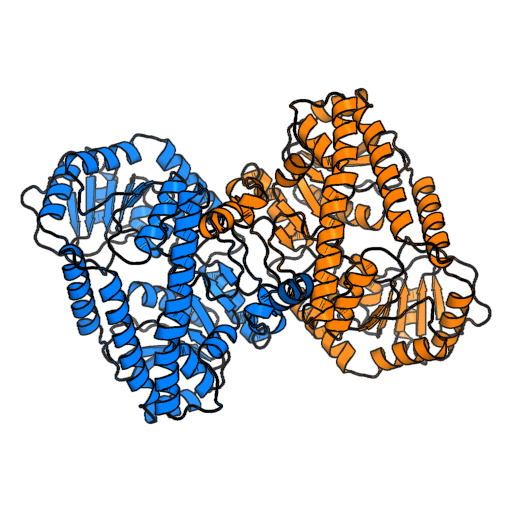 PHE B N 1
ATOM 6158 C CA . PHE B 1 304 ? 0.789 -34.906 -23.922 1 82.25 304 PHE B CA 1
ATOM 6159 C C . PHE B 1 304 ? 0.853 -36.438 -23.719 1 82.25 304 PHE B C 1
ATOM 6161 O O . PHE B 1 304 ? 1.597 -37.125 -24.422 1 82.25 304 PHE B O 1
ATOM 6168 N N . GLY B 1 305 ? 0.116 -36.969 -22.906 1 83.12 305 GLY B N 1
ATOM 6169 C CA . GLY B 1 305 ? 0.215 -38.406 -22.594 1 83.12 305 GLY B CA 1
ATOM 6170 C C . GLY B 1 305 ? -0.631 -39.25 -23.516 1 83.12 305 GLY B C 1
ATOM 6171 O O . GLY B 1 305 ? -1.021 -38.844 -24.594 1 83.12 305 GLY B O 1
ATOM 6172 N N . GLN B 1 306 ? -0.732 -40.5 -23.109 1 87.31 306 GLN B N 1
ATOM 6173 C CA . GLN B 1 306 ? -1.539 -41.438 -23.859 1 87.31 306 GLN B CA 1
ATOM 6174 C C . GLN B 1 306 ? -3.023 -41.094 -23.766 1 87.31 306 GLN B C 1
ATOM 6176 O O . GLN B 1 306 ? -3.545 -40.844 -22.688 1 87.31 306 GLN B O 1
ATOM 6181 N N . LYS B 1 307 ? -3.582 -41.125 -24.922 1 91.06 307 LYS B N 1
ATOM 6182 C CA . LYS B 1 307 ? -5.012 -40.844 -24.969 1 91.06 307 LYS B CA 1
ATOM 6183 C C . LYS B 1 307 ? -5.812 -41.844 -24.172 1 91.06 307 LYS B C 1
ATOM 6185 O O . LYS B 1 307 ? -5.594 -43.062 -24.312 1 91.06 307 LYS B O 1
ATOM 6190 N N . PRO B 1 308 ? -6.656 -41.344 -23.375 1 94.06 308 PRO B N 1
ATOM 6191 C CA . PRO B 1 308 ? -7.488 -42.281 -22.625 1 94.06 308 PRO B CA 1
ATOM 6192 C C . PRO B 1 308 ? -8.477 -43.031 -23.531 1 94.06 308 PRO B C 1
ATOM 6194 O O . PRO B 1 308 ? -8.852 -42.531 -24.594 1 94.06 308 PRO B O 1
ATOM 6197 N N . ARG B 1 309 ? -9 -44.188 -23.109 1 93.75 309 ARG B N 1
ATOM 6198 C CA . ARG B 1 309 ? -9.852 -45.062 -23.906 1 93.75 309 ARG B CA 1
ATOM 6199 C C . ARG B 1 309 ? -11.273 -44.531 -24 1 93.75 309 ARG B C 1
ATOM 6201 O O . ARG B 1 309 ? -11.969 -44.75 -24.984 1 93.75 309 ARG B O 1
ATOM 6208 N N . ASN B 1 310 ? -11.57 -43.812 -22.969 1 96.19 310 ASN B N 1
ATOM 6209 C CA . ASN B 1 310 ? -12.953 -43.344 -22.875 1 96.19 310 ASN B CA 1
ATOM 6210 C C . ASN B 1 310 ? -13.078 -41.875 -23.266 1 96.19 310 ASN B C 1
ATOM 6212 O O . ASN B 1 310 ? -13.984 -41.188 -22.797 1 96.19 310 ASN B O 1
ATOM 6216 N N . LEU B 1 311 ? -12.172 -41.469 -24.141 1 96.56 311 LEU B N 1
ATOM 6217 C CA . LEU B 1 311 ? -12.219 -40.062 -24.594 1 96.56 311 LEU B CA 1
ATOM 6218 C C . LEU B 1 311 ? -13.477 -39.812 -25.406 1 96.56 311 LEU B C 1
ATOM 6220 O O . LEU B 1 311 ? -13.766 -40.531 -26.359 1 96.56 311 LEU B O 1
ATOM 6224 N N . GLY B 1 312 ? -14.219 -38.844 -25.062 1 96.81 312 GLY B N 1
ATOM 6225 C CA . GLY B 1 312 ? -15.438 -38.5 -25.766 1 96.81 312 GLY B CA 1
ATOM 6226 C C . GLY B 1 312 ? -15.188 -37.781 -27.078 1 96.81 312 GLY B C 1
ATOM 6227 O O . GLY B 1 312 ? -14.156 -37.125 -27.234 1 96.81 312 GLY B O 1
ATOM 6228 N N . GLU B 1 313 ? -16.219 -37.75 -27.953 1 96.5 313 GLU B N 1
ATOM 6229 C CA . GLU B 1 313 ? -16.141 -37.062 -29.234 1 96.5 313 GLU B CA 1
ATOM 6230 C C . GLU B 1 313 ? -16.172 -35.562 -29.062 1 96.5 313 GLU B C 1
ATOM 6232 O O . GLU B 1 313 ? -15.742 -34.812 -29.938 1 96.5 313 GLU B O 1
ATOM 6237 N N . ASN B 1 314 ? -16.594 -35.219 -27.938 1 97.94 314 ASN B N 1
ATOM 6238 C CA . ASN B 1 314 ? -16.703 -33.781 -27.688 1 97.94 314 ASN B CA 1
ATOM 6239 C C . ASN B 1 314 ? -15.391 -33.188 -27.188 1 97.94 314 ASN B C 1
ATOM 6241 O O . ASN B 1 314 ? -15.32 -32 -26.844 1 97.94 314 ASN B O 1
ATOM 6245 N N . THR B 1 315 ? -14.336 -33.969 -27.109 1 98.12 315 THR B N 1
ATOM 6246 C CA . THR B 1 315 ? -13.086 -33.5 -26.516 1 98.12 315 THR B CA 1
ATOM 6247 C C . THR B 1 315 ? -11.992 -33.438 -27.578 1 98.12 315 THR B C 1
ATOM 6249 O O . THR B 1 315 ? -11.727 -34.406 -28.281 1 98.12 315 THR B O 1
ATOM 6252 N N . LEU B 1 316 ? -11.406 -32.312 -27.703 1 96.69 316 LEU B N 1
ATOM 6253 C CA . LEU B 1 316 ? -10.234 -32.094 -28.547 1 96.69 316 LEU B CA 1
ATOM 6254 C C . LEU B 1 316 ? -8.961 -32.031 -27.703 1 96.69 316 LEU B C 1
ATOM 6256 O O . LEU B 1 316 ? -8.789 -31.125 -26.891 1 96.69 316 LEU B O 1
ATOM 6260 N N . MET B 1 317 ? -8.055 -33 -27.844 1 94.44 317 MET B N 1
ATOM 6261 C CA . MET B 1 317 ? -6.777 -33.031 -27.141 1 94.44 317 MET B CA 1
ATOM 6262 C C . MET B 1 317 ? -5.676 -32.406 -27.984 1 94.44 317 MET B C 1
ATOM 6264 O O . MET B 1 317 ? -5.578 -32.656 -29.188 1 94.44 317 MET B O 1
ATOM 6268 N N . MET B 1 318 ? -4.941 -31.469 -27.312 1 92.38 318 MET B N 1
ATOM 6269 C CA . MET B 1 318 ? -3.859 -30.781 -28 1 92.38 318 MET B CA 1
ATOM 6270 C C . MET B 1 318 ? -2.594 -30.766 -27.156 1 92.38 318 MET B C 1
ATOM 6272 O O . MET B 1 318 ? -2.668 -30.75 -25.922 1 92.38 318 MET B O 1
ATOM 6276 N N . GLY B 1 319 ? -1.486 -30.828 -27.844 1 88.38 319 GLY B N 1
ATOM 6277 C CA . GLY B 1 319 ? -0.218 -30.719 -27.141 1 88.38 319 GLY B CA 1
ATOM 6278 C C . GLY B 1 319 ? 0.052 -29.328 -26.609 1 88.38 319 GLY B C 1
ATOM 6279 O O . GLY B 1 319 ? 0.826 -29.156 -25.672 1 88.38 319 GLY B O 1
ATOM 6280 N N . TRP B 1 320 ? -0.412 -28.375 -27.344 1 89.38 320 TRP B N 1
ATOM 6281 C CA . TRP B 1 320 ? -0.284 -26.984 -26.953 1 89.38 320 TRP B CA 1
ATOM 6282 C C . TRP B 1 320 ? -1.552 -26.203 -27.297 1 89.38 320 TRP B C 1
ATOM 6284 O O . TRP B 1 320 ? -2.195 -26.469 -28.312 1 89.38 320 TRP B O 1
ATOM 6294 N N . LEU B 1 321 ? -1.945 -25.297 -26.453 1 92.69 321 LEU B N 1
ATOM 6295 C CA . LEU B 1 321 ? -3.066 -24.438 -26.797 1 92.69 321 LEU B CA 1
ATOM 6296 C C . LEU B 1 321 ? -2.795 -23 -26.359 1 92.69 321 LEU B C 1
ATOM 6298 O O . LEU B 1 321 ? -2.086 -22.766 -25.375 1 92.69 321 LEU B O 1
ATOM 6302 N N . PRO B 1 322 ? -3.254 -22.016 -27.109 1 96.06 322 PRO B N 1
ATOM 6303 C CA . PRO B 1 322 ? -3.197 -20.609 -26.703 1 96.06 322 PRO B CA 1
ATOM 6304 C C . PRO B 1 322 ? -4.129 -20.281 -25.531 1 96.06 322 PRO B C 1
ATOM 6306 O O . PRO B 1 322 ? -5.164 -19.641 -25.734 1 96.06 322 PRO B O 1
ATOM 6309 N N . GLN B 1 323 ? -3.707 -20.656 -24.375 1 96.94 323 GLN B N 1
ATOM 6310 C CA . GLN B 1 323 ? -4.551 -20.688 -23.188 1 96.94 323 GLN B CA 1
ATOM 6311 C C . GLN B 1 323 ? -5.188 -19.328 -22.922 1 96.94 323 GLN B C 1
ATOM 6313 O O . GLN B 1 323 ? -6.402 -19.234 -22.734 1 96.94 323 GLN B O 1
ATOM 6318 N N . ASN B 1 324 ? -4.379 -18.219 -22.906 1 97.69 324 ASN B N 1
ATOM 6319 C CA . ASN B 1 324 ? -4.902 -16.875 -22.672 1 97.69 324 ASN B CA 1
ATOM 6320 C C . ASN B 1 324 ? -5.977 -16.5 -23.688 1 97.69 324 ASN B C 1
ATOM 6322 O O . ASN B 1 324 ? -7.055 -16.031 -23.312 1 97.69 324 ASN B O 1
ATOM 6326 N N . ASP B 1 325 ? -5.695 -16.734 -24.953 1 98.5 325 ASP B N 1
ATOM 6327 C CA . ASP B 1 325 ? -6.617 -16.375 -26.016 1 98.5 325 ASP B CA 1
ATOM 6328 C C . ASP B 1 325 ? -7.883 -17.234 -25.953 1 98.5 325 ASP B C 1
ATOM 6330 O O . ASP B 1 325 ? -8.984 -16.734 -26.188 1 98.5 325 ASP B O 1
ATOM 6334 N N . LEU B 1 326 ? -7.633 -18.438 -25.703 1 98.31 326 LEU B N 1
ATOM 6335 C CA . LEU B 1 326 ? -8.758 -19.359 -25.609 1 98.31 326 LEU B CA 1
ATOM 6336 C C . LEU B 1 326 ? -9.68 -18.969 -24.453 1 98.31 326 LEU B C 1
ATOM 6338 O O . LEU B 1 326 ? -10.898 -18.938 -24.609 1 98.31 326 LEU B O 1
ATOM 6342 N N . LEU B 1 327 ? -9.148 -18.672 -23.297 1 98.62 327 LEU B N 1
ATOM 6343 C CA . LEU B 1 327 ? -9.93 -18.281 -22.125 1 98.62 327 LEU B CA 1
ATOM 6344 C C . LEU B 1 327 ? -10.695 -16.984 -22.406 1 98.62 327 LEU B C 1
ATOM 6346 O O . LEU B 1 327 ? -11.727 -16.734 -21.781 1 98.62 327 LEU B O 1
ATOM 6350 N N . GLY B 1 328 ? -10.188 -16.234 -23.344 1 98.38 328 GLY B N 1
ATOM 6351 C CA . GLY B 1 328 ? -10.82 -14.969 -23.672 1 98.38 328 GLY B CA 1
ATOM 6352 C C . GLY B 1 328 ? -11.977 -15.117 -24.641 1 98.38 328 GLY B C 1
ATOM 6353 O O . GLY B 1 328 ? -12.664 -14.141 -24.953 1 98.38 328 GLY B O 1
ATOM 6354 N N . HIS B 1 329 ? -12.242 -16.297 -25.156 1 98.25 329 HIS B N 1
ATOM 6355 C CA . HIS B 1 329 ? -13.336 -16.516 -26.094 1 98.25 329 HIS B CA 1
ATOM 6356 C C . HIS B 1 329 ? -14.688 -16.547 -25.391 1 98.25 329 HIS B C 1
ATOM 6358 O O . HIS B 1 329 ? -14.812 -17.125 -24.312 1 98.25 329 HIS B O 1
ATOM 6364 N N . PRO B 1 330 ? -15.68 -15.984 -25.938 1 97.06 330 PRO B N 1
ATOM 6365 C CA . PRO B 1 330 ? -16.984 -15.852 -25.266 1 97.06 330 PRO B CA 1
ATOM 6366 C C . PRO B 1 330 ? -17.641 -17.203 -25 1 97.06 330 PRO B C 1
ATOM 6368 O O . PRO B 1 330 ? -18.469 -17.312 -24.094 1 97.06 330 PRO B O 1
ATOM 6371 N N . ASN B 1 331 ? -17.25 -18.266 -25.719 1 98.38 331 ASN B N 1
ATOM 6372 C CA . ASN B 1 331 ? -17.891 -19.562 -25.562 1 98.38 331 ASN B CA 1
ATOM 6373 C C . ASN B 1 331 ? -17.266 -20.344 -24.406 1 98.38 331 ASN B C 1
ATOM 6375 O O . ASN B 1 331 ? -17.797 -21.391 -24 1 98.38 331 ASN B O 1
ATOM 6379 N N . VAL B 1 332 ? -16.188 -19.891 -23.828 1 98.69 332 VAL B N 1
ATOM 6380 C CA . VAL B 1 332 ? -15.555 -20.609 -22.734 1 98.69 332 VAL B CA 1
ATOM 6381 C C . VAL B 1 332 ? -16.344 -20.406 -21.438 1 98.69 332 VAL B C 1
ATOM 6383 O O . VAL B 1 332 ? -16.641 -19.266 -21.062 1 98.69 332 VAL B O 1
ATOM 6386 N N . LYS B 1 333 ? -16.609 -21.531 -20.781 1 98.62 333 LYS B N 1
ATOM 6387 C CA . LYS B 1 333 ? -17.484 -21.484 -19.609 1 98.62 333 LYS B CA 1
ATOM 6388 C C . LYS B 1 333 ? -16.734 -21.844 -18.328 1 98.62 333 LYS B C 1
ATOM 6390 O O . LYS B 1 333 ? -17.141 -21.469 -17.234 1 98.62 333 LYS B O 1
ATOM 6395 N N . ALA B 1 334 ? -15.672 -22.562 -18.469 1 98.81 334 ALA B N 1
ATOM 6396 C CA . ALA B 1 334 ? -14.938 -23.016 -17.297 1 98.81 334 ALA B CA 1
ATOM 6397 C C . ALA B 1 334 ? -13.492 -23.359 -17.656 1 98.81 334 ALA B C 1
ATOM 6399 O O . ALA B 1 334 ? -13.195 -23.688 -18.797 1 98.81 334 ALA B O 1
ATOM 6400 N N . PHE B 1 335 ? -12.656 -23.281 -16.703 1 98.88 335 PHE B N 1
ATOM 6401 C CA . PHE B 1 335 ? -11.242 -23.594 -16.812 1 98.88 335 PHE B CA 1
ATOM 6402 C C . PHE B 1 335 ? -10.852 -24.656 -15.789 1 98.88 335 PHE B C 1
ATOM 6404 O O . PHE B 1 335 ? -10.938 -24.438 -14.586 1 98.88 335 PHE B O 1
ATOM 6411 N N . VAL B 1 336 ? -10.5 -25.828 -16.234 1 98.62 336 VAL B N 1
ATOM 6412 C CA . VAL B 1 336 ? -9.945 -26.875 -15.375 1 98.62 336 VAL B CA 1
ATOM 6413 C C . VAL B 1 336 ? -8.422 -26.781 -15.352 1 98.62 336 VAL B C 1
ATOM 6415 O O . VAL B 1 336 ? -7.773 -26.938 -16.391 1 98.62 336 VAL B O 1
ATOM 6418 N N . SER B 1 337 ? -7.867 -26.531 -14.156 1 97.06 337 SER B N 1
ATOM 6419 C CA . SER B 1 337 ? -6.465 -26.125 -14.094 1 97.06 337 SER B CA 1
ATOM 6420 C C . SER B 1 337 ? -5.785 -26.672 -12.844 1 97.06 337 SER B C 1
ATOM 6422 O O . SER B 1 337 ? -6.461 -27.109 -11.906 1 97.06 337 SER B O 1
ATOM 6424 N N . HIS B 1 338 ? -4.477 -26.812 -12.891 1 94.88 338 HIS B N 1
ATOM 6425 C CA . HIS B 1 338 ? -3.703 -27.141 -11.695 1 94.88 338 HIS B CA 1
ATOM 6426 C C . HIS B 1 338 ? -3.555 -25.922 -10.789 1 94.88 338 HIS B C 1
ATOM 6428 O O . HIS B 1 338 ? -3.002 -26.031 -9.688 1 94.88 338 HIS B O 1
ATOM 6434 N N . CYS B 1 339 ? -3.936 -24.75 -11.266 1 93.88 339 CYS B N 1
ATOM 6435 C CA . CYS B 1 339 ? -4.043 -23.516 -10.484 1 93.88 339 CYS B CA 1
ATOM 6436 C C . CYS B 1 339 ? -2.674 -22.891 -10.25 1 93.88 339 CYS B C 1
ATOM 6438 O O . CYS B 1 339 ? -2.334 -22.531 -9.125 1 93.88 339 CYS B O 1
ATOM 6440 N N . GLY B 1 340 ? -1.883 -22.891 -11.352 1 93.06 340 GLY B N 1
ATOM 6441 C CA . GLY B 1 340 ? -0.734 -22 -11.328 1 93.06 340 GLY B CA 1
ATOM 6442 C C . GLY B 1 340 ? -1.117 -20.531 -11.344 1 93.06 340 GLY B C 1
ATOM 6443 O O . GLY B 1 340 ? -2.15 -20.156 -11.906 1 93.06 340 GLY B O 1
ATOM 6444 N N . MET B 1 341 ? -0.308 -19.75 -10.844 1 93.19 341 MET B N 1
ATOM 6445 C CA . MET B 1 341 ? -0.621 -18.344 -10.688 1 93.19 341 MET B CA 1
ATOM 6446 C C . MET B 1 341 ? -0.889 -17.688 -12.039 1 93.19 341 MET B C 1
ATOM 6448 O O . MET B 1 341 ? -1.857 -16.938 -12.188 1 93.19 341 MET B O 1
ATOM 6452 N N . ASN B 1 342 ? -0.072 -17.922 -13.016 1 94.31 342 ASN B N 1
ATOM 6453 C CA . ASN B 1 342 ? -0.246 -17.328 -14.328 1 94.31 342 ASN B CA 1
ATOM 6454 C C . ASN B 1 342 ? -1.576 -17.719 -14.961 1 94.31 342 ASN B C 1
ATOM 6456 O O . ASN B 1 342 ? -2.291 -16.875 -15.5 1 94.31 342 ASN B O 1
ATOM 6460 N N . GLY B 1 343 ? -1.851 -19.047 -14.891 1 95.62 343 GLY B N 1
ATOM 6461 C CA . GLY B 1 343 ? -3.111 -19.516 -15.43 1 95.62 343 GLY B CA 1
ATOM 6462 C C . GLY B 1 343 ? -4.324 -18.938 -14.727 1 95.62 343 GLY B C 1
ATOM 6463 O O . GLY B 1 343 ? -5.309 -18.578 -15.367 1 95.62 343 GLY B O 1
ATOM 6464 N N . VAL B 1 344 ? -4.242 -18.859 -13.438 1 96.75 344 VAL B N 1
ATOM 6465 C CA . VAL B 1 344 ? -5.348 -18.312 -12.656 1 96.75 344 VAL B CA 1
ATOM 6466 C C . VAL B 1 344 ? -5.562 -16.844 -13.016 1 96.75 344 VAL B C 1
ATOM 6468 O O . VAL B 1 344 ? -6.703 -16.391 -13.117 1 96.75 344 VAL B O 1
ATOM 6471 N N . PHE B 1 345 ? -4.508 -16.109 -13.227 1 97 345 PHE B N 1
ATOM 6472 C CA . PHE B 1 345 ? -4.672 -14.703 -13.562 1 97 345 PHE B CA 1
ATOM 6473 C C . PHE B 1 345 ? -5.176 -14.547 -14.992 1 97 345 PHE B C 1
ATOM 6475 O O . PHE B 1 345 ? -5.844 -13.562 -15.32 1 97 345 PHE B O 1
ATOM 6482 N N . GLU B 1 346 ? -4.844 -15.523 -15.875 1 97.94 346 GLU B N 1
ATOM 6483 C CA . GLU B 1 346 ? -5.516 -15.523 -17.172 1 97.94 346 GLU B CA 1
ATOM 6484 C C . GLU B 1 346 ? -7.02 -15.719 -17.016 1 97.94 346 GLU B C 1
ATOM 6486 O O . GLU B 1 346 ? -7.812 -15.039 -17.672 1 97.94 346 GLU B O 1
ATOM 6491 N N . ALA B 1 347 ? -7.348 -16.656 -16.172 1 98.62 347 ALA B N 1
ATOM 6492 C CA . ALA B 1 347 ? -8.766 -16.891 -15.898 1 98.62 347 ALA B CA 1
ATOM 6493 C C . ALA B 1 347 ? -9.422 -15.648 -15.305 1 98.62 347 ALA B C 1
ATOM 6495 O O . ALA B 1 347 ? -10.531 -15.281 -15.695 1 98.62 347 ALA B O 1
ATOM 6496 N N . ILE B 1 348 ? -8.781 -14.992 -14.383 1 98.38 348 ILE B N 1
ATOM 6497 C CA . ILE B 1 348 ? -9.281 -13.773 -13.766 1 98.38 348 ILE B CA 1
ATOM 6498 C C . ILE B 1 348 ? -9.414 -12.68 -14.82 1 98.38 348 ILE B C 1
ATOM 6500 O O . ILE B 1 348 ? -10.445 -12 -14.891 1 98.38 348 ILE B O 1
ATOM 6504 N N . TYR B 1 349 ? -8.414 -12.531 -15.617 1 98.44 349 TYR B N 1
ATOM 6505 C CA . TYR B 1 349 ? -8.422 -11.5 -16.641 1 98.44 349 TYR B CA 1
ATOM 6506 C C . TYR B 1 349 ? -9.648 -11.625 -17.531 1 98.44 349 TYR B C 1
ATOM 6508 O O . TYR B 1 349 ? -10.266 -10.617 -17.891 1 98.44 349 TYR B O 1
ATOM 6516 N N . HIS B 1 350 ? -10.055 -12.828 -17.828 1 98.69 350 HIS B N 1
ATOM 6517 C CA . HIS B 1 350 ? -11.133 -13.047 -18.781 1 98.69 350 HIS B CA 1
ATOM 6518 C C . HIS B 1 350 ? -12.43 -13.422 -18.078 1 98.69 350 HIS B C 1
ATOM 6520 O O . HIS B 1 350 ? -13.438 -13.703 -18.734 1 98.69 350 HIS B O 1
ATOM 6526 N N . GLY B 1 351 ? -12.43 -13.461 -16.75 1 98.62 351 GLY B N 1
ATOM 6527 C CA . GLY B 1 351 ? -13.633 -13.695 -15.977 1 98.62 351 GLY B CA 1
ATOM 6528 C C . GLY B 1 351 ? -14.18 -15.109 -16.125 1 98.62 351 GLY B C 1
ATOM 6529 O O . GLY B 1 351 ? -15.383 -15.305 -16.281 1 98.62 351 GLY B O 1
ATOM 6530 N N . VAL B 1 352 ? -13.25 -16.109 -16.094 1 98.81 352 VAL B N 1
ATOM 6531 C CA . VAL B 1 352 ? -13.648 -17.5 -16.297 1 98.81 352 VAL B CA 1
ATOM 6532 C C . VAL B 1 352 ? -13.547 -18.25 -14.977 1 98.81 352 VAL B C 1
ATOM 6534 O O . VAL B 1 352 ? -12.508 -18.219 -14.312 1 98.81 352 VAL B O 1
ATOM 6537 N N . PRO B 1 353 ? -14.586 -18.938 -14.516 1 98.75 353 PRO B N 1
ATOM 6538 C CA . PRO B 1 353 ? -14.5 -19.734 -13.289 1 98.75 353 PRO B CA 1
ATOM 6539 C C . PRO B 1 353 ? -13.578 -20.938 -13.43 1 98.75 353 PRO B C 1
ATOM 6541 O O . PRO B 1 353 ? -13.289 -21.375 -14.547 1 98.75 353 PRO B O 1
ATOM 6544 N N . VAL B 1 354 ? -13.188 -21.531 -12.25 1 98.88 354 VAL B N 1
ATOM 6545 C CA . VAL B 1 354 ? -12.102 -22.516 -12.266 1 98.88 354 VAL B CA 1
ATOM 6546 C C . VAL B 1 354 ? -12.508 -23.766 -11.492 1 98.88 354 VAL B C 1
ATOM 6548 O O . VAL B 1 354 ? -13.164 -23.672 -10.453 1 98.88 354 VAL B O 1
ATOM 6551 N N . VAL B 1 355 ? -12.289 -24.891 -12.039 1 98.88 355 VAL B N 1
ATOM 6552 C CA . VAL B 1 355 ? -12.219 -26.156 -11.305 1 98.88 355 VAL B CA 1
ATOM 6553 C C . VAL B 1 355 ? -10.766 -26.578 -11.141 1 98.88 355 VAL B C 1
ATOM 6555 O O . VAL B 1 355 ? -10.109 -26.969 -12.117 1 98.88 355 VAL B O 1
ATOM 6558 N N . GLY B 1 356 ? -10.32 -26.453 -9.922 1 98.19 356 GLY B N 1
ATOM 6559 C CA . GLY B 1 356 ? -8.883 -26.516 -9.727 1 98.19 356 GLY B CA 1
ATOM 6560 C C . GLY B 1 356 ? -8.422 -27.828 -9.109 1 98.19 356 GLY B C 1
ATOM 6561 O O . GLY B 1 356 ? -9.023 -28.312 -8.156 1 98.19 356 GLY B O 1
ATOM 6562 N N . PHE B 1 357 ? -7.332 -28.406 -9.664 1 96 357 PHE B N 1
ATOM 6563 C CA . PHE B 1 357 ? -6.602 -29.562 -9.172 1 96 357 PHE B CA 1
ATOM 6564 C C . PHE B 1 357 ? -5.168 -29.188 -8.805 1 96 357 PHE B C 1
ATOM 6566 O O . PHE B 1 357 ? -4.242 -29.422 -9.578 1 96 357 PHE B O 1
ATOM 6573 N N . PRO B 1 358 ? -4.973 -28.578 -7.598 1 93.88 358 PRO B N 1
ATOM 6574 C CA . PRO B 1 358 ? -3.58 -28.344 -7.219 1 93.88 358 PRO B CA 1
ATOM 6575 C C . PRO B 1 358 ? -2.793 -29.625 -6.992 1 93.88 358 PRO B C 1
ATOM 6577 O O . PRO B 1 358 ? -3.318 -30.578 -6.418 1 93.88 358 PRO B O 1
ATOM 6580 N N . PHE B 1 359 ? -1.587 -29.656 -7.457 1 89.94 359 PHE B N 1
ATOM 6581 C CA . PHE B 1 359 ? -0.765 -30.859 -7.348 1 89.94 359 PHE B CA 1
ATOM 6582 C C . PHE B 1 359 ? 0.405 -30.625 -6.398 1 89.94 359 PHE B C 1
ATOM 6584 O O . PHE B 1 359 ? 0.844 -31.547 -5.711 1 89.94 359 PHE B O 1
ATOM 6591 N N . TYR B 1 360 ? 0.931 -29.375 -6.406 1 84.69 360 TYR B N 1
ATOM 6592 C CA . TYR B 1 360 ? 2.111 -29.125 -5.586 1 84.69 360 TYR B CA 1
ATOM 6593 C C . TYR B 1 360 ? 2.301 -27.625 -5.352 1 84.69 360 TYR B C 1
ATOM 6595 O O . TYR B 1 360 ? 1.658 -26.812 -6.008 1 84.69 360 TYR B O 1
ATOM 6603 N N . GLY B 1 361 ? 3.098 -27.281 -4.41 1 84.25 361 GLY B N 1
ATOM 6604 C CA . GLY B 1 361 ? 3.578 -25.922 -4.18 1 84.25 361 GLY B CA 1
ATOM 6605 C C . GLY B 1 361 ? 2.479 -24.969 -3.775 1 84.25 361 GLY B C 1
ATOM 6606 O O . GLY B 1 361 ? 1.653 -25.281 -2.916 1 84.25 361 GLY B O 1
ATOM 6607 N N . ASP B 1 362 ? 2.533 -23.812 -4.434 1 88.25 362 ASP B N 1
ATOM 6608 C CA . ASP B 1 362 ? 1.619 -22.766 -4.012 1 88.25 362 ASP B CA 1
ATOM 6609 C C . ASP B 1 362 ? 0.261 -22.906 -4.695 1 88.25 362 ASP B C 1
ATOM 6611 O O . ASP B 1 362 ? -0.657 -22.125 -4.434 1 88.25 362 ASP B O 1
ATOM 6615 N N . GLN B 1 363 ? 0.136 -23.922 -5.48 1 92.06 363 GLN B N 1
ATOM 6616 C CA . GLN B 1 363 ? -1.127 -24.156 -6.172 1 92.06 363 GLN B CA 1
ATOM 6617 C C . GLN B 1 363 ? -2.275 -24.328 -5.184 1 92.06 363 GLN B C 1
ATOM 6619 O O . GLN B 1 363 ? -3.389 -23.859 -5.43 1 92.06 363 GLN B O 1
ATOM 6624 N N . PHE B 1 364 ? -1.933 -24.969 -4.074 1 92.56 364 PHE B N 1
ATOM 6625 C CA . PHE B 1 364 ? -2.953 -25.188 -3.061 1 92.56 364 PHE B CA 1
ATOM 6626 C C . PHE B 1 364 ? -3.438 -23.875 -2.471 1 92.56 364 PHE B C 1
ATOM 6628 O O . PHE B 1 364 ? -4.641 -23.656 -2.33 1 92.56 364 PHE B O 1
ATOM 6635 N N . ASP B 1 365 ? -2.531 -23.016 -2.188 1 92.75 365 ASP B N 1
ATOM 6636 C CA . ASP B 1 365 ? -2.871 -21.719 -1.622 1 92.75 365 ASP B CA 1
ATOM 6637 C C . ASP B 1 365 ? -3.629 -20.859 -2.633 1 92.75 365 ASP B C 1
ATOM 6639 O O . ASP B 1 365 ? -4.559 -20.141 -2.27 1 92.75 365 ASP B O 1
ATOM 6643 N N . ILE B 1 366 ? -3.246 -20.891 -3.865 1 94.88 366 ILE B N 1
ATOM 6644 C CA . ILE B 1 366 ? -3.898 -20.125 -4.922 1 94.88 366 ILE B CA 1
ATOM 6645 C C . ILE B 1 366 ? -5.355 -20.578 -5.059 1 94.88 366 ILE B C 1
ATOM 6647 O O . ILE B 1 366 ? -6.262 -19.734 -5.066 1 94.88 366 ILE B O 1
ATOM 6651 N N . MET B 1 367 ? -5.492 -21.844 -5.062 1 96.75 367 MET B N 1
ATOM 6652 C CA . MET B 1 367 ? -6.844 -22.359 -5.277 1 96.75 367 MET B CA 1
ATOM 6653 C C . MET B 1 367 ? -7.719 -22.109 -4.055 1 96.75 367 MET B C 1
ATOM 6655 O O . MET B 1 367 ? -8.93 -21.922 -4.18 1 96.75 367 MET B O 1
ATOM 6659 N N . THR B 1 368 ? -7.105 -22.141 -2.877 1 96.38 368 THR B N 1
ATOM 6660 C CA . THR B 1 368 ? -7.844 -21.781 -1.671 1 96.38 368 THR B CA 1
ATOM 6661 C C . THR B 1 368 ? -8.438 -20.391 -1.799 1 96.38 368 THR B C 1
ATOM 6663 O O . THR B 1 368 ? -9.586 -20.156 -1.411 1 96.38 368 THR B O 1
ATOM 6666 N N . ARG B 1 369 ? -7.734 -19.469 -2.361 1 95.81 369 ARG B N 1
ATOM 6667 C CA . ARG B 1 369 ? -8.211 -18.109 -2.553 1 95.81 369 ARG B CA 1
ATOM 6668 C C . ARG B 1 369 ? -9.289 -18.047 -3.627 1 95.81 369 ARG B C 1
ATOM 6670 O O . ARG B 1 369 ? -10.305 -17.359 -3.457 1 95.81 369 ARG B O 1
ATOM 6677 N N . VAL B 1 370 ? -9.062 -18.766 -4.703 1 97.88 370 VAL B N 1
ATOM 6678 C CA . VAL B 1 370 ? -10.031 -18.812 -5.793 1 97.88 370 VAL B CA 1
ATOM 6679 C C . VAL B 1 370 ? -11.383 -19.297 -5.273 1 97.88 370 VAL B C 1
ATOM 6681 O O . VAL B 1 370 ? -12.414 -18.688 -5.562 1 97.88 370 VAL B O 1
ATOM 6684 N N . GLN B 1 371 ? -11.289 -20.375 -4.508 1 98.25 371 GLN B N 1
ATOM 6685 C CA . GLN B 1 371 ? -12.523 -20.938 -3.957 1 98.25 371 GLN B CA 1
ATOM 6686 C C . GLN B 1 371 ? -13.148 -19.984 -2.939 1 98.25 371 GLN B C 1
ATOM 6688 O O . GLN B 1 371 ? -14.367 -19.797 -2.934 1 98.25 371 GLN B O 1
ATOM 6693 N N . ALA B 1 372 ? -12.352 -19.422 -2.129 1 97.38 372 ALA B N 1
ATOM 6694 C CA . ALA B 1 372 ? -12.852 -18.5 -1.102 1 97.38 372 ALA B CA 1
ATOM 6695 C C . ALA B 1 372 ? -13.57 -17.312 -1.729 1 97.38 372 ALA B C 1
ATOM 6697 O O . ALA B 1 372 ? -14.531 -16.797 -1.159 1 97.38 372 ALA B O 1
ATOM 6698 N N . LYS B 1 373 ? -13.188 -16.938 -2.885 1 97.31 373 LYS B N 1
ATOM 6699 C CA . LYS B 1 373 ? -13.766 -15.773 -3.553 1 97.31 373 LYS B CA 1
ATOM 6700 C C . LYS B 1 373 ? -14.969 -16.156 -4.398 1 97.31 373 LYS B C 1
ATOM 6702 O O . LYS B 1 373 ? -15.586 -15.312 -5.039 1 97.31 373 LYS B O 1
ATOM 6707 N N . GLY B 1 374 ? -15.289 -17.422 -4.441 1 98.12 374 GLY B N 1
ATOM 6708 C CA . GLY B 1 374 ? -16.484 -17.922 -5.117 1 98.12 374 GLY B CA 1
ATOM 6709 C C . GLY B 1 374 ? -16.281 -18.125 -6.609 1 98.12 374 GLY B C 1
ATOM 6710 O O . GLY B 1 374 ? -17.25 -18.266 -7.355 1 98.12 374 GLY B O 1
ATOM 6711 N N . MET B 1 375 ? -15.016 -18.156 -6.969 1 98.19 375 MET B N 1
ATOM 6712 C CA . MET B 1 375 ? -14.719 -18.172 -8.398 1 98.19 375 MET B CA 1
ATOM 6713 C C . MET B 1 375 ? -14.477 -19.594 -8.883 1 98.19 375 MET B C 1
ATOM 6715 O O . MET B 1 375 ? -14.383 -19.844 -10.086 1 98.19 375 MET B O 1
ATOM 6719 N N . GLY B 1 376 ? -14.414 -20.5 -7.973 1 98.62 376 GLY B N 1
ATOM 6720 C CA . GLY B 1 376 ? -14.117 -21.859 -8.43 1 98.62 376 GLY B CA 1
ATOM 6721 C C . GLY B 1 376 ? -14.266 -22.906 -7.344 1 98.62 376 GLY B C 1
ATOM 6722 O O . GLY B 1 376 ? -14.625 -22.578 -6.207 1 98.62 376 GLY B O 1
ATOM 6723 N N . ILE B 1 377 ? -14.055 -24.172 -7.742 1 98.75 377 ILE B N 1
ATOM 6724 C CA . ILE B 1 377 ? -14.164 -25.328 -6.848 1 98.75 377 ILE B CA 1
ATOM 6725 C C . ILE B 1 377 ? -12.812 -26.031 -6.766 1 98.75 377 ILE B C 1
ATOM 6727 O O . ILE B 1 377 ? -12.211 -26.359 -7.793 1 98.75 377 ILE B O 1
ATOM 6731 N N . LEU B 1 378 ? -12.352 -26.203 -5.562 1 98.25 378 LEU B N 1
ATOM 6732 C CA . LEU B 1 378 ? -11.117 -26.953 -5.301 1 98.25 378 LEU B CA 1
ATOM 6733 C C . LEU B 1 378 ? -11.375 -28.453 -5.297 1 98.25 378 LEU B C 1
ATOM 6735 O O . LEU B 1 378 ? -12.297 -28.922 -4.629 1 98.25 378 LEU B O 1
ATOM 6739 N N . MET B 1 379 ? -10.617 -29.188 -6.137 1 97.44 379 MET B N 1
ATOM 6740 C CA . MET B 1 379 ? -10.711 -30.641 -6.211 1 97.44 379 MET B CA 1
ATOM 6741 C C . MET B 1 379 ? -9.453 -31.297 -5.656 1 97.44 379 MET B C 1
ATOM 6743 O O . MET B 1 379 ? -8.352 -30.766 -5.805 1 97.44 379 MET B O 1
ATOM 6747 N N . ASP B 1 380 ? -9.68 -32.406 -4.988 1 94.44 380 ASP B N 1
ATOM 6748 C CA . ASP B 1 380 ? -8.578 -33.25 -4.551 1 94.44 380 ASP B CA 1
ATOM 6749 C C . ASP B 1 380 ? -8.305 -34.375 -5.566 1 94.44 380 ASP B C 1
ATOM 6751 O O . ASP B 1 380 ? -9.062 -35.312 -5.664 1 94.44 380 ASP B O 1
ATOM 6755 N N . TRP B 1 381 ? -7.219 -34.281 -6.238 1 91.75 381 TRP B N 1
ATOM 6756 C CA . TRP B 1 381 ? -6.938 -35.219 -7.332 1 91.75 381 TRP B CA 1
ATOM 6757 C C . TRP B 1 381 ? -6.773 -36.625 -6.812 1 91.75 381 TRP B C 1
ATOM 6759 O O . TRP B 1 381 ? -7.016 -37.594 -7.539 1 91.75 381 TRP B O 1
ATOM 6769 N N . SER B 1 382 ? -6.344 -36.812 -5.59 1 89.81 382 SER B N 1
ATOM 6770 C CA . SER B 1 382 ? -6.047 -38.125 -5.043 1 89.81 382 SER B CA 1
ATOM 6771 C C . SER B 1 382 ? -7.324 -38.875 -4.684 1 89.81 382 SER B C 1
ATOM 6773 O O . SER B 1 382 ? -7.324 -40.125 -4.594 1 89.81 382 SER B O 1
ATOM 6775 N N . ARG B 1 383 ? -8.438 -38.156 -4.555 1 93.19 383 ARG B N 1
ATOM 6776 C CA . ARG B 1 383 ? -9.648 -38.844 -4.094 1 93.19 383 ARG B CA 1
ATOM 6777 C C . ARG B 1 383 ? -10.805 -38.594 -5.059 1 93.19 383 ARG B C 1
ATOM 6779 O O . ARG B 1 383 ? -11.867 -39.188 -4.914 1 93.19 383 ARG B O 1
ATOM 6786 N N . VAL B 1 384 ? -10.562 -37.875 -6.023 1 95.69 384 VAL B N 1
ATOM 6787 C CA . VAL B 1 384 ? -11.656 -37.406 -6.875 1 95.69 384 VAL B CA 1
ATOM 6788 C C . VAL B 1 384 ? -12.258 -38.594 -7.629 1 95.69 384 VAL B C 1
ATOM 6790 O O . VAL B 1 384 ? -11.523 -39.469 -8.086 1 95.69 384 VAL B O 1
ATOM 6793 N N . LYS B 1 385 ? -13.586 -38.688 -7.633 1 97.44 385 LYS B N 1
ATOM 6794 C CA . LYS B 1 385 ? -14.328 -39.625 -8.469 1 97.44 385 LYS B CA 1
ATOM 6795 C C . LYS B 1 385 ? -14.812 -38.938 -9.75 1 97.44 385 LYS B C 1
ATOM 6797 O O . LYS B 1 385 ? -14.922 -37.719 -9.805 1 97.44 385 LYS B O 1
ATOM 6802 N N . GLU B 1 386 ? -14.969 -39.812 -10.734 1 97.88 386 GLU B N 1
ATOM 6803 C CA . GLU B 1 386 ? -15.453 -39.312 -12.016 1 97.88 386 GLU B CA 1
ATOM 6804 C C . GLU B 1 386 ? -16.719 -38.469 -11.844 1 97.88 386 GLU B C 1
ATOM 6806 O O . GLU B 1 386 ? -16.812 -37.375 -12.398 1 97.88 386 GLU B O 1
ATOM 6811 N N . GLU B 1 387 ? -17.609 -38.938 -11 1 98.19 387 GLU B N 1
ATOM 6812 C CA . GLU B 1 387 ? -18.891 -38.281 -10.789 1 98.19 387 GLU B CA 1
ATOM 6813 C C . GLU B 1 387 ? -18.688 -36.906 -10.102 1 98.19 387 GLU B C 1
ATOM 6815 O O . GLU B 1 387 ? -19.375 -35.938 -10.414 1 98.19 387 GLU B O 1
ATOM 6820 N N . GLU B 1 388 ? -17.797 -36.844 -9.227 1 98.12 388 GLU B N 1
ATOM 6821 C CA . GLU B 1 388 ? -17.516 -35.625 -8.5 1 98.12 388 GLU B CA 1
ATOM 6822 C C . GLU B 1 388 ? -16.953 -34.562 -9.43 1 98.12 388 GLU B C 1
ATOM 6824 O O . GLU B 1 388 ? -17.312 -33.375 -9.32 1 98.12 388 GLU B O 1
ATOM 6829 N N . LEU B 1 389 ? -16.047 -35 -10.258 1 98.38 389 LEU B N 1
ATOM 6830 C CA . LEU B 1 389 ? -15.492 -34.031 -11.219 1 98.38 389 LEU B CA 1
ATOM 6831 C C . LEU B 1 389 ? -16.578 -33.531 -12.172 1 98.38 389 LEU B C 1
ATOM 6833 O O . LEU B 1 389 ? -16.656 -32.344 -12.445 1 98.38 389 LEU B O 1
ATOM 6837 N N . TYR B 1 390 ? -17.375 -34.5 -12.664 1 98.62 390 TYR B N 1
ATOM 6838 C CA . TYR B 1 390 ? -18.484 -34.125 -13.539 1 98.62 390 TYR B CA 1
ATOM 6839 C C . TYR B 1 390 ? -19.375 -33.125 -12.867 1 98.62 390 TYR B C 1
ATOM 6841 O O . TYR B 1 390 ? -19.688 -32.062 -13.453 1 98.62 390 TYR B O 1
ATOM 6849 N N . GLN B 1 391 ? -19.703 -33.344 -11.648 1 98.62 391 GLN B N 1
ATOM 6850 C CA . GLN B 1 391 ? -20.609 -32.469 -10.914 1 98.62 391 GLN B CA 1
ATOM 6851 C C . GLN B 1 391 ? -19.969 -31.109 -10.68 1 98.62 391 GLN B C 1
ATOM 6853 O O . GLN B 1 391 ? -20.641 -30.078 -10.727 1 98.62 391 GLN B O 1
ATOM 6858 N N . ALA B 1 392 ? -18.703 -31.094 -10.359 1 98.69 392 ALA B N 1
ATOM 6859 C CA . ALA B 1 392 ? -18 -29.828 -10.125 1 98.69 392 ALA B CA 1
ATOM 6860 C C . ALA B 1 392 ? -18.031 -28.953 -11.367 1 98.69 392 ALA B C 1
ATOM 6862 O O . ALA B 1 392 ? -18.312 -27.75 -11.281 1 98.69 392 ALA B O 1
ATOM 6863 N N . VAL B 1 393 ? -17.75 -29.562 -12.531 1 98.81 393 VAL B N 1
ATOM 6864 C CA . VAL B 1 393 ? -17.734 -28.812 -13.781 1 98.81 393 VAL B CA 1
ATOM 6865 C C . VAL B 1 393 ? -19.125 -28.312 -14.109 1 98.81 393 VAL B C 1
ATOM 6867 O O . VAL B 1 393 ? -19.312 -27.141 -14.453 1 98.81 393 VAL B O 1
ATOM 6870 N N . VAL B 1 394 ? -20.109 -29.172 -13.969 1 98.69 394 VAL B N 1
ATOM 6871 C CA . VAL B 1 394 ? -21.484 -28.781 -14.242 1 98.69 394 VAL B CA 1
ATOM 6872 C C . VAL B 1 394 ? -21.906 -27.656 -13.305 1 98.69 394 VAL B C 1
ATOM 6874 O O . VAL B 1 394 ? -22.547 -26.703 -13.727 1 98.69 394 VAL B O 1
ATOM 6877 N N . THR B 1 395 ? -21.562 -27.781 -12.047 1 98.69 395 THR B N 1
ATOM 6878 C CA . THR B 1 395 ? -21.938 -26.781 -11.047 1 98.69 395 THR B CA 1
ATOM 6879 C C . THR B 1 395 ? -21.328 -25.422 -11.391 1 98.69 395 THR B C 1
ATOM 6881 O O . THR B 1 395 ? -22.031 -24.406 -11.391 1 98.69 395 THR B O 1
ATOM 6884 N N . VAL B 1 396 ? -20.094 -25.391 -11.727 1 98.5 396 VAL B N 1
ATOM 6885 C CA . VAL B 1 396 ? -19.391 -24.141 -12.016 1 98.5 396 VAL B CA 1
ATOM 6886 C C . VAL B 1 396 ? -20 -23.484 -13.25 1 98.5 396 VAL B C 1
ATOM 6888 O O . VAL B 1 396 ? -20.062 -22.25 -13.336 1 98.5 396 VAL B O 1
ATOM 6891 N N . ILE B 1 397 ? -20.516 -24.281 -14.164 1 98.44 397 ILE B N 1
ATOM 6892 C CA . ILE B 1 397 ? -21.047 -23.766 -15.414 1 98.44 397 ILE B CA 1
ATOM 6893 C C . ILE B 1 397 ? -22.5 -23.344 -15.219 1 98.44 397 ILE B C 1
ATOM 6895 O O . ILE B 1 397 ? -22.922 -22.297 -15.703 1 98.44 397 ILE B O 1
ATOM 6899 N N . SER B 1 398 ? -23.25 -24.109 -14.461 1 98.25 398 SER B N 1
ATOM 6900 C CA . SER B 1 398 ? -24.688 -23.906 -14.406 1 98.25 398 SER B CA 1
ATOM 6901 C C . SER B 1 398 ? -25.078 -22.938 -13.289 1 98.25 398 SER B C 1
ATOM 6903 O O . SER B 1 398 ? -26.109 -22.266 -13.375 1 98.25 398 SER B O 1
ATOM 6905 N N . ASP B 1 399 ? -24.344 -22.984 -12.195 1 98.5 399 ASP B N 1
ATOM 6906 C CA . ASP B 1 399 ? -24.578 -22.016 -11.133 1 98.5 399 ASP B CA 1
ATOM 6907 C C . ASP B 1 399 ? -24 -20.656 -11.5 1 98.5 399 ASP B C 1
ATOM 6909 O O . ASP B 1 399 ? -22.781 -20.484 -11.539 1 98.5 399 ASP B O 1
ATOM 6913 N N . PRO B 1 400 ? -24.844 -19.719 -11.727 1 98.19 400 PRO B N 1
ATOM 6914 C CA . PRO B 1 400 ? -24.375 -18.422 -12.219 1 98.19 400 PRO B CA 1
ATOM 6915 C C . PRO B 1 400 ? -23.484 -17.703 -11.211 1 98.19 400 PRO B C 1
ATOM 6917 O O . PRO B 1 400 ? -22.766 -16.75 -11.57 1 98.19 400 PRO B O 1
ATOM 6920 N N . SER B 1 401 ? -23.516 -18.078 -9.922 1 98.62 401 SER B N 1
ATOM 6921 C CA . SER B 1 401 ? -22.75 -17.391 -8.898 1 98.62 401 SER B CA 1
ATOM 6922 C C . SER B 1 401 ? -21.25 -17.469 -9.203 1 98.62 401 SER B C 1
ATOM 6924 O O . SER B 1 401 ? -20.516 -16.516 -8.93 1 98.62 401 SER B O 1
ATOM 6926 N N . TYR B 1 402 ? -20.812 -18.547 -9.812 1 98.75 402 TYR B N 1
ATOM 6927 C CA . TYR B 1 402 ? -19.391 -18.688 -10.117 1 98.75 402 TYR B CA 1
ATOM 6928 C C . TYR B 1 402 ? -18.969 -17.75 -11.227 1 98.75 402 TYR B C 1
ATOM 6930 O O . TYR B 1 402 ? -17.938 -17.062 -11.117 1 98.75 402 TYR B O 1
ATOM 6938 N N . ARG B 1 403 ? -19.719 -17.719 -12.266 1 98.31 403 ARG B N 1
ATOM 6939 C CA . ARG B 1 403 ? -19.422 -16.812 -13.367 1 98.31 403 ARG B CA 1
ATOM 6940 C C . ARG B 1 403 ? -19.5 -15.352 -12.906 1 98.31 403 ARG B C 1
ATOM 6942 O O . ARG B 1 403 ? -18.688 -14.523 -13.297 1 98.31 403 ARG B O 1
ATOM 6949 N N . LYS B 1 404 ? -20.516 -15.078 -12.125 1 98.5 404 LYS B N 1
ATOM 6950 C CA . LYS B 1 404 ? -20.656 -13.727 -11.594 1 98.5 404 LYS B CA 1
ATOM 6951 C C . LYS B 1 404 ? -19.453 -13.336 -10.742 1 98.5 404 LYS B C 1
ATOM 6953 O O . LYS B 1 404 ? -18.953 -12.211 -10.844 1 98.5 404 LYS B O 1
ATOM 6958 N N . ALA B 1 405 ? -18.984 -14.234 -9.938 1 98.5 405 ALA B N 1
ATOM 6959 C CA . ALA B 1 405 ? -17.797 -13.977 -9.117 1 98.5 405 ALA B CA 1
ATOM 6960 C C . ALA B 1 405 ? -16.562 -13.758 -9.977 1 98.5 405 ALA B C 1
ATOM 6962 O O . ALA B 1 405 ? -15.797 -12.82 -9.75 1 98.5 405 ALA B O 1
ATOM 6963 N N . ALA B 1 406 ? -16.391 -14.586 -10.969 1 98.69 406 ALA B N 1
ATOM 6964 C CA . ALA B 1 406 ? -15.242 -14.477 -11.852 1 98.69 406 ALA B CA 1
ATOM 6965 C C . ALA B 1 406 ? -15.242 -13.133 -12.586 1 98.69 406 ALA B C 1
ATOM 6967 O O . ALA B 1 406 ? -14.211 -12.469 -12.672 1 98.69 406 ALA B O 1
ATOM 6968 N N . GLN B 1 407 ? -16.375 -12.789 -13.07 1 98.5 407 GLN B N 1
ATOM 6969 C CA . GLN B 1 407 ? -16.5 -11.531 -13.805 1 98.5 407 GLN B CA 1
ATOM 6970 C C . GLN B 1 407 ? -16.281 -10.336 -12.883 1 98.5 407 GLN B C 1
ATOM 6972 O O . GLN B 1 407 ? -15.695 -9.336 -13.281 1 98.5 407 GLN B O 1
ATOM 6977 N N . HIS B 1 408 ? -16.828 -10.484 -11.703 1 98.19 408 HIS B N 1
ATOM 6978 C CA . HIS B 1 408 ? -16.625 -9.422 -10.719 1 98.19 408 HIS B CA 1
ATOM 6979 C C . HIS B 1 408 ? -15.148 -9.242 -10.406 1 98.19 408 HIS B C 1
ATOM 6981 O O . HIS B 1 408 ? -14.641 -8.117 -10.414 1 98.19 408 HIS B O 1
ATOM 6987 N N . ILE B 1 409 ? -14.438 -10.289 -10.164 1 98.19 409 ILE B N 1
ATOM 6988 C CA . ILE B 1 409 ? -13.016 -10.242 -9.844 1 98.19 409 ILE B CA 1
ATOM 6989 C C . ILE B 1 409 ? -12.234 -9.711 -11.047 1 98.19 409 ILE B C 1
ATOM 6991 O O . ILE B 1 409 ? -11.297 -8.93 -10.891 1 98.19 409 ILE B O 1
ATOM 6995 N N . SER B 1 410 ? -12.625 -10.141 -12.203 1 98.31 410 SER B N 1
ATOM 6996 C CA . SER B 1 410 ? -12.016 -9.641 -13.43 1 98.31 410 SER B CA 1
ATOM 6997 C C . SER B 1 410 ? -12.148 -8.125 -13.539 1 98.31 410 SER B C 1
ATOM 6999 O O . SER B 1 410 ? -11.172 -7.426 -13.812 1 98.31 410 SER B O 1
ATOM 7001 N N . ALA B 1 411 ? -13.375 -7.652 -13.32 1 98.06 411 ALA B N 1
ATOM 7002 C CA . ALA B 1 411 ? -13.633 -6.215 -13.398 1 98.06 411 ALA B CA 1
ATOM 7003 C C . ALA B 1 411 ? -12.758 -5.445 -12.414 1 98.06 411 ALA B C 1
ATOM 7005 O O . ALA B 1 411 ? -12.219 -4.387 -12.75 1 98.06 411 ALA B O 1
ATOM 7006 N N . LEU B 1 412 ? -12.633 -5.945 -11.188 1 97.69 412 LEU B N 1
ATOM 7007 C CA . LEU B 1 412 ? -11.789 -5.312 -10.188 1 97.69 412 LEU B CA 1
ATOM 7008 C C . LEU B 1 412 ? -10.328 -5.32 -10.617 1 97.69 412 LEU B C 1
ATOM 7010 O O . LEU B 1 412 ? -9.633 -4.309 -10.5 1 97.69 412 LEU B O 1
ATOM 7014 N N . HIS B 1 413 ? -9.883 -6.465 -11.102 1 96.94 413 HIS B N 1
ATOM 7015 C CA . HIS B 1 413 ? -8.492 -6.645 -11.516 1 96.94 413 HIS B CA 1
ATOM 7016 C C . HIS B 1 413 ? -8.133 -5.707 -12.664 1 96.94 413 HIS B C 1
ATOM 7018 O O . HIS B 1 413 ? -7.02 -5.184 -12.719 1 96.94 413 HIS B O 1
ATOM 7024 N N . LEU B 1 414 ? -9.039 -5.484 -13.547 1 97.25 414 LEU B N 1
ATOM 7025 C CA . LEU B 1 414 ? -8.781 -4.711 -14.75 1 97.25 414 LEU B CA 1
ATOM 7026 C C . LEU B 1 414 ? -8.922 -3.217 -14.484 1 97.25 414 LEU B C 1
ATOM 7028 O O . LEU B 1 414 ? -8.422 -2.395 -15.258 1 97.25 414 LEU B O 1
ATOM 7032 N N . ASP B 1 415 ? -9.641 -2.875 -13.414 1 96.56 415 ASP B N 1
ATOM 7033 C CA . ASP B 1 415 ? -9.836 -1.465 -13.086 1 96.56 415 ASP B CA 1
ATOM 7034 C C . ASP B 1 415 ? -8.664 -0.926 -12.266 1 96.56 415 ASP B C 1
ATOM 7036 O O . ASP B 1 415 ? -8.812 -0.613 -11.086 1 96.56 415 ASP B O 1
ATOM 7040 N N . ARG B 1 416 ? -7.52 -0.81 -12.844 1 92.5 416 ARG B N 1
ATOM 7041 C CA . ARG B 1 416 ? -6.297 -0.241 -12.281 1 92.5 416 ARG B CA 1
ATOM 7042 C C . ARG B 1 416 ? -5.699 0.805 -13.219 1 92.5 416 ARG B C 1
ATOM 7044 O O . ARG B 1 416 ? -5.91 0.753 -14.43 1 92.5 416 ARG B O 1
ATOM 7051 N N . PRO B 1 417 ? -5.004 1.721 -12.594 1 90.38 417 PRO B N 1
ATOM 7052 C CA . PRO B 1 417 ? -4.434 2.771 -13.438 1 90.38 417 PRO B CA 1
ATOM 7053 C C . PRO B 1 417 ? -3.432 2.23 -14.453 1 90.38 417 PRO B C 1
ATOM 7055 O O . PRO B 1 417 ? -3.279 2.799 -15.539 1 90.38 417 PRO B O 1
ATOM 7058 N N . MET B 1 418 ? -2.689 1.123 -14.141 1 92.69 418 MET B N 1
ATOM 7059 C CA . MET B 1 418 ? -1.678 0.539 -15.016 1 92.69 418 MET B CA 1
ATOM 7060 C C . MET B 1 418 ? -1.774 -0.983 -15.016 1 92.69 418 MET B C 1
ATOM 7062 O O . MET B 1 418 ? -1.974 -1.599 -13.969 1 92.69 418 MET B O 1
ATOM 7066 N N . HIS B 1 419 ? -1.551 -1.526 -16.25 1 94.88 419 HIS B N 1
ATOM 7067 C CA . HIS B 1 419 ? -1.406 -2.975 -16.328 1 94.88 419 HIS B CA 1
ATOM 7068 C C . HIS B 1 419 ? -0.209 -3.453 -15.516 1 94.88 419 HIS B C 1
ATOM 7070 O O . HIS B 1 419 ? 0.764 -2.715 -15.344 1 94.88 419 HIS B O 1
ATOM 7076 N N . ALA B 1 420 ? -0.291 -4.695 -15.07 1 96.12 420 ALA B N 1
ATOM 7077 C CA . ALA B 1 420 ? 0.716 -5.25 -14.172 1 96.12 420 ALA B CA 1
ATOM 7078 C C . ALA B 1 420 ? 2.113 -5.133 -14.773 1 96.12 420 ALA B C 1
ATOM 7080 O O . ALA B 1 420 ? 3.07 -4.793 -14.07 1 96.12 420 ALA B O 1
ATOM 7081 N N . LEU B 1 421 ? 2.268 -5.414 -16.062 1 97.31 421 LEU B N 1
ATOM 7082 C CA . LEU B 1 421 ? 3.566 -5.344 -16.719 1 97.31 421 LEU B CA 1
ATOM 7083 C C . LEU B 1 421 ? 4.102 -3.916 -16.703 1 97.31 421 LEU B C 1
ATOM 7085 O O . LEU B 1 421 ? 5.262 -3.684 -16.344 1 97.31 421 LEU B O 1
ATOM 7089 N N . ASN B 1 422 ? 3.273 -2.959 -17.078 1 97.06 422 ASN B N 1
ATOM 7090 C CA . ASN B 1 422 ? 3.68 -1.557 -17.109 1 97.06 422 ASN B CA 1
ATOM 7091 C C . ASN B 1 422 ? 4.016 -1.053 -15.703 1 97.06 422 ASN B C 1
ATOM 7093 O O . ASN B 1 422 ? 4.945 -0.26 -15.531 1 97.06 422 ASN B O 1
ATOM 7097 N N . ARG B 1 423 ? 3.252 -1.438 -14.758 1 96.5 423 ARG B N 1
ATOM 7098 C CA . ARG B 1 423 ? 3.516 -1.073 -13.375 1 96.5 423 ARG B CA 1
ATOM 7099 C C . ARG B 1 423 ? 4.875 -1.597 -12.922 1 96.5 423 ARG B C 1
ATOM 7101 O O . ARG B 1 423 ? 5.617 -0.896 -12.227 1 96.5 423 ARG B O 1
ATOM 7108 N N . THR B 1 424 ? 5.18 -2.846 -13.305 1 97.69 424 THR B N 1
ATOM 7109 C CA . THR B 1 424 ? 6.473 -3.436 -12.977 1 97.69 424 THR B CA 1
ATOM 7110 C C . THR B 1 424 ? 7.613 -2.609 -13.562 1 97.69 424 THR B C 1
ATOM 7112 O O . THR B 1 424 ? 8.547 -2.229 -12.852 1 97.69 424 THR B O 1
ATOM 7115 N N . VAL B 1 425 ? 7.5 -2.262 -14.82 1 98.12 425 VAL B N 1
ATOM 7116 C CA . VAL B 1 425 ? 8.555 -1.52 -15.5 1 98.12 425 VAL B CA 1
ATOM 7117 C C . VAL B 1 425 ? 8.664 -0.116 -14.914 1 98.12 425 VAL B C 1
ATOM 7119 O O . VAL B 1 425 ? 9.773 0.396 -14.719 1 98.12 425 VAL B O 1
ATOM 7122 N N . TYR B 1 426 ? 7.531 0.512 -14.656 1 97.81 426 TYR B N 1
ATOM 7123 C CA . TYR B 1 426 ? 7.539 1.833 -14.039 1 97.81 426 TYR B CA 1
ATOM 7124 C C . TYR B 1 426 ? 8.367 1.833 -12.758 1 97.81 426 TYR B C 1
ATOM 7126 O O . TYR B 1 426 ? 9.211 2.707 -12.562 1 97.81 426 TYR B O 1
ATOM 7134 N N . TRP B 1 427 ? 8.141 0.888 -11.906 1 97.56 427 TRP B N 1
ATOM 7135 C CA . TRP B 1 427 ? 8.797 0.875 -10.602 1 97.56 427 TRP B CA 1
ATOM 7136 C C . TRP B 1 427 ? 10.258 0.44 -10.727 1 97.56 427 TRP B C 1
ATOM 7138 O O . TRP B 1 427 ? 11.102 0.857 -9.938 1 97.56 427 TRP B O 1
ATOM 7148 N N . LEU B 1 428 ? 10.523 -0.437 -11.695 1 98.5 428 LEU B N 1
ATOM 7149 C CA . LEU B 1 428 ? 11.93 -0.74 -11.961 1 98.5 428 LEU B CA 1
ATOM 7150 C C . LEU B 1 428 ? 12.688 0.516 -12.383 1 98.5 428 LEU B C 1
ATOM 7152 O O . LEU B 1 428 ? 13.789 0.768 -11.906 1 98.5 428 LEU B O 1
ATOM 7156 N N . GLU B 1 429 ? 12.086 1.278 -13.258 1 98.44 429 GLU B N 1
ATOM 7157 C CA . GLU B 1 429 ? 12.68 2.547 -13.664 1 98.44 429 GLU B CA 1
ATOM 7158 C C . GLU B 1 429 ? 12.781 3.512 -12.484 1 98.44 429 GLU B C 1
ATOM 7160 O O . GLU B 1 429 ? 13.711 4.312 -12.406 1 98.44 429 GLU B O 1
ATOM 7165 N N . TYR B 1 430 ? 11.797 3.457 -11.648 1 97.94 430 TYR B N 1
ATOM 7166 C CA . TYR B 1 430 ? 11.773 4.316 -10.469 1 97.94 430 TYR B CA 1
ATOM 7167 C C . TYR B 1 430 ? 13.023 4.105 -9.617 1 97.94 430 TYR B C 1
ATOM 7169 O O . TYR B 1 430 ? 13.664 5.07 -9.188 1 97.94 430 TYR B O 1
ATOM 7177 N N . ILE B 1 431 ? 13.383 2.85 -9.32 1 97.12 431 ILE B N 1
ATOM 7178 C CA . ILE B 1 431 ? 14.547 2.604 -8.469 1 97.12 431 ILE B CA 1
ATOM 7179 C C . ILE B 1 431 ? 15.82 2.973 -9.227 1 97.12 431 ILE B C 1
ATOM 7181 O O . ILE B 1 431 ? 16.828 3.332 -8.609 1 97.12 431 ILE B O 1
ATOM 7185 N N . LEU B 1 432 ? 15.773 2.877 -10.578 1 98 432 LEU B N 1
ATOM 7186 C CA . LEU B 1 432 ? 16.906 3.348 -11.359 1 98 432 LEU B CA 1
ATOM 7187 C C . LEU B 1 432 ? 17.062 4.863 -11.258 1 98 432 LEU B C 1
ATOM 7189 O O . LEU B 1 432 ? 18.156 5.371 -11.055 1 98 432 LEU B O 1
ATOM 7193 N N . ARG B 1 433 ? 15.953 5.574 -11.305 1 97.56 433 ARG B N 1
ATOM 7194 C CA . ARG B 1 433 ? 15.961 7.031 -11.25 1 97.56 433 ARG B CA 1
ATOM 7195 C C . ARG B 1 433 ? 16.328 7.527 -9.852 1 97.56 433 ARG B C 1
ATOM 7197 O O . ARG B 1 433 ? 16.953 8.578 -9.703 1 97.56 433 ARG B O 1
ATOM 7204 N N . HIS B 1 434 ? 15.977 6.746 -8.867 1 97.62 434 HIS B N 1
ATOM 7205 C CA . HIS B 1 434 ? 16.125 7.227 -7.5 1 97.62 434 HIS B CA 1
ATOM 7206 C C . HIS B 1 434 ? 17.109 6.355 -6.715 1 97.62 434 HIS B C 1
ATOM 7208 O O . HIS B 1 434 ? 16.953 6.184 -5.504 1 97.62 434 HIS B O 1
ATOM 7214 N N . ASN B 1 435 ? 18 5.766 -7.395 1 96.81 435 ASN B N 1
ATOM 7215 C CA . ASN B 1 435 ? 19.156 5.082 -6.82 1 96.81 435 ASN B CA 1
ATOM 7216 C C . ASN B 1 435 ? 18.734 4.059 -5.77 1 96.81 435 ASN B C 1
ATOM 7218 O O . ASN B 1 435 ? 19.203 4.109 -4.629 1 96.81 435 ASN B O 1
ATOM 7222 N N . GLY B 1 436 ? 17.781 3.199 -6.121 1 97.19 436 GLY B N 1
ATOM 7223 C CA . GLY B 1 436 ? 17.359 2.094 -5.277 1 97.19 436 GLY B CA 1
ATOM 7224 C C . GLY B 1 436 ? 16.234 2.459 -4.336 1 97.19 436 GLY B C 1
ATOM 7225 O O . GLY B 1 436 ? 15.695 1.595 -3.639 1 97.19 436 GLY B O 1
ATOM 7226 N N . ALA B 1 437 ? 15.898 3.805 -4.195 1 96.5 437 ALA B N 1
ATOM 7227 C CA . ALA B 1 4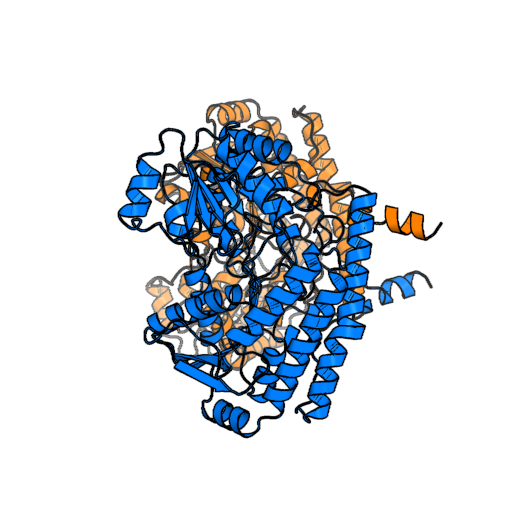37 ? 14.82 4.309 -3.352 1 96.5 437 ALA B CA 1
ATOM 7228 C C . ALA B 1 437 ? 14.969 3.816 -1.915 1 96.5 437 ALA B C 1
ATOM 7230 O O . ALA B 1 437 ? 14.039 3.23 -1.354 1 96.5 437 ALA B O 1
ATOM 7231 N N . PRO B 1 438 ? 16.062 4.129 -1.244 1 95.88 438 PRO B N 1
ATOM 7232 C CA . PRO B 1 438 ? 16.328 3.611 0.101 1 95.88 438 PRO B CA 1
ATOM 7233 C C . PRO B 1 438 ? 15.305 4.086 1.127 1 95.88 438 PRO B C 1
ATOM 7235 O O . PRO B 1 438 ? 15.156 3.473 2.186 1 95.88 438 PRO B O 1
ATOM 7238 N N . TYR B 1 439 ? 14.547 5.191 0.831 1 95.56 439 TYR B N 1
ATOM 7239 C CA . TYR B 1 439 ? 13.578 5.734 1.774 1 95.56 439 TYR B CA 1
ATOM 7240 C C . TYR B 1 439 ? 12.422 4.766 1.984 1 95.56 439 TYR B C 1
ATOM 7242 O O . TYR B 1 439 ? 11.641 4.918 2.926 1 95.56 439 TYR B O 1
ATOM 7250 N N . LEU B 1 440 ? 12.312 3.715 1.168 1 95.5 440 LEU B N 1
ATOM 7251 C CA . LEU B 1 440 ? 11.227 2.744 1.266 1 95.5 440 LEU B CA 1
ATOM 7252 C C . LEU B 1 440 ? 11.609 1.594 2.191 1 95.5 440 LEU B C 1
ATOM 7254 O O . LEU B 1 440 ? 10.758 0.795 2.58 1 95.5 440 LEU B O 1
ATOM 7258 N N . ARG B 1 441 ? 12.891 1.432 2.562 1 92.94 441 ARG B N 1
ATOM 7259 C CA . ARG B 1 441 ? 13.359 0.336 3.406 1 92.94 441 ARG B CA 1
ATOM 7260 C C . ARG B 1 441 ? 12.836 0.483 4.832 1 92.94 441 ARG B C 1
ATOM 7262 O O . ARG B 1 441 ? 13.102 1.488 5.496 1 92.94 441 ARG B O 1
ATOM 7269 N N . PRO B 1 442 ? 12.078 -0.476 5.324 1 92.06 442 PRO B N 1
ATOM 7270 C CA . PRO B 1 442 ? 11.516 -0.361 6.672 1 92.06 442 PRO B CA 1
ATOM 7271 C C . PRO B 1 442 ? 12.539 -0.634 7.766 1 92.06 442 PRO B C 1
ATOM 7273 O O . PRO B 1 442 ? 13.469 -1.424 7.562 1 92.06 442 PRO B O 1
ATOM 7276 N N . ALA B 1 443 ? 12.312 -0.042 8.906 1 93.62 443 ALA B N 1
ATOM 7277 C CA . ALA B 1 443 ? 13.242 -0.14 10.031 1 93.62 443 ALA B CA 1
ATOM 7278 C C . ALA B 1 443 ? 13.195 -1.527 10.664 1 93.62 443 ALA B C 1
ATOM 7280 O O . ALA B 1 443 ? 14.086 -1.894 11.438 1 93.62 443 ALA B O 1
ATOM 7281 N N . VAL B 1 444 ? 12.172 -2.293 10.328 1 91.25 444 VAL B N 1
ATOM 7282 C CA . VAL B 1 444 ? 12.023 -3.621 10.914 1 91.25 444 VAL B CA 1
ATOM 7283 C C . VAL B 1 444 ? 13.242 -4.477 10.578 1 91.25 444 VAL B C 1
ATOM 7285 O O . VAL B 1 444 ? 13.625 -5.352 11.352 1 91.25 444 VAL B O 1
ATOM 7288 N N . TYR B 1 445 ? 13.898 -4.254 9.477 1 91.31 445 TYR B N 1
ATOM 7289 C CA . TYR B 1 445 ? 15.031 -5.059 9.016 1 91.31 445 TYR B CA 1
ATOM 7290 C C . TYR B 1 445 ? 16.234 -4.879 9.93 1 91.31 445 TYR B C 1
ATOM 7292 O O . TYR B 1 445 ? 17.188 -5.664 9.875 1 91.31 445 TYR B O 1
ATOM 7300 N N . ASP B 1 446 ? 16.188 -3.852 10.773 1 92.38 446 ASP B N 1
ATOM 7301 C CA . ASP B 1 446 ? 17.312 -3.574 11.656 1 92.38 446 ASP B CA 1
ATOM 7302 C C . ASP B 1 446 ? 17.016 -4.027 13.086 1 92.38 446 ASP B C 1
ATOM 7304 O O . ASP B 1 446 ? 17.797 -3.756 14 1 92.38 446 ASP B O 1
ATOM 7308 N N . LEU B 1 447 ? 15.938 -4.695 13.281 1 91.88 447 LEU B N 1
ATOM 7309 C CA . LEU B 1 447 ? 15.531 -5.082 14.633 1 91.88 447 LEU B CA 1
ATOM 7310 C C . LEU B 1 447 ? 15.75 -6.574 14.859 1 91.88 447 LEU B C 1
ATOM 7312 O O . LEU B 1 447 ? 15.531 -7.383 13.953 1 91.88 447 LEU B O 1
ATOM 7316 N N . SER B 1 448 ? 16.172 -6.883 16.094 1 89.88 448 SER B N 1
ATOM 7317 C CA . SER B 1 448 ? 16.156 -8.281 16.516 1 89.88 448 SER B CA 1
ATOM 7318 C C . SER B 1 448 ? 14.742 -8.734 16.859 1 89.88 448 SER B C 1
ATOM 7320 O O . SER B 1 448 ? 13.836 -7.91 17 1 89.88 448 SER B O 1
ATOM 7322 N N . LEU B 1 449 ? 14.609 -10 16.938 1 85.38 449 LEU B N 1
ATOM 7323 C CA . LEU B 1 449 ? 13.297 -10.562 17.25 1 85.38 449 LEU B CA 1
ATOM 7324 C C . LEU B 1 449 ? 12.797 -10.055 18.594 1 85.38 449 LEU B C 1
ATOM 7326 O O . LEU B 1 449 ? 11.609 -9.742 18.734 1 85.38 449 LEU B O 1
ATOM 7330 N N . TYR B 1 450 ? 13.664 -10.047 19.578 1 90.31 450 TYR B N 1
ATOM 7331 C CA . TYR B 1 450 ? 13.219 -9.648 20.906 1 90.31 450 TYR B CA 1
ATOM 7332 C C . TYR B 1 450 ? 12.883 -8.156 20.953 1 90.31 450 TYR B C 1
ATOM 7334 O O . TYR B 1 450 ? 12.023 -7.73 21.719 1 90.31 450 TYR B O 1
ATOM 7342 N N . GLU B 1 451 ? 13.562 -7.297 20.078 1 93.12 451 GLU B N 1
ATOM 7343 C CA . GLU B 1 451 ? 13.203 -5.887 19.969 1 93.12 451 GLU B CA 1
ATOM 7344 C C . GLU B 1 451 ? 11.852 -5.711 19.266 1 93.12 451 GLU B C 1
ATOM 7346 O O . GLU B 1 451 ? 11.023 -4.91 19.703 1 93.12 451 GLU B O 1
ATOM 7351 N N . TYR B 1 452 ? 11.727 -6.512 18.234 1 90 452 TYR B N 1
ATOM 7352 C CA . TYR B 1 452 ? 10.5 -6.406 17.438 1 90 452 TYR B CA 1
ATOM 7353 C C . TYR B 1 452 ? 9.281 -6.719 18.297 1 90 452 TYR B C 1
ATOM 7355 O O . TYR B 1 452 ? 8.273 -6.004 18.234 1 90 452 TYR B O 1
ATOM 7363 N N . PHE B 1 453 ? 9.383 -7.703 19.156 1 86.88 453 PHE B N 1
ATOM 7364 C CA . PHE B 1 453 ? 8.242 -8.109 19.969 1 86.88 453 PHE B CA 1
ATOM 7365 C C . PHE B 1 453 ? 8.281 -7.453 21.344 1 86.88 453 PHE B C 1
ATOM 7367 O O . PHE B 1 453 ? 7.473 -7.777 22.219 1 86.88 453 PHE B O 1
ATOM 7374 N N . CYS B 1 454 ? 9.195 -6.547 21.578 1 92.12 454 CYS B N 1
ATOM 7375 C CA . CYS B 1 454 ? 9.344 -5.82 22.844 1 92.12 454 CYS B CA 1
ATOM 7376 C C . CYS B 1 454 ? 9.453 -6.785 24.016 1 92.12 454 CYS B C 1
ATOM 7378 O O . CYS B 1 454 ? 8.875 -6.547 25.078 1 92.12 454 CYS B O 1
ATOM 7380 N N . LEU B 1 455 ? 10.094 -7.883 23.812 1 91.06 455 LEU B N 1
ATOM 7381 C CA . LEU B 1 455 ? 10.242 -8.883 24.859 1 91.06 455 LEU B CA 1
ATOM 7382 C C . LEU B 1 455 ? 11.148 -8.359 25.969 1 91.06 455 LEU B C 1
ATOM 7384 O O . LEU B 1 455 ? 10.984 -8.734 27.141 1 91.06 455 LEU B O 1
ATOM 7388 N N . ASP B 1 456 ? 12.125 -7.586 25.609 1 93.25 456 ASP B N 1
ATOM 7389 C CA . ASP B 1 456 ? 13.008 -6.973 26.594 1 93.25 456 ASP B CA 1
ATOM 7390 C C . ASP B 1 456 ? 12.219 -6.07 27.547 1 93.25 456 ASP B C 1
ATOM 7392 O O . ASP B 1 456 ? 12.461 -6.078 28.766 1 93.25 456 ASP B O 1
ATOM 7396 N N . ILE B 1 457 ? 11.289 -5.363 27.031 1 93.44 457 ILE B N 1
ATOM 7397 C CA . ILE B 1 457 ? 10.445 -4.496 27.844 1 93.44 457 ILE B CA 1
ATOM 7398 C C . ILE B 1 457 ? 9.547 -5.344 28.734 1 93.44 457 ILE B C 1
ATOM 7400 O O . ILE B 1 457 ? 9.398 -5.059 29.922 1 93.44 457 ILE B O 1
ATOM 7404 N N . LEU B 1 458 ? 8.922 -6.363 28.203 1 90.31 458 LEU B N 1
ATOM 7405 C CA . LEU B 1 458 ? 8.055 -7.254 28.969 1 90.31 458 LEU B CA 1
ATOM 7406 C C . LEU B 1 458 ? 8.828 -7.926 30.094 1 90.31 458 LEU B C 1
ATOM 7408 O O . LEU B 1 458 ? 8.305 -8.078 31.203 1 90.31 458 LEU B O 1
ATOM 7412 N N . ALA B 1 459 ? 10.039 -8.336 29.859 1 91.69 459 ALA B N 1
ATOM 7413 C CA . ALA B 1 459 ? 10.883 -8.977 30.875 1 91.69 459 ALA B CA 1
ATOM 7414 C C . ALA B 1 459 ? 11.148 -8.039 32.031 1 91.69 459 ALA B C 1
ATOM 7416 O O . ALA B 1 459 ? 11.133 -8.461 33.219 1 91.69 459 ALA B O 1
ATOM 7417 N N . LEU B 1 460 ? 11.398 -6.816 31.719 1 90.06 460 LEU B N 1
ATOM 7418 C CA . LEU B 1 460 ? 11.672 -5.832 32.75 1 90.06 460 LEU B CA 1
ATOM 7419 C C . LEU B 1 460 ? 10.422 -5.574 33.594 1 90.06 460 LEU B C 1
ATOM 7421 O O . LEU B 1 460 ? 10.516 -5.398 34.812 1 90.06 460 LEU B O 1
ATOM 7425 N N . LEU B 1 461 ? 9.258 -5.523 32.906 1 87.38 461 LEU B N 1
ATOM 7426 C CA . LEU B 1 461 ? 8.008 -5.262 33.594 1 87.38 461 LEU B CA 1
ATOM 7427 C C . LEU B 1 461 ? 7.645 -6.43 34.5 1 87.38 461 LEU B C 1
ATOM 7429 O O . LEU B 1 461 ? 6.984 -6.238 35.531 1 87.38 461 LEU B O 1
ATOM 7433 N N . LEU B 1 462 ? 8.008 -7.605 34.125 1 84.94 462 LEU B N 1
ATOM 7434 C CA . LEU B 1 462 ? 7.699 -8.797 34.906 1 84.94 462 LEU B CA 1
ATOM 7435 C C . LEU B 1 462 ? 8.695 -8.969 36.062 1 84.94 462 LEU B C 1
ATOM 7437 O O . LEU B 1 462 ? 8.469 -9.758 36.969 1 84.94 462 LEU B O 1
ATOM 7441 N N . LEU B 1 463 ? 9.82 -8.328 36.156 1 78.75 463 LEU B N 1
ATOM 7442 C CA . LEU B 1 463 ? 10.758 -8.359 37.281 1 78.75 463 LEU B CA 1
ATOM 7443 C C . LEU B 1 463 ? 10.312 -7.402 38.406 1 78.75 463 LEU B C 1
ATOM 7445 O O . LEU B 1 463 ? 10.453 -7.703 39.562 1 78.75 463 LEU B O 1
#

Nearest PDB structures (foldseek):
  2o6l-assembly1_B  TM=9.779E-01  e=2.102E-17  Homo sapiens
  7yf5-assembly1_A  TM=9.577E-01  e=1.689E-17  Homo sapiens
  7yf5-assembly1_B  TM=9.664E-01  e=2.918E-17  Homo sapiens
  2o6l-assembly1_A  TM=9.753E-01  e=4.023E-16  Homo sapiens
  7cjx-assembly2_B  TM=9.698E-01  e=7.753E-16  Homo sapiens

Sequence (926 aa):
AKVLIMPTIVFDSHLRVFMRVAEALTDRGHDPVLLLHEGRDVETSLPGFRMQRYWGTFSTESADAWVQEKIKRVFQGKMTSLEVFSFLEKYLENCDLVLGNSTLLQKLQWEHFDLLLVDPNEMCGFILAHILQVKYAVISTGFWFPAEIGATSPISYVPEFNSLMTDRMGFFGRTWNLLVYIITRVATKLVILPKFERLMEKHRIEPKTSMLDLVHGTSLFFLCNDVVLDFPRPTLPHVIFTGGILAVPAKPLPVGLRLWVEAAEAGVVVVSFGIGIRALPRDLVEKMAGAFARLPQRVVWRYFGQKPRNLGENTLMMGWLPQNDLLGHPNVKAFVSHCGMNGVFEAIYHGVPVVGFPFYGDQFDIMTRVQAKGMGILMDWSRVKEEELYQAVVTVISDPSYRKAAQHISALHLDRPMHALNRTVYWLEYILRHNGAPYLRPAVYDLSLYEYFCLDILALLLLAKVLIMPTIVFDSHLRVFMRVAEALTDRGHDPVLLLHEGRDVETSLPGFRMQRYWGTFSTESADAWVQEKIKRVFQGKMTSLEVFSFLEKYLENCDLVLGNSTLLQKLQWEHFDLLLVDPNEMCGFILAHILQVKYAVISTGFWFPAEIGATSPISYVPEFNSLMTDRMGFFGRTWNLLVYIITRVATKLVILPKFERLMEKHRIEPKTSMLDLVHGTSLFFLCNDVVLDFPRPTLPHVIFTGGILAVPAKPLPVGLRLWVEAAEAGVVVVSFGIGIRALPRDLVEKMAGAFARLPQRVVWRYFGQKPRNLGENTLMMGWLPQNDLLGHPNVKAFVSHCGMNGVFEAIYHGVPVVGFPFYGDQFDIMTRVQAKGMGILMDWSRVKEEELYQAVVTVISDPSYRKAAQHISALHLDRPMHALNRTVYWLEYILRHNGAPYLRPAVYDLSLYEYFCLDILALLLL

Organism: Acrocephalus arundinaceus (NCBI:txid39621)

pLDDT: mean 92.53, std 8.45, range [48.41, 98.88]